Protein AF-0000000084882756 (afdb_homodimer)

Foldseek 3Di:
DVLLVQLVVLVVVLVVLLVVQAFFFLVPPPDPPAHSLNSNLVSLVSNLVSLLLLLLLLLLLVLVVVQQVDWDFLLLSVLSLQLSVALVSLVSNVVVCVVPPDLSVLSNVLRNLSVCSSVLSSVQWDKDKDKDFDDLVRVVVLCVVVVHPDDSFKFWFAAQEFDFKDFADDPDPQWDWDWDADPDPRDIDIDTFNHFLVRIDFGPLLLVLLLLLLAQPDDLQPLGADIDFSQLWWWFAKEKHKFKDKDKDFPVVQKDKDKDKDQAAAFDDVVTDGDPPDDFDPAPQRGRQLCHVVHRDIFMKMKIDRVLQRWIHMDTWFAAPDPDPPDSHRDFFKKKFKALFLCNDDPRLLQLQWLMKMWMKGWDCCRVVRNDIPVPTDITIMIMTMGMKMFIWTWIRHNNRIDIDTPDIFRDWDPQFFAAPDDDVSVVVQCVVSSNGLAPFGGDGAGHWTKTFADPVVVVPGPYPDGIGTYHNSNSSSNNQSVCCQAVNPPSPDRCSPDSTDMDTPVNPPPDDHRNSVVSCNPHPDNSSSVVSSRSSSRSSSRNVPSVDTRGIIHIHIGIGIHGDCVSVVSSVVSSVSSVVSSVVSVVSCVVSVADSCRSPVVLVVVQEDDDPVVVVQVVCVVVVNNSVVSNPWIWHFADDVDNTHIDTD/DVLLVQLVVLVVVLVVLLVVQAFFFLVPPPDPPAHSLNSNLVSLVSNLVSLLLLLLLLLLLVLVVVQQVDWDFLLLSVLSLQLSVALVSLVSNCVVCVVPPDLNVLSNVLRNLSVCSSVLSSVQWDKDKDKDFDDLVRQVVLCVVVVHPDDSFKFWFAAQEFDFKDFADDPPDQWDWDWDADPDPRDIDIDTFNAFLVRIDFGPLLLVLLLLLLAQPDDLQPLGADIDFSQLWWWFAKEKHKFKDKDKDFPVVQKDKDKDKDQAADFDDVVTDGDPPDDFDPAPQRGRQLCHVVHRDIFMKMKIDRVLQRWIHMDTWFAAPDPDPPDSHRDFFKKKFKALFLCNDDPRLLQLQWLMKMWMKGWDCCRVVRNDIPVPTDITIMIMTMGMKMFIWTWIRHNNRIDIDTPDIFRDWDPQFFAAPDDDVSVVVQCVVSSNGLAPFGGDGAGHWTKTFADPVVVVPGPYPDGIGTYHNSNSSSNNQSVCCQAVNDDSPDRCSPDSTDMDTPVNRPPDDHRNSVVSCNPHPDNSSSVVSSRSSSRSSSRNVPSVDTRGIIHIHIGIGIHGDCVSVVSSVVSSVSSVVSSVVSVVSCVVSVADSCRSPVVVVVVQEDDDPVVVVQVVCVVVVNNSVVSNPWIWHFADDVDNTHIDTD

Organism: Fusarium pseudograminearum (strain CS3096) (NCBI:txid1028729)

Secondary structure (DSSP, 8-state):
-HHHHHHHHHHHHHHHHHHHHTT-BGGG---SS--HHHHHHHHHHHHHHHHHHHHHHHHHHHHHHTTTTS-EETHHHHHHHHHTT-HHHHHHHHHHHHHS--THHHHHHHHHHGGGHHHHHHHTEEEEEEEEEPPHHHHHHHHHHTT----SS-EE---SEE---EE----S---EEEEEEETTTTEEEEEEE-EEGGGEE--HHHHHHHHHHH-TT--GGG-PPPEE-SSS-EE---EEEEEEEEEEEE-GGG-EEEEEEEEPPPEETTTTEEPTTPPPPSSS---TGGGGGGTT-EEEEEEEEEGGGTEEEEEESSS-S-SSTT-------EEEEEES-GGG-SS-TT-TTEEEEEEEEEE-HHHHTTSS-GGG--EEEEEEEEEEEEEEEEEEEETTEEEEEEEEEE-PBPTTSS-BSS--HHHHHHHHHTTS-S--TTEE--BPPEEEE--HHHHHHS--S--EEEE-HHHHHHHHHHHHHHHT---TT--GGGS-PPEEEES-TTSSS--HHHHHHHT-S-HHHHHHHHHHHHHHHHHHHTTTSPEE-EEEEEEEEEEE-HHHHHHHHHHHHHHHHHHHHHHHHHHHHT----TT-HHHHHHT---THHHHHHHHHHHTT-HHHHHHH-EEEEE--SSS-EEEE-/-HHHHHHHHHHHHHHHHHHHHTT-BGGG---SS--HHHHHHHHHHHHHHHHHHHHHHHHHHHHHHTTTTS-EETHHHHHHHHHTT-HHHHHHHHHHHHHS--THHHHHHHHHHGGGHHHHHHHTEEEEEEEEEPPHHHHHHHHHHTT----SS-EE---SEE---EE----S---EEEEEEETTTTEEEEEEE-EEGGGEE--HHHHHHHHHHH-TT--GGG-PPPEE-SSS-EE---EEEEEEEEEEEE-GGG-EEEEEEEEPPPEETTTTEEPTTPPPPSSS---TGGGGGGTT-EEEEEEEEEGGGTEEEEEESSS-S-SSTT-------EEEEEES-GGG-SS-TT-TTEEEEEEEEEE-HHHHTTSS-GGG--EEEEEEEEEEEEEEEEEEEETTEEEEEEEEEE-PBPTTSS-BSS--HHHHHHHHHTTS-S--TTEE--BPPEEEE--HHHHHHS--S--EEEE-HHHHHHHHHHHHHHHT---TT--GGGS-PPEEEES-TTSSS--HHHHHHHT-S-HHHHHHHHHHHHHHHHHHHTTTSPEE-EEEEEEEEEEE-GGGGHHHHHHHHHHHHHHHHHHHHHHHHT----TT-HHHHHHT---THHHHHHHHHHHTT-HHHHHHH-EEEEE--SSS-EEEE-

InterPro domains:
  IPR021514 Protein of unknown function DUF3176 [PF11374] (16-125)

Structure (mmCIF, N/CA/C/O backbone):
data_AF-0000000084882756-model_v1
#
loop_
_entity.id
_entity.type
_entity.pdbx_description
1 polymer 'Uncharacterized protein'
#
loop_
_atom_site.group_PDB
_atom_site.id
_atom_site.type_symbol
_atom_site.label_atom_id
_atom_site.label_alt_id
_atom_site.label_comp_id
_atom_site.label_asym_id
_atom_site.label_entity_id
_atom_site.label_seq_id
_atom_site.pdbx_PDB_ins_code
_atom_site.Cartn_x
_atom_site.Cartn_y
_atom_site.Cartn_z
_atom_site.occupancy
_atom_site.B_iso_or_equiv
_atom_site.auth_seq_id
_atom_site.auth_comp_id
_atom_site.auth_asym_id
_atom_site.auth_atom_id
_atom_site.pdbx_PDB_model_num
ATOM 1 N N . MET A 1 1 ? -15.578 -62.125 -26.156 1 83.75 1 MET A N 1
ATOM 2 C CA . MET A 1 1 ? -16.641 -61.125 -26.094 1 83.75 1 MET A CA 1
ATOM 3 C C . MET A 1 1 ? -16.609 -60.375 -24.766 1 83.75 1 MET A C 1
ATOM 5 O O . MET A 1 1 ? -16.734 -59.156 -24.734 1 83.75 1 MET A O 1
ATOM 9 N N . SER A 1 2 ? -16.375 -61.062 -23.688 1 90 2 SER A N 1
ATOM 10 C CA . SER A 1 2 ? -16.297 -60.406 -22.375 1 90 2 SER A CA 1
ATOM 11 C C . SER A 1 2 ? -15.141 -59.406 -22.328 1 90 2 SER A C 1
ATOM 13 O O . SER A 1 2 ? -15.266 -58.312 -21.766 1 90 2 SER A O 1
ATOM 15 N N . ALA A 1 3 ? -13.992 -59.75 -22.891 1 92.31 3 ALA A N 1
ATOM 16 C CA . ALA A 1 3 ? -12.828 -58.875 -22.906 1 92.31 3 ALA A CA 1
ATOM 17 C C . ALA A 1 3 ? -13.102 -57.594 -23.719 1 92.31 3 ALA A C 1
ATOM 19 O O . ALA A 1 3 ? -12.664 -56.5 -23.359 1 92.31 3 ALA A O 1
ATOM 20 N N . LEU A 1 4 ? -13.844 -57.781 -24.766 1 94.12 4 LEU A N 1
ATOM 21 C CA . LEU A 1 4 ? -14.164 -56.656 -25.609 1 94.12 4 LEU A CA 1
ATOM 22 C C . LEU A 1 4 ? -15.117 -55.688 -24.906 1 94.12 4 LEU A C 1
ATOM 24 O O . LEU A 1 4 ? -14.992 -54.469 -25.031 1 94.12 4 LEU A O 1
ATOM 28 N N . VAL A 1 5 ? -16.078 -56.25 -24.141 1 95.06 5 VAL A N 1
ATOM 29 C CA . VAL A 1 5 ? -17.016 -55.438 -23.406 1 95.06 5 VAL A CA 1
ATOM 30 C C . VAL A 1 5 ? -16.281 -54.656 -22.312 1 95.06 5 VAL A C 1
ATOM 32 O O . VAL A 1 5 ? -16.531 -53.469 -22.094 1 95.06 5 VAL A O 1
ATOM 35 N N . LEU A 1 6 ? -15.344 -55.281 -21.656 1 95.62 6 LEU A N 1
ATOM 36 C CA . LEU A 1 6 ? -14.57 -54.594 -20.609 1 95.62 6 LEU A CA 1
ATOM 37 C C . LEU A 1 6 ? -13.695 -53.5 -21.203 1 95.62 6 LEU A C 1
ATOM 39 O O . LEU A 1 6 ? -13.492 -52.469 -20.578 1 95.62 6 LEU A O 1
ATOM 43 N N . SER A 1 7 ? -13.156 -53.781 -22.344 1 96.88 7 SER A N 1
ATOM 44 C CA . SER A 1 7 ? -12.359 -52.781 -23.031 1 96.88 7 SER A CA 1
ATOM 45 C C . SER A 1 7 ? -13.203 -51.562 -23.375 1 96.88 7 SER A C 1
ATOM 47 O O . SER A 1 7 ? -12.758 -50.406 -23.188 1 96.88 7 SER A O 1
ATOM 49 N N . LEU A 1 8 ? -14.398 -51.75 -23.828 1 96.69 8 LEU A N 1
ATOM 50 C CA . LEU A 1 8 ? -15.305 -50.688 -24.188 1 96.69 8 LEU A CA 1
ATOM 51 C C . LEU A 1 8 ? -15.719 -49.875 -22.953 1 96.69 8 LEU A C 1
ATOM 53 O O . LEU A 1 8 ? -15.789 -48.656 -23 1 96.69 8 LEU A O 1
ATOM 57 N N . LEU A 1 9 ? -15.953 -50.562 -21.891 1 97.44 9 LEU A N 1
ATOM 58 C CA . LEU A 1 9 ? -16.359 -49.875 -20.656 1 97.44 9 LEU A CA 1
ATOM 59 C C . LEU A 1 9 ? -15.211 -49.031 -20.109 1 97.44 9 LEU A C 1
ATOM 61 O O . LEU A 1 9 ? -15.43 -47.938 -19.641 1 97.44 9 LEU A O 1
ATOM 65 N N . SER A 1 10 ? -14.047 -49.531 -20.156 1 97.38 10 SER A N 1
ATOM 66 C CA . SER A 1 10 ? -12.891 -48.812 -19.656 1 97.38 10 SER A CA 1
ATOM 67 C C . SER A 1 10 ? -12.578 -47.594 -20.531 1 97.38 10 SER A C 1
ATOM 69 O O . SER A 1 10 ? -12.227 -46.531 -20.031 1 97.38 10 SER A O 1
ATOM 71 N N . PHE A 1 11 ? -12.68 -47.781 -21.781 1 97.25 11 PHE A N 1
ATOM 72 C CA . PHE A 1 11 ? -12.453 -46.688 -22.719 1 97.25 11 PHE A CA 1
ATOM 73 C C . PHE A 1 11 ? -13.508 -45.594 -22.531 1 97.25 11 PHE A C 1
ATOM 75 O O . PHE A 1 11 ? -13.203 -44.406 -22.609 1 97.25 11 PHE A O 1
ATOM 82 N N . GLY A 1 12 ? -14.703 -46.031 -22.359 1 96.69 12 GLY A N 1
ATOM 83 C CA . GLY A 1 12 ? -15.75 -45.062 -22.047 1 96.69 12 GLY A CA 1
ATOM 84 C C . GLY A 1 12 ? -15.5 -44.344 -20.75 1 96.69 12 GLY A C 1
ATOM 85 O O . GLY A 1 12 ? -15.695 -43.125 -20.672 1 96.69 12 GLY A O 1
ATOM 86 N N . ALA A 1 13 ? -15.086 -45 -19.75 1 97.12 13 ALA A N 1
ATOM 87 C CA . ALA A 1 13 ? -14.75 -44.375 -18.469 1 97.12 13 ALA A CA 1
ATOM 88 C C . ALA A 1 13 ? -13.594 -43.375 -18.625 1 97.12 13 ALA A C 1
ATOM 90 O O . ALA A 1 13 ? -13.586 -42.312 -18.016 1 97.12 13 ALA A O 1
ATOM 91 N N . LEU A 1 14 ? -12.625 -43.812 -19.375 1 96.88 14 LEU A N 1
ATOM 92 C CA . LEU A 1 14 ? -11.5 -42.938 -19.672 1 96.88 14 LEU A CA 1
ATOM 93 C C . LEU A 1 14 ? -11.984 -41.625 -20.312 1 96.88 14 LEU A C 1
ATOM 95 O O . LEU A 1 14 ? -11.594 -40.531 -19.906 1 96.88 14 LEU A O 1
ATOM 99 N N . THR A 1 15 ? -12.852 -41.719 -21.266 1 96.44 15 THR A N 1
ATOM 100 C CA . THR A 1 15 ? -13.391 -40.562 -21.953 1 96.44 15 THR A CA 1
ATOM 101 C C . THR A 1 15 ? -14.188 -39.688 -21 1 96.44 15 THR A C 1
ATOM 103 O O . THR A 1 15 ? -14.078 -38.469 -21.031 1 96.44 15 THR A O 1
ATOM 106 N N . CYS A 1 16 ? -14.867 -40.281 -20.109 1 96.38 16 CYS A N 1
ATOM 107 C CA . CYS A 1 16 ? -15.648 -39.531 -19.141 1 96.38 16 CYS A CA 1
ATOM 108 C C . CYS A 1 16 ? -14.734 -38.75 -18.172 1 96.38 16 CYS A C 1
ATOM 110 O O . CYS A 1 16 ? -15.016 -37.625 -17.828 1 96.38 16 CYS A O 1
ATOM 112 N N . VAL A 1 17 ? -13.711 -39.375 -17.766 1 94.75 17 VAL A N 1
ATOM 113 C CA . VAL A 1 17 ? -12.773 -38.75 -16.844 1 94.75 17 VAL A CA 1
ATOM 114 C C . VAL A 1 17 ? -12.109 -37.531 -17.531 1 94.75 17 VAL A C 1
ATOM 116 O O . VAL A 1 17 ? -11.914 -36.5 -16.922 1 94.75 17 VAL A O 1
ATOM 119 N N . LEU A 1 18 ? -11.719 -37.688 -18.766 1 95.44 18 LEU A N 1
ATOM 120 C CA . LEU A 1 18 ? -11.078 -36.625 -19.5 1 95.44 18 LEU A CA 1
ATOM 121 C C . LEU A 1 18 ? -12.039 -35.438 -19.672 1 95.44 18 LEU A C 1
ATOM 123 O O . LEU A 1 18 ? -11.648 -34.281 -19.5 1 95.44 18 LEU A O 1
ATOM 127 N N . ILE A 1 19 ? -13.305 -35.688 -19.953 1 95.38 19 ILE A N 1
ATOM 128 C CA . ILE A 1 19 ? -14.297 -34.656 -20.125 1 95.38 19 ILE A CA 1
ATOM 129 C C . ILE A 1 19 ? -14.531 -33.938 -18.797 1 95.38 19 ILE A C 1
ATOM 131 O O . ILE A 1 19 ? -14.609 -32.719 -18.75 1 95.38 19 ILE A O 1
ATOM 135 N N . ALA A 1 20 ? -14.531 -34.625 -17.781 1 93.19 20 ALA A N 1
ATOM 136 C CA . ALA A 1 20 ? -14.805 -34.062 -16.453 1 93.19 20 ALA A CA 1
ATOM 137 C C . ALA A 1 20 ? -13.617 -33.25 -15.945 1 93.19 20 ALA A C 1
ATOM 139 O O . ALA A 1 20 ? -13.789 -32.312 -15.172 1 93.19 20 ALA A O 1
ATOM 140 N N . SER A 1 21 ? -12.438 -33.562 -16.312 1 91.56 21 SER A N 1
ATOM 141 C CA . SER A 1 21 ? -11.234 -32.938 -15.789 1 91.56 21 SER A CA 1
ATOM 142 C C . SER A 1 21 ? -10.844 -31.719 -16.609 1 91.56 21 SER A C 1
ATOM 144 O O . SER A 1 21 ? -10.055 -30.875 -16.172 1 91.56 21 SER A O 1
ATOM 146 N N . ASN A 1 22 ? -11.461 -31.562 -17.75 1 92.12 22 ASN A N 1
ATOM 147 C CA . ASN A 1 22 ? -11.102 -30.453 -18.625 1 92.12 22 ASN A CA 1
ATOM 148 C C . ASN A 1 22 ? -11.469 -29.109 -18 1 92.12 22 ASN A C 1
ATOM 150 O O . ASN A 1 22 ? -12.633 -28.891 -17.656 1 92.12 22 ASN A O 1
ATOM 154 N N . GLY A 1 23 ? -10.445 -28.281 -17.828 1 88.12 23 GLY A N 1
ATOM 155 C CA . GLY A 1 23 ? -10.664 -26.938 -17.328 1 88.12 23 GLY A CA 1
ATOM 156 C C . GLY A 1 23 ? -10.672 -26.859 -15.812 1 88.12 23 GLY A C 1
ATOM 157 O O . GLY A 1 23 ? -10.836 -25.781 -15.242 1 88.12 23 GLY A O 1
ATOM 158 N N . GLN A 1 24 ? -10.477 -27.984 -15.195 1 86.94 24 GLN A N 1
ATOM 159 C CA . GLN A 1 24 ? -10.484 -28 -13.742 1 86.94 24 GLN A CA 1
ATOM 160 C C . GLN A 1 24 ? -9.086 -27.734 -13.18 1 86.94 24 GLN A C 1
ATOM 162 O O . GLN A 1 24 ? -8.086 -28.156 -13.758 1 86.94 24 GLN A O 1
ATOM 167 N N . PRO A 1 25 ? -9.141 -26.969 -12.086 1 84.5 25 PRO A N 1
ATOM 168 C CA . PRO A 1 25 ? -7.84 -26.734 -11.461 1 84.5 25 PRO A CA 1
ATOM 169 C C . PRO A 1 25 ? -7.223 -28 -10.883 1 84.5 25 PRO A C 1
ATOM 171 O O . PRO A 1 25 ? -7.938 -28.859 -10.359 1 84.5 25 PRO A O 1
ATOM 174 N N . LEU A 1 26 ? -5.91 -28.031 -10.953 1 82.25 26 LEU A N 1
ATOM 175 C CA . LEU A 1 26 ? -5.172 -29.188 -10.469 1 82.25 26 LEU A CA 1
ATOM 176 C C . LEU A 1 26 ? -5.328 -29.344 -8.961 1 82.25 26 LEU A C 1
ATOM 178 O O . LEU A 1 26 ? -5.301 -30.453 -8.438 1 82.25 26 LEU A O 1
ATOM 182 N N . SER A 1 27 ? -5.625 -28.25 -8.312 1 75.31 27 SER A N 1
ATOM 183 C CA . SER A 1 27 ? -5.723 -28.25 -6.855 1 75.31 27 SER A CA 1
ATOM 184 C C . SER A 1 27 ? -7.012 -28.922 -6.391 1 75.31 27 SER A C 1
ATOM 186 O O . SER A 1 27 ? -7.113 -29.359 -5.242 1 75.31 27 SER A O 1
ATOM 188 N N . ARG A 1 28 ? -7.91 -29.047 -7.227 1 73.62 28 ARG A N 1
ATOM 189 C CA . ARG A 1 28 ? -9.18 -29.656 -6.859 1 73.62 28 ARG A CA 1
ATOM 190 C C . ARG A 1 28 ? -9.055 -31.172 -6.793 1 73.62 28 ARG A C 1
ATOM 192 O O . ARG A 1 28 ? -9.875 -31.844 -6.156 1 73.62 28 ARG A O 1
ATOM 199 N N . TRP A 1 29 ? -8.102 -31.594 -7.531 1 75.56 29 TRP A N 1
ATOM 200 C CA . TRP A 1 29 ? -7.871 -33.031 -7.469 1 75.56 29 TRP A CA 1
ATOM 201 C C . TRP A 1 29 ? -7.27 -33.438 -6.121 1 75.56 29 TRP A C 1
ATOM 203 O O . TRP A 1 29 ? -6.109 -33.125 -5.84 1 75.56 29 TRP A O 1
ATOM 213 N N . THR A 1 30 ? -8.203 -33.906 -5.184 1 71.38 30 THR A N 1
ATOM 214 C CA . THR A 1 30 ? -7.809 -34.125 -3.797 1 71.38 30 THR A CA 1
ATOM 215 C C . THR A 1 30 ? -7.559 -35.594 -3.529 1 71.38 30 THR A C 1
ATOM 217 O O . THR A 1 30 ? -7.336 -36 -2.387 1 71.38 30 THR A O 1
ATOM 220 N N . MET A 1 31 ? -7.723 -36.469 -4.473 1 72.31 31 MET A N 1
ATOM 221 C CA . MET A 1 31 ? -7.473 -37.875 -4.148 1 72.31 31 MET A CA 1
ATOM 222 C C . MET A 1 31 ? -6.027 -38.094 -3.709 1 72.31 31 MET A C 1
ATOM 224 O O . MET A 1 31 ? -5.098 -37.719 -4.422 1 72.31 31 MET A O 1
ATOM 228 N N . PRO A 1 32 ? -6.18 -38.688 -2.402 1 70.19 32 PRO A N 1
ATOM 229 C CA . PRO A 1 32 ? -4.828 -38.875 -1.87 1 70.19 32 PRO A CA 1
ATOM 230 C C . PRO A 1 32 ? -4.047 -39.969 -2.627 1 70.19 32 PRO A C 1
ATOM 232 O O . PRO A 1 32 ? -4.629 -40.938 -3.113 1 70.19 32 PRO A O 1
ATOM 235 N N . PHE A 1 33 ? -2.963 -39.812 -3.213 1 73.38 33 PHE A N 1
ATOM 236 C CA . PHE A 1 33 ? -1.963 -40.781 -3.619 1 73.38 33 PHE A CA 1
ATOM 237 C C . PHE A 1 33 ? -2.062 -41.094 -5.113 1 73.38 33 PHE A C 1
ATOM 239 O O . PHE A 1 33 ? -1.176 -41.719 -5.688 1 73.38 33 PHE A O 1
ATOM 246 N N . ILE A 1 34 ? -3.342 -40.75 -5.703 1 84.06 34 ILE A N 1
ATOM 247 C CA . ILE A 1 34 ? -3.414 -41.062 -7.125 1 84.06 34 ILE A CA 1
ATOM 248 C C . ILE A 1 34 ? -3.586 -39.781 -7.938 1 84.06 34 ILE A C 1
ATOM 250 O O . ILE A 1 34 ? -4.512 -39 -7.695 1 84.06 34 ILE A O 1
ATOM 254 N N . THR A 1 35 ? -2.756 -39.562 -8.742 1 89.12 35 THR A N 1
ATOM 255 C CA . THR A 1 35 ? -2.812 -38.406 -9.625 1 89.12 35 THR A CA 1
ATOM 256 C C . THR A 1 35 ? -3.754 -38.656 -10.797 1 89.12 35 THR A C 1
ATOM 258 O O . THR A 1 35 ? -4.148 -39.812 -11.039 1 89.12 35 THR A O 1
ATOM 261 N N . ILE A 1 36 ? -4.203 -37.75 -11.414 1 89.81 36 ILE A N 1
ATOM 262 C CA . ILE A 1 36 ? -5.074 -37.875 -12.578 1 89.81 36 ILE A CA 1
ATOM 263 C C . ILE A 1 36 ? -4.352 -38.656 -13.68 1 89.81 36 ILE A C 1
ATOM 265 O O . ILE A 1 36 ? -4.969 -39.438 -14.398 1 89.81 36 ILE A O 1
ATOM 269 N N . ASN A 1 37 ? -3.055 -38.5 -13.734 1 91 37 ASN A N 1
ATOM 270 C CA . ASN A 1 37 ? -2.27 -39.25 -14.719 1 91 37 ASN A CA 1
ATOM 271 C C . ASN A 1 37 ? -2.27 -40.75 -14.43 1 91 37 ASN A C 1
ATOM 273 O O . ASN A 1 37 ? -2.307 -41.562 -15.352 1 91 37 ASN A O 1
ATOM 277 N N . ALA A 1 38 ? -2.266 -41.031 -13.172 1 91.81 38 ALA A N 1
ATOM 278 C CA . ALA A 1 38 ? -2.295 -42.438 -12.781 1 91.81 38 ALA A CA 1
ATOM 279 C C . ALA A 1 38 ? -3.652 -43.062 -13.094 1 91.81 38 ALA A C 1
ATOM 281 O O . ALA A 1 38 ? -3.725 -44.219 -13.547 1 91.81 38 ALA A O 1
ATOM 282 N N . ILE A 1 39 ? -4.672 -42.406 -12.883 1 93.44 39 ILE A N 1
ATOM 283 C CA . ILE A 1 39 ? -6.008 -42.906 -13.164 1 93.44 39 ILE A CA 1
ATOM 284 C C . ILE A 1 39 ? -6.188 -43.094 -14.664 1 93.44 39 ILE A C 1
ATOM 286 O O . ILE A 1 39 ? -6.738 -44.094 -15.109 1 93.44 39 ILE A O 1
ATOM 290 N N . VAL A 1 40 ? -5.754 -42.125 -15.352 1 94 40 VAL A N 1
ATOM 291 C CA . VAL A 1 40 ? -5.824 -42.219 -16.812 1 94 40 VAL A CA 1
ATOM 292 C C . VAL A 1 40 ? -5 -43.406 -17.297 1 94 40 VAL A C 1
ATOM 294 O O . VAL A 1 40 ? -5.43 -44.125 -18.188 1 94 40 VAL A O 1
ATOM 297 N N . SER A 1 41 ? -3.883 -43.594 -16.672 1 94.06 41 SER A N 1
ATOM 298 C CA . SER A 1 41 ? -3.031 -44.719 -17.047 1 94.06 41 SER A CA 1
ATOM 299 C C . SER A 1 41 ? -3.688 -46.031 -16.719 1 94.06 41 SER A C 1
ATOM 301 O O . SER A 1 41 ? -3.58 -47 -17.469 1 94.06 41 SER A O 1
ATOM 303 N N . ILE A 1 42 ? -4.387 -46.156 -15.656 1 94.75 42 ILE A N 1
ATOM 304 C CA . ILE A 1 42 ? -5.062 -47.375 -15.25 1 94.75 42 ILE A CA 1
ATOM 305 C C . ILE A 1 42 ? -6.191 -47.719 -16.234 1 94.75 42 ILE A C 1
ATOM 307 O O . ILE A 1 42 ? -6.27 -48.812 -16.75 1 94.75 42 ILE A O 1
ATOM 311 N N . LEU A 1 43 ? -6.953 -46.75 -16.516 1 96.31 43 LEU A N 1
ATOM 312 C CA . LEU A 1 43 ? -8.086 -46.969 -17.406 1 96.31 43 LEU A CA 1
ATOM 313 C C . LEU A 1 43 ? -7.613 -47.281 -18.828 1 96.31 43 LEU A C 1
ATOM 315 O O . LEU A 1 43 ? -8.141 -48.188 -19.484 1 96.31 43 LEU A O 1
ATOM 319 N N . ALA A 1 44 ? -6.645 -46.531 -19.234 1 95.62 44 ALA A N 1
ATOM 320 C CA . ALA A 1 44 ? -6.066 -46.781 -20.547 1 95.62 44 ALA A CA 1
ATOM 321 C C . ALA A 1 44 ? -5.406 -48.156 -20.594 1 95.62 44 ALA A C 1
ATOM 323 O O . ALA A 1 44 ? -5.52 -48.875 -21.594 1 95.62 44 ALA A O 1
ATOM 324 N N . GLY A 1 45 ? -4.719 -48.5 -19.484 1 94.06 45 GLY A N 1
ATOM 325 C CA . GLY A 1 45 ? -4.07 -49.781 -19.406 1 94.06 45 GLY A CA 1
ATOM 326 C C . GLY A 1 45 ? -5.047 -50.938 -19.453 1 94.06 45 GLY A C 1
ATOM 327 O O . GLY A 1 45 ? -4.793 -51.938 -20.141 1 94.06 45 GLY A O 1
ATOM 328 N N . VAL A 1 46 ? -6.125 -50.875 -18.859 1 95.44 46 VAL A N 1
ATOM 329 C CA . VAL A 1 46 ? -7.145 -51.906 -18.844 1 95.44 46 VAL A CA 1
ATOM 330 C C . VAL A 1 46 ? -7.785 -52.031 -20.219 1 95.44 46 VAL A C 1
ATOM 332 O O . VAL A 1 46 ? -7.961 -53.125 -20.75 1 95.44 46 VAL A O 1
ATOM 335 N N . SER A 1 47 ? -8.125 -50.938 -20.766 1 96.5 47 SER A N 1
ATOM 336 C CA . SER A 1 47 ? -8.711 -50.938 -22.094 1 96.5 47 SER A CA 1
ATOM 337 C C . SER A 1 47 ? -7.762 -51.562 -23.109 1 96.5 47 SER A C 1
ATOM 339 O O . SER A 1 47 ? -8.172 -52.406 -23.906 1 96.5 47 SER A O 1
ATOM 341 N N . LYS A 1 48 ? -6.582 -51.156 -23.047 1 95.25 48 LYS A N 1
ATOM 342 C CA . LYS A 1 48 ? -5.562 -51.625 -23.969 1 95.25 48 LYS A CA 1
ATOM 343 C C . LYS A 1 48 ? -5.34 -53.125 -23.797 1 95.25 48 LYS A C 1
ATOM 345 O O . LYS A 1 48 ? -5.277 -53.875 -24.781 1 95.25 48 LYS A O 1
ATOM 350 N N . ALA A 1 49 ? -5.164 -53.562 -22.562 1 93.44 49 ALA A N 1
ATOM 351 C CA . ALA A 1 49 ? -4.891 -54.969 -22.281 1 93.44 49 ALA A CA 1
ATOM 352 C C . ALA A 1 49 ? -6.043 -55.875 -22.75 1 93.44 49 ALA A C 1
ATOM 354 O O . ALA A 1 49 ? -5.82 -56.938 -23.328 1 93.44 49 ALA A O 1
ATOM 355 N N . CYS A 1 50 ? -7.234 -55.469 -22.547 1 95.62 50 CYS A N 1
ATOM 356 C CA . CYS A 1 50 ? -8.398 -56.25 -22.953 1 95.62 50 CYS A CA 1
ATOM 357 C C . CYS A 1 50 ? -8.547 -56.25 -24.469 1 95.62 50 CYS A C 1
ATOM 359 O O . CYS A 1 50 ? -8.906 -57.281 -25.047 1 95.62 50 CYS A O 1
ATOM 361 N N . LEU A 1 51 ? -8.336 -55.188 -25.047 1 95.5 51 LEU A N 1
ATOM 362 C CA . LEU A 1 51 ? -8.375 -55.125 -26.5 1 95.5 51 LEU A CA 1
ATOM 363 C C . LEU A 1 51 ? -7.297 -56 -27.109 1 95.5 51 LEU A C 1
ATOM 365 O O . LEU A 1 51 ? -7.559 -56.719 -28.078 1 95.5 51 LEU A O 1
ATOM 369 N N . ALA A 1 52 ? -6.098 -55.875 -26.578 1 93.69 52 ALA A N 1
ATOM 370 C CA . ALA A 1 52 ? -4.988 -56.688 -27.062 1 93.69 52 ALA A CA 1
ATOM 371 C C . ALA A 1 52 ? -5.305 -58.188 -26.938 1 93.69 52 ALA A C 1
ATOM 373 O O . ALA A 1 52 ? -4.98 -58.969 -27.828 1 93.69 52 ALA A O 1
ATOM 374 N N . PHE A 1 53 ? -5.848 -58.594 -25.891 1 92.94 53 PHE A N 1
ATOM 375 C CA . PHE A 1 53 ? -6.23 -60 -25.672 1 92.94 53 PHE A CA 1
ATOM 376 C C . PHE A 1 53 ? -7.184 -60.469 -26.781 1 92.94 53 PHE A C 1
ATOM 378 O O . PHE A 1 53 ? -6.992 -61.531 -27.359 1 92.94 53 PHE A O 1
ATOM 385 N N . SER A 1 54 ? -8.227 -59.656 -27.031 1 94.44 54 SER A N 1
ATOM 386 C CA . SER A 1 54 ? -9.211 -60 -28.047 1 94.44 54 SER A CA 1
ATOM 387 C C . SER A 1 54 ? -8.562 -60.125 -29.422 1 94.44 54 SER A C 1
ATOM 389 O O . SER A 1 54 ? -8.852 -61.031 -30.188 1 94.44 54 SER A O 1
ATOM 391 N N . ILE A 1 55 ? -7.699 -59.188 -29.703 1 94.69 55 ILE A N 1
ATOM 392 C CA . ILE A 1 55 ? -7.023 -59.188 -31 1 94.69 55 ILE A CA 1
ATOM 393 C C . ILE A 1 55 ? -6.137 -60.438 -31.125 1 94.69 55 ILE A C 1
ATOM 395 O O . ILE A 1 55 ? -6.133 -61.125 -32.156 1 94.69 55 ILE A O 1
ATOM 399 N N . ASN A 1 56 ? -5.402 -60.75 -30.062 1 93.19 56 ASN A N 1
ATOM 400 C CA . ASN A 1 56 ? -4.488 -61.875 -30.078 1 93.19 56 ASN A CA 1
ATOM 401 C C . ASN A 1 56 ? -5.23 -63.188 -30.312 1 93.19 56 ASN A C 1
ATOM 403 O O . ASN A 1 56 ? -4.785 -64.062 -31.078 1 93.19 56 ASN A O 1
ATOM 407 N N . ILE A 1 57 ? -6.34 -63.375 -29.656 1 92.81 57 ILE A N 1
ATOM 408 C CA . ILE A 1 57 ? -7.145 -64.562 -29.812 1 92.81 57 ILE A CA 1
ATOM 409 C C . ILE A 1 57 ? -7.68 -64.688 -31.234 1 92.81 57 ILE A C 1
ATOM 411 O O . ILE A 1 57 ? -7.695 -65.75 -31.844 1 92.81 57 ILE A O 1
ATOM 415 N N . CYS A 1 58 ? -8.062 -63.562 -31.766 1 94.19 58 CYS A N 1
ATOM 416 C CA . CYS A 1 58 ? -8.594 -63.562 -33.125 1 94.19 58 CYS A CA 1
ATOM 417 C C . CYS A 1 58 ? -7.5 -63.844 -34.156 1 94.19 58 CYS A C 1
ATOM 419 O O . CYS A 1 58 ? -7.734 -64.5 -35.156 1 94.19 58 CYS A O 1
ATOM 421 N N . LEU A 1 59 ? -6.301 -63.312 -33.906 1 93.75 59 LEU A N 1
ATOM 422 C CA . LEU A 1 59 ? -5.188 -63.594 -34.812 1 93.75 59 LEU A CA 1
ATOM 423 C C . LEU A 1 59 ? -4.812 -65.062 -34.812 1 93.75 59 LEU A C 1
ATOM 425 O O . LEU A 1 59 ? -4.461 -65.625 -35.844 1 93.75 59 LEU A O 1
ATOM 429 N N . SER A 1 60 ? -4.867 -65.625 -33.594 1 92.44 60 SER A N 1
ATOM 430 C CA . SER A 1 60 ? -4.605 -67.062 -33.5 1 92.44 60 SER A CA 1
ATOM 431 C C . SER A 1 60 ? -5.648 -67.875 -34.25 1 92.44 60 SER A C 1
ATOM 433 O O . SER A 1 60 ? -5.332 -68.875 -34.812 1 92.44 60 SER A O 1
ATOM 435 N N . GLN A 1 61 ? -6.871 -67.438 -34.281 1 92.5 61 GLN A N 1
ATOM 436 C CA . GLN A 1 61 ? -7.934 -68.125 -35 1 92.5 61 GLN A CA 1
ATOM 437 C C . GLN A 1 61 ? -7.758 -67.938 -36.5 1 92.5 61 GLN A C 1
ATOM 439 O O . GLN A 1 61 ? -8.133 -68.812 -37.281 1 92.5 61 GLN A O 1
ATOM 444 N N . MET A 1 62 ? -7.125 -66.875 -36.906 1 91.81 62 MET A N 1
ATOM 445 C CA . MET A 1 62 ? -6.969 -66.625 -38.344 1 91.81 62 MET A CA 1
ATOM 446 C C . MET A 1 62 ? -6.008 -67.562 -39 1 91.81 62 MET A C 1
ATOM 448 O O . MET A 1 62 ? -6.07 -67.812 -40.219 1 91.81 62 MET A O 1
ATOM 452 N N . LYS A 1 63 ? -5.125 -68.125 -38.188 1 89.12 63 LYS A N 1
ATOM 453 C CA . LYS A 1 63 ? -4.207 -69.125 -38.781 1 89.12 63 LYS A CA 1
ATOM 454 C C . LYS A 1 63 ? -4.961 -70.312 -39.344 1 89.12 63 LYS A C 1
ATOM 456 O O . LYS A 1 63 ? -4.531 -70.938 -40.344 1 89.12 63 LYS A O 1
ATOM 461 N N . TRP A 1 64 ? -6.102 -70.688 -38.75 1 87.94 64 TRP A N 1
ATOM 462 C CA . TRP A 1 64 ? -6.938 -71.75 -39.219 1 87.94 64 TRP A CA 1
ATOM 463 C C . TRP A 1 64 ? -7.793 -71.312 -40.406 1 87.94 64 TRP A C 1
ATOM 465 O O . TRP A 1 64 ? -7.961 -72.062 -41.375 1 87.94 64 TRP A O 1
ATOM 475 N N . ASN A 1 65 ? -8.266 -70.125 -40.344 1 88.25 65 ASN A N 1
ATOM 476 C CA . ASN A 1 65 ? -9.125 -69.562 -41.375 1 88.25 65 ASN A CA 1
ATOM 477 C C . ASN A 1 65 ? -8.336 -69.312 -42.656 1 88.25 65 ASN A C 1
ATOM 479 O O . ASN A 1 65 ? -8.898 -69.312 -43.75 1 88.25 65 ASN A O 1
ATOM 483 N N . TRP A 1 66 ? -7.023 -69.062 -42.594 1 89 66 TRP A N 1
ATOM 484 C CA . TRP A 1 66 ? -6.125 -68.688 -43.688 1 89 66 TRP A CA 1
ATOM 485 C C . TRP A 1 66 ? -6.055 -69.812 -44.719 1 89 66 TRP A C 1
ATOM 487 O O . TRP A 1 66 ? -5.934 -69.562 -45.906 1 89 66 TRP A O 1
ATOM 497 N N . TYR A 1 67 ? -6.188 -71.062 -44.312 1 85 67 TYR A N 1
ATOM 498 C CA . TYR A 1 67 ? -5.996 -72.188 -45.188 1 85 67 TYR A CA 1
ATOM 499 C C . TYR A 1 67 ? -7.336 -72.75 -45.625 1 85 67 TYR A C 1
ATOM 501 O O . TYR A 1 67 ? -7.391 -73.875 -46.156 1 85 67 TYR A O 1
ATOM 509 N N . ASN A 1 68 ? -8.281 -72 -45.406 1 79.75 68 ASN A N 1
ATOM 510 C CA . ASN A 1 68 ? -9.586 -72.438 -45.875 1 79.75 68 ASN A CA 1
ATOM 511 C C . ASN A 1 68 ? -9.695 -72.375 -47.406 1 79.75 68 ASN A C 1
ATOM 513 O O . ASN A 1 68 ? -9.75 -71.25 -47.969 1 79.75 68 ASN A O 1
ATOM 517 N N . GLN A 1 69 ? -9.734 -73.5 -48.125 1 73.06 69 GLN A N 1
ATOM 518 C CA . GLN A 1 69 ? -9.984 -73.688 -49.531 1 73.06 69 GLN A CA 1
ATOM 519 C C . GLN A 1 69 ? -8.914 -73.062 -50.406 1 73.06 69 GLN A C 1
ATOM 521 O O . GLN A 1 69 ? -9.195 -72.562 -51.5 1 73.06 69 GLN A O 1
ATOM 526 N N . SER A 1 70 ? -7.785 -72.688 -49.844 1 80.75 70 SER A N 1
ATOM 527 C CA . SER A 1 70 ? -6.684 -72.125 -50.594 1 80.75 70 SER A CA 1
ATOM 528 C C . SER A 1 70 ? -5.348 -72.75 -50.188 1 80.75 70 SER A C 1
ATOM 530 O O . SER A 1 70 ? -5.152 -73.125 -49.031 1 80.75 70 SER A O 1
ATOM 532 N N . SER A 1 71 ? -4.566 -73 -51.219 1 87.62 71 SER A N 1
ATOM 533 C CA . SER A 1 71 ? -3.227 -73.5 -50.969 1 87.62 71 SER A CA 1
ATOM 534 C C . SER A 1 71 ? -2.225 -72.375 -50.75 1 87.62 71 SER A C 1
ATOM 536 O O . SER A 1 71 ? -2.102 -71.5 -51.594 1 87.62 71 SER A O 1
ATOM 538 N N . GLN A 1 72 ? -1.687 -72.375 -49.562 1 90.69 72 GLN A N 1
ATOM 539 C CA . GLN A 1 72 ? -0.719 -71.312 -49.219 1 90.69 72 GLN A CA 1
ATOM 540 C C . GLN A 1 72 ? 0.55 -71.938 -48.625 1 90.69 72 GLN A C 1
ATOM 542 O O . GLN A 1 72 ? 0.544 -73.062 -48.188 1 90.69 72 GLN A O 1
ATOM 547 N N . PRO A 1 73 ? 1.609 -71.125 -48.656 1 91.81 73 PRO A N 1
ATOM 548 C CA . PRO A 1 73 ? 2.846 -71.625 -48.062 1 91.81 73 PRO A CA 1
ATOM 549 C C . PRO A 1 73 ? 2.709 -71.938 -46.562 1 91.81 73 PRO A C 1
ATOM 551 O O . PRO A 1 73 ? 2.02 -71.188 -45.844 1 91.81 73 PRO A O 1
ATOM 554 N N . LEU A 1 74 ? 3.371 -72.938 -46.094 1 91.5 74 LEU A N 1
ATOM 555 C CA . LEU A 1 74 ? 3.291 -73.375 -44.688 1 91.5 74 LEU A CA 1
ATOM 556 C C . LEU A 1 74 ? 3.873 -72.312 -43.75 1 91.5 74 LEU A C 1
ATOM 558 O O . LEU A 1 74 ? 3.525 -72.25 -42.562 1 91.5 74 LEU A O 1
ATOM 562 N N . VAL A 1 75 ? 4.746 -71.438 -44.281 1 91.75 75 VAL A N 1
ATOM 563 C CA . VAL A 1 75 ? 5.379 -70.375 -43.469 1 91.75 75 VAL A CA 1
ATOM 564 C C . VAL A 1 75 ? 4.312 -69.438 -42.938 1 91.75 75 VAL A C 1
ATOM 566 O O . VAL A 1 75 ? 4.492 -68.812 -41.875 1 91.75 75 VAL A O 1
ATOM 569 N N . ASP A 1 76 ? 3.148 -69.25 -43.688 1 92.81 76 ASP A N 1
ATOM 570 C CA . ASP A 1 76 ? 2.072 -68.375 -43.25 1 92.81 76 ASP A CA 1
ATOM 571 C C . ASP A 1 76 ? 1.432 -68.875 -41.969 1 92.81 76 ASP A C 1
ATOM 573 O O . ASP A 1 76 ? 0.954 -68.062 -41.156 1 92.81 76 ASP A O 1
ATOM 577 N N . PHE A 1 77 ? 1.456 -70.188 -41.812 1 91.94 77 PHE A N 1
ATOM 578 C CA . PHE A 1 77 ? 0.938 -70.75 -40.562 1 91.94 77 PHE A CA 1
ATOM 579 C C . PHE A 1 77 ? 1.787 -70.375 -39.375 1 91.94 77 PHE A C 1
ATOM 581 O O . PHE A 1 77 ? 1.255 -70 -38.312 1 91.94 77 PHE A O 1
ATOM 588 N N . ASP A 1 78 ? 3.057 -70.312 -39.531 1 92.38 78 ASP A N 1
ATOM 589 C CA . ASP A 1 78 ? 4 -69.875 -38.5 1 92.38 78 ASP A CA 1
ATOM 590 C C . ASP A 1 78 ? 3.896 -68.375 -38.219 1 92.38 78 ASP A C 1
ATOM 592 O O . ASP A 1 78 ? 3.906 -67.938 -37.062 1 92.38 78 ASP A O 1
ATOM 596 N N . ARG A 1 79 ? 3.785 -67.625 -39.281 1 93.25 79 ARG A N 1
ATOM 597 C CA . ARG A 1 79 ? 3.715 -66.188 -39.156 1 93.25 79 ARG A CA 1
ATOM 598 C C . ARG A 1 79 ? 2.42 -65.75 -38.438 1 93.25 79 ARG A C 1
ATOM 600 O O . ARG A 1 79 ? 2.422 -64.875 -37.625 1 93.25 79 ARG A O 1
ATOM 607 N N . LEU A 1 80 ? 1.294 -66.375 -38.781 1 92.88 80 LEU A N 1
ATOM 608 C CA . LEU A 1 80 ? 0.014 -66 -38.156 1 92.88 80 LEU A CA 1
ATOM 609 C C . LEU A 1 80 ? -0.005 -66.438 -36.688 1 92.88 80 LEU A C 1
ATOM 611 O O . LEU A 1 80 ? -0.557 -65.75 -35.844 1 92.88 80 LEU A O 1
ATOM 615 N N . ASP A 1 81 ? 0.637 -67.562 -36.438 1 92.56 81 ASP A N 1
ATOM 616 C CA . ASP A 1 81 ? 0.732 -68 -35.031 1 92.56 81 ASP A CA 1
ATOM 617 C C . ASP A 1 81 ? 1.598 -67 -34.219 1 92.56 81 ASP A C 1
ATOM 619 O O . ASP A 1 81 ? 1.259 -66.688 -33.094 1 92.56 81 ASP A O 1
ATOM 623 N N . ALA A 1 82 ? 2.686 -66.562 -34.75 1 90.94 82 ALA A N 1
ATOM 624 C CA . ALA A 1 82 ? 3.598 -65.688 -34.062 1 90.94 82 ALA A CA 1
ATOM 625 C C . ALA A 1 82 ? 2.943 -64.312 -33.844 1 90.94 82 ALA A C 1
ATOM 627 O O . ALA A 1 82 ? 3.279 -63.594 -32.906 1 90.94 82 ALA A O 1
ATOM 628 N N . SER A 1 83 ? 2.055 -63.875 -34.781 1 91.25 83 SER A N 1
ATOM 629 C CA . SER A 1 83 ? 1.412 -62.562 -34.688 1 91.25 83 SER A CA 1
ATOM 630 C C . SER A 1 83 ? 0.54 -62.438 -33.438 1 91.25 83 SER A C 1
ATOM 632 O O . SER A 1 83 ? 0.254 -61.344 -32.969 1 91.25 83 SER A O 1
ATOM 634 N N . SER A 1 84 ? 0.108 -63.562 -32.875 1 91.69 84 SER A N 1
ATOM 635 C CA . SER A 1 84 ? -0.708 -63.562 -31.672 1 91.69 84 SER A CA 1
ATOM 636 C C . SER A 1 84 ? 0.145 -63.312 -30.438 1 91.69 84 SER A C 1
ATOM 638 O O . SER A 1 84 ? -0.385 -63.125 -29.344 1 91.69 84 SER A O 1
ATOM 640 N N . ARG A 1 85 ? 1.469 -63.25 -30.547 1 88.75 85 ARG A N 1
ATOM 641 C CA . ARG A 1 85 ? 2.363 -63.125 -29.406 1 88.75 85 ARG A CA 1
ATOM 642 C C . ARG A 1 85 ? 2.873 -61.688 -29.25 1 88.75 85 ARG A C 1
ATOM 644 O O . ARG A 1 85 ? 3.58 -61.375 -28.281 1 88.75 85 ARG A O 1
ATOM 651 N N . GLY A 1 86 ? 2.516 -60.812 -30.234 1 86.12 86 GLY A N 1
ATOM 652 C CA . GLY A 1 86 ? 2.934 -59.438 -30.016 1 86.12 86 GLY A CA 1
ATOM 653 C C . GLY A 1 86 ? 3.221 -58.719 -31.312 1 86.12 86 GLY A C 1
ATOM 654 O O . GLY A 1 86 ? 2.842 -59.156 -32.375 1 86.12 86 GLY A O 1
ATOM 655 N N . ALA A 1 87 ? 3.924 -57.562 -31.125 1 88.62 87 ALA A N 1
ATOM 656 C CA . ALA A 1 87 ? 4.129 -56.656 -32.219 1 88.62 87 ALA A CA 1
ATOM 657 C C . ALA A 1 87 ? 5.121 -57.219 -33.25 1 88.62 87 ALA A C 1
ATOM 659 O O . ALA A 1 87 ? 4.961 -57.031 -34.438 1 88.62 87 ALA A O 1
ATOM 660 N N . TRP A 1 88 ? 6.09 -57.906 -32.781 1 88.19 88 TRP A N 1
ATOM 661 C CA . TRP A 1 88 ? 7.078 -58.5 -33.688 1 88.19 88 TRP A CA 1
ATOM 662 C C . TRP A 1 88 ? 6.441 -59.531 -34.594 1 88.19 88 TRP A C 1
ATOM 664 O O . TRP A 1 88 ? 6.723 -59.562 -35.812 1 88.19 88 TRP A O 1
ATOM 674 N N . GLY A 1 89 ? 5.625 -60.375 -34.031 1 90.88 89 GLY A N 1
ATOM 675 C CA . GLY A 1 89 ? 4.871 -61.312 -34.844 1 90.88 89 GLY A CA 1
ATOM 676 C C . GLY A 1 89 ? 3.918 -60.625 -35.812 1 90.88 89 GLY A C 1
ATOM 677 O O . GLY A 1 89 ? 3.73 -61.094 -36.938 1 90.88 89 GLY A O 1
ATOM 678 N N . GLY A 1 90 ? 3.416 -59.5 -35.344 1 91.44 90 GLY A N 1
ATOM 679 C CA . GLY A 1 90 ? 2.545 -58.719 -36.219 1 91.44 90 GLY A CA 1
ATOM 680 C C . GLY A 1 90 ? 3.252 -58.156 -37.438 1 91.44 90 GLY A C 1
ATOM 681 O O . GLY A 1 90 ? 2.688 -58.156 -38.531 1 91.44 90 GLY A O 1
ATOM 682 N N . LEU A 1 91 ? 4.473 -57.844 -37.281 1 91.81 91 LEU A N 1
ATOM 683 C CA . LEU A 1 91 ? 5.246 -57.312 -38.406 1 91.81 91 LEU A CA 1
ATOM 684 C C . LEU A 1 91 ? 5.527 -58.438 -39.438 1 91.81 91 LEU A C 1
ATOM 686 O O . LEU A 1 91 ? 5.539 -58.188 -40.625 1 91.81 91 LEU A O 1
ATOM 690 N N . ARG A 1 92 ? 5.656 -59.656 -38.969 1 91.44 92 ARG A N 1
ATOM 691 C CA . ARG A 1 92 ? 5.941 -60.781 -39.844 1 91.44 92 ARG A CA 1
ATOM 692 C C . ARG A 1 92 ? 4.719 -61.156 -40.688 1 91.44 92 ARG A C 1
ATOM 694 O O . ARG A 1 92 ? 4.84 -61.469 -41.844 1 91.44 92 ARG A O 1
ATOM 701 N N . VAL A 1 93 ? 3.645 -61.125 -40.062 1 94 93 VAL A N 1
ATOM 702 C CA . VAL A 1 93 ? 2.42 -61.5 -40.719 1 94 93 VAL A CA 1
ATOM 703 C C . VAL A 1 93 ? 2.078 -60.5 -41.812 1 94 93 VAL A C 1
ATOM 705 O O . VAL A 1 93 ? 1.465 -60.844 -42.844 1 94 93 VAL A O 1
ATOM 708 N N . LEU A 1 94 ? 2.438 -59.25 -41.594 1 93.69 94 LEU A N 1
ATOM 709 C CA . LEU A 1 94 ? 2.156 -58.188 -42.594 1 93.69 94 LEU A CA 1
ATOM 710 C C . LEU A 1 94 ? 2.834 -58.531 -43.906 1 93.69 94 LEU A C 1
ATOM 712 O O . LEU A 1 94 ? 2.312 -58.188 -44.969 1 93.69 94 LEU A O 1
ATOM 716 N N . LYS A 1 95 ? 3.977 -59.219 -43.906 1 90.44 95 LYS A N 1
ATOM 717 C CA . LYS A 1 95 ? 4.641 -59.656 -45.125 1 90.44 95 LYS A CA 1
ATOM 718 C C . LYS A 1 95 ? 3.783 -60.625 -45.906 1 90.44 95 LYS A C 1
ATOM 720 O O . LYS A 1 95 ? 3.732 -60.594 -47.125 1 90.44 95 LYS A O 1
ATOM 725 N N . SER A 1 96 ? 3.115 -61.562 -45.156 1 91.19 96 SER A N 1
ATOM 726 C CA . SER A 1 96 ? 2.217 -62.531 -45.781 1 91.19 96 SER A CA 1
ATOM 727 C C . SER A 1 96 ? 0.965 -61.844 -46.344 1 91.19 96 SER A C 1
ATOM 729 O O . SER A 1 96 ? 0.438 -62.25 -47.375 1 91.19 96 SER A O 1
ATOM 731 N N . CYS A 1 97 ? 0.552 -60.781 -45.656 1 91.81 97 CYS A N 1
ATOM 732 C CA . CYS A 1 97 ? -0.675 -60.094 -46.031 1 91.81 97 CYS A CA 1
ATOM 733 C C . CYS A 1 97 ? -0.447 -59.25 -47.281 1 91.81 97 CYS A C 1
ATOM 735 O O . CYS A 1 97 ? -1.394 -58.906 -47.969 1 91.81 97 CYS A O 1
ATOM 737 N N . ILE A 1 98 ? 0.781 -58.812 -47.531 1 90 98 ILE A N 1
ATOM 738 C CA . ILE A 1 98 ? 1.099 -58.094 -48.75 1 90 98 ILE A CA 1
ATOM 739 C C . ILE A 1 98 ? 0.901 -59 -49.938 1 90 98 ILE A C 1
ATOM 741 O O . ILE A 1 98 ? 0.427 -58.562 -51 1 90 98 ILE A O 1
ATOM 745 N N . ARG A 1 99 ? 1.221 -60.281 -49.781 1 88.06 99 ARG A N 1
ATOM 746 C CA . ARG A 1 99 ? 1.057 -61.25 -50.844 1 88.06 99 ARG A CA 1
ATOM 747 C C . ARG A 1 99 ? -0.412 -61.625 -51.031 1 88.06 99 ARG A C 1
ATOM 749 O O . ARG A 1 99 ? -0.896 -61.688 -52.156 1 88.06 99 ARG A O 1
ATOM 756 N N . ARG A 1 100 ? -1.083 -61.812 -49.875 1 89.69 100 ARG A N 1
ATOM 757 C CA . ARG A 1 100 ? -2.506 -62.125 -49.906 1 89.69 100 ARG A CA 1
ATOM 758 C C . ARG A 1 100 ? -3.281 -61.219 -48.938 1 89.69 100 ARG A C 1
ATOM 760 O O . ARG A 1 100 ? -3.32 -61.5 -47.75 1 89.69 100 ARG A O 1
ATOM 767 N N . PRO A 1 101 ? -3.928 -60.219 -49.594 1 86.25 101 PRO A N 1
ATOM 768 C CA . PRO A 1 101 ? -4.656 -59.281 -48.719 1 86.25 101 PRO A CA 1
ATOM 769 C C . PRO A 1 101 ? -5.754 -59.969 -47.906 1 86.25 101 PRO A C 1
ATOM 771 O O . PRO A 1 101 ? -6.52 -60.781 -48.438 1 86.25 101 PRO A O 1
ATOM 774 N N . ASN A 1 102 ? -5.684 -59.812 -46.562 1 88.44 102 ASN A N 1
ATOM 775 C CA . ASN A 1 102 ? -6.609 -60.406 -45.594 1 88.44 102 ASN A CA 1
ATOM 776 C C . ASN A 1 102 ? -6.836 -59.5 -44.406 1 88.44 102 ASN A C 1
ATOM 778 O O . ASN A 1 102 ? -6.07 -58.562 -44.188 1 88.44 102 ASN A O 1
ATOM 782 N N . TRP A 1 103 ? -7.852 -59.688 -43.656 1 89.62 103 TRP A N 1
ATOM 783 C CA . TRP A 1 103 ? -8.211 -58.906 -42.5 1 89.62 103 TRP A CA 1
ATOM 784 C C . TRP A 1 103 ? -7.176 -59.094 -41.375 1 89.62 103 TRP A C 1
ATOM 786 O O . TRP A 1 103 ? -7.109 -58.281 -40.469 1 89.62 103 TRP A O 1
ATOM 796 N N . ALA A 1 104 ? -6.367 -60.094 -41.5 1 92.06 104 ALA A N 1
ATOM 797 C CA . ALA A 1 104 ? -5.312 -60.312 -40.5 1 92.06 104 ALA A CA 1
ATOM 798 C C . ALA A 1 104 ? -4.344 -59.125 -40.469 1 92.06 104 ALA A C 1
ATOM 800 O O . ALA A 1 104 ? -3.723 -58.844 -39.438 1 92.06 104 ALA A O 1
ATOM 801 N N . ALA A 1 105 ? -4.297 -58.375 -41.5 1 94.5 105 ALA A N 1
ATOM 802 C CA . ALA A 1 105 ? -3.449 -57.188 -41.562 1 94.5 105 ALA A CA 1
ATOM 803 C C . ALA A 1 105 ? -3.947 -56.094 -40.594 1 94.5 105 ALA A C 1
ATOM 805 O O . ALA A 1 105 ? -3.146 -55.406 -39.969 1 94.5 105 ALA A O 1
ATOM 806 N N . LEU A 1 106 ? -5.242 -55.969 -40.531 1 94.94 106 LEU A N 1
ATOM 807 C CA . LEU A 1 106 ? -5.832 -55 -39.594 1 94.94 106 LEU A CA 1
ATOM 808 C C . LEU A 1 106 ? -5.516 -55.344 -38.156 1 94.94 106 LEU A C 1
ATOM 810 O O . LEU A 1 106 ? -5.207 -54.469 -37.344 1 94.94 106 LEU A O 1
ATOM 814 N N . GLY A 1 107 ? -5.637 -56.562 -37.875 1 94.88 107 GLY A N 1
ATOM 815 C CA . GLY A 1 107 ? -5.293 -57 -36.531 1 94.88 107 GLY A CA 1
ATOM 816 C C . GLY A 1 107 ? -3.826 -56.812 -36.188 1 94.88 107 GLY A C 1
ATOM 817 O O . GLY A 1 107 ? -3.484 -56.406 -35.094 1 94.88 107 GLY A O 1
ATOM 818 N N . ALA A 1 108 ? -2.949 -57.125 -37.125 1 95.38 108 ALA A N 1
ATOM 819 C CA . ALA A 1 108 ? -1.513 -56.938 -36.938 1 95.38 108 ALA A CA 1
ATOM 820 C C . ALA A 1 108 ? -1.158 -55.469 -36.75 1 95.38 108 ALA A C 1
ATOM 822 O O . ALA A 1 108 ? -0.375 -55.094 -35.875 1 95.38 108 ALA A O 1
ATOM 823 N N . LEU A 1 109 ? -1.728 -54.625 -37.5 1 95.56 109 LEU A N 1
ATOM 824 C CA . LEU A 1 109 ? -1.469 -53.219 -37.406 1 95.56 109 LEU A CA 1
ATOM 825 C C . LEU A 1 109 ? -1.99 -52.656 -36.094 1 95.56 109 LEU A C 1
ATOM 827 O O . LEU A 1 109 ? -1.345 -51.781 -35.469 1 95.56 109 LEU A O 1
ATOM 831 N N . ALA A 1 110 ? -3.162 -53.094 -35.688 1 95.88 110 ALA A N 1
ATOM 832 C CA . ALA A 1 110 ? -3.719 -52.656 -34.406 1 95.88 110 ALA A CA 1
ATOM 833 C C . ALA A 1 110 ? -2.818 -53.062 -33.25 1 95.88 110 ALA A C 1
ATOM 835 O O . ALA A 1 110 ? -2.645 -52.312 -32.281 1 95.88 110 ALA A O 1
ATOM 836 N N . THR A 1 111 ? -2.285 -54.25 -33.344 1 94.38 111 THR A N 1
ATOM 837 C CA . THR A 1 111 ? -1.395 -54.719 -32.312 1 94.38 111 THR A CA 1
ATOM 838 C C . THR A 1 111 ? -0.131 -53.875 -32.219 1 94.38 111 THR A C 1
ATOM 840 O O . THR A 1 111 ? 0.32 -53.531 -31.141 1 94.38 111 THR A O 1
ATOM 843 N N . ILE A 1 112 ? 0.445 -53.5 -33.281 1 94.44 112 ILE A N 1
ATOM 844 C CA . ILE A 1 112 ? 1.64 -52.656 -33.312 1 94.44 112 ILE A CA 1
ATOM 845 C C . ILE A 1 112 ? 1.31 -51.281 -32.781 1 94.44 112 ILE A C 1
ATOM 847 O O . ILE A 1 112 ? 2.061 -50.719 -32 1 94.44 112 ILE A O 1
ATOM 851 N N . ALA A 1 113 ? 0.203 -50.781 -33.156 1 95.44 113 ALA A N 1
ATOM 852 C CA . ALA A 1 113 ? -0.213 -49.438 -32.781 1 95.44 113 ALA A CA 1
ATOM 853 C C . ALA A 1 113 ? -0.488 -49.375 -31.281 1 95.44 113 ALA A C 1
ATOM 855 O O . ALA A 1 113 ? -0.407 -48.281 -30.672 1 95.44 113 ALA A O 1
ATOM 856 N N . LEU A 1 114 ? -0.835 -50.469 -30.672 1 94.69 114 LEU A N 1
ATOM 857 C CA . LEU A 1 114 ? -1.127 -50.5 -29.25 1 94.69 114 LEU A CA 1
ATOM 858 C C . LEU A 1 114 ? 0.11 -50.125 -28.438 1 94.69 114 LEU A C 1
ATOM 860 O O . LEU A 1 114 ? -0.003 -49.719 -27.281 1 94.69 114 LEU A O 1
ATOM 864 N N . LEU A 1 115 ? 1.319 -50.219 -28.984 1 91.88 115 LEU A N 1
ATOM 865 C CA . LEU A 1 115 ? 2.553 -49.844 -28.297 1 91.88 115 LEU A CA 1
ATOM 866 C C . LEU A 1 115 ? 2.578 -48.344 -27.984 1 91.88 115 LEU A C 1
ATOM 868 O O . LEU A 1 115 ? 3.174 -47.906 -26.984 1 91.88 115 LEU A O 1
ATOM 872 N N . ALA A 1 116 ? 1.908 -47.562 -28.812 1 93 116 ALA A N 1
ATOM 873 C CA . ALA A 1 116 ? 1.911 -46.094 -28.656 1 93 116 ALA A CA 1
ATOM 874 C C . ALA A 1 116 ? 0.637 -45.625 -27.969 1 93 116 ALA A C 1
ATOM 876 O O . ALA A 1 116 ? 0.417 -44.406 -27.828 1 93 116 ALA A O 1
ATOM 877 N N . PHE A 1 117 ? -0.154 -46.562 -27.5 1 94.19 117 PHE A N 1
ATOM 878 C CA . PHE A 1 117 ? -1.454 -46.219 -26.922 1 94.19 117 PHE A CA 1
ATOM 879 C C . PHE A 1 117 ? -1.296 -45.406 -25.672 1 94.19 117 PHE A C 1
ATOM 881 O O . PHE A 1 117 ? -1.937 -44.344 -25.516 1 94.19 117 PHE A O 1
ATOM 888 N N . GLU A 1 118 ? -0.404 -45.75 -24.828 1 92.5 118 GLU A N 1
ATOM 889 C CA . GLU A 1 118 ? -0.264 -45.094 -23.531 1 92.5 118 GLU A CA 1
ATOM 890 C C . GLU A 1 118 ? 0.429 -43.75 -23.656 1 92.5 118 GLU A C 1
ATOM 892 O O . GLU A 1 118 ? -0.028 -42.75 -23.094 1 92.5 118 GLU A O 1
ATOM 897 N N . PRO A 1 119 ? 1.514 -43.625 -24.406 1 92.25 119 PRO A N 1
ATOM 898 C CA . PRO A 1 119 ? 2.127 -42.312 -24.578 1 92.25 119 PRO A CA 1
ATOM 899 C C . PRO A 1 119 ? 1.158 -41.281 -25.141 1 92.25 119 PRO A C 1
ATOM 901 O O . PRO A 1 119 ? 1.142 -40.125 -24.688 1 92.25 119 PRO A O 1
ATOM 904 N N . PHE A 1 120 ? 0.366 -41.656 -26.031 1 94.31 120 PHE A N 1
ATOM 905 C CA . PHE A 1 120 ? -0.588 -40.719 -26.625 1 94.31 120 PHE A CA 1
ATOM 906 C C . PHE A 1 120 ? -1.673 -40.375 -25.625 1 94.31 120 PHE A C 1
ATOM 908 O O . PHE A 1 120 ? -2.152 -39.219 -25.609 1 94.31 120 PHE A O 1
ATOM 915 N N . THR A 1 121 ? -2.062 -41.312 -24.828 1 94 121 THR A N 1
ATOM 916 C CA . THR A 1 121 ? -3.074 -41 -23.812 1 94 121 THR A CA 1
ATOM 917 C C . THR A 1 121 ? -2.525 -40.031 -22.766 1 94 121 THR A C 1
ATOM 919 O O . THR A 1 121 ? -3.25 -39.188 -22.266 1 94 121 THR A O 1
ATOM 922 N N . GLN A 1 122 ? -1.271 -40.188 -22.469 1 92.69 122 GLN A N 1
ATOM 923 C CA . GLN A 1 122 ? -0.675 -39.281 -21.484 1 92.69 122 GLN A CA 1
ATOM 924 C C . GLN A 1 122 ? -0.42 -37.906 -22.078 1 92.69 122 GLN A C 1
ATOM 926 O O . GLN A 1 122 ? -0.443 -36.906 -21.359 1 92.69 122 GLN A O 1
ATOM 931 N N . ALA A 1 123 ? -0.205 -37.812 -23.266 1 92.25 123 ALA A N 1
ATOM 932 C CA . ALA A 1 123 ? 0.025 -36.531 -23.938 1 92.25 123 ALA A CA 1
ATOM 933 C C . ALA A 1 123 ? -1.25 -35.688 -23.984 1 92.25 123 ALA A C 1
ATOM 935 O O . ALA A 1 123 ? -1.199 -34.5 -24.219 1 92.25 123 ALA A O 1
ATOM 936 N N . ILE A 1 124 ? -2.355 -36.312 -23.703 1 94.06 124 ILE A N 1
ATOM 937 C CA . ILE A 1 124 ? -3.641 -35.625 -23.703 1 94.06 124 ILE A CA 1
ATOM 938 C C . ILE A 1 124 ? -3.688 -34.656 -22.531 1 94.06 124 ILE A C 1
ATOM 940 O O . ILE A 1 124 ? -4.277 -33.562 -22.641 1 94.06 124 ILE A O 1
ATOM 944 N N . LEU A 1 125 ? -3.045 -34.969 -21.484 1 91.19 125 LEU A N 1
ATOM 945 C CA . LEU A 1 125 ? -3.113 -34.188 -20.266 1 91.19 125 LEU A CA 1
ATOM 946 C C . LEU A 1 125 ? -2.043 -33.094 -20.266 1 91.19 125 LEU A C 1
ATOM 948 O O . LEU A 1 125 ? -0.847 -33.406 -20.297 1 91.19 125 LEU A O 1
ATOM 952 N N . ALA A 1 126 ? -2.465 -31.891 -20.328 1 88.31 126 ALA A N 1
ATOM 953 C CA . ALA A 1 126 ? -1.57 -30.734 -20.25 1 88.31 126 ALA A CA 1
ATOM 954 C C . ALA A 1 126 ? -1.994 -29.797 -19.125 1 88.31 126 ALA A C 1
ATOM 956 O O . ALA A 1 126 ? -3.141 -29.828 -18.672 1 88.31 126 ALA A O 1
ATOM 957 N N . SER A 1 127 ? -0.99 -29.109 -18.625 1 84.06 127 SER A N 1
ATOM 958 C CA . SER A 1 127 ? -1.271 -28.109 -17.594 1 84.06 127 SER A CA 1
ATOM 959 C C . SER A 1 127 ? -1.065 -26.703 -18.141 1 84.06 127 SER A C 1
ATOM 961 O O . SER A 1 127 ? -0.15 -26.453 -18.922 1 84.06 127 SER A O 1
ATOM 963 N N . GLU A 1 128 ? -2.033 -25.875 -17.859 1 83.25 128 GLU A N 1
ATOM 964 C CA . GLU A 1 128 ? -1.957 -24.484 -18.266 1 83.25 128 GLU A CA 1
ATOM 965 C C . GLU A 1 128 ? -2.23 -23.547 -17.094 1 83.25 128 GLU A C 1
ATOM 967 O O . GLU A 1 128 ? -3.094 -23.828 -16.25 1 83.25 128 GLU A O 1
ATOM 972 N N . ASP A 1 129 ? -1.415 -22.484 -17.047 1 79.75 129 ASP A N 1
ATOM 973 C CA . ASP A 1 129 ? -1.649 -21.469 -16.016 1 79.75 129 ASP A CA 1
ATOM 974 C C . ASP A 1 129 ? -2.686 -20.453 -16.484 1 79.75 129 ASP A C 1
ATOM 976 O O . ASP A 1 129 ? -2.58 -19.906 -17.578 1 79.75 129 ASP A O 1
ATOM 980 N N . ARG A 1 130 ? -3.738 -20.312 -15.75 1 81.44 130 ARG A N 1
ATOM 981 C CA . ARG A 1 130 ? -4.789 -19.359 -16.078 1 81.44 130 ARG A CA 1
ATOM 982 C C . ARG A 1 130 ? -5.234 -18.594 -14.836 1 81.44 130 ARG A C 1
ATOM 984 O O . ARG A 1 130 ? -5.078 -19.078 -13.711 1 81.44 130 ARG A O 1
ATOM 991 N N . GLU A 1 131 ? -5.742 -17.438 -15.133 1 82.06 131 GLU A N 1
ATOM 992 C CA . GLU A 1 131 ? -6.332 -16.641 -14.062 1 82.06 131 GLU A CA 1
ATOM 993 C C . GLU A 1 131 ? -7.805 -16.984 -13.859 1 82.06 131 GLU A C 1
ATOM 995 O O . GLU A 1 131 ? -8.586 -16.984 -14.812 1 82.06 131 GLU A O 1
ATOM 1000 N N . LEU A 1 132 ? -8.055 -17.375 -12.719 1 83.25 132 LEU A N 1
ATOM 1001 C CA . LEU A 1 132 ? -9.438 -17.719 -12.406 1 83.25 132 LEU A CA 1
ATOM 1002 C C . LEU A 1 132 ? -10.07 -16.688 -11.477 1 83.25 132 LEU A C 1
ATOM 1004 O O . LEU A 1 132 ? -9.414 -16.188 -10.555 1 83.25 132 LEU A O 1
ATOM 1008 N N . VAL A 1 133 ? -11.328 -16.328 -11.781 1 85.88 133 VAL A N 1
ATOM 1009 C CA . VAL A 1 133 ? -12.07 -15.414 -10.93 1 85.88 133 VAL A CA 1
ATOM 1010 C C . VAL A 1 133 ? -12.453 -16.109 -9.625 1 85.88 133 VAL A C 1
ATOM 1012 O O . VAL A 1 133 ? -13.031 -17.203 -9.648 1 85.88 133 VAL A O 1
ATOM 1015 N N . LEU A 1 134 ? -12.07 -15.555 -8.578 1 84.44 134 LEU A N 1
ATOM 1016 C CA . LEU A 1 134 ? -12.406 -16.125 -7.273 1 84.44 134 LEU A CA 1
ATOM 1017 C C . LEU A 1 134 ? -13.836 -15.781 -6.879 1 84.44 134 LEU A C 1
ATOM 1019 O O . LEU A 1 134 ? -14.258 -14.633 -6.996 1 84.44 134 LEU A O 1
ATOM 1023 N N . LYS A 1 135 ? -14.539 -16.781 -6.469 1 82.62 135 LYS A N 1
ATOM 1024 C CA . LYS A 1 135 ? -15.875 -16.578 -5.93 1 82.62 135 LYS A CA 1
ATOM 1025 C C . LYS A 1 135 ? -15.82 -15.906 -4.559 1 82.62 135 LYS A C 1
ATOM 1027 O O . LYS A 1 135 ? -14.805 -15.984 -3.867 1 82.62 135 LYS A O 1
ATOM 1032 N N . PRO A 1 136 ? -16.859 -15.164 -4.184 1 80.81 136 PRO A N 1
ATOM 1033 C CA . PRO A 1 136 ? -16.875 -14.477 -2.893 1 80.81 136 PRO A CA 1
ATOM 1034 C C . PRO A 1 136 ? -16.5 -15.391 -1.726 1 80.81 136 PRO A C 1
ATOM 1036 O O . PRO A 1 136 ? -15.797 -14.969 -0.807 1 80.81 136 PRO A O 1
ATOM 1039 N N . LYS A 1 137 ? -16.953 -16.656 -1.788 1 82.12 137 LYS A N 1
ATOM 1040 C CA . LYS A 1 137 ? -16.641 -17.594 -0.708 1 82.12 137 LYS A CA 1
ATOM 1041 C C . LYS A 1 137 ? -15.156 -17.922 -0.673 1 82.12 137 LYS A C 1
ATOM 1043 O O . LYS A 1 137 ? -14.562 -18.031 0.403 1 82.12 137 LYS A O 1
ATOM 1048 N N . GLU A 1 138 ? -14.586 -18.078 -1.919 1 78 138 GLU A N 1
ATOM 1049 C CA . GLU A 1 138 ? -13.156 -18.359 -2.008 1 78 138 GLU A CA 1
ATOM 1050 C C . GLU A 1 138 ? -12.32 -17.188 -1.521 1 78 138 GLU A C 1
ATOM 1052 O O . GLU A 1 138 ? -11.297 -17.375 -0.861 1 78 138 GLU A O 1
ATOM 1057 N N . TYR A 1 139 ? -12.789 -16.094 -1.866 1 82.5 139 TYR A N 1
ATOM 1058 C CA . TYR A 1 139 ? -12.086 -14.891 -1.423 1 82.5 139 TYR A CA 1
ATOM 1059 C C . TYR A 1 139 ? -12.195 -14.719 0.088 1 82.5 139 TYR A C 1
ATOM 1061 O O . TYR A 1 139 ? -11.234 -14.305 0.743 1 82.5 139 TYR A O 1
ATOM 1069 N N . ALA A 1 140 ? -13.344 -15.031 0.609 1 79.31 140 ALA A N 1
ATOM 1070 C CA . ALA A 1 140 ? -13.539 -14.953 2.055 1 79.31 140 ALA A CA 1
ATOM 1071 C C . ALA A 1 140 ? -12.625 -15.93 2.787 1 79.31 140 ALA A C 1
ATOM 1073 O O . ALA A 1 140 ? -12.133 -15.633 3.877 1 79.31 140 ALA A O 1
ATOM 1074 N N . GLU A 1 141 ? -12.469 -17.062 2.178 1 77.12 141 GLU A N 1
ATOM 1075 C CA . GLU A 1 141 ? -11.562 -18.047 2.762 1 77.12 141 GLU A CA 1
ATOM 1076 C C . GLU A 1 141 ? -10.117 -17.547 2.758 1 77.12 141 GLU A C 1
ATOM 1078 O O . GLU A 1 141 ? -9.367 -17.781 3.707 1 77.12 141 GLU A O 1
ATOM 1083 N N . LEU A 1 142 ? -9.844 -16.953 1.712 1 74.69 142 LEU A N 1
ATOM 1084 C CA . LEU A 1 142 ? -8.523 -16.344 1.633 1 74.69 142 LEU A CA 1
ATOM 1085 C C . LEU A 1 142 ? -8.352 -15.266 2.697 1 74.69 142 LEU A C 1
ATOM 1087 O O . LEU A 1 142 ? -7.277 -15.141 3.293 1 74.69 142 LEU A O 1
ATOM 1091 N N . ALA A 1 143 ? -9.344 -14.516 2.842 1 73.94 143 ALA A N 1
ATOM 1092 C CA . ALA A 1 143 ? -9.32 -13.461 3.85 1 73.94 143 ALA A CA 1
ATOM 1093 C C . ALA A 1 143 ? -9.148 -14.039 5.25 1 73.94 143 ALA A C 1
ATOM 1095 O O . ALA A 1 143 ? -8.391 -13.508 6.062 1 73.94 143 ALA A O 1
ATOM 1096 N N . ARG A 1 144 ? -9.781 -15.117 5.609 1 73.06 144 ARG A N 1
ATOM 1097 C CA . ARG A 1 144 ? -9.68 -15.781 6.906 1 73.06 144 ARG A CA 1
ATOM 1098 C C . ARG A 1 144 ? -8.266 -16.297 7.148 1 73.06 144 ARG A C 1
ATOM 1100 O O . ARG A 1 144 ? -7.742 -16.203 8.258 1 73.06 144 ARG A O 1
ATOM 1107 N N . LYS A 1 145 ? -7.719 -16.734 6.094 1 70.62 145 LYS A N 1
ATOM 1108 C CA . LYS A 1 145 ? -6.367 -17.281 6.184 1 70.62 145 LYS A CA 1
ATOM 1109 C C . LYS A 1 145 ? -5.352 -16.188 6.504 1 70.62 145 LYS A C 1
ATOM 1111 O O . LYS A 1 145 ? -4.332 -16.453 7.141 1 70.62 145 LYS A O 1
ATOM 1116 N N . ASN A 1 146 ? -5.676 -15.031 6.086 1 65.44 146 ASN A N 1
ATOM 1117 C CA . ASN A 1 146 ? -4.762 -13.914 6.309 1 65.44 146 ASN A CA 1
ATOM 1118 C C . ASN A 1 146 ? -5.211 -13.047 7.477 1 65.44 146 ASN A C 1
ATOM 1120 O O . ASN A 1 146 ? -4.812 -11.883 7.586 1 65.44 146 ASN A O 1
ATOM 1124 N N . ASN A 1 147 ? -6.078 -13.484 8.367 1 62.97 147 ASN A N 1
ATOM 1125 C CA . ASN A 1 147 ? -6.57 -12.852 9.586 1 62.97 147 ASN A CA 1
ATOM 1126 C C . ASN A 1 147 ? -7.195 -11.484 9.297 1 62.97 147 ASN A C 1
ATOM 1128 O O . ASN A 1 147 ? -6.98 -10.531 10.039 1 62.97 147 ASN A O 1
ATOM 1132 N N . GLN A 1 148 ? -7.703 -11.344 8.188 1 62.41 148 GLN A N 1
ATOM 1133 C CA . GLN A 1 148 ? -8.383 -10.094 7.859 1 62.41 148 GLN A CA 1
ATOM 1134 C C . GLN A 1 148 ? -9.898 -10.258 7.902 1 62.41 148 GLN A C 1
ATOM 1136 O O . GLN A 1 148 ? -10.414 -11.328 7.57 1 62.41 148 GLN A O 1
ATOM 1141 N N . SER A 1 149 ? -10.602 -9.539 8.82 1 59.22 149 SER A N 1
ATOM 1142 C CA . SER A 1 149 ? -12.055 -9.562 8.891 1 59.22 149 SER A CA 1
ATOM 1143 C C . SER A 1 149 ? -12.688 -8.961 7.637 1 59.22 149 SER A C 1
ATOM 1145 O O . SER A 1 149 ? -13.844 -8.539 7.656 1 59.22 149 SER A O 1
ATOM 1147 N N . ILE A 1 150 ? -11.977 -8.953 6.531 1 54.88 150 ILE A N 1
ATOM 1148 C CA . ILE A 1 150 ? -12.453 -8.047 5.496 1 54.88 150 ILE A CA 1
ATOM 1149 C C . ILE A 1 150 ? -13.758 -8.57 4.91 1 54.88 150 ILE A C 1
ATOM 1151 O O . ILE A 1 150 ? -13.945 -9.781 4.785 1 54.88 150 ILE A O 1
ATOM 1155 N N . ASP A 1 151 ? -14.633 -7.738 4.789 1 59.59 151 ASP A N 1
ATOM 1156 C CA . ASP A 1 151 ? -15.797 -7.891 3.922 1 59.59 151 ASP A CA 1
ATOM 1157 C C . ASP A 1 151 ? -15.43 -8.602 2.625 1 59.59 151 ASP A C 1
ATOM 1159 O O . ASP A 1 151 ? -14.266 -8.586 2.209 1 59.59 151 ASP A O 1
ATOM 1163 N N . SER A 1 152 ? -16.312 -9.352 2.02 1 67.44 152 SER A N 1
ATOM 1164 C CA . SER A 1 152 ? -16.391 -10.406 1.018 1 67.44 152 SER A CA 1
ATOM 1165 C C . SER A 1 152 ? -15.812 -9.961 -0.315 1 67.44 152 SER A C 1
ATOM 1167 O O . SER A 1 152 ? -15.641 -10.766 -1.231 1 67.44 152 SER A O 1
ATOM 1169 N N . ALA A 1 153 ? -15.422 -8.539 -0.554 1 80.81 153 ALA A N 1
ATOM 1170 C CA . ALA A 1 153 ? -14.977 -8.242 -1.915 1 80.81 153 ALA A CA 1
ATOM 1171 C C . ALA A 1 153 ? -13.82 -7.246 -1.915 1 80.81 153 ALA A C 1
ATOM 1173 O O . ALA A 1 153 ? -13.672 -6.461 -0.976 1 80.81 153 ALA A O 1
ATOM 1174 N N . PRO A 1 154 ? -12.922 -7.434 -2.902 1 88.5 154 PRO A N 1
ATOM 1175 C CA . PRO A 1 154 ? -11.914 -6.383 -3.064 1 88.5 154 PRO A CA 1
ATOM 1176 C C . PRO A 1 154 ? -12.523 -4.988 -3.15 1 88.5 154 PRO A C 1
ATOM 1178 O O . PRO A 1 154 ? -13.609 -4.816 -3.715 1 88.5 154 PRO A O 1
ATOM 1181 N N . SER A 1 155 ? -11.898 -4.074 -2.518 1 90.38 155 SER A N 1
ATOM 1182 C CA . SER A 1 155 ? -12.453 -2.727 -2.475 1 90.38 155 SER A CA 1
ATOM 1183 C C . SER A 1 155 ? -11.383 -1.681 -2.76 1 90.38 155 SER A C 1
ATOM 1185 O O . SER A 1 155 ? -10.195 -1.93 -2.553 1 90.38 155 SER A O 1
ATOM 1187 N N . ILE A 1 156 ? -11.789 -0.535 -3.314 1 92.25 156 ILE A N 1
ATOM 1188 C CA . ILE A 1 156 ? -10.914 0.606 -3.557 1 92.25 156 ILE A CA 1
ATOM 1189 C C . ILE A 1 156 ? -11.648 1.901 -3.223 1 92.25 156 ILE A C 1
ATOM 1191 O O . ILE A 1 156 ? -12.875 1.976 -3.342 1 92.25 156 ILE A O 1
ATOM 1195 N N . GLY A 1 157 ? -10.945 2.875 -2.77 1 92.31 157 GLY A N 1
ATOM 1196 C CA . GLY A 1 157 ? -11.555 4.113 -2.309 1 92.31 157 GLY A CA 1
ATOM 1197 C C . GLY A 1 157 ? -12.172 4.926 -3.428 1 92.31 157 GLY A C 1
ATOM 1198 O O . GLY A 1 157 ? -11.617 5.012 -4.523 1 92.31 157 GLY A O 1
ATOM 1199 N N . ARG A 1 158 ? -13.398 5.52 -3.186 1 93.88 158 ARG A N 1
ATOM 1200 C CA . ARG A 1 158 ? -14.094 6.461 -4.051 1 93.88 158 ARG A CA 1
ATOM 1201 C C . ARG A 1 158 ? -14.961 7.422 -3.234 1 93.88 158 ARG A C 1
ATOM 1203 O O . ARG A 1 158 ? -15.336 7.109 -2.104 1 93.88 158 ARG A O 1
ATOM 1210 N N . THR A 1 159 ? -15.219 8.57 -3.762 1 94.88 159 THR A N 1
ATOM 1211 C CA . THR A 1 159 ? -16.078 9.539 -3.078 1 94.88 159 THR A CA 1
ATOM 1212 C C . THR A 1 159 ? -17.078 10.148 -4.047 1 94.88 159 THR A C 1
ATOM 1214 O O . THR A 1 159 ? -16.703 10.656 -5.105 1 94.88 159 THR A O 1
ATOM 1217 N N . THR A 1 160 ? -18.375 10.062 -3.682 1 94.94 160 THR A N 1
ATOM 1218 C CA . THR A 1 160 ? -19.422 10.664 -4.488 1 94.94 160 THR A CA 1
ATOM 1219 C C . THR A 1 160 ? -19.891 11.984 -3.869 1 94.94 160 THR A C 1
ATOM 1221 O O . THR A 1 160 ? -20.391 12.859 -4.574 1 94.94 160 THR A O 1
ATOM 1224 N N . ARG A 1 161 ? -19.812 12.086 -2.625 1 94.88 161 ARG A N 1
ATOM 1225 C CA . ARG A 1 161 ? -20.078 13.32 -1.884 1 94.88 161 ARG A CA 1
ATOM 1226 C C . ARG A 1 161 ? -18.969 13.602 -0.873 1 94.88 161 ARG A C 1
ATOM 1228 O O . ARG A 1 161 ? -18.781 12.836 0.081 1 94.88 161 ARG A O 1
ATOM 1235 N N . LEU A 1 162 ? -18.266 14.625 -1.152 1 95.44 162 LEU A N 1
ATOM 1236 C CA . LEU A 1 162 ? -17.156 15 -0.288 1 95.44 162 LEU A CA 1
ATOM 1237 C C . LEU A 1 162 ? -17.625 15.953 0.808 1 95.44 162 LEU A C 1
ATOM 1239 O O . LEU A 1 162 ? -17.922 17.125 0.536 1 95.44 162 LEU A O 1
ATOM 1243 N N . ASN A 1 163 ? -17.703 15.469 2.008 1 93.25 163 ASN A N 1
ATOM 1244 C CA . ASN A 1 163 ? -18.156 16.234 3.166 1 93.25 163 ASN A CA 1
ATOM 1245 C C . ASN A 1 163 ? -17.078 16.297 4.246 1 93.25 163 ASN A C 1
ATOM 1247 O O . ASN A 1 163 ? -17.016 15.438 5.121 1 93.25 163 ASN A O 1
ATOM 1251 N N . ALA A 1 164 ? -16.266 17.328 4.148 1 91.25 164 ALA A N 1
ATOM 1252 C CA . ALA A 1 164 ? -15.211 17.547 5.129 1 91.25 164 ALA A CA 1
ATOM 1253 C C . ALA A 1 164 ? -15.375 18.906 5.816 1 91.25 164 ALA A C 1
ATOM 1255 O O . ALA A 1 164 ? -15.984 19.828 5.258 1 91.25 164 ALA A O 1
ATOM 1256 N N . GLY A 1 165 ? -14.844 19.031 7.012 1 87.19 165 GLY A N 1
ATOM 1257 C CA . GLY A 1 165 ? -15.016 20.25 7.781 1 87.19 165 GLY A CA 1
ATOM 1258 C C . GLY A 1 165 ? -16.406 20.359 8.398 1 87.19 165 GLY A C 1
ATOM 1259 O O . GLY A 1 165 ? -17.312 19.625 8.031 1 87.19 165 GLY A O 1
ATOM 1260 N N . SER A 1 166 ? -16.484 21.234 9.414 1 84.19 166 SER A N 1
ATOM 1261 C CA . SER A 1 166 ? -17.766 21.438 10.078 1 84.19 166 SER A CA 1
ATOM 1262 C C . SER A 1 166 ? -17.906 22.859 10.594 1 84.19 166 SER A C 1
ATOM 1264 O O . SER A 1 166 ? -16.906 23.516 10.914 1 84.19 166 SER A O 1
ATOM 1266 N N . TRP A 1 167 ? -19.141 23.297 10.555 1 82.44 167 TRP A N 1
ATOM 1267 C CA . TRP A 1 167 ? -19.438 24.609 11.148 1 82.44 167 TRP A CA 1
ATOM 1268 C C . TRP A 1 167 ? -19.359 24.531 12.664 1 82.44 167 TRP A C 1
ATOM 1270 O O . TRP A 1 167 ? -19.781 23.547 13.281 1 82.44 167 TRP A O 1
ATOM 1280 N N . ILE A 1 168 ? -18.734 25.516 13.203 1 77.19 168 ILE A N 1
ATOM 1281 C CA . ILE A 1 168 ? -18.703 25.594 14.656 1 77.19 168 ILE A CA 1
ATOM 1282 C C . ILE A 1 168 ? -19.5 26.797 15.133 1 77.19 168 ILE A C 1
ATOM 1284 O O . ILE A 1 168 ? -19.844 27.672 14.328 1 77.19 168 ILE A O 1
ATOM 1288 N N . GLY A 1 169 ? -20 26.797 16.344 1 69.25 169 GLY A N 1
ATOM 1289 C CA . GLY A 1 169 ? -20.953 27.75 16.906 1 69.25 169 GLY A CA 1
ATOM 1290 C C . GLY A 1 169 ? -20.484 29.188 16.797 1 69.25 169 GLY A C 1
ATOM 1291 O O . GLY A 1 169 ? -19.312 29.453 16.5 1 69.25 169 GLY A O 1
ATOM 1292 N N . PHE A 1 170 ? -21.391 30.078 16.953 1 64.56 170 PHE A N 1
ATOM 1293 C CA . PHE A 1 170 ? -21.266 31.531 16.844 1 64.56 170 PHE A CA 1
ATOM 1294 C C . PHE A 1 170 ? -20.375 32.094 17.953 1 64.56 170 PHE A C 1
ATOM 1296 O O . PHE A 1 170 ? -20.578 31.797 19.125 1 64.56 170 PHE A O 1
ATOM 1303 N N . ARG A 1 171 ? -19.344 32.812 17.578 1 63.19 171 ARG A N 1
ATOM 1304 C CA . ARG A 1 171 ? -18.391 33.344 18.531 1 63.19 171 ARG A CA 1
ATOM 1305 C C . ARG A 1 171 ? -18.703 34.812 18.859 1 63.19 171 ARG A C 1
ATOM 1307 O O . ARG A 1 171 ? -17.953 35.469 19.578 1 63.19 171 ARG A O 1
ATOM 1314 N N . GLY A 1 172 ? -19.953 35.344 18.578 1 56.62 172 GLY A N 1
ATOM 1315 C CA . GLY A 1 172 ? -20.453 36.656 18.984 1 56.62 172 GLY A CA 1
ATOM 1316 C C . GLY A 1 172 ? -20.172 37.75 17.969 1 56.62 172 GLY A C 1
ATOM 1317 O O . GLY A 1 172 ? -20.625 38.875 18.141 1 56.62 172 GLY A O 1
ATOM 1318 N N . ALA A 1 173 ? -19.797 37.625 16.812 1 56.84 173 ALA A N 1
ATOM 1319 C CA . ALA A 1 173 ? -19.5 38.75 15.938 1 56.84 173 ALA A CA 1
ATOM 1320 C C . ALA A 1 173 ? -19.469 38.312 14.477 1 56.84 173 ALA A C 1
ATOM 1322 O O . ALA A 1 173 ? -18.797 38.938 13.648 1 56.84 173 ALA A O 1
ATOM 1323 N N . GLU A 1 174 ? -20.281 37.375 14.312 1 65 174 GLU A N 1
ATOM 1324 C CA . GLU A 1 174 ? -20.172 36.875 12.953 1 65 174 GLU A CA 1
ATOM 1325 C C . GLU A 1 174 ? -21.078 37.625 12 1 65 174 GLU A C 1
ATOM 1327 O O . GLU A 1 174 ? -20.797 37.719 10.797 1 65 174 GLU A O 1
ATOM 1332 N N . ASN A 1 175 ? -22.078 38.406 12.648 1 71.25 175 ASN A N 1
ATOM 1333 C CA . ASN A 1 175 ? -22.938 39.156 11.734 1 71.25 175 ASN A CA 1
ATOM 1334 C C . ASN A 1 175 ? -22.203 40.375 11.172 1 71.25 175 ASN A C 1
ATOM 1336 O O . ASN A 1 175 ? -21.594 41.125 11.93 1 71.25 175 ASN A O 1
ATOM 1340 N N . GLY A 1 176 ? -22.047 40.375 9.922 1 79.88 176 GLY A N 1
ATOM 1341 C CA . GLY A 1 176 ? -21.344 41.469 9.289 1 79.88 176 GLY A CA 1
ATOM 1342 C C . GLY A 1 176 ? -21.75 41.688 7.848 1 79.88 176 GLY A C 1
ATOM 1343 O O . GLY A 1 176 ? -22.875 41.375 7.457 1 79.88 176 GLY A O 1
ATOM 1344 N N . VAL A 1 177 ? -20.938 42.594 7.211 1 83.19 177 VAL A N 1
ATOM 1345 C CA . VAL A 1 177 ? -21.219 42.938 5.816 1 83.19 177 VAL A CA 1
ATOM 1346 C C . VAL A 1 177 ? -19.969 42.688 4.969 1 83.19 177 VAL A C 1
ATOM 1348 O O . VAL A 1 177 ? -18.844 42.969 5.402 1 83.19 177 VAL A O 1
ATOM 1351 N N . GLY A 1 178 ? -20.203 41.906 3.916 1 84.19 178 GLY A N 1
ATOM 1352 C CA . GLY A 1 178 ? -19.172 41.812 2.902 1 84.19 178 GLY A CA 1
ATOM 1353 C C . GLY A 1 178 ? -19.172 43 1.935 1 84.19 178 GLY A C 1
ATOM 1354 O O . GLY A 1 178 ? -20.25 43.469 1.558 1 84.19 178 GLY A O 1
ATOM 1355 N N . ARG A 1 179 ? -18 43.5 1.531 1 84.94 179 ARG A N 1
ATOM 1356 C CA . ARG A 1 179 ? -17.875 44.656 0.638 1 84.94 179 ARG A CA 1
ATOM 1357 C C . ARG A 1 179 ? -17.062 44.281 -0.6 1 84.94 179 ARG A C 1
ATOM 1359 O O . ARG A 1 179 ? -16.078 43.531 -0.511 1 84.94 179 ARG A O 1
ATOM 1366 N N . PHE A 1 180 ? -17.5 44.75 -1.776 1 83.25 180 PHE A N 1
ATOM 1367 C CA . PHE A 1 180 ? -16.734 44.562 -3.002 1 83.25 180 PHE A CA 1
ATOM 1368 C C . PHE A 1 180 ? -16.984 45.719 -3.965 1 83.25 180 PHE A C 1
ATOM 1370 O O . PHE A 1 180 ? -18.078 46.312 -3.984 1 83.25 180 PHE A O 1
ATOM 1377 N N . PRO A 1 181 ? -15.859 46.094 -4.629 1 80.44 181 PRO A N 1
ATOM 1378 C CA . PRO A 1 181 ? -16.016 47.219 -5.559 1 80.44 181 PRO A CA 1
ATOM 1379 C C . PRO A 1 181 ? -16.719 46.812 -6.848 1 80.44 181 PRO A C 1
ATOM 1381 O O . PRO A 1 181 ? -16.609 45.688 -7.297 1 80.44 181 PRO A O 1
ATOM 1384 N N . VAL A 1 182 ? -17.703 47.5 -7.348 1 66.94 182 VAL A N 1
ATOM 1385 C CA . VAL A 1 182 ? -18.312 47.281 -8.656 1 66.94 182 VAL A CA 1
ATOM 1386 C C . VAL A 1 182 ? -17.906 48.406 -9.602 1 66.94 182 VAL A C 1
ATOM 1388 O O . VAL A 1 182 ? -18 49.594 -9.242 1 66.94 182 VAL A O 1
ATOM 1391 N N . ASN A 1 183 ? -17.203 47.875 -10.805 1 61.62 183 ASN A N 1
ATOM 1392 C CA . ASN A 1 183 ? -16.891 48.812 -11.875 1 61.62 183 ASN A CA 1
ATOM 1393 C C . ASN A 1 183 ? -18.031 48.938 -12.891 1 61.62 183 ASN A C 1
ATOM 1395 O O . ASN A 1 183 ? -18.734 47.938 -13.125 1 61.62 183 ASN A O 1
ATOM 1399 N N . PRO A 1 184 ? -18.391 50.25 -13.789 1 60.12 184 PRO A N 1
ATOM 1400 C CA . PRO A 1 184 ? -17.672 51.531 -13.773 1 60.12 184 PRO A CA 1
ATOM 1401 C C . PRO A 1 184 ? -18.203 52.5 -12.711 1 60.12 184 PRO A C 1
ATOM 1403 O O . PRO A 1 184 ? -19.375 52.438 -12.336 1 60.12 184 PRO A O 1
ATOM 1406 N N . GLY A 1 185 ? -17.531 53.094 -11.852 1 58.66 185 GLY A N 1
ATOM 1407 C CA . GLY A 1 185 ? -17.891 54.156 -10.945 1 58.66 185 GLY A CA 1
ATOM 1408 C C . GLY A 1 185 ? -17.281 54 -9.562 1 58.66 185 GLY A C 1
ATOM 1409 O O . GLY A 1 185 ? -17.359 54.906 -8.742 1 58.66 185 GLY A O 1
ATOM 1410 N N . ASN A 1 186 ? -16.5 53.031 -9.359 1 64.12 186 ASN A N 1
ATOM 1411 C CA . ASN A 1 186 ? -15.789 52.844 -8.102 1 64.12 186 ASN A CA 1
ATOM 1412 C C . ASN A 1 186 ? -16.75 52.812 -6.918 1 64.12 186 ASN A C 1
ATOM 1414 O O . ASN A 1 186 ? -16.5 53.438 -5.898 1 64.12 186 ASN A O 1
ATOM 1418 N N . THR A 1 187 ? -18.047 52.281 -7.219 1 78.38 187 THR A N 1
ATOM 1419 C CA . THR A 1 187 ? -18.984 52.188 -6.105 1 78.38 187 THR A CA 1
ATOM 1420 C C . THR A 1 187 ? -18.781 50.906 -5.316 1 78.38 187 THR A C 1
ATOM 1422 O O . THR A 1 187 ? -18.359 49.875 -5.875 1 78.38 187 THR A O 1
ATOM 1425 N N . THR A 1 188 ? -18.922 51.031 -3.973 1 85.12 188 THR A N 1
ATOM 1426 C CA . THR A 1 188 ? -18.797 49.906 -3.076 1 85.12 188 THR A CA 1
ATOM 1427 C C . THR A 1 188 ? -20.172 49.25 -2.83 1 85.12 188 THR A C 1
ATOM 1429 O O . THR A 1 188 ? -21.125 49.938 -2.469 1 85.12 188 THR A O 1
ATOM 1432 N N . HIS A 1 189 ? -20.281 47.938 -3.166 1 87.31 189 HIS A N 1
ATOM 1433 C CA . HIS A 1 189 ? -21.484 47.156 -2.891 1 87.31 189 HIS A CA 1
ATOM 1434 C C . HIS A 1 189 ? -21.312 46.312 -1.646 1 87.31 189 HIS A C 1
ATOM 1436 O O . HIS A 1 189 ? -20.188 46.031 -1.214 1 87.31 189 HIS A O 1
ATOM 1442 N N . TYR A 1 190 ? -22.484 46 -1.042 1 88.06 190 TYR A N 1
ATOM 1443 C CA . TYR A 1 190 ? -22.484 45.281 0.218 1 88.06 190 TYR A CA 1
ATOM 1444 C C . TYR A 1 190 ? -23.453 44.094 0.174 1 88.06 190 TYR A C 1
ATOM 1446 O O . TYR A 1 190 ? -24.453 44.125 -0.536 1 88.06 190 TYR A O 1
ATOM 1454 N N . TYR A 1 191 ? -23.094 43 0.804 1 88.56 191 TYR A N 1
ATOM 1455 C CA . TYR A 1 191 ? -24.016 41.906 1.076 1 88.56 191 TYR A CA 1
ATOM 1456 C C . TYR A 1 191 ? -23.969 41.5 2.545 1 88.56 191 TYR A C 1
ATOM 1458 O O . TYR A 1 191 ? -22.969 41.75 3.225 1 88.56 191 TYR A O 1
ATOM 1466 N N . VAL A 1 192 ? -25.016 40.969 3.066 1 87.19 192 VAL A N 1
ATOM 1467 C CA . VAL A 1 192 ? -25.109 40.562 4.465 1 87.19 192 VAL A CA 1
ATOM 1468 C C . VAL A 1 192 ? -24.438 39.219 4.656 1 87.19 192 VAL A C 1
ATOM 1470 O O . VAL A 1 192 ? -24.609 38.312 3.836 1 87.19 192 VAL A O 1
ATOM 1473 N N . SER A 1 193 ? -23.547 39.156 5.629 1 87 193 SER A N 1
ATOM 1474 C CA . SER A 1 193 ? -22.859 37.938 5.988 1 87 193 SER A CA 1
ATOM 1475 C C . SER A 1 193 ? -23.172 37.5 7.418 1 87 193 SER A C 1
ATOM 1477 O O . SER A 1 193 ? -23.172 38.344 8.328 1 87 193 SER A O 1
ATOM 1479 N N . PHE A 1 194 ? -23.531 36.25 7.535 1 78.69 194 PHE A N 1
ATOM 1480 C CA . PHE A 1 194 ? -23.828 35.719 8.867 1 78.69 194 PHE A CA 1
ATOM 1481 C C . PHE A 1 194 ? -22.781 34.688 9.297 1 78.69 194 PHE A C 1
ATOM 1483 O O . PHE A 1 194 ? -22.844 34.188 10.414 1 78.69 194 PHE A O 1
ATOM 1490 N N . LEU A 1 195 ? -21.812 34.469 8.438 1 82.31 195 LEU A N 1
ATOM 1491 C CA . LEU A 1 195 ? -20.781 33.469 8.688 1 82.31 195 LEU A CA 1
ATOM 1492 C C . LEU A 1 195 ? -19.406 34.031 8.367 1 82.31 195 LEU A C 1
ATOM 1494 O O . LEU A 1 195 ? -19.266 34.938 7.539 1 82.31 195 LEU A O 1
ATOM 1498 N N . THR A 1 196 ? -18.391 33.562 9.086 1 82.06 196 THR A N 1
ATOM 1499 C CA . THR A 1 196 ? -17 33.906 8.781 1 82.06 196 THR A CA 1
ATOM 1500 C C . THR A 1 196 ? -16.141 32.625 8.727 1 82.06 196 THR A C 1
ATOM 1502 O O . THR A 1 196 ? -16.609 31.562 9.094 1 82.06 196 THR A O 1
ATOM 1505 N N . THR A 1 197 ? -14.945 32.781 8.281 1 79.5 197 THR A N 1
ATOM 1506 C CA . THR A 1 197 ? -14.016 31.656 8.172 1 79.5 197 THR A CA 1
ATOM 1507 C C . THR A 1 197 ? -13.617 31.156 9.555 1 79.5 197 THR A C 1
ATOM 1509 O O . THR A 1 197 ? -13.117 30.031 9.688 1 79.5 197 THR A O 1
ATOM 1512 N N . SER A 1 198 ? -13.844 31.938 10.586 1 75.56 198 SER A N 1
ATOM 1513 C CA . SER A 1 198 ? -13.531 31.5 11.938 1 75.56 198 SER A CA 1
ATOM 1514 C C . SER A 1 198 ? -14.555 30.484 12.445 1 75.56 198 SER A C 1
ATOM 1516 O O . SER A 1 198 ? -14.312 29.797 13.438 1 75.56 198 SER A O 1
ATOM 1518 N N . ASN A 1 199 ? -15.656 30.344 11.672 1 78.81 199 ASN A N 1
ATOM 1519 C CA . ASN A 1 199 ? -16.719 29.422 12.07 1 78.81 199 ASN A CA 1
ATOM 1520 C C . ASN A 1 199 ? -16.516 28.031 11.469 1 78.81 199 ASN A C 1
ATOM 1522 O O . ASN A 1 199 ? -17.453 27.234 11.422 1 78.81 199 ASN A O 1
ATOM 1526 N N . ILE A 1 200 ? -15.289 27.781 10.992 1 81.38 200 ILE A N 1
ATOM 1527 C CA . ILE A 1 200 ? -15.062 26.484 10.367 1 81.38 200 ILE A CA 1
ATOM 1528 C C . ILE A 1 200 ? -14 25.719 11.141 1 81.38 200 ILE A C 1
ATOM 1530 O O . ILE A 1 200 ? -13.008 26.297 11.586 1 81.38 200 ILE A O 1
ATOM 1534 N N . GLN A 1 201 ? -14.344 24.516 11.43 1 82 201 GLN A N 1
ATOM 1535 C CA . GLN A 1 201 ? -13.336 23.562 11.875 1 82 201 GLN A CA 1
ATOM 1536 C C . GLN A 1 201 ? -12.758 22.781 10.695 1 82 201 GLN A C 1
ATOM 1538 O O . GLN A 1 201 ? -13.461 21.969 10.078 1 82 201 GLN A O 1
ATOM 1543 N N . SER A 1 202 ? -11.5 23.047 10.445 1 84.5 202 SER A N 1
ATOM 1544 C CA . SER A 1 202 ? -10.867 22.422 9.289 1 84.5 202 SER A CA 1
ATOM 1545 C C . SER A 1 202 ? -10.617 20.938 9.523 1 84.5 202 SER A C 1
ATOM 1547 O O . SER A 1 202 ? -10.422 20.516 10.656 1 84.5 202 SER A O 1
ATOM 1549 N N . ASP A 1 203 ? -10.625 20.25 8.438 1 88.56 203 ASP A N 1
ATOM 1550 C CA . ASP A 1 203 ? -10.367 18.812 8.469 1 88.56 203 ASP A CA 1
ATOM 1551 C C . ASP A 1 203 ? -8.875 18.516 8.586 1 88.56 203 ASP A C 1
ATOM 1553 O O . ASP A 1 203 ? -8.078 19 7.781 1 88.56 203 ASP A O 1
ATOM 1557 N N . MET A 1 204 ? -8.484 17.656 9.508 1 90.12 204 MET A N 1
ATOM 1558 C CA . MET A 1 204 ? -7.07 17.375 9.766 1 90.12 204 MET A CA 1
ATOM 1559 C C . MET A 1 204 ? -6.457 16.547 8.648 1 90.12 204 MET A C 1
ATOM 1561 O O . MET A 1 204 ? -5.285 16.719 8.312 1 90.12 204 MET A O 1
ATOM 1565 N N . GLY A 1 205 ? -7.273 15.641 8.148 1 90.69 205 GLY A N 1
ATOM 1566 C CA . GLY A 1 205 ? -6.781 14.852 7.031 1 90.69 205 GLY A CA 1
ATOM 1567 C C . GLY A 1 205 ? -6.5 15.68 5.789 1 90.69 205 GLY A C 1
ATOM 1568 O O . GLY A 1 205 ? -5.539 15.422 5.066 1 90.69 205 GLY A O 1
ATOM 1569 N N . LEU A 1 206 ? -7.387 16.656 5.57 1 94.31 206 LEU A N 1
ATOM 1570 C CA . LEU A 1 206 ? -7.191 17.562 4.453 1 94.31 206 LEU A CA 1
ATOM 1571 C C . LEU A 1 206 ? -5.898 18.359 4.617 1 94.31 206 LEU A C 1
ATOM 1573 O O . LEU A 1 206 ? -5.133 18.516 3.662 1 94.31 206 LEU A O 1
ATOM 1577 N N . LYS A 1 207 ? -5.621 18.859 5.793 1 93.19 207 LYS A N 1
ATOM 1578 C CA . LYS A 1 207 ? -4.383 19.578 6.078 1 93.19 207 LYS A CA 1
ATOM 1579 C C . LYS A 1 207 ? -3.164 18.703 5.84 1 93.19 207 LYS A C 1
ATOM 1581 O O . LYS A 1 207 ? -2.189 19.125 5.219 1 93.19 207 LYS A O 1
ATOM 1586 N N . ALA A 1 208 ? -3.268 17.5 6.34 1 93.81 208 ALA A N 1
ATOM 1587 C CA . ALA A 1 208 ? -2.176 16.547 6.152 1 93.81 208 ALA A CA 1
ATOM 1588 C C . ALA A 1 208 ? -1.914 16.297 4.672 1 93.81 208 ALA A C 1
ATOM 1590 O O . ALA A 1 208 ? -0.76 16.25 4.238 1 93.81 208 ALA A O 1
ATOM 1591 N N . ALA A 1 209 ? -2.939 16.125 3.904 1 95.06 209 ALA A N 1
ATOM 1592 C CA . ALA A 1 209 ? -2.809 15.844 2.477 1 95.06 209 ALA A CA 1
ATOM 1593 C C . ALA A 1 209 ? -2.152 17.016 1.747 1 95.06 209 ALA A C 1
ATOM 1595 O O . ALA A 1 209 ? -1.334 16.812 0.847 1 95.06 209 ALA A O 1
ATOM 1596 N N . LEU A 1 210 ? -2.543 18.188 2.117 1 95.5 210 LEU A N 1
ATOM 1597 C CA . LEU A 1 210 ? -1.991 19.391 1.483 1 95.5 210 LEU A CA 1
ATOM 1598 C C . LEU A 1 210 ? -0.493 19.5 1.745 1 95.5 210 LEU A C 1
ATOM 1600 O O . LEU A 1 210 ? 0.291 19.703 0.815 1 95.5 210 LEU A O 1
ATOM 1604 N N . TRP A 1 211 ? -0.083 19.328 2.955 1 94.25 211 TRP A N 1
ATOM 1605 C CA . TRP A 1 211 ? 1.329 19.438 3.309 1 94.25 211 TRP A CA 1
ATOM 1606 C C . TRP A 1 211 ? 2.131 18.281 2.707 1 94.25 211 TRP A C 1
ATOM 1608 O O . TRP A 1 211 ? 3.271 18.469 2.281 1 94.25 211 TRP A O 1
ATOM 1618 N N . SER A 1 212 ? 1.531 17.125 2.672 1 92.75 212 SER A N 1
ATOM 1619 C CA . SER A 1 212 ? 2.195 15.984 2.045 1 92.75 212 SER A CA 1
ATOM 1620 C C . SER A 1 212 ? 2.43 16.234 0.559 1 92.75 212 SER A C 1
ATOM 1622 O O . SER A 1 212 ? 3.484 15.883 0.024 1 92.75 212 SER A O 1
ATOM 1624 N N . GLY A 1 213 ? 1.495 16.812 -0.072 1 95 213 GLY A N 1
ATOM 1625 C CA . GLY A 1 213 ? 1.604 17.078 -1.499 1 95 213 GLY A CA 1
ATOM 1626 C C . GLY A 1 213 ? 2.699 18.062 -1.845 1 95 213 GLY A C 1
ATOM 1627 O O . GLY A 1 213 ? 3.387 17.906 -2.855 1 95 213 GLY A O 1
ATOM 1628 N N . PHE A 1 214 ? 2.914 19.016 -1.003 1 94.31 214 PHE A N 1
ATOM 1629 C CA . PHE A 1 214 ? 3.887 20.078 -1.276 1 94.31 214 PHE A CA 1
ATOM 1630 C C . PHE A 1 214 ? 5.285 19.641 -0.847 1 94.31 214 PHE A C 1
ATOM 1632 O O . PHE A 1 214 ? 6.27 20.312 -1.15 1 94.31 214 PHE A O 1
ATOM 1639 N N . SER A 1 215 ? 5.379 18.5 -0.166 1 90.88 215 SER A N 1
ATOM 1640 C CA . SER A 1 215 ? 6.684 18.016 0.27 1 90.88 215 SER A CA 1
ATOM 1641 C C . SER A 1 215 ? 7.543 17.594 -0.918 1 90.88 215 SER A C 1
ATOM 1643 O O . SER A 1 215 ? 7.105 16.812 -1.766 1 90.88 215 SER A O 1
ATOM 1645 N N . PRO A 1 216 ? 8.75 18.094 -0.887 1 86.62 216 PRO A N 1
ATOM 1646 C CA . PRO A 1 216 ? 9.625 17.734 -2.004 1 86.62 216 PRO A CA 1
ATOM 1647 C C . PRO A 1 216 ? 10.039 16.266 -1.977 1 86.62 216 PRO A C 1
ATOM 1649 O O . PRO A 1 216 ? 10.555 15.742 -2.971 1 86.62 216 PRO A O 1
ATOM 1652 N N . LEU A 1 217 ? 9.742 15.531 -0.886 1 79.88 217 LEU A N 1
ATOM 1653 C CA . LEU A 1 217 ? 10.188 14.148 -0.744 1 79.88 217 LEU A CA 1
ATOM 1654 C C . LEU A 1 217 ? 9.07 13.18 -1.14 1 79.88 217 LEU A C 1
ATOM 1656 O O . LEU A 1 217 ? 9.289 11.969 -1.207 1 79.88 217 LEU A O 1
ATOM 1660 N N . THR A 1 218 ? 7.922 13.773 -1.464 1 82.56 218 THR A N 1
ATOM 1661 C CA . THR A 1 218 ? 6.789 12.922 -1.823 1 82.56 218 THR A CA 1
ATOM 1662 C C . THR A 1 218 ? 6.902 12.461 -3.271 1 82.56 218 THR A C 1
ATOM 1664 O O . THR A 1 218 ? 7.273 13.234 -4.152 1 82.56 218 THR A O 1
ATOM 1667 N N . SER A 1 219 ? 6.66 11.164 -3.453 1 80.06 219 SER A N 1
ATOM 1668 C CA . SER A 1 219 ? 6.621 10.609 -4.801 1 80.06 219 SER A CA 1
ATOM 1669 C C . SER A 1 219 ? 5.199 10.219 -5.199 1 80.06 219 SER A C 1
ATOM 1671 O O . SER A 1 219 ? 4.402 9.812 -4.352 1 80.06 219 SER A O 1
ATOM 1673 N N . SER A 1 220 ? 4.93 10.328 -6.461 1 81.06 220 SER A N 1
ATOM 1674 C CA . SER A 1 220 ? 3.602 10.016 -6.977 1 81.06 220 SER A CA 1
ATOM 1675 C C . SER A 1 220 ? 3.238 8.555 -6.719 1 81.06 220 SER A C 1
ATOM 1677 O O . SER A 1 220 ? 2.062 8.227 -6.551 1 81.06 220 SER A O 1
ATOM 1679 N N . GLN A 1 221 ? 4.227 7.723 -6.574 1 74.81 221 GLN A N 1
ATOM 1680 C CA . GLN A 1 221 ? 3.996 6.293 -6.398 1 74.81 221 GLN A CA 1
ATOM 1681 C C . GLN A 1 221 ? 3.357 6.004 -5.043 1 74.81 221 GLN A C 1
ATOM 1683 O O . GLN A 1 221 ? 2.646 5.008 -4.887 1 74.81 221 GLN A O 1
ATOM 1688 N N . ASN A 1 222 ? 3.521 6.914 -4.117 1 75.69 222 ASN A N 1
ATOM 1689 C CA . ASN A 1 222 ? 3.012 6.703 -2.768 1 75.69 222 ASN A CA 1
ATOM 1690 C C . ASN A 1 222 ? 1.675 7.406 -2.555 1 75.69 222 ASN A C 1
ATOM 1692 O O . ASN A 1 222 ? 1.151 7.43 -1.44 1 75.69 222 ASN A O 1
ATOM 1696 N N . LEU A 1 223 ? 1.13 7.969 -3.637 1 87.56 223 LEU A N 1
ATOM 1697 C CA . LEU A 1 223 ? -0.096 8.742 -3.492 1 87.56 223 LEU A CA 1
ATOM 1698 C C . LEU A 1 223 ? -1.275 8.023 -4.137 1 87.56 223 LEU A C 1
ATOM 1700 O O . LEU A 1 223 ? -2.207 8.664 -4.625 1 87.56 223 LEU A O 1
ATOM 1704 N N . LYS A 1 224 ? -1.235 6.703 -4.074 1 87.5 224 LYS A N 1
ATOM 1705 C CA . LYS A 1 224 ? -2.352 5.898 -4.566 1 87.5 224 LYS A CA 1
ATOM 1706 C C . LYS A 1 224 ? -3.402 5.691 -3.479 1 87.5 224 LYS A C 1
ATOM 1708 O O . LYS A 1 224 ? -3.076 5.676 -2.289 1 87.5 224 LYS A O 1
ATOM 1713 N N . PRO A 1 225 ? -4.648 5.562 -3.918 1 90.06 225 PRO A N 1
ATOM 1714 C CA . PRO A 1 225 ? -5.703 5.352 -2.924 1 90.06 225 PRO A CA 1
ATOM 1715 C C . PRO A 1 225 ? -5.566 4.023 -2.189 1 90.06 225 PRO A C 1
ATOM 1717 O O . PRO A 1 225 ? -4.875 3.117 -2.666 1 90.06 225 PRO A O 1
ATOM 1720 N N . ALA A 1 226 ? -6.227 4.012 -1.071 1 84.69 226 ALA A N 1
ATOM 1721 C CA . ALA A 1 226 ? -6.258 2.775 -0.295 1 84.69 226 ALA A CA 1
ATOM 1722 C C . ALA A 1 226 ? -7.109 1.715 -0.989 1 84.69 226 ALA A C 1
ATOM 1724 O O . ALA A 1 226 ? -8.148 2.027 -1.572 1 84.69 226 ALA A O 1
ATOM 1725 N N . TYR A 1 227 ? -6.609 0.466 -0.986 1 86.81 227 TYR A N 1
ATOM 1726 C CA . TYR A 1 227 ? -7.352 -0.659 -1.544 1 86.81 227 TYR A CA 1
ATOM 1727 C C . TYR A 1 227 ? -7.129 -1.922 -0.721 1 86.81 227 TYR A C 1
ATOM 1729 O O . TYR A 1 227 ? -6.18 -1.998 0.066 1 86.81 227 TYR A O 1
ATOM 1737 N N . THR A 1 228 ? -8.133 -2.83 -0.879 1 82.31 228 THR A N 1
ATOM 1738 C CA . THR A 1 228 ? -8 -4.16 -0.291 1 82.31 228 THR A CA 1
ATOM 1739 C C . THR A 1 228 ? -8.078 -5.234 -1.369 1 82.31 228 THR A C 1
ATOM 1741 O O . THR A 1 228 ? -8.992 -5.234 -2.195 1 82.31 228 THR A O 1
ATOM 1744 N N . CYS A 1 229 ? -7.051 -6.004 -1.51 1 83.75 229 CYS A N 1
ATOM 1745 C CA . CYS A 1 229 ? -6.98 -7.121 -2.445 1 83.75 229 CYS A CA 1
ATOM 1746 C C . CYS A 1 229 ? -6.07 -8.219 -1.913 1 83.75 229 CYS A C 1
ATOM 1748 O O . CYS A 1 229 ? -4.844 -8.086 -1.933 1 83.75 229 CYS A O 1
ATOM 1750 N N . LEU A 1 230 ? -6.613 -9.359 -1.554 1 78.31 230 LEU A N 1
ATOM 1751 C CA . LEU A 1 230 ? -5.867 -10.398 -0.854 1 78.31 230 LEU A CA 1
ATOM 1752 C C . LEU A 1 230 ? -5.207 -11.352 -1.845 1 78.31 230 LEU A C 1
ATOM 1754 O O . LEU A 1 230 ? -4.23 -12.023 -1.505 1 78.31 230 LEU A O 1
ATOM 1758 N N . SER A 1 231 ? -5.746 -11.414 -3.098 1 77.06 231 SER A N 1
ATOM 1759 C CA . SER A 1 231 ? -5.176 -12.328 -4.082 1 77.06 231 SER A CA 1
ATOM 1760 C C . SER A 1 231 ? -3.988 -11.695 -4.801 1 77.06 231 SER A C 1
ATOM 1762 O O . SER A 1 231 ? -3.199 -12.391 -5.441 1 77.06 231 SER A O 1
ATOM 1764 N N . GLY A 1 232 ? -3.889 -10.383 -4.676 1 78.94 232 GLY A N 1
ATOM 1765 C CA . GLY A 1 232 ? -2.854 -9.664 -5.398 1 78.94 232 GLY A CA 1
ATOM 1766 C C . GLY A 1 232 ? -3.232 -9.352 -6.832 1 78.94 232 GLY A C 1
ATOM 1767 O O . GLY A 1 232 ? -2.502 -8.648 -7.535 1 78.94 232 GLY A O 1
ATOM 1768 N N . ASN A 1 233 ? -4.289 -9.883 -7.273 1 83.88 233 ASN A N 1
ATOM 1769 C CA . ASN A 1 233 ? -4.836 -9.617 -8.602 1 83.88 233 ASN A CA 1
ATOM 1770 C C . ASN A 1 233 ? -6.32 -9.266 -8.539 1 83.88 233 ASN A C 1
ATOM 1772 O O . ASN A 1 233 ? -7.164 -10.148 -8.367 1 83.88 233 ASN A O 1
ATOM 1776 N N . CYS A 1 234 ? -6.602 -8.023 -8.734 1 89.88 234 CYS A N 1
ATOM 1777 C CA . CYS A 1 234 ? -7.977 -7.539 -8.641 1 89.88 234 CYS A CA 1
ATOM 1778 C C . CYS A 1 234 ? -8.273 -6.535 -9.75 1 89.88 234 CYS A C 1
ATOM 1780 O O . CYS A 1 234 ? -7.355 -5.945 -10.32 1 89.88 234 CYS A O 1
ATOM 1782 N N . SER A 1 235 ? -9.531 -6.473 -10.109 1 93 235 SER A N 1
ATOM 1783 C CA . SER A 1 235 ? -10.008 -5.484 -11.07 1 93 235 SER A CA 1
ATOM 1784 C C . SER A 1 235 ? -11.336 -4.875 -10.625 1 93 235 SER A C 1
ATOM 1786 O O . SER A 1 235 ? -12.086 -5.492 -9.867 1 93 235 SER A O 1
ATOM 1788 N N . TRP A 1 236 ? -11.555 -3.678 -11.016 1 94.62 236 TRP A N 1
ATOM 1789 C CA . TRP A 1 236 ? -12.797 -2.957 -10.742 1 94.62 236 TRP A CA 1
ATOM 1790 C C . TRP A 1 236 ? -13.422 -2.447 -12.039 1 94.62 236 TRP A C 1
ATOM 1792 O O . TRP A 1 236 ? -12.711 -2.109 -12.984 1 94.62 236 TRP A O 1
ATOM 1802 N N . ALA A 1 237 ? -14.82 -2.555 -12.078 1 94.25 237 ALA A N 1
ATOM 1803 C CA . ALA A 1 237 ? -15.484 -1.834 -13.164 1 94.25 237 ALA A CA 1
ATOM 1804 C C . ALA A 1 237 ? -15.141 -0.348 -13.117 1 94.25 237 ALA A C 1
ATOM 1806 O O . ALA A 1 237 ? -14.828 0.195 -12.055 1 94.25 237 ALA A O 1
ATOM 1807 N N . ASP A 1 238 ? -15.164 0.267 -14.289 1 96.5 238 ASP A N 1
ATOM 1808 C CA . ASP A 1 238 ? -14.891 1.701 -14.305 1 96.5 238 ASP A CA 1
ATOM 1809 C C . ASP A 1 238 ? -15.812 2.445 -13.344 1 96.5 238 ASP A C 1
ATOM 1811 O O . ASP A 1 238 ? -17 2.127 -13.242 1 96.5 238 ASP A O 1
ATOM 1815 N N . PHE A 1 239 ? -15.289 3.266 -12.602 1 96.38 239 PHE A N 1
ATOM 1816 C CA . PHE A 1 239 ? -16.062 4.055 -11.648 1 96.38 239 PHE A CA 1
ATOM 1817 C C . PHE A 1 239 ? -15.562 5.496 -11.609 1 96.38 239 PHE A C 1
ATOM 1819 O O . PHE A 1 239 ? -14.469 5.793 -12.102 1 96.38 239 PHE A O 1
ATOM 1826 N N . ALA A 1 240 ? -16.422 6.383 -11.117 1 97.19 240 ALA A N 1
ATOM 1827 C CA . ALA A 1 240 ? -16.062 7.797 -11.039 1 97.19 240 ALA A CA 1
ATOM 1828 C C . ALA A 1 240 ? -15.953 8.258 -9.586 1 97.19 240 ALA A C 1
ATOM 1830 O O . ALA A 1 240 ? -16.594 7.684 -8.695 1 97.19 240 ALA A O 1
ATOM 1831 N N . SER A 1 241 ? -15.133 9.18 -9.305 1 96.75 241 SER A N 1
ATOM 1832 C CA . SER A 1 241 ? -14.93 9.758 -7.977 1 96.75 241 SER A CA 1
ATOM 1833 C C . SER A 1 241 ? -14.5 11.219 -8.062 1 96.75 241 SER A C 1
ATOM 1835 O O . SER A 1 241 ? -13.891 11.633 -9.055 1 96.75 241 SER A O 1
ATOM 1837 N N . VAL A 1 242 ? -14.852 12.008 -7.047 1 97.19 242 VAL A N 1
ATOM 1838 C CA . VAL A 1 242 ? -14.352 13.367 -6.926 1 97.19 242 VAL A CA 1
ATOM 1839 C C . VAL A 1 242 ? -12.828 13.352 -6.809 1 97.19 242 VAL A C 1
ATOM 1841 O O . VAL A 1 242 ? -12.258 12.445 -6.199 1 97.19 242 VAL A O 1
ATOM 1844 N N . ALA A 1 243 ? -12.156 14.273 -7.453 1 98 243 ALA A N 1
ATOM 1845 C CA . ALA A 1 243 ? -10.703 14.398 -7.449 1 98 243 ALA A CA 1
ATOM 1846 C C . ALA A 1 243 ? -10.273 15.852 -7.559 1 98 243 ALA A C 1
ATOM 1848 O O . ALA A 1 243 ? -11.117 16.75 -7.645 1 98 243 ALA A O 1
ATOM 1849 N N . VAL A 1 244 ? -9.055 16.094 -7.328 1 98.44 244 VAL A N 1
ATOM 1850 C CA . VAL A 1 244 ? -8.414 17.359 -7.676 1 98.44 244 VAL A CA 1
ATOM 1851 C C . VAL A 1 244 ? -7.527 17.156 -8.906 1 98.44 244 VAL A C 1
ATOM 1853 O O . VAL A 1 244 ? -6.688 16.266 -8.938 1 98.44 244 VAL A O 1
ATOM 1856 N N . CYS A 1 245 ? -7.824 17.922 -9.891 1 98.31 245 CYS A N 1
ATOM 1857 C CA . CYS A 1 245 ? -7.043 17.875 -11.125 1 98.31 245 CYS A CA 1
ATOM 1858 C C . CYS A 1 245 ? -6.07 19.047 -11.203 1 98.31 245 CYS A C 1
ATOM 1860 O O . CYS A 1 245 ? -6.125 19.953 -10.375 1 98.31 245 CYS A O 1
ATOM 1862 N N . HIS A 1 246 ? -5.055 18.938 -12.117 1 97.75 246 HIS A N 1
ATOM 1863 C CA . HIS A 1 246 ? -4.027 19.953 -12.266 1 97.75 246 HIS A CA 1
ATOM 1864 C C . HIS A 1 246 ? -3.697 20.203 -13.727 1 97.75 246 HIS A C 1
ATOM 1866 O O . HIS A 1 246 ? -3.943 19.344 -14.578 1 97.75 246 HIS A O 1
ATOM 1872 N N . LYS A 1 247 ? -3.287 21.359 -14.047 1 98 247 LYS A N 1
ATOM 1873 C CA . LYS A 1 247 ? -2.793 21.719 -15.375 1 98 247 LYS A CA 1
ATOM 1874 C C . LYS A 1 247 ? -1.793 22.875 -15.289 1 98 247 LYS A C 1
ATOM 1876 O O . LYS A 1 247 ? -1.948 23.781 -14.469 1 98 247 LYS A O 1
ATOM 1881 N N . CYS A 1 248 ? -0.686 22.75 -16.031 1 98.12 248 CYS A N 1
ATOM 1882 C CA . CYS A 1 248 ? 0.301 23.828 -16.109 1 98.12 248 CYS A CA 1
ATOM 1883 C C . CYS A 1 248 ? 0.491 24.297 -17.547 1 98.12 248 CYS A C 1
ATOM 1885 O O . CYS A 1 248 ? 0.459 23.5 -18.469 1 98.12 248 CYS A O 1
ATOM 1887 N N . HIS A 1 249 ? 0.569 25.594 -17.688 1 98.06 249 HIS A N 1
ATOM 1888 C CA . HIS A 1 249 ? 0.825 26.219 -18.984 1 98.06 249 HIS A CA 1
ATOM 1889 C C . HIS A 1 249 ? 2.131 27 -18.969 1 98.06 249 HIS A C 1
ATOM 1891 O O . HIS A 1 249 ? 2.461 27.641 -17.953 1 98.06 249 HIS A O 1
ATOM 1897 N N . ASP A 1 250 ? 2.865 26.938 -20.016 1 97.44 250 ASP A N 1
ATOM 1898 C CA . ASP A 1 250 ? 4.121 27.672 -20.156 1 97.44 250 ASP A CA 1
ATOM 1899 C C . ASP A 1 250 ? 3.869 29.156 -20.297 1 97.44 250 ASP A C 1
ATOM 1901 O O . ASP A 1 250 ? 2.951 29.578 -21 1 97.44 250 ASP A O 1
ATOM 1905 N N . LEU A 1 251 ? 4.641 30.031 -19.578 1 97.19 251 LEU A N 1
ATOM 1906 C CA . LEU A 1 251 ? 4.508 31.484 -19.641 1 97.19 251 LEU A CA 1
ATOM 1907 C C . LEU A 1 251 ? 5.762 32.125 -20.234 1 97.19 251 LEU A C 1
ATOM 1909 O O . LEU A 1 251 ? 5.934 33.344 -20.172 1 97.19 251 LEU A O 1
ATOM 1913 N N . SER A 1 252 ? 6.641 31.328 -20.766 1 95.38 252 SER A N 1
ATOM 1914 C CA . SER A 1 252 ? 7.941 31.812 -21.219 1 95.38 252 SER A CA 1
ATOM 1915 C C . SER A 1 252 ? 7.785 32.969 -22.219 1 95.38 252 SER A C 1
ATOM 1917 O O . SER A 1 252 ? 8.609 33.875 -22.25 1 95.38 252 SER A O 1
ATOM 1919 N N . GLN A 1 253 ? 6.738 32.969 -23.016 1 94.94 253 GLN A N 1
ATOM 1920 C CA . GLN A 1 253 ? 6.543 33.969 -24.047 1 94.94 253 GLN A CA 1
ATOM 1921 C C . GLN A 1 253 ? 6.219 35.344 -23.453 1 94.94 253 GLN A C 1
ATOM 1923 O O . GLN A 1 253 ? 6.391 36.375 -24.109 1 94.94 253 GLN A O 1
ATOM 1928 N N . HIS A 1 254 ? 5.852 35.375 -22.219 1 95.69 254 HIS A N 1
ATOM 1929 C CA . HIS A 1 254 ? 5.438 36.625 -21.578 1 95.69 254 HIS A CA 1
ATOM 1930 C C . HIS A 1 254 ? 6.574 37.219 -20.766 1 95.69 254 HIS A C 1
ATOM 1932 O O . HIS A 1 254 ? 6.438 38.344 -20.219 1 95.69 254 HIS A O 1
ATOM 1938 N N . VAL A 1 255 ? 7.73 36.594 -20.656 1 96.94 255 VAL A N 1
ATOM 1939 C CA . VAL A 1 255 ? 8.82 37.031 -19.781 1 96.94 255 VAL A CA 1
ATOM 1940 C C . VAL A 1 255 ? 9.695 38.031 -20.516 1 96.94 255 VAL A C 1
ATOM 1942 O O . VAL A 1 255 ? 10.094 37.812 -21.656 1 96.94 255 VAL A O 1
ATOM 1945 N N . VAL A 1 256 ? 9.93 39.156 -19.859 1 97.06 256 VAL A N 1
ATOM 1946 C CA . VAL A 1 256 ? 10.812 40.188 -20.406 1 97.06 256 VAL A CA 1
ATOM 1947 C C . VAL A 1 256 ? 12.023 40.344 -19.484 1 97.06 256 VAL A C 1
ATOM 1949 O O . VAL A 1 256 ? 11.875 40.5 -18.281 1 97.06 256 VAL A O 1
ATOM 1952 N N . ARG A 1 257 ? 13.18 40.312 -20.062 1 96.94 257 ARG A N 1
ATOM 1953 C CA . ARG A 1 257 ? 14.43 40.5 -19.328 1 96.94 257 ARG A CA 1
ATOM 1954 C C . ARG A 1 257 ? 14.898 41.938 -19.375 1 96.94 257 ARG A C 1
ATOM 1956 O O . ARG A 1 257 ? 14.922 42.531 -20.453 1 96.94 257 ARG A O 1
ATOM 1963 N N . THR A 1 258 ? 15.195 42.531 -18.266 1 97 258 THR A N 1
ATOM 1964 C CA . THR A 1 258 ? 15.742 43.875 -18.188 1 97 258 THR A CA 1
ATOM 1965 C C . THR A 1 258 ? 16.984 43.906 -17.312 1 97 258 THR A C 1
ATOM 1967 O O . THR A 1 258 ? 17.156 43.031 -16.438 1 97 258 THR A O 1
ATOM 1970 N N . ILE A 1 259 ? 17.844 44.844 -17.609 1 96.81 259 ILE A N 1
ATOM 1971 C CA . ILE A 1 259 ? 19.078 45 -16.844 1 96.81 259 ILE A CA 1
ATOM 1972 C C . ILE A 1 259 ? 19.141 46.406 -16.266 1 96.81 259 ILE A C 1
ATOM 1974 O O . ILE A 1 259 ? 18.703 47.375 -16.891 1 96.81 259 ILE A O 1
ATOM 1978 N N . GLY A 1 260 ? 19.578 46.469 -14.984 1 96.31 260 GLY A N 1
ATOM 1979 C CA . GLY A 1 260 ? 19.734 47.75 -14.312 1 96.31 260 GLY A CA 1
ATOM 1980 C C . GLY A 1 260 ? 20.875 47.781 -13.312 1 96.31 260 GLY A C 1
ATOM 1981 O O . GLY A 1 260 ? 21.547 46.781 -13.117 1 96.31 260 GLY A O 1
ATOM 1982 N N . THR A 1 261 ? 21.125 49.031 -12.812 1 95.88 261 THR A N 1
ATOM 1983 C CA . THR A 1 261 ? 22.156 49.219 -11.797 1 95.88 261 THR A CA 1
ATOM 1984 C C . THR A 1 261 ? 21.531 49.781 -10.508 1 95.88 261 THR A C 1
ATOM 1986 O O . THR A 1 261 ? 20.688 50.656 -10.539 1 95.88 261 THR A O 1
ATOM 1989 N N . ASP A 1 262 ? 21.922 49.156 -9.383 1 94.81 262 ASP A N 1
ATOM 1990 C CA . ASP A 1 262 ? 21.422 49.562 -8.062 1 94.81 262 ASP A CA 1
ATOM 1991 C C . ASP A 1 262 ? 22.547 50.156 -7.211 1 94.81 262 ASP A C 1
ATOM 1993 O O . ASP A 1 262 ? 23.641 49.594 -7.148 1 94.81 262 ASP A O 1
ATOM 1997 N N . LYS A 1 263 ? 22.312 51.281 -6.66 1 93.88 263 LYS A N 1
ATOM 1998 C CA . LYS A 1 263 ? 23.141 51.75 -5.555 1 93.88 263 LYS A CA 1
ATOM 1999 C C . LYS A 1 263 ? 22.578 51.281 -4.211 1 93.88 263 LYS A C 1
ATOM 2001 O O . LYS A 1 263 ? 21.688 51.938 -3.654 1 93.88 263 LYS A O 1
ATOM 2006 N N . VAL A 1 264 ? 23.109 50.281 -3.65 1 95.56 264 VAL A N 1
ATOM 2007 C CA . VAL A 1 264 ? 22.594 49.656 -2.426 1 95.56 264 VAL A CA 1
ATOM 2008 C C . VAL A 1 264 ? 22.844 50.594 -1.245 1 95.56 264 VAL A C 1
ATOM 2010 O O . VAL A 1 264 ? 23.984 51 -0.974 1 95.56 264 VAL A O 1
ATOM 2013 N N . PRO A 1 265 ? 21.828 50.938 -0.587 1 95.12 265 PRO A N 1
ATOM 2014 C CA . PRO A 1 265 ? 22 51.875 0.518 1 95.12 265 PRO A CA 1
ATOM 2015 C C . PRO A 1 265 ? 22.656 51.25 1.741 1 95.12 265 PRO A C 1
ATOM 2017 O O . PRO A 1 265 ? 22.797 50.031 1.808 1 95.12 265 PRO A O 1
ATOM 2020 N N . GLY A 1 266 ? 23 52.156 2.645 1 91.69 266 GLY A N 1
ATOM 2021 C CA . GLY A 1 266 ? 23.5 51.688 3.926 1 91.69 266 GLY A CA 1
ATOM 2022 C C . GLY A 1 266 ? 22.422 51.094 4.809 1 91.69 266 GLY A C 1
ATOM 2023 O O . GLY A 1 266 ? 21.219 51.281 4.559 1 91.69 266 GLY A O 1
ATOM 2024 N N . LEU A 1 267 ? 22.844 50.188 5.688 1 88.12 267 LEU A N 1
ATOM 2025 C CA . LEU A 1 267 ? 21.891 49.562 6.613 1 88.12 267 LEU A CA 1
ATOM 2026 C C . LEU A 1 267 ? 22.438 49.594 8.039 1 88.12 267 LEU A C 1
ATOM 2028 O O . LEU A 1 267 ? 23.656 49.656 8.242 1 88.12 267 LEU A O 1
ATOM 2032 N N . SER A 1 268 ? 21.594 49.656 9.031 1 84.75 268 SER A N 1
ATOM 2033 C CA . SER A 1 268 ? 21.953 49.562 10.445 1 84.75 268 SER A CA 1
ATOM 2034 C C . SER A 1 268 ? 21.453 48.25 11.047 1 84.75 268 SER A C 1
ATOM 2036 O O . SER A 1 268 ? 20.422 47.719 10.633 1 84.75 268 SER A O 1
ATOM 2038 N N . MET A 1 269 ? 22.203 47.719 11.969 1 77.88 269 MET A N 1
ATOM 2039 C CA . MET A 1 269 ? 21.859 46.531 12.742 1 77.88 269 MET A CA 1
ATOM 2040 C C . MET A 1 269 ? 22.281 46.656 14.195 1 77.88 269 MET A C 1
ATOM 2042 O O . MET A 1 269 ? 23.359 47.219 14.484 1 77.88 269 MET A O 1
ATOM 2046 N N . PRO A 1 270 ? 21.219 46.281 1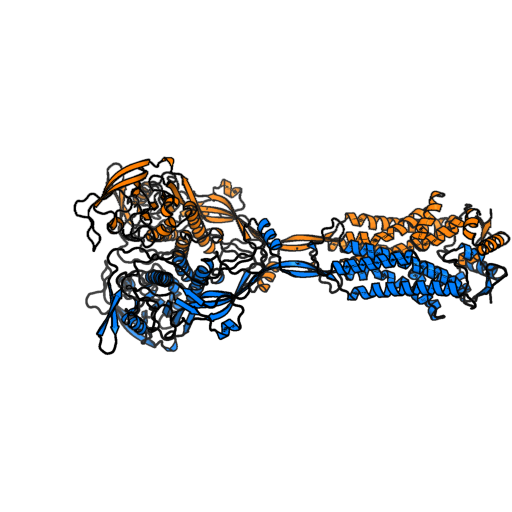5.164 1 73.06 270 PRO A N 1
ATOM 2047 C CA . PRO A 1 270 ? 19.859 45.75 15.102 1 73.06 270 PRO A CA 1
ATOM 2048 C C . PRO A 1 270 ? 18.797 46.812 15.352 1 73.06 270 PRO A C 1
ATOM 2050 O O . PRO A 1 270 ? 19.078 47.812 16.016 1 73.06 270 PRO A O 1
ATOM 2053 N N . PRO A 1 271 ? 17.578 46.594 14.953 1 73.56 271 PRO A N 1
ATOM 2054 C CA . PRO A 1 271 ? 17.141 45.656 13.922 1 73.56 271 PRO A CA 1
ATOM 2055 C C . PRO A 1 271 ? 17.641 46.031 12.531 1 73.56 271 PRO A C 1
ATOM 2057 O O . PRO A 1 271 ? 18.094 47.156 12.312 1 73.56 271 PRO A O 1
ATOM 2060 N N . ALA A 1 272 ? 17.625 45.094 11.617 1 78.69 272 ALA A N 1
ATOM 2061 C CA . ALA A 1 272 ? 18.062 45.375 10.242 1 78.69 272 ALA A CA 1
ATOM 2062 C C . ALA A 1 272 ? 17.141 46.375 9.562 1 78.69 272 ALA A C 1
ATOM 2064 O O . ALA A 1 272 ? 15.953 46.094 9.367 1 78.69 272 ALA A O 1
ATOM 2065 N N . LYS A 1 273 ? 17.625 47.5 9.266 1 86.12 273 LYS A N 1
ATOM 2066 C CA . LYS A 1 273 ? 16.844 48.562 8.625 1 86.12 273 LYS A CA 1
ATOM 2067 C C . LYS A 1 273 ? 17.688 49.312 7.598 1 86.12 273 LYS A C 1
ATOM 2069 O O . LYS A 1 273 ? 18.859 49.594 7.832 1 86.12 273 LYS A O 1
ATOM 2074 N N . TRP A 1 274 ? 17.031 49.594 6.562 1 90.62 274 TRP A N 1
ATOM 2075 C CA . TRP A 1 274 ? 17.656 50.406 5.543 1 90.62 274 TRP A CA 1
ATOM 2076 C C . TRP A 1 274 ? 17.828 51.844 6.035 1 90.62 274 TRP A C 1
ATOM 2078 O O . TRP A 1 274 ? 17.047 52.312 6.863 1 90.62 274 TRP A O 1
ATOM 2088 N N . GLU A 1 275 ? 18.844 52.562 5.504 1 91.56 275 GLU A N 1
ATOM 2089 C CA . GLU A 1 275 ? 18.953 53.969 5.762 1 91.56 275 GLU A CA 1
ATOM 2090 C C . GLU A 1 275 ? 17.688 54.719 5.34 1 91.56 275 GLU A C 1
ATOM 2092 O O . GLU A 1 275 ? 17.109 54.438 4.297 1 91.56 275 GLU A O 1
ATOM 2097 N N . PRO A 1 276 ? 17.297 55.656 6.16 1 89.62 276 PRO A N 1
ATOM 2098 C CA . PRO A 1 276 ? 16.062 56.406 5.859 1 89.62 276 PRO A CA 1
ATOM 2099 C C . PRO A 1 276 ? 16.109 57.094 4.5 1 89.62 276 PRO A C 1
ATOM 2101 O O . PRO A 1 276 ? 17.156 57.594 4.102 1 89.62 276 PRO A O 1
ATOM 2104 N N . ASN A 1 277 ? 15.039 57.156 3.762 1 87.94 277 ASN A N 1
ATOM 2105 C CA . ASN A 1 277 ? 14.828 57.844 2.498 1 87.94 277 ASN A CA 1
ATOM 2106 C C . ASN A 1 277 ? 15.703 57.281 1.389 1 87.94 277 ASN A C 1
ATOM 2108 O O . ASN A 1 277 ? 16.047 58 0.442 1 87.94 277 ASN A O 1
ATOM 2112 N N . SER A 1 278 ? 16.109 56.094 1.635 1 90.94 278 SER A N 1
ATOM 2113 C CA . SER A 1 278 ? 16.938 55.438 0.609 1 90.94 278 SER A CA 1
ATOM 2114 C C . SER A 1 278 ? 16.078 54.719 -0.417 1 90.94 278 SER A C 1
ATOM 2116 O O . SER A 1 278 ? 14.945 54.312 -0.117 1 90.94 278 SER A O 1
ATOM 2118 N N . THR A 1 279 ? 16.516 54.688 -1.614 1 92 279 THR A N 1
ATOM 2119 C CA . THR A 1 279 ? 15.883 53.875 -2.645 1 92 279 THR A CA 1
ATOM 2120 C C . THR A 1 279 ? 16.328 52.406 -2.535 1 92 279 THR A C 1
ATOM 2122 O O . THR A 1 279 ? 17.516 52.125 -2.562 1 92 279 THR A O 1
ATOM 2125 N N . LEU A 1 280 ? 15.383 51.562 -2.438 1 93.62 280 LEU A N 1
ATOM 2126 C CA . LEU A 1 280 ? 15.695 50.156 -2.268 1 93.62 280 LEU A CA 1
ATOM 2127 C C . LEU A 1 280 ? 16.203 49.531 -3.574 1 93.62 280 LEU A C 1
ATOM 2129 O O . LEU A 1 280 ? 15.797 49.969 -4.656 1 93.62 280 LEU A O 1
ATOM 2133 N N . PRO A 1 281 ? 17.078 48.562 -3.43 1 94.31 281 PRO A N 1
ATOM 2134 C CA . PRO A 1 281 ? 17.531 47.906 -4.645 1 94.31 281 PRO A CA 1
ATOM 2135 C C . PRO A 1 281 ? 16.406 47.156 -5.367 1 94.31 281 PRO A C 1
ATOM 2137 O O . PRO A 1 281 ? 15.477 46.688 -4.727 1 94.31 281 PRO A O 1
ATOM 2140 N N . ASP A 1 282 ? 16.5 47.062 -6.68 1 94.94 282 ASP A N 1
ATOM 2141 C CA . ASP A 1 282 ? 15.469 46.406 -7.496 1 94.94 282 ASP A CA 1
ATOM 2142 C C . ASP A 1 282 ? 15.727 44.906 -7.617 1 94.94 282 ASP A C 1
ATOM 2144 O O . ASP A 1 282 ? 15.812 44.375 -8.727 1 94.94 282 ASP A O 1
ATOM 2148 N N . ILE A 1 283 ? 15.875 44.25 -6.551 1 94.56 283 ILE A N 1
ATOM 2149 C CA . ILE A 1 283 ? 15.992 42.781 -6.484 1 94.56 283 ILE A CA 1
ATOM 2150 C C . ILE A 1 283 ? 14.797 42.219 -5.742 1 94.56 283 ILE A C 1
ATOM 2152 O O . ILE A 1 283 ? 14.055 42.938 -5.078 1 94.56 283 ILE A O 1
ATOM 2156 N N . SER A 1 284 ? 14.555 41.031 -5.918 1 92.69 284 SER A N 1
ATOM 2157 C CA . SER A 1 284 ? 13.367 40.406 -5.359 1 92.69 284 SER A CA 1
ATOM 2158 C C . SER A 1 284 ? 13.422 40.375 -3.834 1 92.69 284 SER A C 1
ATOM 2160 O O . SER A 1 284 ? 12.422 40.594 -3.164 1 92.69 284 SER A O 1
ATOM 2162 N N . ASN A 1 285 ? 14.617 40.031 -3.303 1 90.12 285 ASN A N 1
ATOM 2163 C CA . ASN A 1 285 ? 14.766 40.062 -1.852 1 90.12 285 ASN A CA 1
ATOM 2164 C C . ASN A 1 285 ? 15.359 41.375 -1.354 1 90.12 285 ASN A C 1
ATOM 2166 O O . ASN A 1 285 ? 16.578 41.531 -1.283 1 90.12 285 ASN A O 1
ATOM 2170 N N . GLN A 1 286 ? 14.484 42.188 -0.803 1 88.56 286 GLN A N 1
ATOM 2171 C CA . GLN A 1 286 ? 14.898 43.5 -0.384 1 88.56 286 GLN A CA 1
ATOM 2172 C C . GLN A 1 286 ? 15.078 43.594 1.13 1 88.56 286 GLN A C 1
ATOM 2174 O O . GLN A 1 286 ? 15.211 44.656 1.694 1 88.56 286 GLN A O 1
ATOM 2179 N N . TRP A 1 287 ? 15.008 42.438 1.745 1 84.94 287 TRP A N 1
ATOM 2180 C CA . TRP A 1 287 ? 15.164 42.438 3.197 1 84.94 287 TRP A CA 1
ATOM 2181 C C . TRP A 1 287 ? 16.547 42.969 3.596 1 84.94 287 TRP A C 1
ATOM 2183 O O . TRP A 1 287 ? 17.562 42.5 3.072 1 84.94 287 TRP A O 1
ATOM 2193 N N . PRO A 1 288 ? 16.547 43.906 4.496 1 85.81 288 PRO A N 1
ATOM 2194 C CA . PRO A 1 288 ? 17.828 44.562 4.809 1 85.81 288 PRO A CA 1
ATOM 2195 C C . PRO A 1 288 ? 18.891 43.594 5.277 1 85.81 288 PRO A C 1
ATOM 2197 O O . PRO A 1 288 ? 20.031 43.625 4.797 1 85.81 288 PRO A O 1
ATOM 2200 N N . ALA A 1 289 ? 18.547 42.625 6.152 1 80.81 289 ALA A N 1
ATOM 2201 C CA . ALA A 1 289 ? 19.547 41.719 6.715 1 80.81 289 ALA A CA 1
ATOM 2202 C C . ALA A 1 289 ? 20.141 40.844 5.633 1 80.81 289 ALA A C 1
ATOM 2204 O O . ALA A 1 289 ? 21.312 40.469 5.695 1 80.81 289 ALA A O 1
ATOM 2205 N N . ALA A 1 290 ? 19.344 40.5 4.66 1 85.25 290 ALA A N 1
ATOM 2206 C CA . ALA A 1 290 ? 19.797 39.656 3.572 1 85.25 290 ALA A CA 1
ATOM 2207 C C . ALA A 1 290 ? 20.797 40.375 2.682 1 85.25 290 ALA A C 1
ATOM 2209 O O . ALA A 1 290 ? 21.609 39.75 1.996 1 85.25 290 ALA A O 1
ATOM 2210 N N . ASN A 1 291 ? 20.844 41.688 2.74 1 89 291 ASN A N 1
ATOM 2211 C CA . ASN A 1 291 ? 21.672 42.469 1.854 1 89 291 ASN A CA 1
ATOM 2212 C C . ASN A 1 291 ? 22.828 43.125 2.604 1 89 291 ASN A C 1
ATOM 2214 O O . ASN A 1 291 ? 23.406 44.094 2.141 1 89 291 ASN A O 1
ATOM 2218 N N . TRP A 1 292 ? 23.188 42.656 3.689 1 86.12 292 TRP A N 1
ATOM 2219 C CA . TRP A 1 292 ? 24.203 43.219 4.559 1 86.12 292 TRP A CA 1
ATOM 2220 C C . TRP A 1 292 ? 25.547 43.344 3.83 1 86.12 292 TRP A C 1
ATOM 2222 O O . TRP A 1 292 ? 26.219 44.375 3.938 1 86.12 292 TRP A O 1
ATOM 2232 N N . TRP A 1 293 ? 25.938 42.344 3.102 1 88.19 293 TRP A N 1
ATOM 2233 C CA . TRP A 1 293 ? 27.266 42.281 2.486 1 88.19 293 TRP A CA 1
ATOM 2234 C C . TRP A 1 293 ? 27.312 43.156 1.219 1 88.19 293 TRP A C 1
ATOM 2236 O O . TRP A 1 293 ? 28.391 43.406 0.677 1 88.19 293 TRP A O 1
ATOM 2246 N N . GLN A 1 294 ? 26.141 43.562 0.812 1 92.06 294 GLN A N 1
ATOM 2247 C CA . GLN A 1 294 ? 26.047 44.344 -0.421 1 92.06 294 GLN A CA 1
ATOM 2248 C C . GLN A 1 294 ? 25.922 45.844 -0.125 1 92.06 294 GLN A C 1
ATOM 2250 O O . GLN A 1 294 ? 25.969 46.656 -1.039 1 92.06 294 GLN A O 1
ATOM 2255 N N . THR A 1 295 ? 25.953 46.25 1.072 1 91.56 295 THR A N 1
ATOM 2256 C CA . THR A 1 295 ? 25.656 47.625 1.473 1 91.56 295 THR A CA 1
ATOM 2257 C C . THR A 1 295 ? 26.688 48.594 0.879 1 91.56 295 THR A C 1
ATOM 2259 O O . THR A 1 295 ? 27.875 48.281 0.816 1 91.56 295 THR A O 1
ATOM 2262 N N . ASN A 1 296 ? 26.25 49.688 0.401 1 92.75 296 ASN A N 1
ATOM 2263 C CA . ASN A 1 296 ? 27.031 50.812 -0.092 1 92.75 296 ASN A CA 1
ATOM 2264 C C . ASN A 1 296 ? 27.812 50.438 -1.346 1 92.75 296 ASN A C 1
ATOM 2266 O O . ASN A 1 296 ? 28.875 51 -1.614 1 92.75 296 ASN A O 1
ATOM 2270 N N . GLN A 1 297 ? 27.344 49.469 -2.088 1 94.88 297 GLN A N 1
ATOM 2271 C CA . GLN A 1 297 ? 27.938 49.094 -3.357 1 94.88 297 GLN A CA 1
ATOM 2272 C C . GLN A 1 297 ? 27.016 49.406 -4.527 1 94.88 297 GLN A C 1
ATOM 2274 O O . GLN A 1 297 ? 25.797 49.562 -4.344 1 94.88 297 GLN A O 1
ATOM 2279 N N . SER A 1 298 ? 27.672 49.688 -5.617 1 95.5 298 SER A N 1
ATOM 2280 C CA . SER A 1 298 ? 26.938 49.781 -6.867 1 95.5 298 SER A CA 1
ATOM 2281 C C . SER A 1 298 ? 26.969 48.438 -7.617 1 95.5 298 SER A C 1
ATOM 2283 O O . SER A 1 298 ? 28.031 48 -8.07 1 95.5 298 SER A O 1
ATOM 2285 N N . LEU A 1 299 ? 25.828 47.844 -7.727 1 96.44 299 LEU A N 1
ATOM 2286 C CA . LEU A 1 299 ? 25.75 46.5 -8.312 1 96.44 299 LEU A CA 1
ATOM 2287 C C . LEU A 1 299 ? 24.766 46.469 -9.484 1 96.44 299 LEU A C 1
ATOM 2289 O O . LEU A 1 299 ? 23.781 47.219 -9.492 1 96.44 299 LEU A O 1
ATOM 2293 N N . THR A 1 300 ? 25.078 45.656 -10.43 1 97.25 300 THR A N 1
ATOM 2294 C CA . THR A 1 300 ? 24.156 45.406 -11.539 1 97.25 300 THR A CA 1
ATOM 2295 C C . THR A 1 300 ? 23.188 44.281 -11.211 1 97.25 300 THR A C 1
ATOM 2297 O O . THR A 1 300 ? 23.531 43.344 -10.531 1 97.25 300 THR A O 1
ATOM 2300 N N . HIS A 1 301 ? 21.922 44.531 -11.656 1 97.62 301 HIS A N 1
ATOM 2301 C CA . HIS A 1 301 ? 20.938 43.469 -11.469 1 97.62 301 HIS A CA 1
ATOM 2302 C C . HIS A 1 301 ? 20.281 43.094 -12.789 1 97.62 301 HIS A C 1
ATOM 2304 O O . HIS A 1 301 ? 20.25 43.875 -13.727 1 97.62 301 HIS A O 1
ATOM 2310 N N . THR A 1 302 ? 19.891 41.875 -12.945 1 98.06 302 THR A N 1
ATOM 2311 C CA . THR A 1 302 ? 19.047 41.344 -14.023 1 98.06 302 THR A CA 1
ATOM 2312 C C . THR A 1 302 ? 17.672 40.938 -13.508 1 98.06 302 THR A C 1
ATOM 2314 O O . THR A 1 302 ? 17.562 40.25 -12.516 1 98.06 302 THR A O 1
ATOM 2317 N N . LYS A 1 303 ? 16.625 41.438 -14.172 1 97.5 303 LYS A N 1
ATOM 2318 C CA . LYS A 1 303 ? 15.242 41.219 -13.75 1 97.5 303 LYS A CA 1
ATOM 2319 C C . LYS A 1 303 ? 14.43 40.562 -14.844 1 97.5 303 LYS A C 1
ATOM 2321 O O . LYS A 1 303 ? 14.492 40.938 -16.016 1 97.5 303 LYS A O 1
ATOM 2326 N N . TYR A 1 304 ? 13.812 39.5 -14.539 1 97.56 304 TYR A N 1
ATOM 2327 C CA . TYR A 1 304 ? 12.797 38.875 -15.375 1 97.56 304 TYR A CA 1
ATOM 2328 C C . TYR A 1 304 ? 11.391 39.25 -14.883 1 97.56 304 TYR A C 1
ATOM 2330 O O . TYR A 1 304 ? 11.086 39.094 -13.703 1 97.56 304 TYR A O 1
ATOM 2338 N N . LYS A 1 305 ? 10.555 39.75 -15.797 1 96.38 305 LYS A N 1
ATOM 2339 C CA . LYS A 1 305 ? 9.258 40.25 -15.352 1 96.38 305 LYS A CA 1
ATOM 2340 C C . LYS A 1 305 ? 8.148 39.812 -16.312 1 96.38 305 LYS A C 1
ATOM 2342 O O . LYS A 1 305 ? 8.367 39.719 -17.516 1 96.38 305 LYS A O 1
ATOM 2347 N N . ILE A 1 306 ? 7.105 39.438 -15.773 1 95.06 306 ILE A N 1
ATOM 2348 C CA . ILE A 1 306 ? 5.828 39.344 -16.469 1 95.06 306 ILE A CA 1
ATOM 2349 C C . ILE A 1 306 ? 4.93 40.5 -16.078 1 95.06 306 ILE A C 1
ATOM 2351 O O . ILE A 1 306 ? 4.23 40.438 -15.055 1 95.06 306 ILE A O 1
ATOM 2355 N N . ALA A 1 307 ? 4.828 41.5 -16.906 1 91.38 307 ALA A N 1
ATOM 2356 C CA . ALA A 1 307 ? 4.203 42.781 -16.562 1 91.38 307 ALA A CA 1
ATOM 2357 C C . ALA A 1 307 ? 2.709 42.625 -16.297 1 91.38 307 ALA A C 1
ATOM 2359 O O . ALA A 1 307 ? 2.164 43.219 -15.383 1 91.38 307 ALA A O 1
ATOM 2360 N N . SER A 1 308 ? 2.041 41.781 -17.031 1 87.38 308 SER A N 1
ATOM 2361 C CA . SER A 1 308 ? 0.596 41.594 -16.938 1 87.38 308 SER A CA 1
ATOM 2362 C C . SER A 1 308 ? 0.196 41 -15.586 1 87.38 308 SER A C 1
ATOM 2364 O O . SER A 1 308 ? -0.954 41.156 -15.164 1 87.38 308 SER A O 1
ATOM 2366 N N . MET A 1 309 ? 1.157 40.469 -14.906 1 88.81 309 MET A N 1
ATOM 2367 C CA . MET A 1 309 ? 0.845 39.812 -13.641 1 88.81 309 MET A CA 1
ATOM 2368 C C . MET A 1 309 ? 1.598 40.469 -12.484 1 88.81 309 MET A C 1
ATOM 2370 O O . MET A 1 309 ? 1.513 40 -11.344 1 88.81 309 MET A O 1
ATOM 2374 N N . ASN A 1 310 ? 2.348 41.438 -12.75 1 88.56 310 ASN A N 1
ATOM 2375 C CA . ASN A 1 310 ? 3.195 42.094 -11.75 1 88.56 310 ASN A CA 1
ATOM 2376 C C . ASN A 1 310 ? 4.078 41.062 -11.031 1 88.56 310 ASN A C 1
ATOM 2378 O O . ASN A 1 310 ? 4.121 41.031 -9.797 1 88.56 310 ASN A O 1
ATOM 2382 N N . LEU A 1 311 ? 4.578 40.156 -11.75 1 94.12 311 LEU A N 1
ATOM 2383 C CA . LEU A 1 311 ? 5.473 39.125 -11.273 1 94.12 311 LEU A CA 1
ATOM 2384 C C . LEU A 1 311 ? 6.887 39.312 -11.805 1 94.12 311 LEU A C 1
ATOM 2386 O O . LEU A 1 311 ? 7.074 39.562 -12.992 1 94.12 311 LEU A O 1
ATOM 2390 N N . SER A 1 312 ? 7.844 39.281 -10.883 1 95.75 312 SER A N 1
ATOM 2391 C CA . SER A 1 312 ? 9.219 39.469 -11.328 1 95.75 312 SER A CA 1
ATOM 2392 C C . SER A 1 312 ? 10.195 38.688 -10.453 1 95.75 312 SER A C 1
ATOM 2394 O O . SER A 1 312 ? 9.875 38.344 -9.312 1 95.75 312 SER A O 1
ATOM 2396 N N . LEU A 1 313 ? 11.258 38.281 -10.992 1 96.81 313 LEU A N 1
ATOM 2397 C CA . LEU A 1 313 ? 12.414 37.656 -10.336 1 96.81 313 LEU A CA 1
ATOM 2398 C C . LEU A 1 313 ? 13.695 38.406 -10.688 1 96.81 313 LEU A C 1
ATOM 2400 O O . LEU A 1 313 ? 14.055 38.5 -11.867 1 96.81 313 LEU A O 1
ATOM 2404 N N . SER A 1 314 ? 14.266 38.969 -9.648 1 96.75 314 SER A N 1
ATOM 2405 C CA . SER A 1 314 ? 15.445 39.812 -9.875 1 96.75 314 SER A CA 1
ATOM 2406 C C . SER A 1 314 ? 16.531 39.531 -8.836 1 96.75 314 SER A C 1
ATOM 2408 O O . SER A 1 314 ? 16.234 39.344 -7.652 1 96.75 314 SER A O 1
ATOM 2410 N N . ASN A 1 315 ? 17.781 39.406 -9.273 1 96.75 315 ASN A N 1
ATOM 2411 C CA . ASN A 1 315 ? 18.953 39.219 -8.422 1 96.75 315 ASN A CA 1
ATOM 2412 C C . ASN A 1 315 ? 20.125 40.094 -8.898 1 96.75 315 ASN A C 1
ATOM 2414 O O . ASN A 1 315 ? 20.125 40.594 -10.023 1 96.75 315 ASN A O 1
ATOM 2418 N N . TYR A 1 316 ? 21.078 40.281 -7.957 1 96.81 316 TYR A N 1
ATOM 2419 C CA . TYR A 1 316 ? 22.328 40.875 -8.383 1 96.81 316 TYR A CA 1
ATOM 2420 C C . TYR A 1 316 ? 23.062 39.969 -9.359 1 96.81 316 TYR A C 1
ATOM 2422 O O . TYR A 1 316 ? 23.062 38.75 -9.211 1 96.81 316 TYR A O 1
ATOM 2430 N N . ASP A 1 317 ? 23.734 40.625 -10.312 1 97 317 ASP A N 1
ATOM 2431 C CA . ASP A 1 317 ? 24.5 39.875 -11.289 1 97 317 ASP A CA 1
ATOM 2432 C C . ASP A 1 317 ? 25.703 39.219 -10.633 1 97 317 ASP A C 1
ATOM 2434 O O . ASP A 1 317 ? 26.219 39.688 -9.625 1 97 317 ASP A O 1
ATOM 2438 N N . GLY A 1 318 ? 26.094 38.062 -11.234 1 95.69 318 GLY A N 1
ATOM 2439 C CA . GLY A 1 318 ? 27.266 37.375 -10.742 1 95.69 318 GLY A CA 1
ATOM 2440 C C . GLY A 1 318 ? 26.953 36.031 -10.102 1 95.69 318 GLY A C 1
ATOM 2441 O O . GLY A 1 318 ? 25.906 35.438 -10.391 1 95.69 318 GLY A O 1
ATOM 2442 N N . LYS A 1 319 ? 27.922 35.562 -9.297 1 93.12 319 LYS A N 1
ATOM 2443 C CA . LYS A 1 319 ? 27.766 34.281 -8.617 1 93.12 319 LYS A CA 1
ATOM 2444 C C . LYS A 1 319 ? 26.781 34.375 -7.449 1 93.12 319 LYS A C 1
ATOM 2446 O O . LYS A 1 319 ? 26.578 35.469 -6.918 1 93.12 319 LYS A O 1
ATOM 2451 N N . ALA A 1 320 ? 26.172 33.281 -7.164 1 91.38 320 ALA A N 1
ATOM 2452 C CA . ALA A 1 320 ? 25.266 33.25 -6.02 1 91.38 320 ALA A CA 1
ATOM 2453 C C . ALA A 1 320 ? 26 33.625 -4.734 1 91.38 320 ALA A C 1
ATOM 2455 O O . ALA A 1 320 ? 27.141 33.25 -4.527 1 91.38 320 ALA A O 1
ATOM 2456 N N . SER A 1 321 ? 25.328 34.406 -3.969 1 85.94 321 SER A N 1
ATOM 2457 C CA . SER A 1 321 ? 25.922 34.875 -2.715 1 85.94 321 SER A CA 1
ATOM 2458 C C . SER A 1 321 ? 25.75 33.844 -1.608 1 85.94 321 SER A C 1
ATOM 2460 O O . SER A 1 321 ? 26.516 33.844 -0.638 1 85.94 321 SER A O 1
ATOM 2462 N N . CYS A 1 322 ? 24.672 33.031 -1.738 1 83 322 CYS A N 1
ATOM 2463 C CA . CYS A 1 322 ? 24.391 32.062 -0.696 1 83 322 CYS A CA 1
ATOM 2464 C C . CYS A 1 322 ? 25.25 30.812 -0.859 1 83 322 CYS A C 1
ATOM 2466 O O . CYS A 1 322 ? 25.266 30.188 -1.924 1 83 322 CYS A O 1
ATOM 2468 N N . THR A 1 323 ? 26.062 30.5 0.208 1 74.56 323 THR A N 1
ATOM 2469 C CA . THR A 1 323 ? 26.891 29.312 0.162 1 74.56 323 THR A CA 1
ATOM 2470 C C . THR A 1 323 ? 26.234 28.156 0.901 1 74.56 323 THR A C 1
ATOM 2472 O O . THR A 1 323 ? 26.594 27 0.697 1 74.56 323 THR A O 1
ATOM 2475 N N . SER A 1 324 ? 25.312 28.547 1.766 1 74.12 324 SER A N 1
ATOM 2476 C CA . SER A 1 324 ? 24.578 27.531 2.51 1 74.12 324 SER A CA 1
ATOM 2477 C C . SER A 1 324 ? 23.125 27.953 2.752 1 74.12 324 SER A C 1
ATOM 2479 O O . SER A 1 324 ? 22.797 29.141 2.637 1 74.12 324 SER A O 1
ATOM 2481 N N . LYS A 1 325 ? 22.297 27.078 3.105 1 72.62 325 LYS A N 1
ATOM 2482 C CA . LYS A 1 325 ? 20.891 27.359 3.404 1 72.62 325 LYS A CA 1
ATOM 2483 C C . LYS A 1 325 ? 20.766 28.25 4.633 1 72.62 325 LYS A C 1
ATOM 2485 O O . LYS A 1 325 ? 19.766 28.938 4.805 1 72.62 325 LYS A O 1
ATOM 2490 N N . SER A 1 326 ? 21.859 28.312 5.371 1 73.19 326 SER A N 1
ATOM 2491 C CA . SER A 1 326 ? 21.812 29.047 6.621 1 73.19 326 SER A CA 1
ATOM 2492 C C . SER A 1 326 ? 22.312 30.484 6.434 1 73.19 326 SER A C 1
ATOM 2494 O O . SER A 1 326 ? 22.219 31.297 7.348 1 73.19 326 SER A O 1
ATOM 2496 N N . ASP A 1 327 ? 22.703 30.75 5.16 1 76 327 ASP A N 1
ATOM 2497 C CA . ASP A 1 327 ? 23.266 32.062 4.914 1 76 327 ASP A CA 1
ATOM 2498 C C . ASP A 1 327 ? 22.172 33.125 4.746 1 76 327 ASP A C 1
ATOM 2500 O O . ASP A 1 327 ? 21.094 32.844 4.215 1 76 327 ASP A O 1
ATOM 2504 N N . ASN A 1 328 ? 22.5 34.219 5.289 1 77.19 328 ASN A N 1
ATOM 2505 C CA . ASN A 1 328 ? 21.688 35.375 4.93 1 77.19 328 ASN A CA 1
ATOM 2506 C C . ASN A 1 328 ? 22.203 36.062 3.656 1 77.19 328 ASN A C 1
ATOM 2508 O O . ASN A 1 328 ? 23.281 36.656 3.654 1 77.19 328 ASN A O 1
ATOM 2512 N N . CYS A 1 329 ? 21.547 35.781 2.639 1 85.94 329 CYS A N 1
ATOM 2513 C CA . CYS A 1 329 ? 21.906 36.312 1.338 1 85.94 329 CYS A CA 1
ATOM 2514 C C . CYS A 1 329 ? 20.672 36.75 0.562 1 85.94 329 CYS A C 1
ATOM 2516 O O . CYS A 1 329 ? 19.562 36.281 0.848 1 85.94 329 CYS A O 1
ATOM 2518 N N . PRO A 1 330 ? 20.828 37.688 -0.287 1 90.12 330 PRO A N 1
ATOM 2519 C CA . PRO A 1 330 ? 19.656 38.219 -0.974 1 90.12 330 PRO A CA 1
ATOM 2520 C C . PRO A 1 330 ? 19.219 37.375 -2.162 1 90.12 330 PRO A C 1
ATOM 2522 O O . PRO A 1 330 ? 18.266 37.75 -2.865 1 90.12 330 PRO A O 1
ATOM 2525 N N . ASP A 1 331 ? 19.844 36.25 -2.402 1 92.81 331 ASP A N 1
ATOM 2526 C CA . ASP A 1 331 ? 19.531 35.438 -3.57 1 92.81 331 ASP A CA 1
ATOM 2527 C C . ASP A 1 331 ? 18.094 34.906 -3.521 1 92.81 331 ASP A C 1
ATOM 2529 O O . ASP A 1 331 ? 17.641 34.406 -2.488 1 92.81 331 ASP A O 1
ATOM 2533 N N . THR A 1 332 ? 17.391 35.156 -4.641 1 93.31 332 THR A N 1
ATOM 2534 C CA . THR A 1 332 ? 16.031 34.625 -4.793 1 93.31 332 THR A CA 1
ATOM 2535 C C . THR A 1 332 ? 15.961 33.656 -5.953 1 93.31 332 THR A C 1
ATOM 2537 O O . THR A 1 332 ? 16.312 34 -7.09 1 93.31 332 THR A O 1
ATOM 2540 N N . TYR A 1 333 ? 15.461 32.5 -5.672 1 93.75 333 TYR A N 1
ATOM 2541 C CA . TYR A 1 333 ? 15.469 31.453 -6.684 1 93.75 333 TYR A CA 1
ATOM 2542 C C . TYR A 1 333 ? 14.078 31.281 -7.289 1 93.75 333 TYR A C 1
ATOM 2544 O O . TYR A 1 333 ? 13.938 30.75 -8.391 1 93.75 333 TYR A O 1
ATOM 2552 N N . LEU A 1 334 ? 13.109 31.609 -6.531 1 94.88 334 LEU A N 1
ATOM 2553 C CA . LEU A 1 334 ? 11.727 31.422 -6.953 1 94.88 334 LEU A CA 1
ATOM 2554 C C . LEU A 1 334 ? 10.867 32.625 -6.539 1 94.88 334 LEU A C 1
ATOM 2556 O O . LEU A 1 334 ? 10.961 33.094 -5.406 1 94.88 334 LEU A O 1
ATOM 2560 N N . SER A 1 335 ? 10.164 33.188 -7.41 1 94 335 SER A N 1
ATOM 2561 C CA . SER A 1 335 ? 9.117 34.188 -7.188 1 94 335 SER A CA 1
ATOM 2562 C C . SER A 1 335 ? 7.77 33.688 -7.703 1 94 335 SER A C 1
ATOM 2564 O O . SER A 1 335 ? 7.68 33.156 -8.812 1 94 335 SER A O 1
ATOM 2566 N N . SER A 1 336 ? 6.812 33.781 -6.867 1 93.06 336 SER A N 1
ATOM 2567 C CA . SER A 1 336 ? 5.52 33.25 -7.273 1 93.06 336 SER A CA 1
ATOM 2568 C C . SER A 1 336 ? 4.371 34.125 -6.781 1 93.06 336 SER A C 1
ATOM 2570 O O . SER A 1 336 ? 4.547 34.938 -5.867 1 93.06 336 SER A O 1
ATOM 2572 N N . ARG A 1 337 ? 3.297 34 -7.48 1 91.56 337 ARG A N 1
ATOM 2573 C CA . ARG A 1 337 ? 2.02 34.594 -7.102 1 91.56 337 ARG A CA 1
ATOM 2574 C C . ARG A 1 337 ? 0.907 33.562 -7.113 1 91.56 337 ARG A C 1
ATOM 2576 O O . ARG A 1 337 ? 0.866 32.688 -7.992 1 91.56 337 ARG A O 1
ATOM 2583 N N . PHE A 1 338 ? 0.078 33.656 -6.098 1 91.5 338 PHE A N 1
ATOM 2584 C CA . PHE A 1 338 ? -1.035 32.719 -5.977 1 91.5 338 PHE A CA 1
ATOM 2585 C C . PHE A 1 338 ? -2.367 33.469 -6.023 1 91.5 338 PHE A C 1
ATOM 2587 O O . PHE A 1 338 ? -2.469 34.594 -5.574 1 91.5 338 PHE A O 1
ATOM 2594 N N . THR A 1 339 ? -3.41 32.812 -6.539 1 90.31 339 THR A N 1
ATOM 2595 C CA . THR A 1 339 ? -4.75 33.375 -6.547 1 90.31 339 THR A CA 1
ATOM 2596 C C . THR A 1 339 ? -5.809 32.281 -6.535 1 90.31 339 THR A C 1
ATOM 2598 O O . THR A 1 339 ? -5.547 31.156 -6.973 1 90.31 339 THR A O 1
ATOM 2601 N N . THR A 1 340 ? -6.918 32.562 -5.953 1 92.44 340 THR A N 1
ATOM 2602 C CA . THR A 1 340 ? -8.07 31.688 -5.996 1 92.44 340 THR A CA 1
ATOM 2603 C C . THR A 1 340 ? -9.141 32.219 -6.941 1 92.44 340 THR A C 1
ATOM 2605 O O . THR A 1 340 ? -10.227 31.656 -7.051 1 92.44 340 THR A O 1
ATOM 2608 N N . ASN A 1 341 ? -8.82 33.375 -7.602 1 90.88 341 ASN A N 1
ATOM 2609 C CA . ASN A 1 341 ? -9.711 34.031 -8.547 1 90.88 341 ASN A CA 1
ATOM 2610 C C . ASN A 1 341 ? -9.344 33.719 -9.992 1 90.88 341 ASN A C 1
ATOM 2612 O O . ASN A 1 341 ? -8.312 34.156 -10.484 1 90.88 341 ASN A O 1
ATOM 2616 N N . PRO A 1 342 ? -10.312 33.031 -10.688 1 93.31 342 PRO A N 1
ATOM 2617 C CA . PRO A 1 342 ? -10 32.688 -12.078 1 93.31 342 PRO A CA 1
ATOM 2618 C C . PRO A 1 342 ? -9.75 33.938 -12.938 1 93.31 342 PRO A C 1
ATOM 2620 O O . PRO A 1 342 ? -8.977 33.875 -13.898 1 93.31 342 PRO A O 1
ATOM 2623 N N . GLY A 1 343 ? -10.305 35.062 -12.578 1 90.69 343 GLY A N 1
ATOM 2624 C CA . GLY A 1 343 ? -10.148 36.312 -13.328 1 90.69 343 GLY A CA 1
ATOM 2625 C C . GLY A 1 343 ? -8.75 36.875 -13.266 1 90.69 343 GLY A C 1
ATOM 2626 O O . GLY A 1 343 ? -8.383 37.719 -14.078 1 90.69 343 GLY A O 1
ATOM 2627 N N . GLN A 1 344 ? -7.922 36.375 -12.383 1 90 344 GLN A N 1
ATOM 2628 C CA . GLN A 1 344 ? -6.562 36.875 -12.211 1 90 344 GLN A CA 1
ATOM 2629 C C . GLN A 1 344 ? -5.539 35.906 -12.789 1 90 344 GLN A C 1
ATOM 2631 O O . GLN A 1 344 ? -4.367 35.906 -12.406 1 90 344 GLN A O 1
ATOM 2636 N N . THR A 1 345 ? -6.02 35.031 -13.664 1 93.31 345 THR A N 1
ATOM 2637 C CA . THR A 1 345 ? -5.148 34.062 -14.336 1 93.31 345 THR A CA 1
ATOM 2638 C C . THR A 1 345 ? -5.074 34.375 -15.828 1 93.31 345 THR A C 1
ATOM 2640 O O . THR A 1 345 ? -5.855 35.156 -16.344 1 93.31 345 THR A O 1
ATOM 2643 N N . LEU A 1 346 ? -4.121 33.844 -16.484 1 94.44 346 LEU A N 1
ATOM 2644 C CA . LEU A 1 346 ? -3.979 34.031 -17.922 1 94.44 346 LEU A CA 1
ATOM 2645 C C . LEU A 1 346 ? -4.652 32.906 -18.688 1 94.44 346 LEU A C 1
ATOM 2647 O O . LEU A 1 346 ? -5.23 33.125 -19.766 1 94.44 346 LEU A O 1
ATOM 2651 N N . ASN A 1 347 ? -4.574 31.688 -18.125 1 95.69 347 ASN A N 1
ATOM 2652 C CA . ASN A 1 347 ? -4.984 30.531 -18.906 1 95.69 347 ASN A CA 1
ATOM 2653 C C . ASN A 1 347 ? -6.156 29.797 -18.266 1 95.69 347 ASN A C 1
ATOM 2655 O O . ASN A 1 347 ? -6.703 28.859 -18.844 1 95.69 347 ASN A O 1
ATOM 2659 N N . PHE A 1 348 ? -6.609 30.219 -17.094 1 96.12 348 PHE A N 1
ATOM 2660 C CA . PHE A 1 348 ? -7.633 29.469 -16.375 1 96.12 348 PHE A CA 1
ATOM 2661 C C . PHE A 1 348 ? -8.844 30.359 -16.078 1 96.12 348 PHE A C 1
ATOM 2663 O O . PHE A 1 348 ? -9.539 30.156 -15.086 1 96.12 348 PHE A O 1
ATOM 2670 N N . GLN A 1 349 ? -9.156 31.281 -16.828 1 94.19 349 GLN A N 1
ATOM 2671 C CA . GLN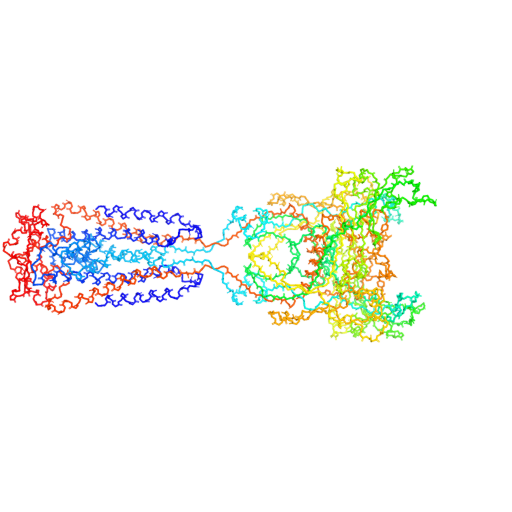 A 1 349 ? -10.211 32.25 -16.594 1 94.19 349 GLN A CA 1
ATOM 2672 C C . GLN A 1 349 ? -11.586 31.609 -16.641 1 94.19 349 GLN A C 1
ATOM 2674 O O . GLN A 1 349 ? -12.516 32.062 -15.969 1 94.19 349 GLN A O 1
ATOM 2679 N N . ASN A 1 350 ? -11.703 30.5 -17.312 1 91.5 350 ASN A N 1
ATOM 2680 C CA . ASN A 1 350 ? -13.008 29.875 -17.484 1 91.5 350 ASN A CA 1
ATOM 2681 C C . ASN A 1 350 ? -13.156 28.641 -16.594 1 91.5 350 ASN A C 1
ATOM 2683 O O . ASN A 1 350 ? -14.07 27.828 -16.781 1 91.5 350 ASN A O 1
ATOM 2687 N N . HIS A 1 351 ? -12.297 28.5 -15.656 1 91.44 351 HIS A N 1
ATOM 2688 C CA . HIS A 1 351 ? -12.375 27.375 -14.734 1 91.44 351 HIS A CA 1
ATOM 2689 C C . HIS A 1 351 ? -13.219 27.719 -13.508 1 91.44 351 HIS A C 1
ATOM 2691 O O . HIS A 1 351 ? -12.75 28.422 -12.602 1 91.44 351 HIS A O 1
ATOM 2697 N N . ASP A 1 352 ? -14.406 27.188 -13.43 1 89.69 352 ASP A N 1
ATOM 2698 C CA . ASP A 1 352 ? -15.32 27.562 -12.359 1 89.69 352 ASP A CA 1
ATOM 2699 C C . ASP A 1 352 ? -15.188 26.625 -11.164 1 89.69 352 ASP A C 1
ATOM 2701 O O . ASP A 1 352 ? -15.961 26.703 -10.211 1 89.69 352 ASP A O 1
ATOM 2705 N N . THR A 1 353 ? -14.273 25.672 -11.211 1 96.94 353 THR A N 1
ATOM 2706 C CA . THR A 1 353 ? -14.008 24.812 -10.062 1 96.94 353 THR A CA 1
ATOM 2707 C C . THR A 1 353 ? -12.586 25 -9.555 1 96.94 353 THR A C 1
ATOM 2709 O O . THR A 1 353 ? -12.016 24.109 -8.93 1 96.94 353 THR A O 1
ATOM 2712 N N . LEU A 1 354 ? -12 26.188 -9.875 1 96.88 354 LEU A N 1
ATOM 2713 C CA . LEU A 1 354 ? -10.617 26.5 -9.539 1 96.88 354 LEU A CA 1
ATOM 2714 C C . LEU A 1 354 ? -10.422 26.562 -8.023 1 96.88 354 LEU A C 1
ATOM 2716 O O . LEU A 1 354 ? -11.18 27.234 -7.324 1 96.88 354 LEU A O 1
ATOM 2720 N N . ILE A 1 355 ? -9.484 25.828 -7.531 1 96.62 355 ILE A N 1
ATOM 2721 C CA . ILE A 1 355 ? -9.086 25.875 -6.129 1 96.62 355 ILE A CA 1
ATOM 2722 C C . ILE A 1 355 ? -8.039 26.984 -5.938 1 96.62 355 ILE A C 1
ATOM 2724 O O . ILE A 1 355 ? -8.188 27.844 -5.066 1 96.62 355 ILE A O 1
ATOM 2728 N N . MET A 1 356 ? -7.008 26.891 -6.738 1 94.88 356 MET A N 1
ATOM 2729 C CA . MET A 1 356 ? -5.938 27.891 -6.719 1 94.88 356 MET A CA 1
ATOM 2730 C C . MET A 1 356 ? -5.141 27.859 -8.016 1 94.88 356 MET A C 1
ATOM 2732 O O . MET A 1 356 ? -5.098 26.828 -8.695 1 94.88 356 MET A O 1
ATOM 2736 N N . ALA A 1 357 ? -4.617 28.953 -8.359 1 95.56 357 ALA A N 1
ATOM 2737 C CA . ALA A 1 357 ? -3.666 29.062 -9.461 1 95.56 357 ALA A CA 1
ATOM 2738 C C . ALA A 1 357 ? -2.373 29.734 -9.008 1 95.56 357 ALA A C 1
ATOM 2740 O O . ALA A 1 357 ? -2.389 30.562 -8.102 1 95.56 357 ALA A O 1
ATOM 2741 N N . MET A 1 358 ? -1.309 29.297 -9.602 1 95.12 358 MET A N 1
ATOM 2742 C CA . MET A 1 358 ? 0.009 29.828 -9.266 1 95.12 358 MET A CA 1
ATOM 2743 C C . MET A 1 358 ? 0.771 30.219 -10.523 1 95.12 358 MET A C 1
ATOM 2745 O O . MET A 1 358 ? 0.808 29.469 -11.5 1 95.12 358 MET A O 1
ATOM 2749 N N . GLN A 1 359 ? 1.3 31.406 -10.547 1 96.25 359 GLN A N 1
ATOM 2750 C CA . GLN A 1 359 ? 2.291 31.828 -11.539 1 96.25 359 GLN A CA 1
ATOM 2751 C C . GLN A 1 359 ? 3.668 31.984 -10.898 1 96.25 359 GLN A C 1
ATOM 2753 O O . GLN A 1 359 ? 3.781 32.5 -9.773 1 96.25 359 GLN A O 1
ATOM 2758 N N . TYR A 1 360 ? 4.66 31.5 -11.664 1 96.69 360 TYR A N 1
ATOM 2759 C CA . TYR A 1 360 ? 5.953 31.594 -11 1 96.69 360 TYR A CA 1
ATOM 2760 C C . TYR A 1 360 ? 7.07 31.812 -12.016 1 96.69 360 TYR A C 1
ATOM 2762 O O . TYR A 1 360 ? 6.895 31.562 -13.211 1 96.69 360 TYR A O 1
ATOM 2770 N N . LEU A 1 361 ? 8.18 32.406 -11.555 1 97.5 361 LEU A N 1
ATOM 2771 C CA . LEU A 1 361 ? 9.5 32.469 -12.188 1 97.5 361 LEU A CA 1
ATOM 2772 C C . LEU A 1 361 ? 10.547 31.766 -11.336 1 97.5 361 LEU A C 1
ATOM 2774 O O . LEU A 1 361 ? 10.719 32.094 -10.156 1 97.5 361 LEU A O 1
ATOM 2778 N N . LYS A 1 362 ? 11.156 30.781 -11.859 1 97.31 362 LYS A N 1
ATOM 2779 C CA . LYS A 1 362 ? 12.148 30.016 -11.109 1 97.31 362 LYS A CA 1
ATOM 2780 C C . LYS A 1 362 ? 13.484 29.969 -11.859 1 97.31 362 LYS A C 1
ATOM 2782 O O . LYS A 1 362 ? 13.508 29.781 -13.078 1 97.31 362 LYS A O 1
ATOM 2787 N N . SER A 1 363 ? 14.523 30.188 -11.125 1 96.38 363 SER A N 1
ATOM 2788 C CA . SER A 1 363 ? 15.859 30.109 -11.711 1 96.38 363 SER A CA 1
ATOM 2789 C C . SER A 1 363 ? 16.312 28.672 -11.875 1 96.38 363 SER A C 1
ATOM 2791 O O . SER A 1 363 ? 15.969 27.812 -11.055 1 96.38 363 SER A O 1
ATOM 2793 N N . ASN A 1 364 ? 17.047 28.422 -12.945 1 95.25 364 ASN A N 1
ATOM 2794 C CA . ASN A 1 364 ? 17.672 27.109 -13.102 1 95.25 364 ASN A CA 1
ATOM 2795 C C . ASN A 1 364 ? 18.625 26.797 -11.945 1 95.25 364 ASN A C 1
ATOM 2797 O O . ASN A 1 364 ? 19.297 27.688 -11.43 1 95.25 364 ASN A O 1
ATOM 2801 N N . LYS A 1 365 ? 18.766 25.547 -11.625 1 92.38 365 LYS A N 1
ATOM 2802 C CA . LYS A 1 365 ? 19.578 25.109 -10.484 1 92.38 365 LYS A CA 1
ATOM 2803 C C . LYS A 1 365 ? 21.062 25.344 -10.734 1 92.38 365 LYS A C 1
ATOM 2805 O O . LYS A 1 365 ? 21.859 25.391 -9.789 1 92.38 365 LYS A O 1
ATOM 2810 N N . SER A 1 366 ? 21.469 25.562 -11.938 1 93.62 366 SER A N 1
ATOM 2811 C CA . SER A 1 366 ? 22.859 25.781 -12.273 1 93.62 366 SER A CA 1
ATOM 2812 C C . SER A 1 366 ? 23.422 27 -11.539 1 93.62 366 SER A C 1
ATOM 2814 O O . SER A 1 366 ? 24.609 27.047 -11.219 1 93.62 366 SER A O 1
ATOM 2816 N N . TRP A 1 367 ? 22.625 27.953 -11.25 1 93.81 367 TRP A N 1
ATOM 2817 C CA . TRP A 1 367 ? 23.078 29.141 -10.547 1 93.81 367 TRP A CA 1
ATOM 2818 C C . TRP A 1 367 ? 23.344 28.844 -9.078 1 93.81 367 TRP A C 1
ATOM 2820 O O . TRP A 1 367 ? 24.422 29.156 -8.555 1 93.81 367 TRP A O 1
ATOM 2830 N N . SER A 1 368 ? 22.344 28.25 -8.398 1 89 368 SER A N 1
ATOM 2831 C CA . SER A 1 368 ? 22.516 27.938 -6.98 1 89 368 SER A CA 1
ATOM 2832 C C . SER A 1 368 ? 23.656 26.938 -6.77 1 89 368 SER A C 1
ATOM 2834 O O . SER A 1 368 ? 24.297 26.938 -5.711 1 89 368 SER A O 1
ATOM 2836 N N . ASP A 1 369 ? 23.938 26.188 -7.809 1 89.44 369 ASP A N 1
ATOM 2837 C CA . ASP A 1 369 ? 25.016 25.203 -7.727 1 89.44 369 ASP A CA 1
ATOM 2838 C C . ASP A 1 369 ? 26.375 25.844 -8.039 1 89.44 369 ASP A C 1
ATOM 2840 O O . ASP A 1 369 ? 27.406 25.172 -7.953 1 89.44 369 ASP A O 1
ATOM 2844 N N . GLY A 1 370 ? 26.359 27.062 -8.43 1 91.12 370 GLY A N 1
ATOM 2845 C CA . GLY A 1 370 ? 27.594 27.781 -8.703 1 91.12 370 GLY A CA 1
ATOM 2846 C C . GLY A 1 370 ? 28.156 27.516 -10.094 1 91.12 370 GLY A C 1
ATOM 2847 O O . GLY A 1 370 ? 29.312 27.812 -10.375 1 91.12 370 GLY A O 1
ATOM 2848 N N . LYS A 1 371 ? 27.391 27 -11.016 1 92.56 371 LYS A N 1
ATOM 2849 C CA . LYS A 1 371 ? 27.859 26.625 -12.344 1 92.56 371 LYS A CA 1
ATOM 2850 C C . LYS A 1 371 ? 27.688 27.766 -13.336 1 92.56 371 LYS A C 1
ATOM 2852 O O . LYS A 1 371 ? 28.328 27.797 -14.383 1 92.56 371 LYS A O 1
ATOM 2857 N N . THR A 1 372 ? 26.719 28.641 -13.047 1 96.06 372 THR A N 1
ATOM 2858 C CA . THR A 1 372 ? 26.469 29.781 -13.906 1 96.06 372 THR A CA 1
ATOM 2859 C C . THR A 1 372 ? 26.391 31.078 -13.086 1 96.06 372 THR A C 1
ATOM 2861 O O . THR A 1 372 ? 26.359 31.031 -11.859 1 96.06 372 THR A O 1
ATOM 2864 N N . ILE A 1 373 ? 26.484 32.125 -13.82 1 96.94 373 ILE A N 1
ATOM 2865 C CA . ILE A 1 373 ? 26.219 33.438 -13.211 1 96.94 373 ILE A CA 1
ATOM 2866 C C . ILE A 1 373 ? 24.781 33.844 -13.492 1 96.94 373 ILE A C 1
ATOM 2868 O O . ILE A 1 373 ? 24.156 33.375 -14.445 1 96.94 373 ILE A O 1
ATOM 2872 N N . TRP A 1 374 ? 24.203 34.688 -12.703 1 97 374 TRP A N 1
ATOM 2873 C CA . TRP A 1 374 ? 22.781 35 -12.727 1 97 374 TRP A CA 1
ATOM 2874 C C . TRP A 1 374 ? 22.344 35.469 -14.109 1 97 374 TRP A C 1
ATOM 2876 O O . TRP A 1 374 ? 21.359 35 -14.664 1 97 374 TRP A O 1
ATOM 2886 N N . GLU A 1 375 ? 23.078 36.406 -14.695 1 96.12 375 GLU A N 1
ATOM 2887 C CA . GLU A 1 375 ? 22.672 37.031 -15.953 1 96.12 375 GLU A CA 1
ATOM 2888 C C . GLU A 1 375 ? 22.734 36.031 -17.109 1 96.12 375 GLU A C 1
ATOM 2890 O O . GLU A 1 375 ? 22.188 36.281 -18.188 1 96.12 375 GLU A O 1
ATOM 2895 N N . GLU A 1 376 ? 23.281 34.844 -16.859 1 96.06 376 GLU A N 1
ATOM 2896 C CA . GLU A 1 376 ? 23.359 33.812 -17.891 1 96.06 376 GLU A CA 1
ATOM 2897 C C . GLU A 1 376 ? 22.5 32.594 -17.531 1 96.06 376 GLU A C 1
ATOM 2899 O O . GLU A 1 376 ? 22.469 31.609 -18.25 1 96.06 376 GLU A O 1
ATOM 2904 N N . THR A 1 377 ? 21.859 32.688 -16.422 1 96.31 377 THR A N 1
ATOM 2905 C CA . THR A 1 377 ? 21.062 31.578 -15.938 1 96.31 377 THR A CA 1
ATOM 2906 C C . THR A 1 377 ? 19.672 31.594 -16.578 1 96.31 377 THR A C 1
ATOM 2908 O O . THR A 1 377 ? 19.031 32.656 -16.656 1 96.31 377 THR A O 1
ATOM 2911 N N . GLY A 1 378 ? 19.234 30.406 -17.062 1 94.56 378 GLY A N 1
ATOM 2912 C CA . GLY A 1 378 ? 17.906 30.281 -17.609 1 94.56 378 GLY A CA 1
ATOM 2913 C C . GLY A 1 378 ? 16.812 30.344 -16.547 1 94.56 378 GLY A C 1
ATOM 2914 O O . GLY A 1 378 ? 17.047 29.969 -15.391 1 94.56 378 GLY A O 1
ATOM 2915 N N . ILE A 1 379 ? 15.594 30.797 -16.969 1 95.94 379 ILE A N 1
ATOM 2916 C CA . ILE A 1 379 ? 14.438 30.891 -16.078 1 95.94 379 ILE A CA 1
ATOM 2917 C C . ILE A 1 379 ? 13.297 30.047 -16.609 1 95.94 379 ILE A C 1
ATOM 2919 O O . ILE A 1 379 ? 13.086 29.969 -17.828 1 95.94 379 ILE A O 1
ATOM 2923 N N . THR A 1 380 ? 12.672 29.344 -15.742 1 96.5 380 THR A N 1
ATOM 2924 C CA . THR A 1 380 ? 11.438 28.641 -16.078 1 96.5 380 THR A CA 1
ATOM 2925 C C . THR A 1 380 ? 10.227 29.422 -15.547 1 96.5 380 THR A C 1
ATOM 2927 O O . THR A 1 380 ? 10.266 29.953 -14.438 1 96.5 380 THR A O 1
ATOM 2930 N N . SER A 1 381 ? 9.18 29.578 -16.359 1 97.25 381 SER A N 1
ATOM 2931 C CA . SER A 1 381 ? 7.969 30.297 -15.984 1 97.25 381 SER A CA 1
ATOM 2932 C C . SER A 1 381 ? 6.719 29.547 -16.438 1 97.25 381 SER A C 1
ATOM 2934 O O . SER A 1 381 ? 6.582 29.219 -17.625 1 97.25 381 SER A O 1
ATOM 2936 N N . GLN A 1 382 ? 5.852 29.25 -15.484 1 97.94 382 GLN A N 1
ATOM 2937 C CA . GLN A 1 382 ? 4.605 28.562 -15.82 1 97.94 382 GLN A CA 1
ATOM 2938 C C . GLN A 1 382 ? 3.459 29.047 -14.938 1 97.94 382 GLN A C 1
ATOM 2940 O O . GLN A 1 382 ? 3.689 29.703 -13.914 1 97.94 382 GLN A O 1
ATOM 2945 N N . GLU A 1 383 ? 2.262 28.938 -15.438 1 98 383 GLU A N 1
ATOM 2946 C CA . GLU A 1 383 ? 1.025 29.078 -14.672 1 98 383 GLU A CA 1
ATOM 2947 C C . GLU A 1 383 ? 0.392 27.719 -14.398 1 98 383 GLU A C 1
ATOM 2949 O O . GLU A 1 383 ? 0.048 26.984 -15.336 1 98 383 GLU A O 1
ATOM 2954 N N . CYS A 1 384 ? 0.377 27.312 -13.133 1 98.12 384 CYS A N 1
ATOM 2955 C CA . CYS A 1 384 ? -0.199 26.031 -12.75 1 98.12 384 CYS A CA 1
ATOM 2956 C C . CYS A 1 384 ? -1.482 26.219 -11.953 1 98.12 384 CYS A C 1
ATOM 2958 O O . CYS A 1 384 ? -1.642 27.234 -11.266 1 98.12 384 CYS A O 1
ATOM 2960 N N . ALA A 1 385 ? -2.449 25.344 -12.07 1 98.12 385 ALA A N 1
ATOM 2961 C CA . ALA A 1 385 ? -3.717 25.453 -11.352 1 98.12 385 ALA A CA 1
ATOM 2962 C C . ALA A 1 385 ? -4.148 24.094 -10.789 1 98.12 385 ALA A C 1
ATOM 2964 O O . ALA A 1 385 ? -3.809 23.047 -11.344 1 98.12 385 ALA A O 1
ATOM 2965 N N . LEU A 1 386 ? -4.777 24.156 -9.641 1 98.19 386 LEU A N 1
ATOM 2966 C CA . LEU A 1 386 ? -5.523 23.047 -9.047 1 98.19 386 LEU A CA 1
ATOM 2967 C C . LEU A 1 386 ? -7.023 23.328 -9.109 1 98.19 386 LEU A C 1
ATOM 2969 O O . LEU A 1 386 ? -7.473 24.438 -8.828 1 98.19 386 LEU A O 1
ATOM 2973 N N . PHE A 1 387 ? -7.809 22.391 -9.531 1 98.31 387 PHE A N 1
ATOM 2974 C CA . PHE A 1 387 ? -9.258 22.562 -9.578 1 98.31 387 PHE A CA 1
ATOM 2975 C C . PHE A 1 387 ? -9.969 21.25 -9.289 1 98.31 387 PHE A C 1
ATOM 2977 O O . PHE A 1 387 ? -9.406 20.172 -9.492 1 98.31 387 PHE A O 1
ATOM 2984 N N . PHE A 1 388 ? -11.172 21.344 -8.727 1 98.5 388 PHE A N 1
ATOM 2985 C CA . PHE A 1 388 ? -11.969 20.141 -8.492 1 98.5 388 PHE A CA 1
ATOM 2986 C C . PHE A 1 388 ? -12.414 19.516 -9.805 1 98.5 388 PHE A C 1
ATOM 2988 O O . PHE A 1 388 ? -12.719 20.219 -10.766 1 98.5 388 PHE A O 1
ATOM 2995 N N . CYS A 1 389 ? -12.398 18.203 -9.836 1 98.38 389 CYS A N 1
ATOM 2996 C CA . CYS A 1 389 ? -12.883 17.469 -11 1 98.38 389 CYS A CA 1
ATOM 2997 C C . CYS A 1 389 ? -13.453 16.125 -10.586 1 98.38 389 CYS A C 1
ATOM 2999 O O . CYS A 1 389 ? -13.43 15.766 -9.414 1 98.38 389 CYS A O 1
ATOM 3001 N N . VAL A 1 390 ? -14.133 15.539 -11.508 1 98.19 390 VAL A N 1
ATOM 3002 C CA . VAL A 1 390 ? -14.562 14.148 -11.383 1 98.19 390 VAL A CA 1
ATOM 3003 C C . VAL A 1 390 ? -13.82 13.281 -12.398 1 98.19 390 VAL A C 1
ATOM 3005 O O . VAL A 1 390 ? -13.867 13.547 -13.602 1 98.19 390 VAL A O 1
ATOM 3008 N N . ASN A 1 391 ? -13.055 12.344 -11.859 1 98 391 ASN A N 1
ATOM 3009 C CA . ASN A 1 391 ? -12.305 11.438 -12.727 1 98 391 ASN A CA 1
ATOM 3010 C C . ASN A 1 391 ? -12.969 10.07 -12.812 1 98 391 ASN A C 1
ATOM 3012 O O . ASN A 1 391 ? -13.484 9.555 -11.82 1 98 391 ASN A O 1
ATOM 3016 N N . GLU A 1 392 ? -13.047 9.562 -14.031 1 97.88 392 GLU A N 1
ATOM 3017 C CA . GLU A 1 392 ? -13.367 8.156 -14.234 1 97.88 392 GLU A CA 1
ATOM 3018 C C . GLU A 1 392 ? -12.102 7.297 -14.234 1 97.88 392 GLU A C 1
ATOM 3020 O O . GLU A 1 392 ? -11.156 7.574 -14.977 1 97.88 392 GLU A O 1
ATOM 3025 N N . TYR A 1 393 ? -12.125 6.27 -13.414 1 97.12 393 TYR A N 1
ATOM 3026 C CA . TYR A 1 393 ? -10.914 5.477 -13.234 1 97.12 393 TYR A CA 1
ATOM 3027 C C . TYR A 1 393 ? -11.094 4.07 -13.797 1 97.12 393 TYR A C 1
ATOM 3029 O O . TYR A 1 393 ? -12.172 3.479 -13.672 1 97.12 393 TYR A O 1
ATOM 3037 N N . HIS A 1 394 ? -10.039 3.607 -14.461 1 96.19 394 HIS A N 1
ATOM 3038 C CA . HIS A 1 394 ? -9.836 2.197 -14.773 1 96.19 394 HIS A CA 1
ATOM 3039 C C . HIS A 1 394 ? -8.688 1.612 -13.961 1 96.19 394 HIS A C 1
ATOM 3041 O O . HIS A 1 394 ? -7.516 1.855 -14.266 1 96.19 394 HIS A O 1
ATOM 3047 N N . ASP A 1 395 ? -9.039 0.813 -12.906 1 94.81 395 ASP A N 1
ATOM 3048 C CA . ASP A 1 395 ? -8.039 0.321 -11.969 1 94.81 395 ASP A CA 1
ATOM 3049 C C . ASP A 1 395 ? -7.855 -1.189 -12.102 1 94.81 395 ASP A C 1
ATOM 3051 O O . ASP A 1 395 ? -8.836 -1.932 -12.195 1 94.81 395 ASP A O 1
ATOM 3055 N N . VAL A 1 396 ? -6.621 -1.627 -12.211 1 91.5 396 VAL A N 1
ATOM 3056 C CA . VAL A 1 396 ? -6.27 -3.043 -12.227 1 91.5 396 VAL A CA 1
ATOM 3057 C C . VAL A 1 396 ? -5.082 -3.291 -11.297 1 91.5 396 VAL A C 1
ATOM 3059 O O . VAL A 1 396 ? -4.098 -2.553 -11.328 1 91.5 396 VAL A O 1
ATOM 3062 N N . LEU A 1 397 ? -5.285 -4.156 -10.398 1 87.31 397 LEU A N 1
ATOM 3063 C CA . LEU A 1 397 ? -4.191 -4.594 -9.547 1 87.31 397 LEU A CA 1
ATOM 3064 C C . LEU A 1 397 ? -3.609 -5.914 -10.039 1 87.31 397 LEU A C 1
ATOM 3066 O O . LEU A 1 397 ? -4.316 -6.922 -10.102 1 87.31 397 LEU A O 1
ATOM 3070 N N . SER A 1 398 ? -2.381 -5.828 -10.453 1 80.81 398 SER A N 1
ATOM 3071 C CA . SER A 1 398 ? -1.69 -7.02 -10.938 1 80.81 398 SER A CA 1
ATOM 3072 C C . SER A 1 398 ? -0.446 -7.312 -10.109 1 80.81 398 SER A C 1
ATOM 3074 O O . SER A 1 398 ? 0.445 -6.465 -9.992 1 80.81 398 SER A O 1
ATOM 3076 N N . GLN A 1 399 ? -0.42 -8.445 -9.477 1 73.06 399 GLN A N 1
ATOM 3077 C CA . GLN A 1 399 ? 0.716 -8.898 -8.68 1 73.06 3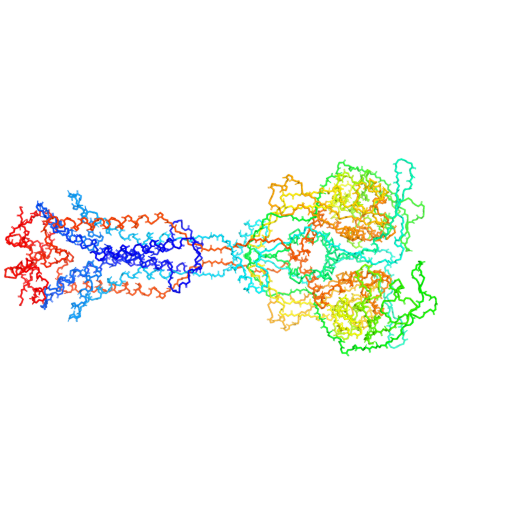99 GLN A CA 1
ATOM 3078 C C . GLN A 1 399 ? 1.062 -7.883 -7.59 1 73.06 399 GLN A C 1
ATOM 3080 O O . GLN A 1 399 ? 2.229 -7.523 -7.422 1 73.06 399 GLN A O 1
ATOM 3085 N N . GLY A 1 400 ? 0.031 -7.277 -7.094 1 73.19 400 GLY A N 1
ATOM 3086 C CA . GLY A 1 400 ? 0.215 -6.391 -5.957 1 73.19 400 GLY A CA 1
ATOM 3087 C C . GLY A 1 400 ? 0.465 -4.949 -6.363 1 73.19 400 GLY A C 1
ATOM 3088 O O . GLY A 1 400 ? 0.584 -4.07 -5.508 1 73.19 400 GLY A O 1
ATOM 3089 N N . SER A 1 401 ? 0.628 -4.668 -7.594 1 78.19 401 SER A N 1
ATOM 3090 C CA . SER A 1 401 ? 0.861 -3.309 -8.07 1 78.19 401 SER A CA 1
ATOM 3091 C C . SER A 1 401 ? -0.389 -2.729 -8.719 1 78.19 401 SER A C 1
ATOM 3093 O O . SER A 1 401 ? -0.898 -3.279 -9.695 1 78.19 401 SER A O 1
ATOM 3095 N N . LEU A 1 402 ? -0.833 -1.65 -8.141 1 86.31 402 LEU A N 1
ATOM 3096 C CA . LEU A 1 402 ? -2.039 -1.008 -8.656 1 86.31 402 LEU A CA 1
ATOM 3097 C C . LEU A 1 402 ? -1.718 -0.124 -9.852 1 86.31 402 LEU A C 1
ATOM 3099 O O . LEU A 1 402 ? -0.854 0.753 -9.773 1 86.31 402 LEU A O 1
ATOM 3103 N N . GLN A 1 403 ? -2.293 -0.373 -10.945 1 88.5 403 GLN A N 1
ATOM 3104 C CA . GLN A 1 403 ? -2.236 0.48 -12.125 1 88.5 403 GLN A CA 1
ATOM 3105 C C . GLN A 1 403 ? -3.547 1.238 -12.32 1 88.5 403 GLN A C 1
ATOM 3107 O O . GLN A 1 403 ? -4.59 0.631 -12.578 1 88.5 403 GLN A O 1
ATOM 3112 N N . GLU A 1 404 ? -3.439 2.488 -12.117 1 93.25 404 GLU A N 1
ATOM 3113 C CA . GLU A 1 404 ? -4.617 3.34 -12.25 1 93.25 404 GLU A CA 1
ATOM 3114 C C . GLU A 1 404 ? -4.523 4.219 -13.5 1 93.25 404 GLU A C 1
ATOM 3116 O O . GLU A 1 404 ? -3.498 4.859 -13.734 1 93.25 404 GLU A O 1
ATOM 3121 N N . THR A 1 405 ? -5.594 4.199 -14.297 1 94.44 405 THR A N 1
ATOM 3122 C CA . THR A 1 405 ? -5.688 5.043 -15.484 1 94.44 405 THR A CA 1
ATOM 3123 C C . THR A 1 405 ? -6.934 5.922 -15.422 1 94.44 405 THR A C 1
ATOM 3125 O O . THR A 1 405 ? -8.031 5.43 -15.141 1 94.44 405 THR A O 1
ATOM 3128 N N . VAL A 1 406 ? -6.754 7.199 -15.68 1 96.81 406 VAL A N 1
ATOM 3129 C CA . VAL A 1 406 ? -7.891 8.109 -15.789 1 96.81 406 VAL A CA 1
ATOM 3130 C C . VAL A 1 406 ? -8.445 8.078 -17.203 1 96.81 406 VAL A C 1
ATOM 3132 O O . VAL A 1 406 ? -7.797 8.547 -18.141 1 96.81 406 VAL A O 1
ATOM 3135 N N . VAL A 1 407 ? -9.656 7.59 -17.328 1 96.12 407 VAL A N 1
ATOM 3136 C CA . VAL A 1 407 ? -10.312 7.398 -18.625 1 96.12 407 VAL A CA 1
ATOM 3137 C C . VAL A 1 407 ? -10.906 8.719 -19.094 1 96.12 407 VAL A C 1
ATOM 3139 O O . VAL A 1 407 ? -10.875 9.023 -20.297 1 96.12 407 VAL A O 1
ATOM 3142 N N . ALA A 1 408 ? -11.547 9.414 -18.234 1 97 408 ALA A N 1
ATOM 3143 C CA . ALA A 1 408 ? -12.188 10.688 -18.516 1 97 408 ALA A CA 1
ATOM 3144 C C . ALA A 1 408 ? -12.188 11.594 -17.297 1 97 408 ALA A C 1
ATOM 3146 O O . ALA A 1 408 ? -12.133 11.117 -16.156 1 97 408 ALA A O 1
ATOM 3147 N N . SER A 1 409 ? -12.156 12.867 -17.547 1 97.44 409 SER A N 1
ATOM 3148 C CA . SER A 1 409 ? -12.195 13.867 -16.484 1 97.44 409 SER A CA 1
ATOM 3149 C C . SER A 1 409 ? -13.242 14.938 -16.781 1 97.44 409 SER A C 1
ATOM 3151 O O . SER A 1 409 ? -13.383 15.383 -17.922 1 97.44 409 SER A O 1
ATOM 3153 N N . PHE A 1 410 ? -13.992 15.297 -15.812 1 97.44 410 PHE A N 1
ATOM 3154 C CA . PHE A 1 410 ? -15.039 16.297 -15.93 1 97.44 410 PHE A CA 1
ATOM 3155 C C . PHE A 1 410 ? -14.805 17.438 -14.953 1 97.44 410 PHE A C 1
ATOM 3157 O O . PHE A 1 410 ? -14.617 17.219 -13.75 1 97.44 410 PHE A O 1
ATOM 3164 N N . ILE A 1 411 ? -14.82 18.688 -15.398 1 94.88 411 ILE A N 1
ATOM 3165 C CA . ILE A 1 411 ? -14.375 19.797 -14.555 1 94.88 411 ILE A CA 1
ATOM 3166 C C . ILE A 1 411 ? -15.484 20.844 -14.453 1 94.88 411 ILE A C 1
ATOM 3168 O O . ILE A 1 411 ? -15.43 21.719 -13.594 1 94.88 411 ILE A O 1
ATOM 3172 N N . ASP A 1 412 ? -16.562 20.781 -15.203 1 91.5 412 ASP A N 1
ATOM 3173 C CA . ASP A 1 412 ? -17.562 21.844 -15.25 1 91.5 412 ASP A CA 1
ATOM 3174 C C . ASP A 1 412 ? -18.562 21.719 -14.102 1 91.5 412 ASP A C 1
ATOM 3176 O O . ASP A 1 412 ? -19.125 20.641 -13.875 1 91.5 412 ASP A O 1
ATOM 3180 N N . ARG A 1 413 ? -18.672 22.781 -13.406 1 94 413 ARG A N 1
ATOM 3181 C CA . ARG A 1 413 ? -19.656 22.781 -12.328 1 94 413 ARG A CA 1
ATOM 3182 C C . ARG A 1 413 ? -21.062 22.906 -12.883 1 94 413 ARG A C 1
ATOM 3184 O O . ARG A 1 413 ? -21.297 23.562 -13.898 1 94 413 ARG A O 1
ATOM 3191 N N . THR A 1 414 ? -22 22.344 -12.18 1 94.56 414 THR A N 1
ATOM 3192 C CA . THR A 1 414 ? -23.422 22.516 -12.508 1 94.56 414 THR A CA 1
ATOM 3193 C C . THR A 1 414 ? -23.859 23.938 -12.242 1 94.56 414 THR A C 1
ATOM 3195 O O . THR A 1 414 ? -23.547 24.516 -11.203 1 94.56 414 THR A O 1
ATOM 3198 N N . THR A 1 415 ? -24.562 24.594 -13.102 1 88.12 415 THR A N 1
ATOM 3199 C CA . THR A 1 415 ? -24.938 26.016 -13.055 1 88.12 415 THR A CA 1
ATOM 3200 C C . THR A 1 415 ? -25.688 26.328 -11.758 1 88.12 415 THR A C 1
ATOM 3202 O O . THR A 1 415 ? -25.5 27.391 -11.172 1 88.12 415 THR A O 1
ATOM 3205 N N . GLU A 1 416 ? -26.516 25.5 -11.203 1 87.88 416 GLU A N 1
ATOM 3206 C CA . GLU A 1 416 ? -27.312 25.766 -10.023 1 87.88 416 GLU A CA 1
ATOM 3207 C C . GLU A 1 416 ? -26.641 25.266 -8.75 1 87.88 416 GLU A C 1
ATOM 3209 O O . GLU A 1 416 ? -27.281 25.094 -7.719 1 87.88 416 GLU A O 1
ATOM 3214 N N . SER A 1 417 ? -25.328 25.188 -8.914 1 94.06 417 SER A N 1
ATOM 3215 C CA . SER A 1 417 ? -24.625 24.688 -7.738 1 94.06 417 SER A CA 1
ATOM 3216 C C . SER A 1 417 ? -23.719 25.766 -7.141 1 94.06 417 SER A C 1
ATOM 3218 O O . SER A 1 417 ? -23.375 26.75 -7.812 1 94.06 417 SER A O 1
ATOM 3220 N N . TYR A 1 418 ? -23.375 25.656 -5.867 1 95.19 418 TYR A N 1
ATOM 3221 C CA . TYR A 1 418 ? -22.562 26.594 -5.094 1 95.19 418 TYR A CA 1
ATOM 3222 C C . TYR A 1 418 ? -23.172 28 -5.137 1 95.19 418 TYR A C 1
ATOM 3224 O O . TYR A 1 418 ? -22.469 28.953 -5.457 1 95.19 418 TYR A O 1
ATOM 3232 N N . THR A 1 419 ? -24.438 28.047 -4.961 1 92.94 419 THR A N 1
ATOM 3233 C CA . THR A 1 419 ? -25.203 29.297 -4.969 1 92.94 419 THR A CA 1
ATOM 3234 C C . THR A 1 419 ? -25.812 29.547 -3.602 1 92.94 419 THR A C 1
ATOM 3236 O O . THR A 1 419 ? -26.016 28.625 -2.812 1 92.94 419 THR A O 1
ATOM 3239 N N . PRO A 1 420 ? -26.047 30.812 -3.344 1 91.69 420 PRO A N 1
ATOM 3240 C CA . PRO A 1 420 ? -26.609 31.156 -2.029 1 91.69 420 PRO A CA 1
ATOM 3241 C C . PRO A 1 420 ? -27.984 30.547 -1.798 1 91.69 420 PRO A C 1
ATOM 3243 O O . PRO A 1 420 ? -28.797 30.484 -2.723 1 91.69 420 PRO A O 1
ATOM 3246 N N . GLU A 1 421 ? -28.203 30.094 -0.623 1 86.31 421 GLU A N 1
ATOM 3247 C CA . GLU A 1 421 ? -29.484 29.531 -0.254 1 86.31 421 GLU A CA 1
ATOM 3248 C C . GLU A 1 421 ? -30.578 30.609 -0.244 1 86.31 421 GLU A C 1
ATOM 3250 O O . GLU A 1 421 ? -31.719 30.344 -0.617 1 86.31 421 GLU A O 1
ATOM 3255 N N . GLU A 1 422 ? -30.141 31.75 0.271 1 83.44 422 GLU A N 1
ATOM 3256 C CA . GLU A 1 422 ? -31.062 32.875 0.262 1 83.44 422 GLU A CA 1
ATOM 3257 C C . GLU A 1 422 ? -30.859 33.75 -0.976 1 83.44 422 GLU A C 1
ATOM 3259 O O . GLU A 1 422 ? -29.734 33.969 -1.403 1 83.44 422 GLU A O 1
ATOM 3264 N N . ASP A 1 423 ? -31.953 34.062 -1.54 1 80.06 423 ASP A N 1
ATOM 3265 C CA . ASP A 1 423 ? -31.891 34.875 -2.752 1 80.06 423 ASP A CA 1
ATOM 3266 C C . ASP A 1 423 ? -31.438 36.281 -2.434 1 80.06 423 ASP A C 1
ATOM 3268 O O . ASP A 1 423 ? -32.219 37.094 -1.922 1 80.06 423 ASP A O 1
ATOM 3272 N N . ASP A 1 424 ? -30.234 36.594 -2.531 1 84.56 424 ASP A N 1
ATOM 3273 C CA . ASP A 1 424 ? -29.656 37.906 -2.41 1 84.56 424 ASP A CA 1
ATOM 3274 C C . ASP A 1 424 ? -28.938 38.312 -3.695 1 84.56 424 ASP A C 1
ATOM 3276 O O . ASP A 1 424 ? -27.875 37.812 -4.004 1 84.56 424 ASP A O 1
ATOM 3280 N N . PRO A 1 425 ? -29.5 39.281 -4.352 1 88.06 425 PRO A N 1
ATOM 3281 C CA . PRO A 1 425 ? -28.906 39.688 -5.629 1 88.06 425 PRO A CA 1
ATOM 3282 C C . PRO A 1 425 ? -27.484 40.219 -5.477 1 88.06 425 PRO A C 1
ATOM 3284 O O . PRO A 1 425 ? -26.688 40.156 -6.418 1 88.06 425 PRO A O 1
ATOM 3287 N N . MET A 1 426 ? -27.172 40.688 -4.312 1 89.56 426 MET A N 1
ATOM 3288 C CA . MET A 1 426 ? -25.844 41.25 -4.102 1 89.56 426 MET A CA 1
ATOM 3289 C C . MET A 1 426 ? -24.797 40.156 -4.012 1 89.56 426 MET A C 1
ATOM 3291 O O . MET A 1 426 ? -23.641 40.344 -4.383 1 89.56 426 MET A O 1
ATOM 3295 N N . VAL A 1 427 ? -25.203 39.031 -3.551 1 91 427 VAL A N 1
ATOM 3296 C CA . VAL A 1 427 ? -24.281 37.906 -3.484 1 91 427 VAL A CA 1
ATOM 3297 C C . VAL A 1 427 ? -23.953 37.406 -4.895 1 91 427 VAL A C 1
ATOM 3299 O O . VAL A 1 427 ? -22.812 37.062 -5.191 1 91 427 VAL A O 1
ATOM 3302 N N . GLU A 1 428 ? -24.906 37.375 -5.73 1 89.56 428 GLU A N 1
ATOM 3303 C CA . GLU A 1 428 ? -24.688 37 -7.125 1 89.56 428 GLU A CA 1
ATOM 3304 C C . GLU A 1 428 ? -23.75 37.969 -7.824 1 89.56 428 GLU A C 1
ATOM 3306 O O . GLU A 1 428 ? -22.906 37.594 -8.633 1 89.56 428 GLU A O 1
ATOM 3311 N N . GLU A 1 429 ? -23.953 39.25 -7.52 1 89.31 429 GLU A N 1
ATOM 3312 C CA . GLU A 1 429 ? -23.062 40.281 -8.086 1 89.31 429 GLU A CA 1
ATOM 3313 C C . GLU A 1 429 ? -21.625 40.094 -7.609 1 89.31 429 GLU A C 1
ATOM 3315 O O . GLU A 1 429 ? -20.688 40.344 -8.359 1 89.31 429 GLU A O 1
ATOM 3320 N N . PHE A 1 430 ? -21.484 39.781 -6.387 1 90.38 430 PHE A N 1
ATOM 3321 C CA . PHE A 1 430 ? -20.156 39.5 -5.844 1 90.38 430 PHE A CA 1
ATOM 3322 C C . PHE A 1 430 ? -19.484 38.375 -6.617 1 90.38 430 PHE A C 1
ATOM 3324 O O . PHE A 1 430 ? -18.312 38.469 -6.977 1 90.38 430 PHE A O 1
ATOM 3331 N N . PHE A 1 431 ? -20.234 37.219 -6.906 1 90.19 431 PHE A N 1
ATOM 3332 C CA . PHE A 1 431 ? -19.672 36.094 -7.613 1 90.19 431 PHE A CA 1
ATOM 3333 C C . PHE A 1 431 ? -19.328 36.438 -9.047 1 90.19 431 PHE A C 1
ATOM 3335 O O . PHE A 1 431 ? -18.328 35.969 -9.586 1 90.19 431 PHE A O 1
ATOM 3342 N N . ARG A 1 432 ? -20.109 37.219 -9.672 1 89.31 432 ARG A N 1
ATOM 3343 C CA . ARG A 1 432 ? -19.781 37.719 -11.008 1 89.31 432 ARG A CA 1
ATOM 3344 C C . ARG A 1 432 ? -18.5 38.531 -10.992 1 89.31 432 ARG A C 1
ATOM 3346 O O . ARG A 1 432 ? -17.656 38.406 -11.875 1 89.31 432 ARG A O 1
ATOM 3353 N N . TYR A 1 433 ? -18.359 39.344 -9.953 1 87.06 433 TYR A N 1
ATOM 3354 C CA . TYR A 1 433 ? -17.188 40.219 -9.797 1 87.06 433 TYR A CA 1
ATOM 3355 C C . TYR A 1 433 ? -15.922 39.375 -9.633 1 87.06 433 TYR A C 1
ATOM 3357 O O . TYR A 1 433 ? -14.852 39.781 -10.117 1 87.06 433 TYR A O 1
ATOM 3365 N N . THR A 1 434 ? -15.984 38.344 -8.945 1 88.56 434 THR A N 1
ATOM 3366 C CA . THR A 1 434 ? -14.812 37.5 -8.672 1 88.56 434 THR A CA 1
ATOM 3367 C C . THR A 1 434 ? -14.688 36.406 -9.711 1 88.56 434 THR A C 1
ATOM 3369 O O . THR A 1 434 ? -13.984 35.406 -9.477 1 88.56 434 THR A O 1
ATOM 3372 N N . ASN A 1 435 ? -15.43 36.531 -10.812 1 90.56 435 ASN A N 1
ATOM 3373 C CA . ASN A 1 435 ? -15.414 35.531 -11.891 1 90.56 435 ASN A CA 1
ATOM 3374 C C . ASN A 1 435 ? -15.781 34.156 -11.383 1 90.56 435 ASN A C 1
ATOM 3376 O O . ASN A 1 435 ? -15.117 33.188 -11.719 1 90.56 435 ASN A O 1
ATOM 3380 N N . TYR A 1 436 ? -16.75 34.125 -10.406 1 91 436 TYR A N 1
ATOM 3381 C CA . TYR A 1 436 ? -17.328 32.906 -9.844 1 91 436 TYR A CA 1
ATOM 3382 C C . TYR A 1 436 ? -16.266 32.094 -9.148 1 91 436 TYR A C 1
ATOM 3384 O O . TYR A 1 436 ? -16.219 30.859 -9.328 1 91 436 TYR A O 1
ATOM 3392 N N . SER A 1 437 ? -15.359 32.781 -8.398 1 92.69 437 SER A N 1
ATOM 3393 C CA . SER A 1 437 ? -14.406 32.094 -7.527 1 92.69 437 SER A CA 1
ATOM 3394 C C . SER A 1 437 ? -15.117 31.312 -6.441 1 92.69 437 SER A C 1
ATOM 3396 O O . SER A 1 437 ? -16.188 31.703 -5.969 1 92.69 437 SER A O 1
ATOM 3398 N N . LEU A 1 438 ? -14.547 30.172 -6.062 1 94.5 438 LEU A N 1
ATOM 3399 C CA . LEU A 1 438 ? -15.086 29.406 -4.949 1 94.5 438 LEU A CA 1
ATOM 3400 C C . LEU A 1 438 ? -14.766 30.062 -3.615 1 94.5 438 LEU A C 1
ATOM 3402 O O . LEU A 1 438 ? -15.344 29.719 -2.586 1 94.5 438 LEU A O 1
ATOM 3406 N N . ASP A 1 439 ? -13.883 31.047 -3.6 1 91.62 439 ASP A N 1
ATOM 3407 C CA . ASP A 1 439 ? -13.414 31.734 -2.402 1 91.62 439 ASP A CA 1
ATOM 3408 C C . ASP A 1 439 ? -14.195 33.031 -2.174 1 91.62 439 ASP A C 1
ATOM 3410 O O . ASP A 1 439 ? -14.078 33.969 -2.949 1 91.62 439 ASP A O 1
ATOM 3414 N N . MET A 1 440 ? -14.961 33.094 -1.097 1 88.25 440 MET A N 1
ATOM 3415 C CA . MET A 1 440 ? -15.742 34.281 -0.78 1 88.25 440 MET A CA 1
ATOM 3416 C C . MET A 1 440 ? -14.984 35.188 0.187 1 88.25 440 MET A C 1
ATOM 3418 O O . MET A 1 440 ? -15.469 36.25 0.553 1 88.25 440 MET A O 1
ATOM 3422 N N . GLY A 1 441 ? -13.805 34.688 0.603 1 84 441 GLY A N 1
ATOM 3423 C CA . GLY A 1 441 ? -13.062 35.469 1.583 1 84 441 GLY A CA 1
ATOM 3424 C C . GLY A 1 441 ? -13.508 35.219 3.01 1 84 441 GLY A C 1
ATOM 3425 O O . GLY A 1 441 ? -13.812 34.062 3.377 1 84 441 GLY A O 1
ATOM 3426 N N . ASN A 1 442 ? -13.508 36.25 3.881 1 82.12 442 ASN A N 1
ATOM 3427 C CA . ASN A 1 442 ? -13.766 36.094 5.305 1 82.12 442 ASN A CA 1
ATOM 3428 C C . ASN A 1 442 ? -15.242 36.281 5.633 1 82.12 442 ASN A C 1
ATOM 3430 O O . ASN A 1 442 ? -15.688 35.938 6.73 1 82.12 442 ASN A O 1
ATOM 3434 N N . ARG A 1 443 ? -16 36.906 4.73 1 86.94 443 ARG A N 1
ATOM 3435 C CA . ARG A 1 443 ? -17.438 37.125 4.906 1 86.94 443 ARG A CA 1
ATOM 3436 C C . ARG A 1 443 ? -18.25 36.156 4.055 1 86.94 443 ARG A C 1
ATOM 3438 O O . ARG A 1 443 ? -18.297 36.281 2.83 1 86.94 443 ARG A O 1
ATOM 3445 N N . LEU A 1 444 ? -18.953 35.281 4.746 1 90 444 LEU A N 1
ATOM 3446 C CA . LEU A 1 444 ? -19.516 34.125 4.047 1 90 444 LEU A CA 1
ATOM 3447 C C . LEU A 1 444 ? -21.047 34.156 4.121 1 90 444 LEU A C 1
ATOM 3449 O O . LEU A 1 444 ? -21.609 34.812 4.977 1 90 444 LEU A O 1
ATOM 3453 N N . VAL A 1 445 ? -21.656 33.531 3.191 1 91.5 445 VAL A N 1
ATOM 3454 C CA . VAL A 1 445 ? -23.078 33.188 3.201 1 91.5 445 VAL A CA 1
ATOM 3455 C C . VAL A 1 445 ? -23.234 31.672 3.033 1 91.5 445 VAL A C 1
ATOM 3457 O O . VAL A 1 445 ? -22.281 30.984 2.691 1 91.5 445 VAL A O 1
ATOM 3460 N N . ASN A 1 446 ? -24.391 31.172 3.451 1 91.62 446 ASN A N 1
ATOM 3461 C CA . ASN A 1 446 ? -24.656 29.75 3.221 1 91.62 446 ASN A CA 1
ATOM 3462 C C . ASN A 1 446 ? -24.828 29.453 1.734 1 91.62 446 ASN A C 1
ATOM 3464 O O . ASN A 1 446 ? -25.641 30.078 1.06 1 91.62 446 ASN A O 1
ATOM 3468 N N . LEU A 1 447 ? -24.016 28.531 1.248 1 94.75 447 LEU A N 1
ATOM 3469 C CA . LEU A 1 447 ? -24.094 28.125 -0.152 1 94.75 447 LEU A CA 1
ATOM 3470 C C . LEU A 1 447 ? -24.484 26.656 -0.274 1 94.75 447 LEU A C 1
ATOM 3472 O O . LEU A 1 447 ? -24.203 25.859 0.627 1 94.75 447 LEU A O 1
ATOM 3476 N N . SER A 1 448 ? -25.141 26.312 -1.368 1 95 448 SER A N 1
ATOM 3477 C CA . SER A 1 448 ? -25.391 24.922 -1.678 1 95 448 SER A CA 1
ATOM 3478 C C . SER A 1 448 ? -24.094 24.188 -2.018 1 95 448 SER A C 1
ATOM 3480 O O . SER A 1 448 ? -23.047 24.828 -2.223 1 95 448 SER A O 1
ATOM 3482 N N . ASP A 1 449 ? -24.125 22.922 -2.094 1 96.69 449 ASP A N 1
ATOM 3483 C CA . ASP A 1 449 ? -22.953 22.141 -2.463 1 96.69 449 ASP A CA 1
ATOM 3484 C C . ASP A 1 449 ? -22.484 22.484 -3.871 1 96.69 449 ASP A C 1
ATOM 3486 O O . ASP A 1 449 ? -23.297 22.844 -4.73 1 96.69 449 ASP A O 1
ATOM 3490 N N . LEU A 1 450 ? -21.141 22.438 -4.043 1 97.94 450 LEU A N 1
ATOM 3491 C CA . LEU A 1 450 ? -20.609 22.438 -5.402 1 97.94 450 LEU A CA 1
ATOM 3492 C C . LEU A 1 450 ? -20.875 21.109 -6.09 1 97.94 450 LEU A C 1
ATOM 3494 O O . LEU A 1 450 ? -20.578 20.047 -5.535 1 97.94 450 LEU A O 1
ATOM 3498 N N . GLN A 1 451 ? -21.516 21.141 -7.23 1 97.81 451 GLN A N 1
ATOM 3499 C CA . GLN A 1 451 ? -21.844 19.906 -7.926 1 97.81 451 GLN A CA 1
ATOM 3500 C C . GLN A 1 451 ? -21.141 19.828 -9.281 1 97.81 451 GLN A C 1
ATOM 3502 O O . GLN A 1 451 ? -21.094 20.828 -10.008 1 97.81 451 GLN A O 1
ATOM 3507 N N . ILE A 1 452 ? -20.469 18.828 -9.547 1 97.75 452 ILE A N 1
ATOM 3508 C CA . ILE A 1 452 ? -19.938 18.484 -10.859 1 97.75 452 ILE A CA 1
ATOM 3509 C C . ILE A 1 452 ? -20.688 17.281 -11.422 1 97.75 452 ILE A C 1
ATOM 3511 O O . ILE A 1 452 ? -20.719 16.219 -10.805 1 97.75 452 ILE A O 1
ATOM 3515 N N . LYS A 1 453 ? -21.297 17.484 -12.523 1 96.69 453 LYS A N 1
ATOM 3516 C CA . LYS A 1 453 ? -22.109 16.438 -13.141 1 96.69 453 LYS A CA 1
ATOM 3517 C C . LYS A 1 453 ? -21.469 15.945 -14.43 1 96.69 453 LYS A C 1
ATOM 3519 O O . LYS A 1 453 ? -20.984 16.734 -15.242 1 96.69 453 LYS A O 1
ATOM 3524 N N . ILE A 1 454 ? -21.453 14.648 -14.555 1 97.19 454 ILE A N 1
ATOM 3525 C CA . ILE A 1 454 ? -21.031 14.039 -15.812 1 97.19 454 ILE A CA 1
ATOM 3526 C C . ILE A 1 454 ? -22.062 14.328 -16.906 1 97.19 454 ILE A C 1
ATOM 3528 O O . ILE A 1 454 ? -23.266 14.133 -16.688 1 97.19 454 ILE A O 1
ATOM 3532 N N . PRO A 1 455 ? -21.625 14.781 -18.047 1 96.38 455 PRO A N 1
ATOM 3533 C CA . PRO A 1 455 ? -22.578 15.109 -19.109 1 96.38 455 PRO A CA 1
ATOM 3534 C C . PRO A 1 455 ? -23.516 13.953 -19.438 1 96.38 455 PRO A C 1
ATOM 3536 O O . PRO A 1 455 ? -23.094 12.789 -19.453 1 96.38 455 PRO A O 1
ATOM 3539 N N . ASP A 1 456 ? -24.766 14.273 -19.781 1 95.56 456 ASP A N 1
ATOM 3540 C CA . ASP A 1 456 ? -25.812 13.281 -20 1 95.56 456 ASP A CA 1
ATOM 3541 C C . ASP A 1 456 ? -25.422 12.305 -21.109 1 95.56 456 ASP A C 1
ATOM 3543 O O . ASP A 1 456 ? -25.625 11.094 -20.984 1 95.56 456 ASP A O 1
ATOM 3547 N N . GLU A 1 457 ? -24.875 12.719 -22.141 1 95.75 457 GLU A N 1
ATOM 3548 C CA . GLU A 1 457 ? -24.531 11.875 -23.281 1 95.75 457 GLU A CA 1
ATOM 3549 C C . GLU A 1 457 ? -23.484 10.836 -22.891 1 95.75 457 GLU A C 1
ATOM 3551 O O . GLU A 1 457 ? -23.609 9.664 -23.25 1 95.75 457 GLU A O 1
ATOM 3556 N N . TYR A 1 458 ? -22.484 11.391 -22.156 1 96.56 458 TYR A N 1
ATOM 3557 C CA . TYR A 1 458 ? -21.422 10.484 -21.734 1 96.56 458 TYR A CA 1
ATOM 3558 C C . TYR A 1 458 ? -21.938 9.461 -20.734 1 96.56 458 TYR A C 1
ATOM 3560 O O . TYR A 1 458 ? -21.609 8.273 -20.812 1 96.56 458 TYR A O 1
ATOM 3568 N N . PHE A 1 459 ? -22.797 9.867 -19.844 1 96.19 459 PHE A N 1
ATOM 3569 C CA . PHE A 1 459 ? -23.312 9.016 -18.766 1 96.19 459 PHE A CA 1
ATOM 3570 C C . PHE A 1 459 ? -24.188 7.902 -19.344 1 96.19 459 PHE A C 1
ATOM 3572 O O . PHE A 1 459 ? -24.141 6.77 -18.859 1 96.19 459 PHE A O 1
ATOM 3579 N N . ARG A 1 460 ? -24.984 8.188 -20.391 1 93.38 460 ARG A N 1
ATOM 3580 C CA . ARG A 1 460 ? -25.891 7.219 -21 1 93.38 460 ARG A CA 1
ATOM 3581 C C . ARG A 1 460 ? -25.109 6.098 -21.672 1 93.38 460 ARG A C 1
ATOM 3583 O O . ARG A 1 460 ? -25.562 4.949 -21.703 1 93.38 460 ARG A O 1
ATOM 3590 N N . THR A 1 461 ? -23.875 6.418 -22.094 1 93.69 461 THR A N 1
ATOM 3591 C CA . THR A 1 461 ? -23.094 5.434 -22.828 1 93.69 461 THR A CA 1
ATOM 3592 C C . THR A 1 461 ? -22.094 4.746 -21.906 1 93.69 461 THR A C 1
ATOM 3594 O O . THR A 1 461 ? -21.453 3.77 -22.281 1 93.69 461 THR A O 1
ATOM 3597 N N . SER A 1 462 ? -21.984 5.285 -20.688 1 92.81 462 SER A N 1
ATOM 3598 C CA . SER A 1 462 ? -21.031 4.707 -19.75 1 92.81 462 SER A CA 1
ATOM 3599 C C . SER A 1 462 ? -21.703 3.723 -18.812 1 92.81 462 SER A C 1
ATOM 3601 O O . SER A 1 462 ? -22.938 3.592 -18.812 1 92.81 462 SER A O 1
ATOM 3603 N N . ASN A 1 463 ? -21.047 2.891 -18.109 1 91 463 ASN A N 1
ATOM 3604 C CA . ASN A 1 463 ? -21.578 1.97 -17.109 1 91 463 ASN A CA 1
ATOM 3605 C C . ASN A 1 463 ? -21.406 2.518 -15.695 1 91 463 ASN A C 1
ATOM 3607 O O . ASN A 1 463 ? -21.328 1.753 -14.734 1 91 463 ASN A O 1
ATOM 3611 N N . LEU A 1 464 ? -21.344 3.855 -15.609 1 95.56 464 LEU A N 1
ATOM 3612 C CA . LEU A 1 464 ? -21.141 4.48 -14.305 1 95.56 464 LEU A CA 1
ATOM 3613 C C . LEU A 1 464 ? -22.422 4.488 -13.492 1 95.56 464 LEU A C 1
ATOM 3615 O O . LEU A 1 464 ? -23.516 4.633 -14.047 1 95.56 464 LEU A O 1
ATOM 3619 N N . SER A 1 465 ? -22.328 4.312 -12.141 1 91.88 465 SER A N 1
ATOM 3620 C CA . SER A 1 465 ? -23.484 4.219 -11.258 1 91.88 465 SER A CA 1
ATOM 3621 C C . SER A 1 465 ? -23.922 5.594 -10.758 1 91.88 465 SER A C 1
ATOM 3623 O O . SER A 1 465 ? -25.062 5.781 -10.336 1 91.88 465 SER A O 1
ATOM 3625 N N . THR A 1 466 ? -23.047 6.551 -10.727 1 94.62 466 THR A N 1
ATOM 3626 C CA . THR A 1 466 ? -23.297 7.883 -10.188 1 94.62 466 THR A CA 1
ATOM 3627 C C . THR A 1 466 ? -22.984 8.953 -11.227 1 94.62 466 THR A C 1
ATOM 3629 O O . THR A 1 466 ? -21.969 8.867 -11.93 1 94.62 466 THR A O 1
ATOM 3632 N N . GLN A 1 467 ? -23.875 9.938 -11.328 1 96.25 467 GLN A N 1
ATOM 3633 C CA . GLN A 1 467 ? -23.703 10.969 -12.344 1 96.25 467 GLN A CA 1
ATOM 3634 C C . GLN A 1 467 ? -23.297 12.297 -11.719 1 96.25 467 GLN A C 1
ATOM 3636 O O . GLN A 1 467 ? -22.547 13.07 -12.32 1 96.25 467 GLN A O 1
ATOM 3641 N N . ALA A 1 468 ? -23.906 12.547 -10.539 1 96.94 468 ALA A N 1
ATOM 3642 C CA . ALA A 1 468 ? -23.672 13.836 -9.891 1 96.94 468 ALA A CA 1
ATOM 3643 C C . ALA A 1 468 ? -22.828 13.68 -8.641 1 96.94 468 ALA A C 1
ATOM 3645 O O . ALA A 1 468 ? -23.016 12.742 -7.863 1 96.94 468 ALA A O 1
ATOM 3646 N N . PHE A 1 469 ? -21.875 14.508 -8.539 1 97.31 469 PHE A N 1
ATOM 3647 C CA . PHE A 1 469 ? -20.938 14.492 -7.422 1 97.31 469 PHE A CA 1
ATOM 3648 C C . PHE A 1 469 ? -20.969 15.82 -6.672 1 97.31 469 PHE A C 1
ATOM 3650 O O . PHE A 1 469 ? -20.969 16.891 -7.289 1 97.31 469 PHE A O 1
ATOM 3657 N N . ASN A 1 470 ? -20.984 15.75 -5.363 1 97.56 470 ASN A N 1
ATOM 3658 C CA . ASN A 1 470 ? -21.172 16.953 -4.562 1 97.56 470 ASN A CA 1
ATOM 3659 C C . ASN A 1 470 ? -20 17.188 -3.615 1 97.56 470 ASN A C 1
ATOM 3661 O O . ASN A 1 470 ? -19.438 16.234 -3.066 1 97.56 470 ASN A O 1
ATOM 3665 N N . ILE A 1 471 ? -19.625 18.422 -3.463 1 97.62 471 ILE A N 1
ATOM 3666 C CA . ILE A 1 471 ? -18.609 18.891 -2.508 1 97.62 471 ILE A CA 1
ATOM 3667 C C . ILE A 1 471 ? -19.219 19.953 -1.603 1 97.62 471 ILE A C 1
ATOM 3669 O O . ILE A 1 471 ? -19.719 20.984 -2.084 1 97.62 471 ILE A O 1
ATOM 3673 N N . THR A 1 472 ? -19.172 19.797 -0.324 1 96.81 472 THR A N 1
ATOM 3674 C CA . THR A 1 472 ? -19.812 20.719 0.612 1 96.81 472 THR A CA 1
ATOM 3675 C C . THR A 1 472 ? -19.031 22.016 0.723 1 96.81 472 THR A C 1
ATOM 3677 O O . THR A 1 472 ? -17.812 22.047 0.48 1 96.81 472 THR A O 1
ATOM 3680 N N . GLN A 1 473 ? -19.734 23.109 1.087 1 95.31 473 GLN A N 1
ATOM 3681 C CA . GLN A 1 473 ? -19.094 24.406 1.297 1 95.31 473 GLN A CA 1
ATOM 3682 C C . GLN A 1 473 ? -18.016 24.328 2.371 1 95.31 473 GLN A C 1
ATOM 3684 O O . GLN A 1 473 ? -16.953 24.953 2.246 1 95.31 473 GLN A O 1
ATOM 3689 N N . THR A 1 474 ? -18.25 23.516 3.479 1 93.81 474 THR A N 1
ATOM 3690 C CA . THR A 1 474 ? -17.297 23.391 4.578 1 93.81 474 THR A CA 1
ATOM 3691 C C . THR A 1 474 ? -15.992 22.766 4.094 1 93.81 474 THR A C 1
ATOM 3693 O O . THR A 1 474 ? -14.914 23.109 4.578 1 93.81 474 THR A O 1
ATOM 3696 N N . THR A 1 475 ? -16.141 21.859 3.1 1 95.81 475 THR A N 1
ATOM 3697 C CA . THR A 1 475 ? -14.945 21.234 2.531 1 95.81 475 THR A CA 1
ATOM 3698 C C . THR A 1 475 ? -14.102 22.281 1.802 1 95.81 475 THR A C 1
ATOM 3700 O O . THR A 1 475 ? -12.883 22.344 1.994 1 95.81 475 THR A O 1
ATOM 3703 N N . ILE A 1 476 ? -14.727 23.031 0.98 1 96.62 476 ILE A N 1
ATOM 3704 C CA . ILE A 1 476 ? -14.039 24.047 0.187 1 96.62 476 ILE A CA 1
ATOM 3705 C C . ILE A 1 476 ? -13.391 25.078 1.112 1 96.62 476 ILE A C 1
ATOM 3707 O O . ILE A 1 476 ? -12.227 25.438 0.924 1 96.62 476 ILE A O 1
ATOM 3711 N N . LEU A 1 477 ? -14.094 25.484 2.146 1 93.06 477 LEU A N 1
ATOM 3712 C CA . LEU A 1 477 ? -13.57 26.469 3.086 1 93.06 477 LEU A CA 1
ATOM 3713 C C . LEU A 1 477 ? -12.406 25.891 3.887 1 93.06 477 LEU A C 1
ATOM 3715 O O . LEU A 1 477 ? -11.453 26.609 4.195 1 93.06 477 LEU A O 1
ATOM 3719 N N . SER A 1 478 ? -12.523 24.641 4.25 1 92.12 478 SER A N 1
ATOM 3720 C CA . SER A 1 478 ? -11.422 23.984 4.938 1 92.12 478 SER A CA 1
ATOM 3721 C C . SER A 1 478 ? -10.156 23.984 4.086 1 92.12 478 SER A C 1
ATOM 3723 O O . SER A 1 478 ? -9.055 24.234 4.59 1 92.12 478 SER A O 1
ATOM 3725 N N . LEU A 1 479 ? -10.328 23.641 2.832 1 95.06 479 LEU A N 1
ATOM 3726 C CA . LEU A 1 479 ? -9.195 23.609 1.914 1 95.06 479 LEU A CA 1
ATOM 3727 C C . LEU A 1 479 ? -8.586 25 1.764 1 95.06 479 LEU A C 1
ATOM 3729 O O . LEU A 1 479 ? -7.367 25.172 1.861 1 95.06 479 LEU A O 1
ATOM 3733 N N . LEU A 1 480 ? -9.422 26 1.583 1 91.75 480 LEU A N 1
ATOM 3734 C CA . LEU A 1 480 ? -8.961 27.375 1.393 1 91.75 480 LEU A CA 1
ATOM 3735 C C . LEU A 1 480 ? -8.297 27.906 2.658 1 91.75 480 LEU A C 1
ATOM 3737 O O . LEU A 1 480 ? -7.324 28.656 2.586 1 91.75 480 LEU A O 1
ATOM 3741 N N . SER A 1 481 ? -8.812 27.516 3.801 1 87.44 481 SER A N 1
ATOM 3742 C CA . SER A 1 481 ? -8.219 27.938 5.07 1 87.44 481 SER A CA 1
ATOM 3743 C C . SER A 1 481 ? -6.801 27.406 5.223 1 87.44 481 SER A C 1
ATOM 3745 O O . SER A 1 481 ? -5.906 28.125 5.672 1 87.44 481 SER A O 1
ATOM 3747 N N . ASN A 1 482 ? -6.629 26.219 4.848 1 89.19 482 ASN A N 1
ATOM 3748 C CA . ASN A 1 482 ? -5.305 25.625 4.945 1 89.19 482 ASN A CA 1
ATOM 3749 C C . ASN A 1 482 ? -4.34 26.219 3.924 1 89.19 482 ASN A C 1
ATOM 3751 O O . ASN A 1 482 ? -3.15 26.375 4.203 1 89.19 482 ASN A O 1
ATOM 3755 N N . LEU A 1 483 ? -4.84 26.469 2.748 1 90.19 483 LEU A N 1
ATOM 3756 C CA . LEU A 1 483 ? -4.02 27.156 1.752 1 90.19 483 LEU A CA 1
ATOM 3757 C C . LEU A 1 483 ? -3.613 28.547 2.236 1 90.19 483 LEU A C 1
ATOM 3759 O O . LEU A 1 483 ? -2.469 28.953 2.053 1 90.19 483 LEU A O 1
ATOM 3763 N N . ASN A 1 484 ? -4.535 29.203 2.857 1 84.19 484 ASN A N 1
ATOM 3764 C CA . ASN A 1 484 ? -4.25 30.531 3.402 1 84.19 484 ASN A CA 1
ATOM 3765 C C . ASN A 1 484 ? -3.176 30.469 4.484 1 84.19 484 ASN A C 1
ATOM 3767 O O . ASN A 1 484 ? -2.295 31.328 4.539 1 84.19 484 ASN A O 1
ATOM 3771 N N . GLU A 1 485 ? -3.312 29.5 5.27 1 80.88 485 GLU A N 1
ATOM 3772 C CA . GLU A 1 485 ? -2.324 29.328 6.328 1 80.88 485 GLU A CA 1
ATOM 3773 C C . GLU A 1 485 ? -0.938 29.047 5.75 1 80.88 485 GLU A C 1
ATOM 3775 O O . GLU A 1 485 ? 0.062 29.578 6.242 1 80.88 485 GLU A O 1
ATOM 3780 N N . GLY A 1 486 ? -0.861 28.328 4.73 1 84.12 486 GLY A N 1
ATOM 3781 C CA . GLY A 1 486 ? 0.418 27.906 4.188 1 84.12 486 GLY A CA 1
ATOM 3782 C C . GLY A 1 486 ? 1.049 28.922 3.266 1 84.12 486 GLY A C 1
ATOM 3783 O O . GLY A 1 486 ? 2.271 28.969 3.111 1 84.12 486 GLY A O 1
ATOM 3784 N N . LEU A 1 487 ? 0.262 29.75 2.646 1 83 487 LEU A N 1
ATOM 3785 C CA . LEU A 1 487 ? 0.798 30.656 1.632 1 83 487 LEU A CA 1
ATOM 3786 C C . LEU A 1 487 ? 0.792 32.094 2.129 1 83 487 LEU A C 1
ATOM 3788 O O . LEU A 1 487 ? 1.771 32.812 1.943 1 83 487 LEU A O 1
ATOM 3792 N N . TRP A 1 488 ? -0.294 32.562 2.703 1 71.5 488 TRP A N 1
ATOM 3793 C CA . TRP A 1 488 ? -0.473 33.969 3 1 71.5 488 TRP A CA 1
ATOM 3794 C C . TRP A 1 488 ? -0.411 34.219 4.504 1 71.5 488 TRP A C 1
ATOM 3796 O O . TRP A 1 488 ? -0.18 35.344 4.941 1 71.5 488 TRP A O 1
ATOM 3806 N N . GLY A 1 489 ? -0.24 33.281 5.238 1 61.44 489 GLY A N 1
ATOM 3807 C CA . GLY A 1 489 ? -0.304 33.438 6.68 1 61.44 489 GLY A CA 1
ATOM 3808 C C . GLY A 1 489 ? -1.681 33.844 7.172 1 61.44 489 GLY A C 1
ATOM 3809 O O . GLY A 1 489 ? -2.457 34.469 6.43 1 61.44 489 GLY A O 1
ATOM 3810 N N . TYR A 1 490 ? -2.324 33.188 8.039 1 53.19 490 TYR A N 1
ATOM 3811 C CA . TYR A 1 490 ? -3.682 33.375 8.539 1 53.19 490 TYR A CA 1
ATOM 3812 C C . TYR A 1 490 ? -3.916 34.812 8.938 1 53.19 490 TYR A C 1
ATOM 3814 O O . TYR A 1 490 ? -3.252 35.344 9.844 1 53.19 490 TYR A O 1
ATOM 3822 N N . ASN A 1 491 ? -4.215 35.688 7.965 1 51.81 491 ASN A N 1
ATOM 3823 C CA . ASN A 1 491 ? -4.707 37 8.422 1 51.81 491 ASN A CA 1
ATOM 3824 C C . ASN A 1 491 ? -6.23 37.031 8.438 1 51.81 491 ASN A C 1
ATOM 3826 O O . ASN A 1 491 ? -6.867 37 7.387 1 51.81 491 ASN A O 1
ATOM 3830 N N . THR A 1 492 ? -6.859 36.688 9.625 1 50.03 492 THR A N 1
ATOM 3831 C CA . THR A 1 492 ? -8.305 36.688 9.789 1 50.03 492 THR A CA 1
ATOM 3832 C C . THR A 1 492 ? -8.922 37.938 9.211 1 50.03 492 THR A C 1
ATOM 3834 O O . THR A 1 492 ? -10.117 37.969 8.898 1 50.03 492 THR A O 1
ATOM 3837 N N . GLY A 1 493 ? -8.195 39.031 9.062 1 47.28 493 GLY A N 1
ATOM 3838 C CA . GLY A 1 493 ? -8.773 40.312 8.664 1 47.28 493 GLY A CA 1
ATOM 3839 C C . GLY A 1 493 ? -8.672 40.562 7.172 1 47.28 493 GLY A C 1
ATOM 3840 O O . GLY A 1 493 ? -9.281 41.5 6.656 1 47.28 493 GLY A O 1
ATOM 3841 N N . THR A 1 494 ? -7.73 39.781 6.555 1 48.03 494 THR A N 1
ATOM 3842 C CA . THR A 1 494 ? -7.488 40.188 5.172 1 48.03 494 THR A CA 1
ATOM 3843 C C . THR A 1 494 ? -8.195 39.25 4.203 1 48.03 494 THR A C 1
ATOM 3845 O O . THR A 1 494 ? -8.07 38.031 4.316 1 48.03 494 THR A O 1
ATOM 3848 N N . THR A 1 495 ? -9.305 39.781 3.547 1 48.56 495 THR A N 1
ATOM 3849 C CA . THR A 1 495 ? -9.969 39.062 2.469 1 48.56 495 THR A CA 1
ATOM 3850 C C . THR A 1 495 ? -9.062 38.938 1.247 1 48.56 495 THR A C 1
ATOM 3852 O O . THR A 1 495 ? -8.727 39.969 0.63 1 48.56 495 THR A O 1
ATOM 3855 N N . TYR A 1 496 ? -8.375 37.812 1.01 1 48.38 496 TYR A N 1
ATOM 3856 C CA . TYR A 1 496 ? -7.348 37.594 -0.001 1 48.38 496 TYR A CA 1
ATOM 3857 C C . TYR A 1 496 ? -7.914 37.781 -1.404 1 48.38 496 TYR A C 1
ATOM 3859 O O . TYR A 1 496 ? -7.176 38.062 -2.348 1 48.38 496 TYR A O 1
ATOM 3867 N N . GLN A 1 497 ? -9.289 37.719 -1.6 1 50.81 497 GLN A N 1
ATOM 3868 C CA . GLN A 1 497 ? -9.836 37.719 -2.949 1 50.81 497 GLN A CA 1
ATOM 3869 C C . GLN A 1 497 ? -9.617 39.062 -3.631 1 50.81 497 GLN A C 1
ATOM 3871 O O . GLN A 1 497 ? -9.555 39.125 -4.859 1 50.81 497 GLN A O 1
ATOM 3876 N N . PHE A 1 498 ? -9.469 40.125 -2.707 1 49.56 498 PHE A N 1
ATOM 3877 C CA . PHE A 1 498 ? -9.453 41.469 -3.303 1 49.56 498 PHE A CA 1
ATOM 3878 C C . PHE A 1 498 ? -8.023 42 -3.396 1 49.56 498 PHE A C 1
ATOM 3880 O O . PHE A 1 498 ? -7.781 43.031 -4.043 1 49.56 498 PHE A O 1
ATOM 3887 N N . MET A 1 499 ? -7.074 41.281 -2.719 1 50.38 499 MET A N 1
ATOM 3888 C CA . MET A 1 499 ? -5.719 41.844 -2.725 1 50.38 499 MET A CA 1
ATOM 3889 C C . MET A 1 499 ? -4.918 41.312 -3.904 1 50.38 499 MET A C 1
ATOM 3891 O O . MET A 1 499 ? -5.121 40.156 -4.324 1 50.38 499 MET A O 1
ATOM 3895 N N . ALA A 1 500 ? -4.414 42.344 -4.605 1 49.25 500 ALA A N 1
ATOM 3896 C CA . ALA A 1 500 ? -3.418 41.906 -5.578 1 49.25 500 ALA A CA 1
ATOM 3897 C C . ALA A 1 500 ? -2.549 40.781 -5.012 1 49.25 500 ALA A C 1
ATOM 3899 O O . ALA A 1 500 ? -2.121 40.844 -3.855 1 49.25 500 ALA A O 1
ATOM 3900 N N . PRO A 1 501 ? -2.531 39.688 -5.773 1 56.78 501 PRO A N 1
ATOM 3901 C CA . PRO A 1 501 ? -1.766 38.562 -5.262 1 56.78 501 PRO A CA 1
ATOM 3902 C C . PRO A 1 501 ? -0.361 38.938 -4.805 1 56.78 501 PRO A C 1
ATOM 3904 O O . PRO A 1 501 ? 0.363 39.625 -5.535 1 56.78 501 PRO A O 1
ATOM 3907 N N . TRP A 1 502 ? -0.128 38.75 -3.566 1 72.44 502 TRP A N 1
ATOM 3908 C CA . TRP A 1 502 ? 1.194 39.031 -3.012 1 72.44 502 TRP A CA 1
ATOM 3909 C C . TRP A 1 502 ? 2.236 38.094 -3.613 1 72.44 502 TRP A C 1
ATOM 3911 O O . TRP A 1 502 ? 1.955 36.906 -3.863 1 72.44 502 TRP A O 1
ATOM 3921 N N . ARG A 1 503 ? 3.312 38.75 -4.031 1 85 503 ARG A N 1
ATOM 3922 C CA . ARG A 1 503 ? 4.445 37.969 -4.539 1 85 503 ARG A CA 1
ATOM 3923 C C . ARG A 1 503 ? 5.199 37.281 -3.398 1 85 503 ARG A C 1
ATOM 3925 O O . ARG A 1 503 ? 5.516 37.938 -2.389 1 85 503 ARG A O 1
ATOM 3932 N N . LEU A 1 504 ? 5.266 36.062 -3.475 1 88.06 504 LEU A N 1
ATOM 3933 C CA . LEU A 1 504 ? 6.047 35.25 -2.523 1 88.06 504 LEU A CA 1
ATOM 3934 C C . LEU A 1 504 ? 7.367 34.812 -3.141 1 88.06 504 LEU A C 1
ATOM 3936 O O . LEU A 1 504 ? 7.418 34.469 -4.324 1 88.06 504 LEU A O 1
ATOM 3940 N N . ILE A 1 505 ? 8.469 34.812 -2.336 1 90.12 505 ILE A N 1
ATOM 3941 C CA . ILE A 1 505 ? 9.773 34.469 -2.883 1 90.12 505 ILE A CA 1
ATOM 3942 C C . ILE A 1 505 ? 10.398 33.344 -2.051 1 90.12 505 ILE A C 1
ATOM 3944 O O . ILE A 1 505 ? 9.992 33.125 -0.911 1 90.12 505 ILE A O 1
ATOM 3948 N N . TYR A 1 506 ? 11.297 32.656 -2.664 1 88.31 506 TYR A N 1
ATOM 3949 C CA . TYR A 1 506 ? 12.109 31.656 -2.016 1 88.31 506 TYR A CA 1
ATOM 3950 C C . TYR A 1 506 ? 13.586 31.828 -2.363 1 88.31 506 TYR A C 1
ATOM 3952 O O . TYR A 1 506 ? 13.945 31.938 -3.539 1 88.31 506 TYR A O 1
ATOM 3960 N N . PRO A 1 507 ? 14.586 31.719 -1.373 1 83 507 PRO A N 1
ATOM 3961 C CA . PRO A 1 507 ? 14.312 31.672 0.065 1 83 507 PRO A CA 1
ATOM 3962 C C . PRO A 1 507 ? 13.734 32.969 0.602 1 83 507 PRO A C 1
ATOM 3964 O O . PRO A 1 507 ? 14.055 34.062 0.098 1 83 507 PRO A O 1
ATOM 3967 N N . GLY A 1 508 ? 12.617 32.781 1.406 1 64.5 508 GLY A N 1
ATOM 3968 C CA . GLY A 1 508 ? 11.93 33.969 1.932 1 64.5 508 GLY A CA 1
ATOM 3969 C C . GLY A 1 508 ? 12.711 34.656 3.029 1 64.5 508 GLY A C 1
ATOM 3970 O O . GLY A 1 508 ? 12.164 35.5 3.74 1 64.5 508 GLY A O 1
ATOM 3971 N N . ARG A 1 509 ? 14.188 34.562 2.994 1 55.91 509 ARG A N 1
ATOM 3972 C CA . ARG A 1 509 ? 15.117 34.938 4.062 1 55.91 509 ARG A CA 1
ATOM 3973 C C . ARG A 1 509 ? 14.828 36.312 4.609 1 55.91 509 ARG A C 1
ATOM 3975 O O . ARG A 1 509 ? 14.82 37.281 3.863 1 55.91 509 ARG A O 1
ATOM 3982 N N . GLY A 1 510 ? 14.336 36.438 5.801 1 49.66 510 GLY A N 1
ATOM 3983 C CA . GLY A 1 510 ? 14.195 37.594 6.645 1 49.66 510 GLY A CA 1
ATOM 3984 C C . GLY A 1 510 ? 12.789 38.188 6.641 1 49.66 510 GLY A C 1
ATOM 3985 O O . GLY A 1 510 ? 12.359 38.781 7.621 1 49.66 510 GLY A O 1
ATOM 3986 N N . ALA A 1 511 ? 12.32 38.312 5.355 1 44.06 511 ALA A N 1
ATOM 3987 C CA . ALA A 1 511 ? 11.094 39.094 5.277 1 44.06 511 ALA A CA 1
ATOM 3988 C C . ALA A 1 511 ? 9.898 38.312 5.797 1 44.06 511 ALA A C 1
ATOM 3990 O O . ALA A 1 511 ? 9.531 37.281 5.227 1 44.06 511 ALA A O 1
ATOM 3991 N N . GLY A 1 512 ? 9.461 38.594 6.969 1 46.16 512 GLY A N 1
ATOM 3992 C CA . GLY A 1 512 ? 8.156 38.25 7.5 1 46.16 512 GLY A CA 1
ATOM 3993 C C . GLY A 1 512 ? 7.645 36.906 6.996 1 46.16 512 GLY A C 1
ATOM 3994 O O . GLY A 1 512 ? 8 36.5 5.895 1 46.16 512 GLY A O 1
ATOM 3995 N N . GLY A 1 513 ? 7.066 35.969 7.898 1 52.31 513 GLY A N 1
ATOM 3996 C CA . GLY A 1 513 ? 6.25 34.781 7.98 1 52.31 513 GLY A CA 1
ATOM 3997 C C . GLY A 1 513 ? 6.492 33.812 6.836 1 52.31 513 GLY A C 1
ATOM 3998 O O . GLY A 1 513 ? 6.152 34.094 5.688 1 52.31 513 GLY A O 1
ATOM 3999 N N . PHE A 1 514 ? 7.633 33.031 6.898 1 55.66 514 PHE A N 1
ATOM 4000 C CA . PHE A 1 514 ? 7.902 31.953 5.965 1 55.66 514 PHE A CA 1
ATOM 4001 C C . PHE A 1 514 ? 6.617 31.203 5.621 1 55.66 514 PHE A C 1
ATOM 4003 O O . PHE A 1 514 ? 5.895 30.766 6.516 1 55.66 514 PHE A O 1
ATOM 4010 N N . SER A 1 515 ? 6.168 31.5 4.309 1 63.28 515 SER A N 1
ATOM 4011 C CA . SER A 1 515 ? 5.117 30.625 3.814 1 63.28 515 SER A CA 1
ATOM 4012 C C . SER A 1 515 ? 5.609 29.188 3.705 1 63.28 515 SER A C 1
ATOM 4014 O O . SER A 1 515 ? 6.508 28.891 2.914 1 63.28 515 SER A O 1
ATOM 4016 N N . SER A 1 516 ? 5.18 28.297 4.52 1 76.31 516 SER A N 1
ATOM 4017 C CA . SER A 1 516 ? 5.609 26.906 4.617 1 76.31 516 SER A CA 1
ATOM 4018 C C . SER A 1 516 ? 5.496 26.188 3.273 1 76.31 516 SER A C 1
ATOM 4020 O O . SER A 1 516 ? 6.391 25.438 2.887 1 76.31 516 SER A O 1
ATOM 4022 N N . LEU A 1 517 ? 4.523 26.562 2.48 1 88.75 517 LEU A N 1
ATOM 4023 C CA . LEU A 1 517 ? 4.316 25.859 1.223 1 88.75 517 LEU A CA 1
ATOM 4024 C C . LEU A 1 517 ? 5.297 26.344 0.16 1 88.75 517 LEU A C 1
ATOM 4026 O O . LEU A 1 517 ? 5.652 25.578 -0.75 1 88.75 517 LEU A O 1
ATOM 4030 N N . MET A 1 518 ? 5.824 27.562 0.338 1 88.5 518 MET A N 1
ATOM 4031 C CA . MET A 1 518 ? 6.805 28.109 -0.601 1 88.5 518 MET A CA 1
ATOM 4032 C C . MET A 1 518 ? 8.125 27.359 -0.502 1 88.5 518 MET A C 1
ATOM 4034 O O . MET A 1 518 ? 8.852 27.219 -1.494 1 88.5 518 MET A O 1
ATOM 4038 N N . VAL A 1 519 ? 8.406 26.891 0.64 1 87.19 519 VAL A N 1
ATOM 4039 C CA . VAL A 1 519 ? 9.641 26.141 0.819 1 87.19 519 VAL A CA 1
ATOM 4040 C C . VAL A 1 519 ? 9.562 24.844 0.015 1 87.19 519 VAL A C 1
ATOM 4042 O O . VAL A 1 519 ? 10.539 24.438 -0.627 1 87.19 519 VAL A O 1
ATOM 4045 N N . GLY A 1 520 ? 8.414 24.219 0.086 1 89.75 520 GLY A N 1
ATOM 4046 C CA . GLY A 1 520 ? 8.227 23.016 -0.708 1 89.75 520 GLY A CA 1
ATOM 4047 C C . GLY A 1 520 ? 8.391 23.266 -2.197 1 89.75 520 GLY A C 1
ATOM 4048 O O . GLY A 1 520 ? 9.008 22.453 -2.896 1 89.75 520 GLY A O 1
ATOM 4049 N N . LEU A 1 521 ? 7.918 24.328 -2.674 1 93.06 521 LEU A N 1
ATOM 4050 C CA . LEU A 1 521 ? 8.016 24.672 -4.09 1 93.06 521 LEU A CA 1
ATOM 4051 C C . LEU A 1 521 ? 9.445 25.078 -4.449 1 93.06 521 LEU A C 1
ATOM 4053 O O . LEU A 1 521 ? 9.945 24.719 -5.516 1 93.06 521 LEU A O 1
ATOM 4057 N N . GLY A 1 522 ? 10.055 25.797 -3.557 1 90.69 522 GLY A N 1
ATOM 4058 C CA . GLY A 1 522 ? 11.422 26.234 -3.793 1 90.69 522 GLY A CA 1
ATOM 4059 C C . GLY A 1 522 ? 12.414 25.094 -3.857 1 90.69 522 GLY A C 1
ATOM 4060 O O . GLY A 1 522 ? 13.367 25.141 -4.645 1 90.69 522 GLY A O 1
ATOM 4061 N N . GLU A 1 523 ? 12.188 24.094 -3.074 1 88.56 523 GLU A N 1
ATOM 4062 C CA . GLU A 1 523 ? 13.102 22.969 -2.986 1 88.56 523 GLU A CA 1
ATOM 4063 C C . GLU A 1 523 ? 12.727 21.875 -3.982 1 88.56 523 GLU A C 1
ATOM 4065 O O . GLU A 1 523 ? 13.445 20.875 -4.117 1 88.56 523 GLU A O 1
ATOM 4070 N N . SER A 1 524 ? 11.695 22.156 -4.652 1 90.81 524 SER A N 1
ATOM 4071 C CA . SER A 1 524 ? 11.227 21.172 -5.629 1 90.81 524 SER A CA 1
ATOM 4072 C C . SER A 1 524 ? 12.156 21.125 -6.84 1 90.81 524 SER A C 1
ATOM 4074 O O . SER A 1 524 ? 12.664 22.156 -7.285 1 90.81 524 SER A O 1
ATOM 4076 N N . HIS A 1 525 ? 12.352 19.844 -7.359 1 87.5 525 HIS A N 1
ATOM 4077 C CA . HIS A 1 525 ? 13.125 19.703 -8.586 1 87.5 525 HIS A CA 1
ATOM 4078 C C . HIS A 1 525 ? 12.305 20.109 -9.805 1 87.5 525 HIS A C 1
ATOM 4080 O O . HIS A 1 525 ? 12.859 20.516 -10.828 1 87.5 525 HIS A O 1
ATOM 4086 N N . ASP A 1 526 ? 11.062 19.844 -9.719 1 93.81 526 ASP A N 1
ATOM 4087 C CA . ASP A 1 526 ? 10.109 20.141 -10.789 1 93.81 526 ASP A CA 1
ATOM 4088 C C . ASP A 1 526 ? 8.766 20.594 -10.219 1 93.81 526 ASP A C 1
ATOM 4090 O O . ASP A 1 526 ? 7.973 19.766 -9.766 1 93.81 526 ASP A O 1
ATOM 4094 N N . ILE A 1 527 ? 8.469 21.922 -10.344 1 96 527 ILE A N 1
ATOM 4095 C CA . ILE A 1 527 ? 7.297 22.5 -9.695 1 96 527 ILE A CA 1
ATOM 4096 C C . ILE A 1 527 ? 6.027 21.875 -10.266 1 96 527 ILE A C 1
ATOM 4098 O O . ILE A 1 527 ? 5.109 21.531 -9.523 1 96 527 ILE A O 1
ATOM 4102 N N . PRO A 1 528 ? 5.879 21.672 -11.625 1 96.62 528 PRO A N 1
ATOM 4103 C CA . PRO A 1 528 ? 4.684 21.016 -12.141 1 96.62 528 PRO A CA 1
ATOM 4104 C C . PRO A 1 528 ? 4.461 19.641 -11.516 1 96.62 528 PRO A C 1
ATOM 4106 O O . PRO A 1 528 ? 3.32 19.25 -11.242 1 96.62 528 PRO A O 1
ATOM 4109 N N . SER A 1 529 ? 5.531 18.922 -11.266 1 95.31 529 SER A N 1
ATOM 4110 C CA . SER A 1 529 ? 5.41 17.625 -10.617 1 95.31 529 SER A CA 1
ATOM 4111 C C . SER A 1 529 ? 4.926 17.766 -9.18 1 95.31 529 SER A C 1
ATOM 4113 O O . SER A 1 529 ? 4.18 16.906 -8.68 1 95.31 529 SER A O 1
ATOM 4115 N N . THR A 1 530 ? 5.402 18.797 -8.523 1 95.81 530 THR A N 1
ATOM 4116 C CA . THR A 1 530 ? 4.938 19.047 -7.168 1 95.81 530 THR A CA 1
ATOM 4117 C C . THR A 1 530 ? 3.447 19.375 -7.156 1 95.81 530 THR A C 1
ATOM 4119 O O . THR A 1 530 ? 2.705 18.891 -6.301 1 95.81 530 THR A O 1
ATOM 4122 N N . ILE A 1 531 ? 3.008 20.172 -8.086 1 97.12 531 ILE A N 1
ATOM 4123 C CA . ILE A 1 531 ? 1.595 20.516 -8.18 1 97.12 531 ILE A CA 1
ATOM 4124 C C . ILE A 1 531 ? 0.774 19.266 -8.469 1 97.12 531 ILE A C 1
ATOM 4126 O O . ILE A 1 531 ? -0.324 19.094 -7.938 1 97.12 531 ILE A O 1
ATOM 4130 N N . GLU A 1 532 ? 1.307 18.453 -9.328 1 96.69 532 GLU A N 1
ATOM 4131 C CA . GLU A 1 532 ? 0.672 17.156 -9.578 1 96.69 532 GLU A CA 1
ATOM 4132 C C . GLU A 1 532 ? 0.568 16.344 -8.297 1 96.69 532 GLU A C 1
ATOM 4134 O O . GLU A 1 532 ? -0.466 15.727 -8.023 1 96.69 532 GLU A O 1
ATOM 4139 N N . ASN A 1 533 ? 1.627 16.328 -7.5 1 96 533 ASN A N 1
ATOM 4140 C CA . ASN A 1 533 ? 1.628 15.594 -6.234 1 96 533 ASN A CA 1
ATOM 4141 C C . ASN A 1 533 ? 0.588 16.156 -5.266 1 96 533 ASN A C 1
ATOM 4143 O O . ASN A 1 533 ? -0.021 15.398 -4.504 1 96 533 ASN A O 1
ATOM 4147 N N . VAL A 1 534 ? 0.456 17.453 -5.277 1 97.38 534 VAL A N 1
ATOM 4148 C CA . VAL A 1 534 ? -0.565 18.047 -4.422 1 97.38 534 VAL A CA 1
ATOM 4149 C C . VAL A 1 534 ? -1.946 17.547 -4.844 1 97.38 534 VAL A C 1
ATOM 4151 O O . VAL A 1 534 ? -2.758 17.156 -3.998 1 97.38 534 VAL A O 1
ATOM 4154 N N . ALA A 1 535 ? -2.184 17.578 -6.137 1 98.12 535 ALA A N 1
ATOM 4155 C CA . ALA A 1 535 ? -3.463 17.109 -6.656 1 98.12 535 ALA A CA 1
ATOM 4156 C C . ALA A 1 535 ? -3.695 15.641 -6.281 1 98.12 535 ALA A C 1
ATOM 4158 O O . ALA A 1 535 ? -4.777 15.281 -5.812 1 98.12 535 ALA A O 1
ATOM 4159 N N . LEU A 1 536 ? -2.689 14.828 -6.457 1 97 536 LEU A N 1
ATOM 4160 C CA . LEU A 1 536 ? -2.795 13.406 -6.172 1 97 536 LEU A CA 1
ATOM 4161 C C . LEU A 1 536 ? -2.977 13.156 -4.68 1 97 536 LEU A C 1
ATOM 4163 O O . LEU A 1 536 ? -3.738 12.273 -4.277 1 97 536 LEU A O 1
ATOM 4167 N N . SER A 1 537 ? -2.238 13.875 -3.869 1 96.31 537 SER A N 1
ATOM 4168 C CA . SER A 1 537 ? -2.34 13.727 -2.422 1 96.31 537 SER A CA 1
ATOM 4169 C C . SER A 1 537 ? -3.738 14.078 -1.927 1 96.31 537 SER A C 1
ATOM 4171 O O . SER A 1 537 ? -4.309 13.367 -1.098 1 96.31 537 SER A O 1
ATOM 4173 N N . LEU A 1 538 ? -4.289 15.172 -2.41 1 97.38 538 LEU A N 1
ATOM 4174 C CA . LEU A 1 538 ? -5.645 15.57 -2.043 1 97.38 538 LEU A CA 1
ATOM 4175 C C . LEU A 1 538 ? -6.664 14.547 -2.537 1 97.38 538 LEU A C 1
ATOM 4177 O O . LEU A 1 538 ? -7.605 14.211 -1.819 1 97.38 538 LEU A O 1
ATOM 4181 N N . THR A 1 539 ? -6.465 14.102 -3.76 1 97.12 539 THR A N 1
ATOM 4182 C CA . THR A 1 539 ? -7.363 13.102 -4.324 1 97.12 539 THR A CA 1
ATOM 4183 C C . THR A 1 539 ? -7.34 11.828 -3.494 1 97.12 539 THR A C 1
ATOM 4185 O O . THR A 1 539 ? -8.391 11.227 -3.234 1 97.12 539 THR A O 1
ATOM 4188 N N . LYS A 1 540 ? -6.141 11.367 -3.123 1 93.56 540 LYS A N 1
ATOM 4189 C CA . LYS A 1 540 ? -6.016 10.195 -2.268 1 93.56 540 LYS A CA 1
ATOM 4190 C C . LYS A 1 540 ? -6.797 10.375 -0.97 1 93.56 540 LYS A C 1
ATOM 4192 O O . LYS A 1 540 ? -7.516 9.469 -0.54 1 93.56 540 LYS A O 1
ATOM 4197 N N . TRP A 1 541 ? -6.688 11.516 -0.368 1 93.88 541 TRP A N 1
ATOM 4198 C CA . TRP A 1 541 ? -7.406 11.812 0.868 1 93.88 541 TRP A CA 1
ATOM 4199 C C . TRP A 1 541 ? -8.914 11.758 0.649 1 93.88 541 TRP A C 1
ATOM 4201 O O . TRP A 1 541 ? -9.641 11.188 1.463 1 93.88 541 TRP A O 1
ATOM 4211 N N . MET A 1 542 ? -9.383 12.312 -0.44 1 95.31 542 MET A N 1
ATOM 4212 C CA . MET A 1 542 ? -10.812 12.32 -0.757 1 95.31 542 MET A CA 1
ATOM 4213 C C . MET A 1 542 ? -11.344 10.898 -0.904 1 95.31 542 MET A C 1
ATOM 4215 O O . MET A 1 542 ? -12.398 10.57 -0.365 1 95.31 542 MET A O 1
ATOM 4219 N N . ARG A 1 543 ? -10.594 10.125 -1.597 1 93.5 543 ARG A N 1
ATOM 4220 C CA . ARG A 1 543 ? -11.047 8.773 -1.914 1 93.5 543 ARG A CA 1
ATOM 4221 C C . ARG A 1 543 ? -10.938 7.859 -0.698 1 93.5 543 ARG A C 1
ATOM 4223 O O . ARG A 1 543 ? -11.75 6.945 -0.53 1 93.5 543 ARG A O 1
ATOM 4230 N N . ASP A 1 544 ? -10.008 8.094 0.162 1 88.75 544 ASP A N 1
ATOM 4231 C CA . ASP A 1 544 ? -9.781 7.25 1.334 1 88.75 544 ASP A CA 1
ATOM 4232 C C . ASP A 1 544 ? -10.758 7.602 2.457 1 88.75 544 ASP A C 1
ATOM 4234 O O . ASP A 1 544 ? -10.898 6.852 3.424 1 88.75 544 ASP A O 1
ATOM 4238 N N . ARG A 1 545 ? -11.359 8.719 2.441 1 83.94 545 ARG A N 1
ATOM 4239 C CA . ARG A 1 545 ? -12.227 9.211 3.508 1 83.94 545 ARG A CA 1
ATOM 4240 C C . ARG A 1 545 ? -13.445 8.312 3.684 1 83.94 545 ARG A C 1
ATOM 4242 O O . ARG A 1 545 ? -13.906 8.086 4.805 1 83.94 545 ARG A O 1
ATOM 4249 N N . ASP A 1 546 ? -14.047 7.879 2.551 1 71.5 546 ASP A N 1
ATOM 4250 C CA . ASP A 1 546 ? -15.281 7.105 2.611 1 71.5 546 ASP A CA 1
ATOM 4251 C C . ASP A 1 546 ? -15.016 5.625 2.365 1 71.5 546 ASP A C 1
ATOM 4253 O O . ASP A 1 546 ? -15.594 5.027 1.455 1 71.5 546 ASP A O 1
ATOM 4257 N N . LEU A 1 547 ? -14.242 5.094 3.215 1 66.25 547 LEU A N 1
ATOM 4258 C CA . LEU A 1 547 ? -13.945 3.684 2.998 1 66.25 547 LEU A CA 1
ATOM 4259 C C . LEU A 1 547 ? -15.078 2.803 3.506 1 66.25 547 LEU A C 1
ATOM 4261 O O . LEU A 1 547 ? -15.023 1.577 3.383 1 66.25 547 LEU A O 1
ATOM 4265 N N . ASP A 1 548 ? -16.109 3.594 3.924 1 69.19 548 ASP A N 1
ATOM 4266 C CA . ASP A 1 548 ? -17.297 2.842 4.312 1 69.19 548 ASP A CA 1
ATOM 4267 C C . ASP A 1 548 ? -18.109 2.445 3.086 1 69.19 548 ASP A C 1
ATOM 4269 O O . ASP A 1 548 ? -18.891 1.492 3.139 1 69.19 548 ASP A O 1
ATOM 4273 N N . ASP A 1 549 ? -17.938 3.262 1.997 1 81.81 549 ASP A N 1
ATOM 4274 C CA . ASP A 1 549 ? -18.609 2.912 0.749 1 81.81 549 ASP A CA 1
ATOM 4275 C C . ASP A 1 549 ? -17.609 2.852 -0.41 1 81.81 549 ASP A C 1
ATOM 4277 O O . ASP A 1 549 ? -17.719 3.617 -1.369 1 81.81 549 ASP A O 1
ATOM 4281 N N . PRO A 1 550 ? -16.781 1.886 -0.334 1 88.44 550 PRO A N 1
ATOM 4282 C CA . PRO A 1 550 ? -15.773 1.768 -1.394 1 88.44 550 PRO A CA 1
ATOM 4283 C C . PRO A 1 550 ? -16.328 1.126 -2.664 1 88.44 550 PRO A C 1
ATOM 4285 O O . PRO A 1 550 ? -17.453 0.629 -2.666 1 88.44 550 PRO A O 1
ATOM 4288 N N . GLU A 1 551 ? -15.617 1.261 -3.73 1 92.44 551 GLU A N 1
ATOM 4289 C CA . GLU A 1 551 ? -15.945 0.533 -4.953 1 92.44 551 GLU A CA 1
ATOM 4290 C C . GLU A 1 551 ? -15.531 -0.932 -4.852 1 92.44 551 GLU A C 1
ATOM 4292 O O . GLU A 1 551 ? -14.383 -1.236 -4.512 1 92.44 551 GLU A O 1
ATOM 4297 N N . LYS A 1 552 ? -16.516 -1.808 -5.055 1 91 552 LYS A N 1
ATOM 4298 C CA . LYS A 1 552 ? -16.234 -3.24 -4.969 1 91 552 LYS A CA 1
ATOM 4299 C C . LYS A 1 552 ? -15.758 -3.791 -6.309 1 91 552 LYS A C 1
ATOM 4301 O O . LYS A 1 552 ? -16.188 -3.324 -7.367 1 91 552 LYS A O 1
ATOM 4306 N N . GLY A 1 553 ? -14.742 -4.719 -6.191 1 92.62 553 GLY A N 1
ATOM 4307 C CA . GLY A 1 553 ? -14.18 -5.281 -7.41 1 92.62 553 GLY A CA 1
ATOM 4308 C C . GLY A 1 553 ? -14.188 -6.797 -7.426 1 92.62 553 GLY A C 1
ATOM 4309 O O . GLY A 1 553 ? -14.992 -7.43 -6.738 1 92.62 553 GLY A O 1
ATOM 4310 N N . THR A 1 554 ? -13.469 -7.32 -8.383 1 91.5 554 THR A N 1
ATOM 4311 C CA . THR A 1 554 ? -13.344 -8.766 -8.555 1 91.5 554 THR A CA 1
ATOM 4312 C C . THR A 1 554 ? -11.898 -9.211 -8.375 1 91.5 554 THR A C 1
ATOM 4314 O O . THR A 1 554 ? -10.977 -8.508 -8.797 1 91.5 554 THR A O 1
ATOM 4317 N N . SER A 1 555 ? -11.734 -10.32 -7.703 1 89.44 555 SER A N 1
ATOM 4318 C CA . SER A 1 555 ? -10.406 -10.867 -7.461 1 89.44 555 SER A CA 1
ATOM 4319 C C . SER A 1 555 ? -10.133 -12.078 -8.344 1 89.44 555 SER A C 1
ATOM 4321 O O . SER A 1 555 ? -11.039 -12.875 -8.609 1 89.44 555 SER A O 1
ATOM 4323 N N . THR A 1 556 ? -8.906 -12.156 -8.883 1 86.94 556 THR A N 1
ATOM 4324 C CA . THR A 1 556 ? -8.492 -13.297 -9.688 1 86.94 556 THR A CA 1
ATOM 4325 C C . THR A 1 556 ? -7.258 -13.961 -9.086 1 86.94 556 THR A C 1
ATOM 4327 O O . THR A 1 556 ? -6.469 -13.312 -8.398 1 86.94 556 THR A O 1
ATOM 4330 N N . ALA A 1 557 ? -7.246 -15.266 -9.141 1 79.69 557 ALA A N 1
ATOM 4331 C CA . ALA A 1 557 ? -6.086 -16.016 -8.664 1 79.69 557 ALA A CA 1
ATOM 4332 C C . ALA A 1 557 ? -5.477 -16.859 -9.789 1 79.69 557 ALA A C 1
ATOM 4334 O O . ALA A 1 557 ? -6.199 -17.375 -10.641 1 79.69 557 ALA A O 1
ATOM 4335 N N . ASN A 1 558 ? -4.113 -16.906 -9.766 1 74.5 558 ASN A N 1
ATOM 4336 C CA . ASN A 1 558 ? -3.438 -17.781 -10.719 1 74.5 558 ASN A CA 1
ATOM 4337 C C . ASN A 1 558 ? -3.51 -19.234 -10.289 1 74.5 558 ASN A C 1
ATOM 4339 O O . ASN A 1 558 ? -3.242 -19.562 -9.133 1 74.5 558 ASN A O 1
ATOM 4343 N N . ALA A 1 559 ? -4.16 -20.031 -11.18 1 76.75 559 ALA A N 1
ATOM 4344 C CA . ALA A 1 559 ? -4.234 -21.469 -10.898 1 76.75 559 ALA A CA 1
ATOM 4345 C C . ALA A 1 559 ? -3.814 -22.297 -12.109 1 76.75 559 ALA A C 1
ATOM 4347 O O . ALA A 1 559 ? -3.947 -21.844 -13.25 1 76.75 559 ALA A O 1
ATOM 4348 N N . THR A 1 560 ? -3.174 -23.422 -11.781 1 81 560 THR A N 1
ATOM 4349 C CA . THR A 1 560 ? -2.852 -24.375 -12.844 1 81 560 THR A CA 1
ATOM 4350 C C . THR A 1 560 ? -4.059 -25.25 -13.172 1 81 560 THR A C 1
ATOM 4352 O O . THR A 1 560 ? -4.57 -25.953 -12.297 1 81 560 THR A O 1
ATOM 4355 N N . ILE A 1 561 ? -4.48 -25.172 -14.453 1 86.81 561 ILE A N 1
ATOM 4356 C CA . ILE A 1 561 ? -5.652 -25.938 -14.867 1 86.81 561 ILE A CA 1
ATOM 4357 C C . ILE A 1 561 ? -5.223 -27.078 -15.773 1 86.81 561 ILE A C 1
ATOM 4359 O O . ILE A 1 561 ? -4.168 -27.016 -16.406 1 86.81 561 ILE A O 1
ATOM 4363 N N . ILE A 1 562 ? -6.008 -28.094 -15.656 1 89.06 562 ILE A N 1
ATOM 4364 C CA . ILE A 1 562 ? -5.805 -29.219 -16.547 1 89.06 562 ILE A CA 1
ATOM 4365 C C . ILE A 1 562 ? -6.43 -28.922 -17.906 1 89.06 562 ILE A C 1
ATOM 4367 O O . ILE A 1 562 ? -7.625 -28.625 -18 1 89.06 562 ILE A O 1
ATOM 4371 N N . HIS A 1 563 ? -5.598 -28.906 -18.922 1 91.25 563 HIS A N 1
ATOM 4372 C CA . HIS A 1 563 ? -6.07 -28.688 -20.281 1 91.25 563 HIS A CA 1
ATOM 4373 C C . HIS A 1 563 ? -5.973 -29.969 -21.109 1 91.25 563 HIS A C 1
ATOM 4375 O O . HIS A 1 563 ? -4.883 -30.516 -21.281 1 91.25 563 HIS A O 1
ATOM 4381 N N . ILE A 1 564 ? -7.141 -30.391 -21.578 1 93 564 ILE A N 1
ATOM 4382 C CA . ILE A 1 564 ? -7.184 -31.609 -22.359 1 93 564 ILE A CA 1
ATOM 4383 C C . ILE A 1 564 ? -6.949 -31.281 -23.828 1 93 564 ILE A C 1
ATOM 4385 O O . ILE A 1 564 ? -7.668 -30.469 -24.422 1 93 564 ILE A O 1
ATOM 4389 N N . ARG A 1 565 ? -5.949 -31.922 -24.469 1 90.88 565 ARG A N 1
ATOM 4390 C CA . ARG A 1 565 ? -5.648 -31.812 -25.891 1 90.88 565 ARG A CA 1
ATOM 4391 C C . ARG A 1 565 ? -6.301 -32.938 -26.672 1 90.88 565 ARG A C 1
ATOM 4393 O O . ARG A 1 565 ? -5.672 -33.969 -26.938 1 90.88 565 ARG A O 1
ATOM 4400 N N . TRP A 1 566 ? -7.387 -32.719 -27.219 1 93.81 566 TRP A N 1
ATOM 4401 C CA . TRP A 1 566 ? -8.242 -33.75 -27.828 1 93.81 566 TRP A CA 1
ATOM 4402 C C . TRP A 1 566 ? -7.617 -34.312 -29.094 1 93.81 566 TRP A C 1
ATOM 4404 O O . TRP A 1 566 ? -7.895 -35.438 -29.484 1 93.81 566 TRP A O 1
ATOM 4414 N N . TYR A 1 567 ? -6.703 -33.531 -29.688 1 94 567 TYR A N 1
ATOM 4415 C CA . TYR A 1 567 ? -6.094 -34.031 -30.922 1 94 567 TYR A CA 1
ATOM 4416 C C . TYR A 1 567 ? -5.234 -35.25 -30.641 1 94 567 TYR A C 1
ATOM 4418 O O . TYR A 1 567 ? -5.125 -36.156 -31.484 1 94 567 TYR A O 1
ATOM 4426 N N . PHE A 1 568 ? -4.699 -35.406 -29.484 1 94.19 568 PHE A N 1
ATOM 4427 C CA . PHE A 1 568 ? -3.908 -36.594 -29.141 1 94.19 568 PHE A CA 1
ATOM 4428 C C . PHE A 1 568 ? -4.812 -37.781 -28.875 1 94.19 568 PHE A C 1
ATOM 4430 O O . PHE A 1 568 ? -4.359 -38.938 -28.891 1 94.19 568 PHE A O 1
ATOM 4437 N N . PHE A 1 569 ? -6.062 -37.5 -28.625 1 95.19 569 PHE A N 1
ATOM 4438 C CA . PHE A 1 569 ? -7.016 -38.562 -28.312 1 95.19 569 PHE A CA 1
ATOM 4439 C C . PHE A 1 569 ? -7.477 -39.25 -29.594 1 95.19 569 PHE A C 1
ATOM 4441 O O . PHE A 1 569 ? -8.008 -40.375 -29.531 1 95.19 569 PHE A O 1
ATOM 4448 N N . ILE A 1 570 ? -7.184 -38.781 -30.734 1 96.44 570 ILE A N 1
ATOM 4449 C CA . ILE A 1 570 ? -7.609 -39.344 -32 1 96.44 570 ILE A CA 1
ATOM 4450 C C . ILE A 1 570 ? -6.93 -40.719 -32.219 1 96.44 570 ILE A C 1
ATOM 4452 O O . ILE A 1 570 ? -7.578 -41.688 -32.625 1 96.44 570 ILE A O 1
ATOM 4456 N N . PHE A 1 571 ? -5.691 -40.75 -31.922 1 96.12 571 PHE A N 1
ATOM 4457 C CA . PHE A 1 571 ? -4.934 -41.969 -32.156 1 96.12 571 PHE A CA 1
ATOM 4458 C C . PHE A 1 571 ? -5.488 -43.125 -31.312 1 96.12 571 PHE A C 1
ATOM 4460 O O . PHE A 1 571 ? -5.805 -44.188 -31.844 1 96.12 571 PHE A O 1
ATOM 4467 N N . PRO A 1 572 ? -5.648 -42.969 -30.016 1 96.12 572 PRO A N 1
ATOM 4468 C CA . PRO A 1 572 ? -6.238 -44.062 -29.219 1 96.12 572 PRO A CA 1
ATOM 4469 C C . PRO A 1 572 ? -7.637 -44.438 -29.688 1 96.12 572 PRO A C 1
ATOM 4471 O O . PRO A 1 572 ? -7.992 -45.625 -29.672 1 96.12 572 PRO A O 1
ATOM 4474 N N . ILE A 1 573 ? -8.406 -43.531 -30.125 1 96.62 573 ILE A N 1
ATOM 4475 C CA . ILE A 1 573 ? -9.758 -43.812 -30.609 1 96.62 573 ILE A CA 1
ATOM 4476 C C . ILE A 1 573 ? -9.688 -44.656 -31.875 1 96.62 573 ILE A C 1
ATOM 4478 O O . ILE A 1 573 ? -10.367 -45.656 -32 1 96.62 573 ILE A O 1
ATOM 4482 N N . VAL A 1 574 ? -8.867 -44.281 -32.812 1 97 574 VAL A N 1
ATOM 4483 C CA . VAL A 1 574 ? -8.727 -44.969 -34.094 1 97 574 VAL A CA 1
ATOM 4484 C C . VAL A 1 574 ? -8.195 -46.375 -33.844 1 97 574 VAL A C 1
ATOM 4486 O O . VAL A 1 574 ? -8.672 -47.344 -34.438 1 97 574 VAL A O 1
ATOM 4489 N N . ASN A 1 575 ? -7.191 -46.469 -33.031 1 96.81 575 ASN A N 1
ATOM 4490 C CA . ASN A 1 575 ? -6.648 -47.781 -32.688 1 96.81 575 ASN A CA 1
ATOM 4491 C C . ASN A 1 575 ? -7.699 -48.656 -32.031 1 96.81 575 ASN A C 1
ATOM 4493 O O . ASN A 1 575 ? -7.797 -49.844 -32.344 1 96.81 575 ASN A O 1
ATOM 4497 N N . PHE A 1 576 ? -8.422 -48.094 -31.141 1 96.69 576 PHE A N 1
ATOM 4498 C CA . PHE A 1 576 ? -9.469 -48.812 -30.438 1 96.69 576 PHE A CA 1
ATOM 4499 C C . PHE A 1 576 ? -10.539 -49.312 -31.406 1 96.69 576 PHE A C 1
ATOM 4501 O O . PHE A 1 576 ? -10.914 -50.469 -31.391 1 96.69 576 PHE A O 1
ATOM 4508 N N . VAL A 1 577 ? -10.984 -48.531 -32.281 1 96.81 577 VAL A N 1
ATOM 4509 C CA . VAL A 1 577 ? -12.031 -48.875 -33.25 1 96.81 577 VAL A CA 1
ATOM 4510 C C . VAL A 1 577 ? -11.508 -49.938 -34.25 1 96.81 577 VAL A C 1
ATOM 4512 O O . VAL A 1 577 ? -12.211 -50.875 -34.594 1 96.81 577 VAL A O 1
ATOM 4515 N N . ALA A 1 578 ? -10.273 -49.719 -34.656 1 96.69 578 ALA A N 1
ATOM 4516 C CA . ALA A 1 578 ? -9.664 -50.688 -35.562 1 96.69 578 ALA A CA 1
ATOM 4517 C C . ALA A 1 578 ? -9.594 -52.062 -34.938 1 96.69 578 ALA A C 1
ATOM 4519 O O . ALA A 1 578 ? -9.859 -53.062 -35.594 1 96.69 578 ALA A O 1
ATOM 4520 N N . GLY A 1 579 ? -9.18 -52.094 -33.656 1 95.75 579 GLY A N 1
ATOM 4521 C CA . GLY A 1 579 ? -9.148 -53.375 -32.938 1 95.75 579 GLY A CA 1
ATOM 4522 C C . GLY A 1 579 ? -10.516 -54 -32.781 1 95.75 579 GLY A C 1
ATOM 4523 O O . GLY A 1 579 ? -10.664 -55.219 -32.969 1 95.75 579 GLY A O 1
ATOM 4524 N N . VAL A 1 580 ? -11.523 -53.25 -32.562 1 95.88 580 VAL A N 1
ATOM 4525 C CA . VAL A 1 580 ? -12.883 -53.75 -32.375 1 95.88 580 VAL A CA 1
ATOM 4526 C C . VAL A 1 580 ? -13.406 -54.25 -33.719 1 95.88 580 VAL A C 1
ATOM 4528 O O . VAL A 1 580 ? -13.984 -55.344 -33.781 1 95.88 580 VAL A O 1
ATOM 4531 N N . ILE A 1 581 ? -13.18 -53.531 -34.781 1 96.25 581 ILE A N 1
ATOM 4532 C CA . ILE A 1 581 ? -13.633 -53.938 -36.125 1 96.25 581 ILE A CA 1
ATOM 4533 C C . ILE A 1 581 ? -12.977 -55.25 -36.5 1 96.25 581 ILE A C 1
ATOM 4535 O O . ILE A 1 581 ? -13.641 -56.156 -37 1 96.25 581 ILE A O 1
ATOM 4539 N N . PHE A 1 582 ? -11.727 -55.344 -36.25 1 96.12 582 PHE A N 1
ATOM 4540 C CA . PHE A 1 582 ? -11.016 -56.594 -36.562 1 96.12 582 PHE A CA 1
ATOM 4541 C C . PHE A 1 582 ? -11.609 -57.781 -35.812 1 96.12 582 PHE A C 1
ATOM 4543 O O . PHE A 1 582 ? -11.836 -58.844 -36.375 1 96.12 582 PHE A O 1
ATOM 4550 N N . THR A 1 583 ? -11.836 -57.562 -34.531 1 95.12 583 THR A N 1
ATOM 4551 C CA . THR A 1 583 ? -12.367 -58.656 -33.719 1 95.12 583 THR A CA 1
ATOM 4552 C C . THR A 1 583 ? -13.75 -59.062 -34.188 1 95.12 583 THR A C 1
ATOM 4554 O O . THR A 1 583 ? -14.047 -60.25 -34.281 1 95.12 583 THR A O 1
ATOM 4557 N N . VAL A 1 584 ? -14.57 -58.188 -34.594 1 94.31 584 VAL A N 1
ATOM 4558 C CA . VAL A 1 584 ? -15.914 -58.5 -35.062 1 94.31 584 VAL A CA 1
ATOM 4559 C C . VAL A 1 584 ? -15.836 -59.219 -36.406 1 94.31 584 VAL A C 1
ATOM 4561 O O . VAL A 1 584 ? -16.562 -60.188 -36.656 1 94.31 584 VAL A O 1
ATOM 4564 N N . LEU A 1 585 ? -14.938 -58.75 -37.25 1 94.62 585 LEU A N 1
ATOM 4565 C CA . LEU A 1 585 ? -14.766 -59.375 -38.562 1 94.62 585 LEU A CA 1
ATOM 4566 C C . LEU A 1 585 ? -14.234 -60.781 -38.406 1 94.62 585 LEU A C 1
ATOM 4568 O O . LEU A 1 585 ? -14.633 -61.688 -39.188 1 94.62 585 LEU A O 1
ATOM 4572 N N . CYS A 1 586 ? -13.297 -60.938 -37.5 1 93.31 586 CYS A N 1
ATOM 4573 C CA . CYS A 1 586 ? -12.75 -62.25 -37.25 1 93.31 586 CYS A CA 1
ATOM 4574 C C . CYS A 1 586 ? -13.844 -63.219 -36.781 1 93.31 586 CYS A C 1
ATOM 4576 O O . CYS A 1 586 ? -13.93 -64.375 -37.25 1 93.31 586 CYS A O 1
ATOM 4578 N N . ILE A 1 587 ? -14.695 -62.781 -35.844 1 91.62 587 ILE A N 1
ATOM 4579 C CA . ILE A 1 587 ? -15.789 -63.625 -35.344 1 91.62 587 ILE A CA 1
ATOM 4580 C C . ILE A 1 587 ? -16.766 -63.938 -36.469 1 91.62 587 ILE A C 1
ATOM 4582 O O . ILE A 1 587 ? -17.188 -65.062 -36.625 1 91.62 587 ILE A O 1
ATOM 4586 N N . TRP A 1 588 ? -17.047 -63.031 -37.312 1 92.75 588 TRP A N 1
ATOM 4587 C CA . TRP A 1 588 ? -17.984 -63.188 -38.438 1 92.75 588 TRP A CA 1
ATOM 4588 C C . TRP A 1 588 ? -17.422 -64.188 -39.469 1 92.75 588 TRP A C 1
ATOM 4590 O O . TRP A 1 588 ? -18.141 -65.062 -39.938 1 92.75 588 TRP A O 1
ATOM 4600 N N . GLU A 1 589 ? -16.188 -64.062 -39.781 1 91.38 589 GLU A N 1
ATOM 4601 C CA . GLU A 1 589 ? -15.562 -64.938 -40.781 1 91.38 589 GLU A CA 1
ATOM 4602 C C . GLU A 1 589 ? -15.516 -66.375 -40.25 1 91.38 589 GLU A C 1
ATOM 4604 O O . GLU A 1 589 ? -15.719 -67.312 -41 1 91.38 589 GLU A O 1
ATOM 4609 N N . THR A 1 590 ? -15.18 -66.562 -38.969 1 90.94 590 THR A N 1
ATOM 4610 C CA . THR A 1 590 ? -15.125 -67.875 -38.375 1 90.94 590 THR A CA 1
ATOM 4611 C C . THR A 1 590 ? -16.5 -68.5 -38.375 1 90.94 590 THR A C 1
ATOM 4613 O O . THR A 1 590 ? -16.641 -69.688 -38.625 1 90.94 590 THR A O 1
ATOM 4616 N N . GLN A 1 591 ? -17.516 -67.75 -38.156 1 90.56 591 GLN A N 1
ATOM 4617 C CA . GLN A 1 591 ? -18.875 -68.312 -38.156 1 90.56 591 GLN A CA 1
ATOM 4618 C C . GLN A 1 591 ? -19.312 -68.625 -39.562 1 90.56 591 GLN A C 1
ATOM 4620 O O . GLN A 1 591 ? -19.984 -69.688 -39.781 1 90.56 591 GLN A O 1
ATOM 4625 N N . ARG A 1 592 ? -19 -67.938 -40.531 1 88.62 592 ARG A N 1
ATOM 4626 C CA . ARG A 1 592 ? -19.422 -68.125 -41.906 1 88.62 592 ARG A CA 1
ATOM 4627 C C . ARG A 1 592 ? -18.688 -69.312 -42.531 1 88.62 592 ARG A C 1
ATOM 4629 O O . ARG A 1 592 ? -19.25 -70.062 -43.344 1 88.62 592 ARG A O 1
ATOM 4636 N N . SER A 1 593 ? -17.438 -69.5 -42.219 1 83.38 593 SER A N 1
ATOM 4637 C CA . SER A 1 593 ? -16.641 -70.562 -42.781 1 83.38 593 SER A CA 1
ATOM 4638 C C . SER A 1 593 ? -16.984 -71.938 -42.156 1 83.38 593 SER A C 1
ATOM 4640 O O . SER A 1 593 ? -16.703 -73 -42.75 1 83.38 593 SER A O 1
ATOM 4642 N N . GLY A 1 594 ? -17.719 -72 -41.031 1 78.69 594 GLY A N 1
ATOM 4643 C CA . GLY A 1 594 ? -18.109 -73.25 -40.375 1 78.69 594 GLY A CA 1
ATOM 4644 C C . GLY A 1 594 ? -16.938 -74 -39.75 1 78.69 594 GLY A C 1
ATOM 4645 O O . GLY A 1 594 ? -17.047 -75.188 -39.5 1 78.69 594 GLY A O 1
ATOM 4646 N N . ARG A 1 595 ? -15.828 -73.375 -39.594 1 79.44 595 ARG A N 1
ATOM 4647 C CA . ARG A 1 595 ? -14.648 -74.062 -39 1 79.44 595 ARG A CA 1
ATOM 4648 C C . ARG A 1 595 ? -14.75 -74.062 -37.469 1 79.44 595 ARG A C 1
ATOM 4650 O O . ARG A 1 595 ? -15.422 -73.25 -36.875 1 79.44 595 ARG A O 1
ATOM 4657 N N . PRO A 1 596 ? -14.094 -75.062 -36.938 1 83.81 596 PRO A N 1
ATOM 4658 C CA . PRO A 1 596 ? -14.102 -75.062 -35.469 1 83.81 596 PRO A CA 1
ATOM 4659 C C . PRO A 1 596 ? -13.312 -73.938 -34.844 1 83.81 596 PRO A C 1
ATOM 4661 O O . PRO A 1 596 ? -12.344 -73.438 -35.469 1 83.81 596 PRO A O 1
ATOM 4664 N N . VAL A 1 597 ? -13.766 -73.5 -33.75 1 87.38 597 VAL A N 1
ATOM 4665 C CA . VAL A 1 597 ? -13.125 -72.375 -33.031 1 87.38 597 VAL A CA 1
ATOM 4666 C C . VAL A 1 597 ? -11.992 -72.938 -32.156 1 87.38 597 VAL A C 1
ATOM 4668 O O . VAL A 1 597 ? -12.188 -73.188 -30.984 1 87.38 597 VAL A O 1
ATOM 4671 N N . TRP A 1 598 ? -10.797 -73.062 -32.719 1 88.62 598 TRP A N 1
ATOM 4672 C CA . TRP A 1 598 ? -9.656 -73.625 -32 1 88.62 598 TRP A CA 1
ATOM 4673 C C . TRP A 1 598 ? -8.805 -72.5 -31.359 1 88.62 598 TRP A C 1
ATOM 4675 O O . TRP A 1 598 ? -8.031 -72.812 -30.453 1 88.62 598 TRP A O 1
ATOM 4685 N N . LYS A 1 599 ? -8.969 -71.312 -31.75 1 89 599 LYS A N 1
ATOM 4686 C CA . LYS A 1 599 ? -8.273 -70.188 -31.156 1 89 599 LYS A CA 1
ATOM 4687 C C . LYS A 1 599 ? -6.777 -70.438 -31.047 1 89 599 LYS A C 1
ATOM 4689 O O . LYS A 1 599 ? -6.117 -70.75 -32.031 1 89 599 LYS A O 1
ATOM 4694 N N . ASP A 1 600 ? -6.148 -70.312 -29.859 1 88.19 600 ASP A N 1
ATOM 4695 C CA . ASP A 1 600 ? -4.703 -70.438 -29.703 1 88.19 600 ASP A CA 1
ATOM 4696 C C . ASP A 1 600 ? -4.328 -71.875 -29.203 1 88.19 600 ASP A C 1
ATOM 4698 O O . ASP A 1 600 ? -3.213 -72.062 -28.719 1 88.19 600 ASP A O 1
ATOM 4702 N N . SER A 1 601 ? -5.102 -72.875 -29.469 1 88.81 601 SER A N 1
ATOM 4703 C CA . SER A 1 601 ? -4.852 -74.188 -28.938 1 88.81 601 SER A CA 1
ATOM 4704 C C . SER A 1 601 ? -3.742 -74.875 -29.703 1 88.81 601 SER A C 1
ATOM 4706 O O . SER A 1 601 ? -3.898 -75.188 -30.891 1 88.81 601 SER A O 1
ATOM 4708 N N . ILE A 1 602 ? -2.623 -75.188 -29.078 1 91 602 ILE A N 1
ATOM 4709 C CA . ILE A 1 602 ? -1.511 -75.875 -29.703 1 91 602 ILE A CA 1
ATOM 4710 C C . ILE A 1 602 ? -1.846 -77.375 -29.828 1 91 602 ILE A C 1
ATOM 4712 O O . ILE A 1 602 ? -1.292 -78.062 -30.672 1 91 602 ILE A O 1
ATOM 4716 N N . LEU A 1 603 ? -2.809 -77.875 -29.047 1 89.81 603 LEU A N 1
ATOM 4717 C CA . LEU A 1 603 ? -3.26 -79.25 -29.125 1 89.81 603 LEU A CA 1
ATOM 4718 C C . LEU A 1 603 ? -3.982 -79.5 -30.438 1 89.81 603 LEU A C 1
ATOM 4720 O O . LEU A 1 603 ? -3.836 -80.562 -31.031 1 89.81 603 LEU A O 1
ATOM 4724 N N . ALA A 1 604 ? -4.711 -78.562 -30.812 1 89.38 604 ALA A N 1
ATOM 4725 C CA . ALA A 1 604 ? -5.367 -78.625 -32.094 1 89.38 604 ALA A CA 1
ATOM 4726 C C . ALA A 1 604 ? -4.344 -78.75 -33.25 1 89.38 604 ALA A C 1
ATOM 4728 O O . ALA A 1 604 ? -4.547 -79.438 -34.219 1 89.38 604 ALA A O 1
ATOM 4729 N N . THR A 1 605 ? -3.24 -78 -33.062 1 89.19 605 THR A N 1
ATOM 4730 C CA . THR A 1 605 ? -2.176 -78.062 -34.062 1 89.19 605 THR A CA 1
ATOM 4731 C C . THR A 1 605 ? -1.509 -79.375 -34.125 1 89.19 605 THR A C 1
ATOM 4733 O O . THR A 1 605 ? -1.177 -79.875 -35.188 1 89.19 605 THR A O 1
ATOM 4736 N N . LEU A 1 606 ? -1.356 -79.938 -32.969 1 87.69 606 LEU A N 1
ATOM 4737 C CA . LEU A 1 606 ? -0.758 -81.312 -32.906 1 87.69 606 LEU A CA 1
ATOM 4738 C C . LEU A 1 606 ? -1.686 -82.312 -33.531 1 87.69 606 LEU A C 1
ATOM 4740 O O . LEU A 1 606 ? -1.222 -83.312 -34.125 1 87.69 606 LEU A O 1
ATOM 4744 N N . SER A 1 607 ? -2.947 -82.125 -33.406 1 84.88 607 SER A N 1
ATOM 4745 C CA . SER A 1 607 ? -3.922 -83.062 -33.938 1 84.88 607 SER A CA 1
ATOM 4746 C C . SER A 1 607 ? -4.016 -83 -35.438 1 84.88 607 SER A C 1
ATOM 4748 O O . SER A 1 607 ? -4.336 -83.938 -36.125 1 84.88 607 SER A O 1
ATOM 4750 N N . CYS A 1 608 ? -3.723 -81.812 -35.938 1 82.25 608 CYS A N 1
ATOM 4751 C CA . CYS A 1 608 ? -3.852 -81.625 -37.375 1 82.25 608 CYS A CA 1
ATOM 4752 C C . CYS A 1 608 ? -2.496 -81.688 -38.062 1 82.25 608 CYS A C 1
ATOM 4754 O O . CYS A 1 608 ? -2.346 -81.25 -39.188 1 82.25 608 CYS A O 1
ATOM 4756 N N . ALA A 1 609 ? -1.507 -82.188 -37.375 1 83.62 609 ALA A N 1
ATOM 4757 C CA . ALA A 1 609 ? -0.158 -82.312 -37.938 1 83.62 609 ALA A CA 1
ATOM 4758 C C . ALA A 1 609 ? -0.13 -83.188 -39.156 1 83.62 609 ALA A C 1
ATOM 4760 O O . ALA A 1 609 ? -0.908 -84.188 -39.25 1 83.62 609 ALA A O 1
ATOM 4761 N N . PRO A 1 610 ? 0.71 -82.875 -40.094 1 79.75 610 PRO A N 1
ATOM 4762 C CA . PRO A 1 610 ? 0.773 -83.688 -41.312 1 79.75 610 PRO A CA 1
ATOM 4763 C C . PRO A 1 610 ? 1.27 -85.062 -41.062 1 79.75 610 PRO A C 1
ATOM 4765 O O . PRO A 1 610 ? 1.945 -85.312 -40.031 1 79.75 610 PRO A O 1
ATOM 4768 N N . ASP A 1 611 ? 0.791 -86 -41.969 1 77.25 611 ASP A N 1
ATOM 4769 C CA . ASP A 1 611 ? 1.204 -87.375 -41.844 1 77.25 611 ASP A CA 1
ATOM 4770 C C . ASP A 1 611 ? 2.061 -87.812 -43.062 1 77.25 611 ASP A C 1
ATOM 4772 O O . ASP A 1 611 ? 2.174 -87.062 -44.031 1 77.25 611 ASP A O 1
ATOM 4776 N N . GLY A 1 612 ? 2.771 -88.875 -42.906 1 78.38 612 GLY A N 1
ATOM 4777 C CA . GLY A 1 612 ? 3.48 -89.562 -44 1 78.38 612 GLY A CA 1
ATOM 4778 C C . GLY A 1 612 ? 4.766 -88.812 -44.375 1 78.38 612 GLY A C 1
ATOM 4779 O O . GLY A 1 612 ? 5.613 -88.562 -43.531 1 78.38 612 GLY A O 1
ATOM 4780 N N . ASP A 1 613 ? 4.793 -88.438 -45.688 1 78.56 613 ASP A N 1
ATOM 4781 C CA . ASP A 1 613 ? 6.023 -87.938 -46.312 1 78.56 613 ASP A CA 1
ATOM 4782 C C . ASP A 1 613 ? 6.289 -86.5 -45.875 1 78.56 613 ASP A C 1
ATOM 4784 O O . ASP A 1 613 ? 7.438 -86.125 -45.656 1 78.56 613 ASP A O 1
ATOM 4788 N N . LEU A 1 614 ? 5.273 -85.812 -45.656 1 85.19 614 LEU A N 1
ATOM 4789 C CA . LEU A 1 614 ? 5.43 -84.375 -45.25 1 85.19 614 LEU A CA 1
ATOM 4790 C C . LEU A 1 614 ? 6.027 -84.312 -43.844 1 85.19 614 LEU A C 1
ATOM 4792 O O . LEU A 1 614 ? 6.867 -83.438 -43.594 1 85.19 614 LEU A O 1
ATOM 4796 N N . ARG A 1 615 ? 5.664 -85.125 -43.031 1 84.25 615 ARG A N 1
ATOM 4797 C CA . ARG A 1 615 ? 6.188 -85.125 -41.656 1 84.25 615 ARG A CA 1
ATOM 4798 C C . ARG A 1 615 ? 7.672 -85.5 -41.656 1 84.25 615 ARG A C 1
ATOM 4800 O O . ARG A 1 615 ? 8.453 -84.875 -40.906 1 84.25 615 ARG A O 1
ATOM 4807 N N . LYS A 1 616 ? 7.996 -86.438 -42.438 1 83 616 LYS A N 1
ATOM 4808 C CA . LYS A 1 616 ? 9.398 -86.875 -42.5 1 83 616 LYS A CA 1
ATOM 4809 C C . LYS A 1 616 ? 10.266 -85.688 -43.062 1 83 616 LYS A C 1
ATOM 4811 O O . LYS A 1 616 ? 11.383 -85.5 -42.594 1 83 616 LYS A O 1
ATOM 4816 N N . MET A 1 617 ? 9.688 -85 -43.938 1 87.06 617 MET A N 1
ATOM 4817 C CA . MET A 1 617 ? 10.414 -83.875 -44.531 1 87.06 617 MET A CA 1
ATOM 4818 C C . MET A 1 617 ? 10.617 -82.75 -43.469 1 87.06 617 MET A C 1
ATOM 4820 O O . MET A 1 617 ? 11.688 -82.188 -43.406 1 87.06 617 MET A O 1
ATOM 4824 N N . LEU A 1 618 ? 9.617 -82.5 -42.719 1 87.12 618 LEU A N 1
ATOM 4825 C CA . LEU A 1 618 ? 9.68 -81.5 -41.688 1 87.12 618 LEU A CA 1
ATOM 4826 C C . LEU A 1 618 ? 10.648 -81.875 -40.594 1 87.12 618 LEU A C 1
ATOM 4828 O O . LEU A 1 618 ? 11.391 -81.062 -40.094 1 87.12 618 LEU A O 1
ATOM 4832 N N . ARG A 1 619 ? 10.688 -83.062 -40.219 1 85.81 619 ARG A N 1
ATOM 4833 C CA . ARG A 1 619 ? 11.586 -83.562 -39.188 1 85.81 619 ARG A CA 1
ATOM 4834 C C . ARG A 1 619 ? 13.039 -83.5 -39.625 1 85.81 619 ARG A C 1
ATOM 4836 O O . ARG A 1 619 ? 13.906 -83.125 -38.812 1 85.81 619 ARG A O 1
ATOM 4843 N N . GLU A 1 620 ? 13.234 -83.812 -40.812 1 85.56 620 GLU A N 1
ATOM 4844 C CA . GLU A 1 620 ? 14.594 -83.688 -41.344 1 85.56 620 GLU A CA 1
ATOM 4845 C C . GLU A 1 620 ? 15.031 -82.25 -41.406 1 85.56 620 GLU A C 1
ATOM 4847 O O . GLU A 1 620 ? 16.188 -81.938 -41.094 1 85.56 620 GLU A O 1
ATOM 4852 N N . ALA A 1 621 ? 14.148 -81.375 -41.812 1 87.88 621 ALA A N 1
ATOM 4853 C CA . ALA A 1 621 ? 14.453 -80 -41.875 1 87.88 621 ALA A CA 1
ATOM 4854 C C . ALA A 1 621 ? 14.695 -79.375 -40.5 1 87.88 621 ALA A C 1
ATOM 4856 O O . ALA A 1 621 ? 15.508 -78.5 -40.344 1 87.88 621 ALA A O 1
ATOM 4857 N N . ALA A 1 622 ? 13.977 -79.812 -39.5 1 84.31 622 ALA A N 1
ATOM 4858 C CA . ALA A 1 622 ? 14.133 -79.375 -38.125 1 84.31 622 ALA A CA 1
ATOM 4859 C C . ALA A 1 622 ? 15.516 -79.688 -37.594 1 84.31 622 ALA A C 1
ATOM 4861 O O . ALA A 1 622 ? 16.109 -78.938 -36.844 1 84.31 622 ALA A O 1
ATOM 4862 N N . GLY A 1 623 ? 16.047 -80.938 -37.875 1 80.31 623 GLY A N 1
ATOM 4863 C CA . GLY A 1 623 ? 17.375 -81.312 -37.469 1 80.31 623 GLY A CA 1
ATOM 4864 C C . GLY A 1 623 ? 18.484 -80.5 -38.094 1 80.31 623 GLY A C 1
ATOM 4865 O O . GLY A 1 623 ? 19.547 -80.312 -37.5 1 80.31 623 GLY A O 1
ATOM 4866 N N . MET A 1 624 ? 18.203 -80 -39.344 1 82 624 MET A N 1
ATOM 4867 C CA . MET A 1 624 ? 19.219 -79.25 -40.062 1 82 624 MET A CA 1
ATOM 4868 C C . MET A 1 624 ? 19.016 -77.75 -39.875 1 82 624 MET A C 1
ATOM 4870 O O . MET A 1 624 ? 19.688 -76.938 -40.5 1 82 624 MET A O 1
ATOM 4874 N N . ASP A 1 625 ? 18.172 -77.312 -39.094 1 81.31 625 ASP A N 1
ATOM 4875 C CA . ASP A 1 625 ? 17.844 -75.938 -38.812 1 81.31 625 ASP A CA 1
ATOM 4876 C C . ASP A 1 625 ? 17.438 -75.188 -40.094 1 81.31 625 ASP A C 1
ATOM 4878 O O . ASP A 1 625 ? 17.891 -74.062 -40.344 1 81.31 625 ASP A O 1
ATOM 4882 N N . LYS A 1 626 ? 16.641 -75.812 -41 1 87.75 626 LYS A N 1
ATOM 4883 C CA . LYS A 1 626 ? 16.188 -75.25 -42.25 1 87.75 626 LYS A CA 1
ATOM 4884 C C . LYS A 1 626 ? 14.656 -75.312 -42.344 1 87.75 626 LYS A C 1
ATOM 4886 O O . LYS A 1 626 ? 14.109 -75.438 -43.438 1 87.75 626 LYS A O 1
ATOM 4891 N N . LEU A 1 627 ? 14.062 -75.25 -41.156 1 88 627 LEU A N 1
ATOM 4892 C CA . LEU A 1 627 ? 12.609 -75.375 -41.125 1 88 627 LEU A CA 1
ATOM 4893 C C . LEU A 1 627 ? 11.961 -74.188 -41.812 1 88 627 LEU A C 1
ATOM 4895 O O . LEU A 1 627 ? 10.984 -74.312 -42.562 1 88 627 LEU A O 1
ATOM 4899 N N . GLN A 1 628 ? 12.492 -73 -41.625 1 87.69 628 GLN A N 1
ATOM 4900 C CA . GLN A 1 628 ? 11.914 -71.812 -42.188 1 87.69 628 GLN A CA 1
ATOM 4901 C C . GLN A 1 628 ? 12.047 -71.75 -43.719 1 87.69 628 GLN A C 1
ATOM 4903 O O . GLN A 1 628 ? 11.102 -71.375 -44.438 1 87.69 628 GLN A O 1
ATOM 4908 N N . ASP A 1 629 ? 13.125 -72.188 -44.219 1 89.19 629 ASP A N 1
ATOM 4909 C CA . ASP A 1 629 ? 13.352 -72.188 -45.656 1 89.19 629 ASP A CA 1
ATOM 4910 C C . ASP A 1 629 ? 12.461 -73.188 -46.344 1 89.19 629 ASP A C 1
ATOM 4912 O O . ASP A 1 629 ? 11.891 -72.938 -47.406 1 89.19 629 ASP A O 1
ATOM 4916 N N . LEU A 1 630 ? 12.398 -74.312 -45.719 1 90.94 630 LEU A N 1
ATOM 4917 C CA . LEU A 1 630 ? 11.539 -75.312 -46.281 1 90.94 630 LEU A CA 1
ATOM 4918 C C . LEU A 1 630 ? 10.078 -74.875 -46.281 1 90.94 630 LEU A C 1
ATOM 4920 O O . LEU A 1 630 ? 9.352 -75.125 -47.25 1 90.94 630 LEU A O 1
ATOM 4924 N N . SER A 1 631 ? 9.68 -74.312 -45.219 1 90.62 631 SER A N 1
ATOM 4925 C CA . SER A 1 631 ? 8.273 -73.938 -45.062 1 90.62 631 SER A CA 1
ATOM 4926 C C . SER A 1 631 ? 7.891 -72.812 -46.031 1 90.62 631 SER A C 1
ATOM 4928 O O . SER A 1 631 ? 6.711 -72.625 -46.344 1 90.62 631 SER A O 1
ATOM 4930 N N . ARG A 1 632 ? 8.789 -72.062 -46.594 1 90.94 632 ARG A N 1
ATOM 4931 C CA . ARG A 1 632 ? 8.523 -71 -47.562 1 90.94 632 ARG A CA 1
ATOM 4932 C C . ARG A 1 632 ? 8.211 -71.625 -48.938 1 90.94 632 ARG A C 1
ATOM 4934 O O . ARG A 1 632 ? 7.441 -71.062 -49.719 1 90.94 632 ARG A O 1
ATOM 4941 N N . SER A 1 633 ? 8.742 -72.812 -49.094 1 89.56 633 SER A N 1
ATOM 4942 C CA . SER A 1 633 ? 8.57 -73.375 -50.406 1 89.56 633 SER A CA 1
ATOM 4943 C C . SER A 1 633 ? 7.449 -74.438 -50.406 1 89.56 633 SER A C 1
ATOM 4945 O O . SER A 1 633 ? 6.879 -74.75 -51.438 1 89.56 633 SER A O 1
ATOM 4947 N N . LEU A 1 634 ? 7.121 -74.875 -49.312 1 90.69 634 LEU A N 1
ATOM 4948 C CA . LEU A 1 634 ? 6.121 -75.938 -49.188 1 90.69 634 LEU A CA 1
ATOM 4949 C C . LEU A 1 634 ? 4.715 -75.375 -49.156 1 90.69 634 LEU A C 1
ATOM 4951 O O . LEU A 1 634 ? 4.367 -74.625 -48.25 1 90.69 634 LEU A O 1
ATOM 4955 N N . VAL A 1 635 ? 3.887 -75.75 -50.156 1 91.75 635 VAL A N 1
ATOM 4956 C CA . VAL A 1 635 ? 2.508 -75.25 -50.219 1 91.75 635 VAL A CA 1
ATOM 4957 C C . VAL A 1 635 ? 1.568 -76.312 -49.688 1 91.75 635 VAL A C 1
ATOM 4959 O O . VAL A 1 635 ? 1.652 -77.5 -50.062 1 91.75 635 VAL A O 1
ATOM 4962 N N . VAL A 1 636 ? 0.833 -75.875 -48.688 1 88.44 636 VAL A N 1
ATOM 4963 C CA . VAL A 1 636 ? -0.047 -76.875 -48.031 1 88.44 636 VAL A CA 1
ATOM 4964 C C . VAL A 1 636 ? -1.496 -76.375 -48.125 1 88.44 636 VAL A C 1
ATOM 4966 O O . VAL A 1 636 ? -1.757 -75.188 -48.312 1 88.44 636 VAL A O 1
ATOM 4969 N N . THR A 1 637 ? -2.377 -77.312 -48.156 1 86.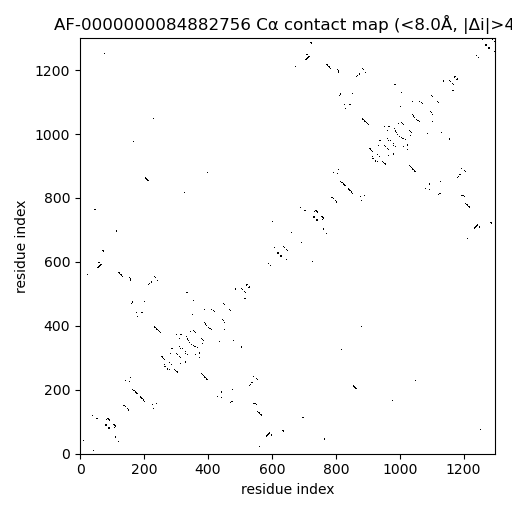19 637 THR A N 1
ATOM 4970 C CA . THR A 1 637 ? -3.809 -77.062 -48.125 1 86.19 637 THR A CA 1
ATOM 4971 C C . THR A 1 637 ? -4.512 -77.875 -47.062 1 86.19 637 THR A C 1
ATOM 4973 O O . THR A 1 637 ? -3.998 -78.875 -46.594 1 86.19 637 THR A O 1
ATOM 4976 N N . TRP A 1 638 ? -5.645 -77.312 -46.594 1 83.06 638 TRP A N 1
ATOM 4977 C CA . TRP A 1 638 ? -6.453 -78 -45.594 1 83.06 638 TRP A CA 1
ATOM 4978 C C . TRP A 1 638 ? -7.309 -79.062 -46.25 1 83.06 638 TRP A C 1
ATOM 4980 O O . TRP A 1 638 ? -8.102 -78.812 -47.156 1 83.06 638 TRP A O 1
ATOM 4990 N N . HIS A 1 639 ? -7.008 -80.312 -45.875 1 81.44 639 HIS A N 1
ATOM 4991 C CA . HIS A 1 639 ? -7.777 -81.438 -46.438 1 81.44 639 HIS A CA 1
ATOM 4992 C C . HIS A 1 639 ? -8.82 -81.938 -45.438 1 81.44 639 HIS A C 1
ATOM 4994 O O . HIS A 1 639 ? -8.484 -82.312 -44.312 1 81.44 639 HIS A O 1
ATOM 5000 N N . LYS A 1 640 ? -10.164 -81.875 -45.875 1 75.94 640 LYS A N 1
ATOM 5001 C CA . LYS A 1 640 ? -11.281 -82.25 -45.031 1 75.94 640 LYS A CA 1
ATOM 5002 C C . LYS A 1 640 ? -11.477 -83.75 -45.031 1 75.94 640 LYS A C 1
ATOM 5004 O O . LYS A 1 640 ? -11.648 -84.375 -46.094 1 75.94 640 LYS A O 1
ATOM 5009 N N . ASP A 1 641 ? -10.797 -84.438 -44.156 1 69.94 641 ASP A N 1
ATOM 5010 C CA . ASP A 1 641 ? -11.125 -85.875 -44.062 1 69.94 641 ASP A CA 1
ATOM 5011 C C . ASP A 1 641 ? -12.312 -86.062 -43.125 1 69.94 641 ASP A C 1
ATOM 5013 O O . ASP A 1 641 ? -12.859 -85.125 -42.562 1 69.94 641 ASP A O 1
ATOM 5017 N N . GLU A 1 642 ? -12.953 -87.312 -43.125 1 61 642 GLU A N 1
ATOM 5018 C CA . GLU A 1 642 ? -14.125 -87.688 -42.344 1 61 642 GLU A CA 1
ATOM 5019 C C . GLU A 1 642 ? -13.992 -87.188 -40.906 1 61 642 GLU A C 1
ATOM 5021 O O . GLU A 1 642 ? -14.992 -87.062 -40.188 1 61 642 GLU A O 1
ATOM 5026 N N . GLY A 1 643 ? -12.805 -86.562 -40.5 1 61.34 643 GLY A N 1
ATOM 5027 C CA . GLY A 1 643 ? -12.664 -86 -39.125 1 61.34 643 GLY A CA 1
ATOM 5028 C C . GLY A 1 643 ? -12.328 -84.562 -39.094 1 61.34 643 GLY A C 1
ATOM 5029 O O . GLY A 1 643 ? -13.031 -83.75 -39.688 1 61.34 643 GLY A O 1
ATOM 5030 N N . VAL A 1 644 ? -11.352 -84 -38.25 1 71.56 644 VAL A N 1
ATOM 5031 C CA . VAL A 1 644 ? -11.031 -82.625 -37.969 1 71.56 644 VAL A CA 1
ATOM 5032 C C . VAL A 1 644 ? -10.156 -82.062 -39.094 1 71.56 644 VAL A C 1
ATOM 5034 O O . VAL A 1 644 ? -10.094 -80.875 -39.281 1 71.56 644 VAL A O 1
ATOM 5037 N N . GLY A 1 645 ? -9.797 -82.938 -40.188 1 74.06 645 GLY A N 1
ATOM 5038 C CA . GLY A 1 645 ? -8.977 -82.438 -41.281 1 74.06 645 GLY A CA 1
ATOM 5039 C C . GLY A 1 645 ? -7.504 -82.375 -40.938 1 74.06 645 GLY A C 1
ATOM 5040 O O . GLY A 1 645 ? -7.137 -82.375 -39.75 1 74.06 645 GLY A O 1
ATOM 5041 N N . HIS A 1 646 ? -6.547 -82.438 -41.844 1 80.25 646 HIS A N 1
ATOM 5042 C CA . HIS A 1 646 ? -5.113 -82.25 -41.625 1 80.25 646 HIS A CA 1
ATOM 5043 C C . HIS A 1 646 ? -4.461 -81.5 -42.75 1 80.25 646 HIS A C 1
ATOM 5045 O O . HIS A 1 646 ? -5.078 -81.312 -43.812 1 80.25 646 HIS A O 1
ATOM 5051 N N . LEU A 1 647 ? -3.289 -80.938 -42.469 1 81 647 LEU A N 1
ATOM 5052 C CA . LEU A 1 647 ? -2.527 -80.25 -43.5 1 81 647 LEU A CA 1
ATOM 5053 C C . LEU A 1 647 ? -1.857 -81.188 -44.469 1 81 647 LEU A C 1
ATOM 5055 O O . LEU A 1 647 ? -1.236 -82.188 -44.031 1 81 647 LEU A O 1
ATOM 5059 N N . LYS A 1 648 ? -2.16 -81 -45.688 1 84.38 648 LYS A N 1
ATOM 5060 C CA . LYS A 1 648 ? -1.59 -81.875 -46.719 1 84.38 648 LYS A CA 1
ATOM 5061 C C . LYS A 1 648 ? -0.854 -81.062 -47.781 1 84.38 648 LYS A C 1
ATOM 5063 O O . LYS A 1 648 ? -1.238 -79.938 -48.062 1 84.38 648 LYS A O 1
ATOM 5068 N N . GLU A 1 649 ? 0.272 -81.688 -48.312 1 86.56 649 GLU A N 1
ATOM 5069 C CA . GLU A 1 649 ? 1.041 -81 -49.344 1 86.56 649 GLU A CA 1
ATOM 5070 C C . GLU A 1 649 ? 0.307 -81.062 -50.688 1 86.56 649 GLU A C 1
ATOM 5072 O O . GLU A 1 649 ? -0.291 -82.062 -51.031 1 86.56 649 GLU A O 1
ATOM 5077 N N . THR A 1 650 ? 0.249 -79.875 -51.25 1 77.5 650 THR A N 1
ATOM 5078 C CA . THR A 1 650 ? -0.311 -79.875 -52.594 1 77.5 650 THR A CA 1
ATOM 5079 C C . THR A 1 650 ? 0.798 -79.938 -53.625 1 77.5 650 THR A C 1
ATOM 5081 O O . THR A 1 650 ? 1.836 -79.25 -53.469 1 77.5 650 THR A O 1
ATOM 5084 N N . MET B 1 1 ? 18.5 -61.156 -26.812 1 83.75 1 MET B N 1
ATOM 5085 C CA . MET B 1 1 ? 19.516 -60.375 -26.109 1 83.75 1 MET B CA 1
ATOM 5086 C C . MET B 1 1 ? 19.438 -58.906 -26.5 1 83.75 1 MET B C 1
ATOM 5088 O O . MET B 1 1 ? 19.531 -58.031 -25.625 1 83.75 1 MET B O 1
ATOM 5092 N N . SER B 1 2 ? 19.203 -58.594 -27.734 1 90.12 2 SER B N 1
ATOM 5093 C CA . SER B 1 2 ? 19.094 -57.188 -28.172 1 90.12 2 SER B CA 1
ATOM 5094 C C . SER B 1 2 ? 17.891 -56.5 -27.516 1 90.12 2 SER B C 1
ATOM 5096 O O . SER B 1 2 ? 17.969 -55.344 -27.109 1 90.12 2 SER B O 1
ATOM 5098 N N . ALA B 1 3 ? 16.766 -57.188 -27.391 1 92.38 3 ALA B N 1
ATOM 5099 C CA . ALA B 1 3 ? 15.57 -56.625 -26.75 1 92.38 3 ALA B CA 1
ATOM 5100 C C . ALA B 1 3 ? 15.82 -56.344 -25.281 1 92.38 3 ALA B C 1
ATOM 5102 O O . ALA B 1 3 ? 15.336 -55.344 -24.75 1 92.38 3 ALA B O 1
ATOM 5103 N N . LEU B 1 4 ? 16.562 -57.188 -24.672 1 94.12 4 LEU B N 1
ATOM 5104 C CA . LEU B 1 4 ? 16.859 -57 -23.25 1 94.12 4 LEU B CA 1
ATOM 5105 C C . LEU B 1 4 ? 17.766 -55.812 -23.047 1 94.12 4 LEU B C 1
ATOM 5107 O O . LEU B 1 4 ? 17.594 -55.062 -22.078 1 94.12 4 LEU B O 1
ATOM 5111 N N . VAL B 1 5 ? 18.734 -55.625 -23.953 1 95.06 5 VAL B N 1
ATOM 5112 C CA . VAL B 1 5 ? 19.641 -54.469 -23.859 1 95.06 5 VAL B CA 1
ATOM 5113 C C . VAL B 1 5 ? 18.859 -53.188 -24.062 1 95.06 5 VAL B C 1
ATOM 5115 O O . VAL B 1 5 ? 19.062 -52.188 -23.359 1 95.06 5 VAL B O 1
ATOM 5118 N N . LEU B 1 6 ? 17.938 -53.156 -24.984 1 95.62 6 LEU B N 1
ATOM 5119 C CA . LEU B 1 6 ? 17.125 -51.969 -25.234 1 95.62 6 LEU B CA 1
ATOM 5120 C C . LEU B 1 6 ? 16.219 -51.656 -24.047 1 95.62 6 LEU B C 1
ATO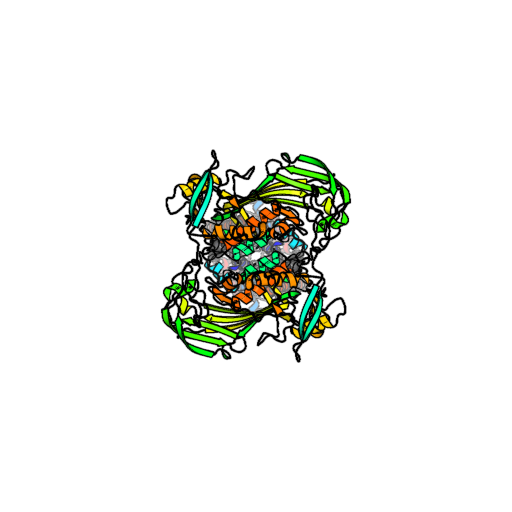M 5122 O O . LEU B 1 6 ? 15.961 -50.5 -23.734 1 95.62 6 LEU B O 1
ATOM 5126 N N . SER B 1 7 ? 15.719 -52.719 -23.453 1 96.88 7 SER B N 1
ATOM 5127 C CA . SER B 1 7 ? 14.891 -52.531 -22.266 1 96.88 7 SER B CA 1
ATOM 5128 C C . SER B 1 7 ? 15.695 -51.906 -21.125 1 96.88 7 SER B C 1
ATOM 5130 O O . SER B 1 7 ? 15.211 -51 -20.453 1 96.88 7 SER B O 1
ATOM 5132 N N . LEU B 1 8 ? 16.906 -52.344 -20.953 1 96.75 8 LEU B N 1
ATOM 5133 C CA . LEU B 1 8 ? 17.766 -51.812 -19.906 1 96.75 8 LEU B CA 1
ATOM 5134 C C . LEU B 1 8 ? 18.141 -50.375 -20.188 1 96.75 8 LEU B C 1
ATOM 5136 O O . LEU B 1 8 ? 18.172 -49.531 -19.266 1 96.75 8 LEU B O 1
ATOM 5140 N N . LEU B 1 9 ? 18.375 -50.062 -21.391 1 97.44 9 LEU B N 1
ATOM 5141 C CA . LEU B 1 9 ? 18.734 -48.688 -21.766 1 97.44 9 LEU B CA 1
ATOM 5142 C C . LEU B 1 9 ? 17.562 -47.75 -21.547 1 97.44 9 LEU B C 1
ATOM 5144 O O . LEU B 1 9 ? 17.734 -46.625 -21.062 1 97.44 9 LEU B O 1
ATOM 5148 N N . SER B 1 10 ? 16.406 -48.156 -21.906 1 97.38 10 SER B N 1
ATOM 5149 C CA . SER B 1 10 ? 15.227 -47.312 -21.734 1 97.38 10 SER B CA 1
ATOM 5150 C C . SER B 1 10 ? 14.883 -47.125 -20.266 1 97.38 10 SER B C 1
ATOM 5152 O O . SER B 1 10 ? 14.484 -46.062 -19.844 1 97.38 10 SER B O 1
ATOM 5154 N N . PHE B 1 11 ? 15.008 -48.188 -19.531 1 97.31 11 PHE B N 1
ATOM 5155 C CA . PHE B 1 11 ? 14.758 -48.094 -18.094 1 97.31 11 PHE B CA 1
ATOM 5156 C C . PHE B 1 11 ? 15.773 -47.188 -17.422 1 97.31 11 PHE B C 1
ATOM 5158 O O . PHE B 1 11 ? 15.422 -46.438 -16.516 1 97.31 11 PHE B O 1
ATOM 5165 N N . GLY B 1 12 ? 16.969 -47.312 -17.828 1 96.75 12 GLY B N 1
ATOM 5166 C CA . GLY B 1 12 ? 17.984 -46.406 -17.344 1 96.75 12 GLY B CA 1
ATOM 5167 C C . GLY B 1 12 ? 17.688 -44.938 -17.703 1 96.75 12 GLY B C 1
ATOM 5168 O O . GLY B 1 12 ? 17.844 -44.062 -16.859 1 96.75 12 GLY B O 1
ATOM 5169 N N . ALA B 1 13 ? 17.297 -44.688 -18.891 1 97.12 13 ALA B N 1
ATOM 5170 C CA . ALA B 1 13 ? 16.906 -43.344 -19.312 1 97.12 13 ALA B CA 1
ATOM 5171 C C . ALA B 1 13 ? 15.727 -42.812 -18.516 1 97.12 13 ALA B C 1
ATOM 5173 O O . ALA B 1 13 ? 15.672 -41.625 -18.172 1 97.12 13 ALA B O 1
ATOM 5174 N N . LEU B 1 14 ? 14.781 -43.688 -18.312 1 96.88 14 LEU B N 1
ATOM 5175 C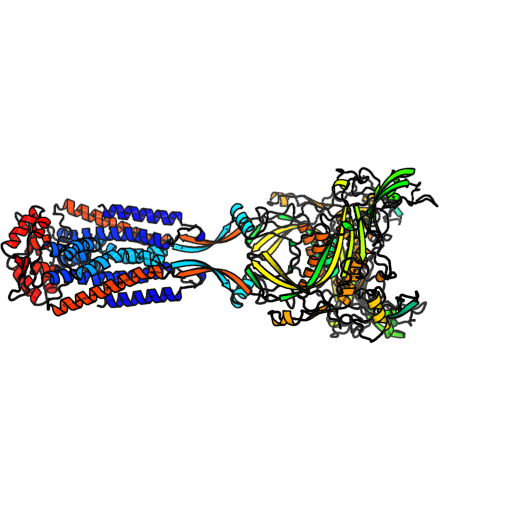 CA . LEU B 1 14 ? 13.633 -43.344 -17.484 1 96.88 14 LEU B CA 1
ATOM 5176 C C . LEU B 1 14 ? 14.086 -42.906 -16.094 1 96.88 14 LEU B C 1
ATOM 5178 O O . LEU B 1 14 ? 13.641 -41.875 -15.602 1 96.88 14 LEU B O 1
ATOM 5182 N N . THR B 1 15 ? 14.961 -43.625 -15.492 1 96.44 15 THR B N 1
ATOM 5183 C CA . THR B 1 15 ? 15.477 -43.312 -14.164 1 96.44 15 THR B CA 1
ATOM 5184 C C . THR B 1 15 ? 16.219 -41.969 -14.188 1 96.44 15 THR B C 1
ATOM 5186 O O . THR B 1 15 ? 16.078 -41.156 -13.266 1 96.44 15 THR B O 1
ATOM 5189 N N . CYS B 1 16 ? 16.906 -41.719 -15.188 1 96.38 16 CYS B N 1
ATOM 5190 C CA . CYS B 1 16 ? 17.656 -40.469 -15.312 1 96.38 16 CYS B CA 1
ATOM 5191 C C . CYS B 1 16 ? 16.703 -39.281 -15.445 1 96.38 16 CYS B C 1
ATOM 5193 O O . CYS B 1 16 ? 16.938 -38.219 -14.844 1 96.38 16 CYS B O 1
ATOM 5195 N N . VAL B 1 17 ? 15.695 -39.438 -16.188 1 94.75 17 VAL B N 1
ATOM 5196 C CA . VAL B 1 17 ? 14.727 -38.344 -16.375 1 94.75 17 VAL B CA 1
ATOM 5197 C C . VAL B 1 17 ? 14.023 -38.062 -15.062 1 94.75 17 VAL B C 1
ATOM 5199 O O . VAL B 1 17 ? 13.789 -36.906 -14.727 1 94.75 17 VAL B O 1
ATOM 5202 N N . LEU B 1 18 ? 13.656 -39.062 -14.328 1 95.44 18 LEU B N 1
ATOM 5203 C CA . LEU B 1 18 ? 12.992 -38.875 -13.039 1 95.44 18 LEU B CA 1
ATOM 5204 C C . LEU B 1 18 ? 13.906 -38.156 -12.055 1 95.44 18 LEU B C 1
ATOM 5206 O O . LEU B 1 18 ? 13.469 -37.25 -11.344 1 95.44 18 LEU B O 1
ATOM 5210 N N . ILE B 1 19 ? 15.188 -38.5 -12.047 1 95.44 19 ILE B N 1
ATOM 5211 C CA . ILE B 1 19 ? 16.141 -37.875 -11.141 1 95.44 19 ILE B CA 1
ATOM 5212 C C . ILE B 1 19 ? 16.344 -36.406 -11.539 1 95.44 19 ILE B C 1
ATOM 5214 O O . ILE B 1 19 ? 16.359 -35.531 -10.68 1 95.44 19 ILE B O 1
ATOM 5218 N N . ALA B 1 20 ? 16.344 -36.125 -12.734 1 93.25 20 ALA B N 1
ATOM 5219 C CA . ALA B 1 20 ? 16.578 -34.781 -13.234 1 93.25 20 ALA B CA 1
ATOM 5220 C C . ALA B 1 20 ? 15.352 -33.906 -13.023 1 93.25 20 ALA B C 1
ATOM 5222 O O . ALA B 1 20 ? 15.484 -32.688 -12.859 1 93.25 20 ALA B O 1
ATOM 5223 N N . SER B 1 21 ? 14.203 -34.406 -13.016 1 91.69 21 SER B N 1
ATOM 5224 C CA . SER B 1 21 ? 12.969 -33.656 -12.938 1 91.69 21 SER B CA 1
ATOM 5225 C C . SER B 1 21 ? 12.547 -33.406 -11.492 1 91.69 21 SER B C 1
ATOM 5227 O O . SER B 1 21 ? 11.727 -32.531 -11.211 1 91.69 21 SER B O 1
ATOM 5229 N N . ASN B 1 22 ? 13.172 -34.125 -10.594 1 92.12 22 ASN B N 1
ATOM 5230 C CA . ASN B 1 22 ? 12.781 -34 -9.195 1 92.12 22 ASN B CA 1
ATOM 5231 C C . ASN B 1 22 ? 13.094 -32.625 -8.641 1 92.12 22 ASN B C 1
ATOM 5233 O O . ASN B 1 22 ? 14.242 -32.156 -8.703 1 92.12 22 ASN B O 1
ATOM 5237 N N . GLY B 1 23 ? 12.047 -31.953 -8.18 1 88.25 23 GLY B N 1
ATOM 5238 C CA . GLY B 1 23 ? 12.211 -30.656 -7.543 1 88.25 23 GLY B CA 1
ATOM 5239 C C . GLY B 1 23 ? 12.195 -29.5 -8.531 1 88.25 23 GLY B C 1
ATOM 5240 O O . GLY B 1 23 ? 12.312 -28.344 -8.133 1 88.25 23 GLY B O 1
ATOM 5241 N N . GLN B 1 24 ? 12.023 -29.844 -9.773 1 87 24 GLN B N 1
ATOM 5242 C CA . GLN B 1 24 ? 12.008 -28.797 -10.781 1 87 24 GLN B CA 1
ATOM 5243 C C . GLN B 1 24 ? 10.594 -28.25 -11 1 87 24 GLN B C 1
ATOM 5245 O O . GLN B 1 24 ? 9.617 -29 -10.914 1 87 24 GLN B O 1
ATOM 5250 N N . PRO B 1 25 ? 10.602 -26.922 -11.211 1 84.5 25 PRO B N 1
ATOM 5251 C CA . PRO B 1 25 ? 9.281 -26.359 -11.484 1 84.5 25 PRO B CA 1
ATOM 5252 C C . PRO B 1 25 ? 8.703 -26.844 -12.812 1 84.5 25 PRO B C 1
ATOM 5254 O O . PRO B 1 25 ? 9.445 -27.031 -13.789 1 84.5 25 PRO B O 1
ATOM 5257 N N . LEU B 1 26 ? 7.395 -26.953 -12.805 1 82.19 26 LEU B N 1
ATOM 5258 C CA . LEU B 1 26 ? 6.691 -27.422 -13.992 1 82.19 26 LEU B CA 1
ATOM 5259 C C . LEU B 1 26 ? 6.824 -26.438 -15.133 1 82.19 26 LEU B C 1
ATOM 5261 O O . LEU B 1 26 ? 6.828 -26.828 -16.312 1 82.19 26 LEU B O 1
ATOM 5265 N N . SER B 1 27 ? 7.066 -25.203 -14.773 1 75.25 27 SER B N 1
ATOM 5266 C CA . SER B 1 27 ? 7.137 -24.141 -15.781 1 75.25 27 SER B CA 1
ATOM 5267 C C . SER B 1 27 ? 8.438 -24.219 -16.578 1 75.25 27 SER B C 1
ATOM 5269 O O . SER B 1 27 ? 8.531 -23.688 -17.672 1 75.25 27 SER B O 1
ATOM 5271 N N . ARG B 1 28 ? 9.352 -24.875 -16.078 1 73.5 28 ARG B N 1
ATOM 5272 C CA . ARG B 1 28 ? 10.633 -25 -16.75 1 73.5 28 ARG B CA 1
ATOM 5273 C C . ARG B 1 28 ? 10.562 -26 -17.906 1 73.5 28 ARG B C 1
ATOM 5275 O O . ARG B 1 28 ? 11.391 -25.969 -18.812 1 73.5 28 ARG B O 1
ATOM 5282 N N . TRP B 1 29 ? 9.633 -26.844 -17.719 1 75.44 29 TRP B N 1
ATOM 5283 C CA . TRP B 1 29 ? 9.438 -27.797 -18.797 1 75.44 29 TRP B CA 1
ATOM 5284 C C . TRP B 1 29 ? 8.82 -27.125 -20.016 1 75.44 29 TRP B C 1
ATOM 5286 O O . TRP B 1 29 ? 7.637 -26.766 -20.016 1 75.44 29 TRP B O 1
ATOM 5296 N N . THR B 1 30 ? 9.742 -26.703 -21 1 71.19 30 THR B N 1
ATOM 5297 C CA . THR B 1 30 ? 9.32 -25.875 -22.109 1 71.19 30 THR B CA 1
ATOM 5298 C C . THR B 1 30 ? 9.141 -26.703 -23.375 1 71.19 30 THR B C 1
ATOM 5300 O O . THR B 1 30 ? 8.922 -26.172 -24.469 1 71.19 30 THR B O 1
ATOM 5303 N N . MET B 1 31 ? 9.352 -27.984 -23.359 1 72.31 31 MET B N 1
ATOM 5304 C CA . MET B 1 31 ? 9.156 -28.734 -24.594 1 72.31 31 MET B CA 1
ATOM 5305 C C . MET B 1 31 ? 7.719 -28.609 -25.078 1 72.31 31 MET B C 1
ATOM 5307 O O . MET B 1 31 ? 6.781 -28.906 -24.344 1 72.31 31 MET B O 1
ATOM 5311 N N . PRO B 1 32 ? 7.887 -28.094 -26.422 1 70.44 32 PRO B N 1
ATOM 5312 C CA . PRO B 1 32 ? 6.539 -27.891 -26.969 1 70.44 32 PRO B CA 1
ATOM 5313 C C . PRO B 1 32 ? 5.805 -29.219 -27.219 1 70.44 32 PRO B C 1
ATOM 5315 O O . PRO B 1 32 ? 6.434 -30.219 -27.562 1 70.44 32 PRO B O 1
ATOM 5318 N N . PHE B 1 33 ? 4.727 -29.578 -26.719 1 73.44 33 PHE B N 1
ATOM 5319 C CA . PHE B 1 33 ? 3.766 -30.578 -27.156 1 73.44 33 PHE B CA 1
ATOM 5320 C C . PHE B 1 33 ? 3.902 -31.859 -26.328 1 73.44 33 PHE B C 1
ATOM 5322 O O . PHE B 1 33 ? 3.049 -32.75 -26.406 1 73.44 33 PHE B O 1
ATOM 5329 N N . ILE B 1 34 ? 5.184 -32 -25.656 1 84.12 34 ILE B N 1
ATOM 5330 C CA . ILE B 1 34 ? 5.289 -33.25 -24.906 1 84.12 34 ILE B CA 1
ATOM 5331 C C . ILE B 1 34 ? 5.426 -32.938 -23.422 1 84.12 34 ILE B C 1
ATOM 5333 O O . ILE B 1 34 ? 6.32 -32.188 -23.016 1 84.12 34 ILE B O 1
ATOM 5337 N N . THR B 1 35 ? 4.613 -33.406 -22.719 1 89.12 35 THR B N 1
ATOM 5338 C CA . THR B 1 35 ? 4.641 -33.25 -21.266 1 89.12 35 THR B CA 1
ATOM 5339 C C . THR B 1 35 ? 5.609 -34.25 -20.625 1 89.12 35 THR B C 1
ATOM 5341 O O . THR B 1 35 ? 6.051 -35.188 -21.281 1 89.12 35 THR B O 1
ATOM 5344 N N . ILE B 1 36 ? 6.035 -34.031 -19.531 1 89.94 36 ILE B N 1
ATOM 5345 C CA . ILE B 1 36 ? 6.93 -34.938 -18.812 1 89.94 36 ILE B CA 1
ATOM 5346 C C . ILE B 1 36 ? 6.25 -36.312 -18.641 1 89.94 36 ILE B C 1
ATOM 5348 O O . ILE B 1 36 ? 6.906 -37.344 -18.703 1 89.94 36 ILE B O 1
ATOM 5352 N N . ASN B 1 37 ? 4.949 -36.281 -18.5 1 91 37 ASN B N 1
ATOM 5353 C CA . ASN B 1 37 ? 4.207 -37.531 -18.359 1 91 37 ASN B CA 1
ATOM 5354 C C . ASN B 1 37 ? 4.258 -38.344 -19.641 1 91 37 ASN B C 1
ATOM 5356 O O . ASN B 1 37 ? 4.34 -39.594 -19.594 1 91 37 ASN B O 1
ATOM 5360 N N . ALA B 1 38 ? 4.246 -37.656 -20.719 1 91.88 38 ALA B N 1
ATOM 5361 C CA . ALA B 1 38 ? 4.316 -38.344 -22.016 1 91.88 38 ALA B CA 1
ATOM 5362 C C . ALA B 1 38 ? 5.699 -38.938 -22.234 1 91.88 38 ALA B C 1
ATOM 5364 O O . ALA B 1 38 ? 5.82 -40.062 -22.75 1 91.88 38 ALA B O 1
ATOM 5365 N N . ILE B 1 39 ? 6.695 -38.281 -21.875 1 93.44 39 ILE B N 1
ATOM 5366 C CA . ILE B 1 39 ? 8.055 -38.812 -22.031 1 93.44 39 ILE B CA 1
ATOM 5367 C C . ILE B 1 39 ? 8.266 -40 -21.141 1 93.44 39 ILE B C 1
ATOM 5369 O O . ILE B 1 39 ? 8.859 -41 -21.547 1 93.44 39 ILE B O 1
ATOM 5373 N N . VAL B 1 40 ? 7.801 -39.844 -19.953 1 94 40 VAL B N 1
ATOM 5374 C CA . VAL B 1 40 ? 7.898 -40.969 -19.016 1 94 40 VAL B CA 1
ATOM 5375 C C . VAL B 1 40 ? 7.125 -42.156 -19.547 1 94 40 VAL B C 1
ATOM 5377 O O . VAL B 1 40 ? 7.594 -43.312 -19.469 1 94 40 VAL B O 1
ATOM 5380 N N . SER B 1 41 ? 6.004 -41.875 -20.141 1 94.12 41 SER B N 1
ATOM 5381 C CA . SER B 1 41 ? 5.199 -42.969 -20.703 1 94.12 41 SER B CA 1
ATOM 5382 C C . SER B 1 41 ? 5.891 -43.625 -21.891 1 94.12 41 SER B C 1
ATOM 5384 O O . SER B 1 41 ? 5.828 -44.844 -22.078 1 94.12 41 SER B O 1
ATOM 5386 N N . ILE B 1 42 ? 6.578 -42.906 -22.703 1 94.81 42 ILE B N 1
ATOM 5387 C CA . ILE B 1 42 ? 7.289 -43.438 -23.859 1 94.81 42 ILE B CA 1
ATOM 5388 C C . ILE B 1 42 ? 8.438 -44.312 -23.406 1 94.81 42 ILE B C 1
ATOM 5390 O O . ILE B 1 42 ? 8.562 -45.469 -23.859 1 94.81 42 ILE B O 1
ATOM 5394 N N . LEU B 1 43 ? 9.18 -43.875 -22.516 1 96.38 43 LEU B N 1
ATOM 5395 C CA . LEU B 1 43 ? 10.336 -44.625 -22.031 1 96.38 43 LEU B CA 1
ATOM 5396 C C . LEU B 1 43 ? 9.891 -45.875 -21.297 1 96.38 43 LEU B C 1
ATOM 5398 O O . LEU B 1 43 ? 10.461 -46.938 -21.484 1 96.38 43 LEU B O 1
ATOM 5402 N N . ALA B 1 44 ? 8.906 -45.688 -20.469 1 95.69 44 ALA B N 1
ATOM 5403 C CA . ALA B 1 44 ? 8.359 -46.844 -19.766 1 95.69 44 ALA B CA 1
ATOM 5404 C C . ALA B 1 44 ? 7.746 -47.844 -20.734 1 95.69 44 ALA B C 1
ATOM 5406 O O . ALA B 1 44 ? 7.895 -49.031 -20.562 1 95.69 44 ALA B O 1
ATOM 5407 N N . GLY B 1 45 ? 7.059 -47.281 -21.734 1 94.12 45 GLY B N 1
ATOM 5408 C CA . GLY B 1 45 ? 6.449 -48.156 -22.734 1 94.12 45 GLY B CA 1
ATOM 5409 C C . GLY B 1 45 ? 7.465 -48.938 -23.531 1 94.12 45 GLY B C 1
ATOM 5410 O O . GLY B 1 45 ? 7.258 -50.125 -23.781 1 94.12 45 GLY B O 1
ATOM 5411 N N . VAL B 1 46 ? 8.523 -48.406 -23.875 1 95.44 46 VAL B N 1
ATOM 5412 C CA . VAL B 1 46 ? 9.578 -49.094 -24.625 1 95.44 46 VAL B CA 1
ATOM 5413 C C . VAL B 1 46 ? 10.242 -50.125 -23.734 1 95.44 46 VAL B C 1
ATOM 5415 O O . VAL B 1 46 ? 10.461 -51.281 -24.172 1 95.44 46 VAL B O 1
ATOM 5418 N N . SER B 1 47 ? 10.555 -49.781 -22.562 1 96.56 47 SER B N 1
ATOM 5419 C CA . SER B 1 47 ? 11.164 -50.719 -21.641 1 96.56 47 SER B CA 1
ATOM 5420 C C . SER B 1 47 ? 10.25 -51.906 -21.406 1 96.56 47 SER B C 1
ATOM 5422 O O . SER B 1 47 ? 10.703 -53.062 -21.469 1 96.56 47 SER B O 1
ATOM 5424 N N . LYS B 1 48 ? 9.055 -51.625 -21.172 1 95.25 48 LYS B N 1
ATOM 5425 C CA . LYS B 1 48 ? 8.07 -52.688 -20.906 1 95.25 48 LYS B CA 1
ATOM 5426 C C . LYS B 1 48 ? 7.902 -53.594 -22.125 1 95.25 48 LYS B C 1
ATOM 5428 O O . LYS B 1 48 ? 7.875 -54.812 -21.969 1 95.25 48 LYS B O 1
ATOM 5433 N N . ALA B 1 49 ? 7.723 -53 -23.281 1 93.5 49 ALA B N 1
ATOM 5434 C CA . ALA B 1 49 ? 7.496 -53.781 -24.5 1 93.5 49 ALA B CA 1
ATOM 5435 C C . ALA B 1 49 ? 8.688 -54.688 -24.797 1 93.5 49 ALA B C 1
ATOM 5437 O O . ALA B 1 49 ? 8.508 -55.844 -25.172 1 93.5 49 ALA B O 1
ATOM 5438 N N . CYS B 1 50 ? 9.859 -54.219 -24.641 1 95.69 50 CYS B N 1
ATOM 5439 C CA . CYS B 1 50 ? 11.062 -55 -24.891 1 95.69 50 CYS B CA 1
ATOM 5440 C C . CYS B 1 50 ? 11.227 -56.125 -23.859 1 95.69 50 CYS B C 1
ATOM 5442 O O . CYS B 1 50 ? 11.633 -57.219 -24.188 1 95.69 50 CYS B O 1
ATOM 5444 N N . LEU B 1 51 ? 10.984 -55.781 -22.672 1 95.5 51 LEU B N 1
ATOM 5445 C CA . LEU B 1 51 ? 11.047 -56.812 -21.625 1 95.5 51 LEU B CA 1
ATOM 5446 C C . LEU B 1 51 ? 10.008 -57.906 -21.859 1 95.5 51 LEU B C 1
ATOM 5448 O O . LEU B 1 51 ? 10.305 -59.094 -21.719 1 95.5 51 LEU B O 1
ATOM 5452 N N . ALA B 1 52 ? 8.797 -57.469 -22.172 1 93.69 52 ALA B N 1
ATOM 5453 C CA . ALA B 1 52 ? 7.727 -58.406 -22.438 1 93.69 52 ALA B CA 1
ATOM 5454 C C . ALA B 1 52 ? 8.094 -59.344 -23.594 1 93.69 52 ALA B C 1
ATOM 5456 O O . ALA B 1 52 ? 7.812 -60.531 -23.547 1 93.69 52 ALA B O 1
ATOM 5457 N N . PHE B 1 53 ? 8.633 -58.844 -24.609 1 93 53 PHE B N 1
ATOM 5458 C CA . PHE B 1 53 ? 9.062 -59.656 -25.75 1 93 53 PHE B CA 1
ATOM 5459 C C . PHE B 1 53 ? 10.047 -60.719 -25.312 1 93 53 PHE B C 1
ATOM 5461 O O . PHE B 1 53 ? 9.898 -61.875 -25.688 1 93 53 PHE B O 1
ATOM 5468 N N . SER B 1 54 ? 11.07 -60.312 -24.562 1 94.56 54 SER B N 1
ATOM 5469 C CA . SER B 1 54 ? 12.078 -61.25 -24.078 1 94.56 54 SER B CA 1
ATOM 5470 C C . SER B 1 54 ? 11.453 -62.344 -23.219 1 94.56 54 SER B C 1
ATOM 5472 O O . SER B 1 54 ? 11.781 -63.531 -23.375 1 94.56 54 SER B O 1
ATOM 5474 N N . ILE B 1 55 ? 10.57 -61.969 -22.359 1 94.69 55 ILE B N 1
ATOM 5475 C CA . ILE B 1 55 ? 9.914 -62.938 -21.484 1 94.69 55 ILE B CA 1
ATOM 5476 C C . ILE B 1 55 ? 9.078 -63.906 -22.312 1 94.69 55 ILE B C 1
ATOM 5478 O O . ILE B 1 55 ? 9.117 -65.125 -22.078 1 94.69 55 ILE B O 1
ATOM 5482 N N . ASN B 1 56 ? 8.336 -63.375 -23.281 1 93.25 56 ASN B N 1
ATOM 5483 C CA . ASN B 1 56 ? 7.469 -64.188 -24.109 1 93.25 56 ASN B CA 1
ATOM 5484 C C . ASN B 1 56 ? 8.266 -65.25 -24.891 1 93.25 56 ASN B C 1
ATOM 5486 O O . ASN B 1 56 ? 7.855 -66.375 -24.969 1 93.25 56 ASN B O 1
ATOM 5490 N N . ILE B 1 57 ? 9.367 -64.875 -25.438 1 92.88 57 ILE B N 1
ATOM 5491 C CA . ILE B 1 57 ? 10.211 -65.75 -26.203 1 92.88 57 ILE B CA 1
ATOM 5492 C C . ILE B 1 57 ? 10.773 -66.812 -25.266 1 92.88 57 ILE B C 1
ATOM 5494 O O . ILE B 1 57 ? 10.836 -68 -25.641 1 92.88 57 ILE B O 1
ATOM 5498 N N . CYS B 1 58 ? 11.125 -66.438 -24.109 1 94.31 58 CYS B N 1
ATOM 5499 C CA . CYS B 1 58 ? 11.68 -67.375 -23.141 1 94.31 58 CYS B CA 1
ATOM 5500 C C . CYS B 1 58 ? 10.609 -68.375 -22.656 1 94.31 58 CYS B C 1
ATOM 5502 O O . CYS B 1 58 ? 10.883 -69.562 -22.453 1 94.31 58 CYS B O 1
ATOM 5504 N N . LEU B 1 59 ? 9.391 -67.875 -22.453 1 93.75 59 LEU B N 1
ATOM 5505 C CA . LEU B 1 59 ? 8.305 -68.812 -22.047 1 93.75 59 LEU B CA 1
ATOM 5506 C C . LEU B 1 59 ? 7.984 -69.812 -23.141 1 93.75 59 LEU B C 1
ATOM 5508 O O . LEU B 1 59 ? 7.668 -70.938 -22.844 1 93.75 59 LEU B O 1
ATOM 5512 N N . SER B 1 60 ? 8.039 -69.312 -24.359 1 92.44 60 SER B N 1
ATOM 5513 C CA . SER B 1 60 ? 7.836 -70.188 -25.484 1 92.44 60 SER B CA 1
ATOM 5514 C C . SER B 1 60 ? 8.914 -71.312 -25.516 1 92.44 60 SER B C 1
ATOM 5516 O O . SER B 1 60 ? 8.648 -72.438 -25.875 1 92.44 60 SER B O 1
ATOM 5518 N N . GLN B 1 61 ? 10.117 -71 -25.203 1 92.56 61 GLN B N 1
ATOM 5519 C CA . GLN B 1 61 ? 11.211 -71.938 -25.172 1 92.56 61 GLN B CA 1
ATOM 5520 C C . GLN B 1 61 ? 11.055 -72.938 -24.016 1 92.56 61 GLN B C 1
ATOM 5522 O O . GLN B 1 61 ? 11.461 -74.062 -24.109 1 92.56 61 GLN B O 1
ATOM 5527 N N . MET B 1 62 ? 10.406 -72.5 -22.969 1 91.81 62 MET B N 1
ATOM 5528 C CA . MET B 1 62 ? 10.258 -73.312 -21.766 1 91.81 62 MET B CA 1
ATOM 5529 C C . MET B 1 62 ? 9.344 -74.5 -22.031 1 91.81 62 MET B C 1
ATOM 5531 O O . MET B 1 62 ? 9.438 -75.5 -21.344 1 91.81 62 MET B O 1
ATOM 5535 N N . LYS B 1 63 ? 8.469 -74.312 -23.031 1 89.19 63 LYS B N 1
ATOM 5536 C CA . LYS B 1 63 ? 7.594 -75.5 -23.328 1 89.19 63 LYS B CA 1
ATOM 5537 C C . LYS B 1 63 ? 8.398 -76.688 -23.781 1 89.19 63 LYS B C 1
ATOM 5539 O O . LYS B 1 63 ? 8.008 -77.812 -23.531 1 89.19 63 LYS B O 1
ATOM 5544 N N . TRP B 1 64 ? 9.539 -76.438 -24.453 1 88 64 TRP B N 1
ATOM 5545 C CA . TRP B 1 64 ? 10.414 -77.5 -24.891 1 88 64 TRP B CA 1
ATOM 5546 C C . TRP B 1 64 ? 11.273 -78.062 -23.734 1 88 64 TRP B C 1
ATOM 5548 O O . TRP B 1 64 ? 11.484 -79.25 -23.594 1 88 64 TRP B O 1
ATOM 5558 N N . ASN B 1 65 ? 11.688 -77.125 -22.891 1 88.19 65 ASN B N 1
ATOM 5559 C CA . ASN B 1 65 ? 12.547 -77.5 -21.766 1 88.19 65 ASN B CA 1
ATOM 5560 C C . ASN B 1 65 ? 11.773 -78.25 -20.703 1 88.19 65 ASN B C 1
ATOM 5562 O O . ASN B 1 65 ? 12.352 -79.062 -19.969 1 88.19 65 ASN B O 1
ATOM 5566 N N . TRP B 1 66 ? 10.453 -78.125 -20.609 1 89 66 TRP B N 1
ATOM 5567 C CA . TRP B 1 66 ? 9.555 -78.688 -19.609 1 89 66 TRP B CA 1
ATOM 5568 C C . TRP B 1 66 ? 9.539 -80.188 -19.734 1 89 66 TRP B C 1
ATOM 5570 O O . TRP B 1 66 ? 9.422 -80.875 -18.719 1 89 66 TRP B O 1
ATOM 5580 N N . TYR B 1 67 ? 9.703 -80.75 -20.875 1 85 67 TYR B N 1
ATOM 5581 C CA . TYR B 1 67 ? 9.57 -82.188 -21.094 1 85 67 TYR B CA 1
ATOM 5582 C C . TYR B 1 67 ? 10.938 -82.812 -21.203 1 85 67 TYR B C 1
ATOM 5584 O O . TYR B 1 67 ? 11.039 -84 -21.625 1 85 67 TYR B O 1
ATOM 5592 N N . ASN B 1 68 ? 11.844 -82.125 -20.75 1 79.62 68 ASN B N 1
ATOM 5593 C CA . ASN B 1 68 ? 13.172 -82.688 -20.75 1 79.62 68 ASN B CA 1
ATOM 5594 C C . ASN B 1 68 ? 13.305 -83.75 -19.641 1 79.62 68 ASN B C 1
ATOM 5596 O O . ASN B 1 68 ? 13.328 -83.375 -18.469 1 79.62 68 ASN B O 1
ATOM 5600 N N . GLN B 1 69 ? 13.398 -85.062 -19.953 1 73.19 69 GLN B N 1
ATOM 5601 C CA . GLN B 1 69 ? 13.68 -86.25 -19.125 1 73.19 69 GLN B CA 1
ATOM 5602 C C . GLN B 1 69 ? 12.594 -86.438 -18.078 1 73.19 69 GLN B C 1
ATOM 5604 O O . GLN B 1 69 ? 12.875 -86.875 -16.969 1 73.19 69 GLN B O 1
ATOM 5609 N N . SER B 1 70 ? 11.445 -85.812 -18.234 1 80.69 70 SER B N 1
ATOM 5610 C CA . SER B 1 70 ? 10.336 -86 -17.312 1 80.69 70 SER B CA 1
ATOM 5611 C C . SER B 1 70 ? 9.016 -86.188 -18.062 1 80.69 70 SER B C 1
ATOM 5613 O O . SER B 1 70 ? 8.82 -85.625 -19.141 1 80.69 70 SER B O 1
ATOM 5615 N N . SER B 1 71 ? 8.281 -87.125 -17.562 1 87.5 71 SER B N 1
ATOM 5616 C CA . SER B 1 71 ? 6.957 -87.375 -18.141 1 87.5 71 SER B CA 1
ATOM 5617 C C . SER B 1 71 ? 5.91 -86.5 -17.484 1 87.5 71 SER B C 1
ATOM 5619 O O . SER B 1 71 ? 5.777 -86.438 -16.25 1 87.5 71 SER B O 1
ATOM 5621 N N . GLN B 1 72 ? 5.332 -85.625 -18.266 1 90.69 72 GLN B N 1
ATOM 5622 C CA . GLN B 1 72 ? 4.32 -84.688 -17.766 1 90.69 72 GLN B CA 1
ATOM 5623 C C . GLN B 1 72 ? 3.066 -84.688 -18.625 1 90.69 72 GLN B C 1
ATOM 5625 O O . GLN B 1 72 ? 3.107 -85.188 -19.766 1 90.69 72 GLN B O 1
ATOM 5630 N N . PRO B 1 73 ? 1.979 -84.25 -18.062 1 91.75 73 PRO B N 1
ATOM 5631 C CA . PRO B 1 73 ? 0.753 -84.188 -18.859 1 91.75 73 PRO B CA 1
ATOM 5632 C C . PRO B 1 73 ? 0.876 -83.312 -20.094 1 91.75 73 PRO B C 1
ATOM 5634 O O . PRO B 1 73 ? 1.527 -82.25 -20.047 1 91.75 73 PRO B O 1
ATOM 5637 N N . LEU B 1 74 ? 0.24 -83.625 -21.156 1 91.5 74 LEU B N 1
ATOM 5638 C CA . LEU B 1 74 ? 0.315 -82.938 -22.438 1 91.5 74 LEU B CA 1
ATOM 5639 C C . LEU B 1 74 ? -0.319 -81.562 -22.328 1 91.5 74 LEU B C 1
ATOM 5641 O O . LEU B 1 74 ? 0.009 -80.625 -23.094 1 91.5 74 LEU B O 1
ATOM 5645 N N . VAL B 1 75 ? -1.221 -81.375 -21.344 1 91.62 75 VAL B N 1
ATOM 5646 C CA . VAL B 1 75 ? -1.897 -80.062 -21.141 1 91.62 75 VAL B CA 1
ATOM 5647 C C . VAL B 1 75 ? -0.874 -79 -20.812 1 91.62 75 VAL B C 1
ATOM 5649 O O . VAL B 1 75 ? -1.087 -77.812 -21.094 1 91.62 75 VAL B O 1
ATOM 5652 N N . ASP B 1 76 ? 0.291 -79.438 -20.156 1 92.81 76 ASP B N 1
ATOM 5653 C CA . ASP B 1 76 ? 1.331 -78.438 -19.797 1 92.81 76 ASP B CA 1
ATOM 5654 C C . ASP B 1 76 ? 1.971 -77.875 -21.047 1 92.81 76 ASP B C 1
ATOM 5656 O O . ASP B 1 76 ? 2.408 -76.688 -21.031 1 92.81 76 ASP B O 1
ATOM 5660 N N . PHE B 1 77 ? 1.996 -78.625 -22.125 1 91.88 77 PHE B N 1
ATOM 5661 C CA . PHE B 1 77 ? 2.518 -78.125 -23.375 1 91.88 77 PHE B CA 1
ATOM 5662 C C . PHE B 1 77 ? 1.636 -77 -23.922 1 91.88 77 PHE B C 1
ATOM 5664 O O . PHE B 1 77 ? 2.141 -76 -24.391 1 91.88 77 PHE B O 1
ATOM 5671 N N . ASP B 1 78 ? 0.371 -77.125 -23.781 1 92.38 78 ASP B N 1
ATOM 5672 C CA . ASP B 1 78 ? -0.602 -76.125 -24.219 1 92.38 78 ASP B CA 1
ATOM 5673 C C . ASP B 1 78 ? -0.555 -74.875 -23.312 1 92.38 78 ASP B C 1
ATOM 5675 O O . ASP B 1 78 ? -0.595 -73.75 -23.812 1 92.38 78 ASP B O 1
ATOM 5679 N N . ARG B 1 79 ? -0.451 -75.125 -22.031 1 93.19 79 ARG B N 1
ATOM 5680 C CA . ARG B 1 79 ? -0.433 -74 -21.078 1 93.19 79 ARG B CA 1
ATOM 5681 C C . ARG B 1 79 ? 0.836 -73.188 -21.234 1 93.19 79 ARG B C 1
ATOM 5683 O O . ARG B 1 79 ? 0.791 -71.938 -21.172 1 93.19 79 ARG B O 1
ATOM 5690 N N . LEU B 1 80 ? 1.981 -73.75 -21.406 1 92.88 80 LEU B N 1
ATOM 5691 C CA . LEU B 1 80 ? 3.242 -73.062 -21.578 1 92.88 80 LEU B CA 1
ATOM 5692 C C . LEU B 1 80 ? 3.256 -72.312 -22.906 1 92.88 80 LEU B C 1
ATOM 5694 O O . LEU B 1 80 ? 3.775 -71.188 -22.984 1 92.88 80 LEU B O 1
ATOM 5698 N N . ASP B 1 81 ? 2.652 -72.875 -23.906 1 92.56 81 ASP B N 1
ATOM 5699 C CA . ASP B 1 81 ? 2.553 -72.188 -25.172 1 92.56 81 ASP B CA 1
ATOM 5700 C C . ASP B 1 81 ? 1.641 -70.938 -25.047 1 92.56 81 ASP B C 1
ATOM 5702 O O . ASP B 1 81 ? 1.95 -69.875 -25.594 1 92.56 81 ASP B O 1
ATOM 5706 N N . ALA B 1 82 ? 0.541 -71.062 -24.375 1 91 82 ALA B N 1
ATOM 5707 C CA . ALA B 1 82 ? -0.415 -70 -24.188 1 91 82 ALA B CA 1
ATOM 5708 C C . ALA B 1 82 ? 0.189 -68.875 -23.344 1 91 82 ALA B C 1
ATOM 5710 O O . ALA B 1 82 ? -0.188 -67.688 -23.484 1 91 82 ALA B O 1
ATOM 5711 N N . SER B 1 83 ? 1.081 -69.188 -22.391 1 91.38 83 SER B N 1
ATOM 5712 C CA . SER B 1 83 ? 1.676 -68.188 -21.5 1 91.38 83 SER B CA 1
ATOM 5713 C C . SER B 1 83 ? 2.523 -67.188 -22.266 1 91.38 83 SER B C 1
ATOM 5715 O O . SER B 1 83 ? 2.758 -66.125 -21.797 1 91.38 83 SER B O 1
ATOM 5717 N N . SER B 1 84 ? 2.992 -67.562 -23.453 1 91.81 84 SER B N 1
ATOM 5718 C CA . SER B 1 84 ? 3.787 -66.625 -24.266 1 91.81 84 SER B CA 1
ATOM 5719 C C . SER B 1 84 ? 2.904 -65.625 -24.969 1 91.81 84 SER B C 1
ATOM 5721 O O . SER B 1 84 ? 3.408 -64.688 -25.594 1 91.81 84 SER B O 1
ATOM 5723 N N . ARG B 1 85 ? 1.576 -65.688 -24.844 1 88.75 85 ARG B N 1
ATOM 5724 C CA . ARG B 1 85 ? 0.658 -64.812 -25.562 1 88.75 85 ARG B CA 1
ATOM 5725 C C . ARG B 1 85 ? 0.095 -63.75 -24.641 1 88.75 85 ARG B C 1
ATOM 5727 O O . ARG B 1 85 ? -0.637 -62.844 -25.094 1 88.75 85 ARG B O 1
ATOM 5734 N N . GLY B 1 86 ? 0.435 -63.844 -23.359 1 86.06 86 GLY B N 1
ATOM 5735 C CA . GLY B 1 86 ? -0.034 -62.781 -22.516 1 86.06 86 GLY B CA 1
ATOM 5736 C C . GLY B 1 86 ? -0.329 -63.188 -21.094 1 86.06 86 GLY B C 1
ATOM 5737 O O . GLY B 1 86 ? 0.092 -64.25 -20.656 1 86.06 86 GLY B O 1
ATOM 5738 N N . ALA B 1 87 ? -1.079 -62.281 -20.406 1 88.56 87 ALA B N 1
ATOM 5739 C CA . ALA B 1 87 ? -1.302 -62.469 -18.969 1 88.56 87 ALA B CA 1
ATOM 5740 C C . ALA B 1 87 ? -2.258 -63.625 -18.703 1 88.56 87 ALA B C 1
ATOM 5742 O O . ALA B 1 87 ? -2.088 -64.375 -17.734 1 88.56 87 ALA B O 1
ATOM 5743 N N . TRP B 1 88 ? -3.209 -63.812 -19.531 1 88.12 88 TRP B N 1
ATOM 5744 C CA . TRP B 1 88 ? -4.164 -64.875 -19.328 1 88.12 88 TRP B CA 1
ATOM 5745 C C . TRP B 1 88 ? -3.477 -66.25 -19.438 1 88.12 88 TRP B C 1
ATOM 5747 O O . TRP B 1 88 ? -3.74 -67.125 -18.641 1 88.12 88 TRP B O 1
ATOM 5757 N N . GLY B 1 89 ? -2.641 -66.375 -20.438 1 91 89 GLY B N 1
ATOM 5758 C CA . GLY B 1 89 ? -1.843 -67.625 -20.547 1 91 89 GLY B CA 1
ATOM 5759 C C . GLY B 1 89 ? -0.899 -67.812 -19.375 1 91 89 GLY B C 1
ATOM 5760 O O . GLY B 1 89 ? -0.676 -68.938 -18.938 1 91 89 GLY B O 1
ATOM 5761 N N . GLY B 1 90 ? -0.446 -66.625 -18.859 1 91.62 90 GLY B N 1
ATOM 5762 C CA . GLY B 1 90 ? 0.411 -66.688 -17.688 1 91.62 90 GLY B CA 1
ATOM 5763 C C . GLY B 1 90 ? -0.296 -67.25 -16.469 1 91.62 90 GLY B C 1
ATOM 5764 O O . GLY B 1 90 ? 0.284 -68 -15.695 1 91.62 90 GLY B O 1
ATOM 5765 N N . LEU B 1 91 ? -1.533 -66.938 -16.344 1 91.81 91 LEU B N 1
ATOM 5766 C CA . LEU B 1 91 ? -2.311 -67.438 -15.211 1 91.81 91 LEU B CA 1
ATOM 5767 C C . LEU B 1 91 ? -2.533 -68.938 -15.32 1 91.81 91 LEU B C 1
ATOM 5769 O O . LEU B 1 91 ? -2.535 -69.688 -14.305 1 91.81 91 LEU B O 1
ATOM 5773 N N . ARG B 1 92 ? -2.621 -69.438 -16.531 1 91.44 92 ARG B N 1
ATOM 5774 C CA . ARG B 1 92 ? -2.848 -70.875 -16.75 1 91.44 92 ARG B CA 1
ATOM 5775 C C . ARG B 1 92 ? -1.597 -71.688 -16.422 1 91.44 92 ARG B C 1
ATOM 5777 O O . ARG B 1 92 ? -1.686 -72.75 -15.844 1 91.44 92 ARG B O 1
ATOM 5784 N N . VAL B 1 93 ? -0.539 -71.188 -16.812 1 94.12 93 VAL B N 1
ATOM 5785 C CA . VAL B 1 93 ? 0.713 -71.875 -16.594 1 94.12 93 VAL B CA 1
ATOM 5786 C C . VAL B 1 93 ? 1.028 -71.938 -15.102 1 94.12 93 VAL B C 1
ATOM 5788 O O . VAL B 1 93 ? 1.664 -72.938 -14.641 1 94.12 93 VAL B O 1
ATOM 5791 N N . LEU B 1 94 ? 0.619 -70.938 -14.359 1 93.75 94 LEU B N 1
ATOM 5792 C CA . LEU B 1 94 ? 0.875 -70.938 -12.922 1 93.75 94 LEU B CA 1
ATOM 5793 C C . LEU B 1 94 ? 0.227 -72.125 -12.242 1 93.75 94 LEU B C 1
ATOM 5795 O O . LEU B 1 94 ? 0.75 -72.688 -11.25 1 93.75 94 LEU B O 1
ATOM 5799 N N . LYS B 1 95 ? -0.881 -72.688 -12.773 1 90.5 95 LYS B N 1
ATOM 5800 C CA . LYS B 1 95 ? -1.512 -73.875 -12.234 1 90.5 95 LYS B CA 1
ATOM 5801 C C . LYS B 1 95 ? -0.606 -75.062 -12.398 1 90.5 95 LYS B C 1
ATOM 5803 O O . LYS B 1 95 ? -0.536 -75.938 -11.516 1 90.5 95 LYS B O 1
ATOM 5808 N N . SER B 1 96 ? 0.076 -75.188 -13.562 1 91.31 96 SER B N 1
ATOM 5809 C CA . SER B 1 96 ? 1.017 -76.25 -13.812 1 91.31 96 SER B CA 1
ATOM 5810 C C . SER B 1 96 ? 2.25 -76.125 -12.93 1 91.31 96 SER B C 1
ATOM 5812 O O . SER B 1 96 ? 2.807 -77.125 -12.484 1 91.31 96 SER B O 1
ATOM 5814 N N . CYS B 1 97 ? 2.619 -74.875 -12.625 1 91.88 97 CYS B N 1
ATOM 5815 C CA . CYS B 1 97 ? 3.826 -74.688 -11.844 1 91.88 97 CYS B CA 1
ATOM 5816 C C . CYS B 1 97 ? 3.58 -74.938 -10.367 1 91.88 97 CYS B C 1
ATOM 5818 O O . CYS B 1 97 ? 4.523 -75.188 -9.617 1 91.88 97 CYS B O 1
ATOM 5820 N N . ILE B 1 98 ? 2.344 -74.938 -9.922 1 90.12 98 ILE B N 1
ATOM 5821 C CA . ILE B 1 98 ? 2.016 -75.312 -8.555 1 90.12 98 ILE B CA 1
ATOM 5822 C C . ILE B 1 98 ? 2.256 -76.812 -8.367 1 90.12 98 ILE B C 1
ATOM 5824 O O . ILE B 1 98 ? 2.729 -77.25 -7.316 1 90.12 98 ILE B O 1
ATOM 5828 N N . ARG B 1 99 ? 1.975 -77.562 -9.414 1 88.12 99 ARG B N 1
ATOM 5829 C CA . ARG B 1 99 ? 2.186 -79 -9.375 1 88.12 99 ARG B CA 1
ATOM 5830 C C . ARG B 1 99 ? 3.668 -79.312 -9.484 1 88.12 99 ARG B C 1
ATOM 5832 O O . ARG B 1 99 ? 4.168 -80.188 -8.75 1 88.12 99 ARG B O 1
ATOM 5839 N N . ARG B 1 100 ? 4.328 -78.625 -10.406 1 89.75 100 ARG B N 1
ATOM 5840 C CA . ARG B 1 100 ? 5.762 -78.812 -10.609 1 89.75 100 ARG B CA 1
ATOM 5841 C C . ARG B 1 100 ? 6.496 -77.438 -10.609 1 89.75 100 ARG B C 1
ATOM 5843 O O . ARG B 1 100 ? 6.531 -76.75 -11.625 1 89.75 100 ARG B O 1
ATOM 5850 N N . PRO B 1 101 ? 7.113 -77.188 -9.422 1 86.31 101 PRO B N 1
ATOM 5851 C CA . PRO B 1 101 ? 7.797 -75.938 -9.336 1 86.31 101 PRO B CA 1
ATOM 5852 C C . PRO B 1 101 ? 8.906 -75.75 -10.375 1 86.31 101 PRO B C 1
ATOM 5854 O O . PRO B 1 101 ? 9.711 -76.688 -10.562 1 86.31 101 PRO B O 1
ATOM 5857 N N . ASN B 1 102 ? 8.812 -74.688 -11.18 1 88.5 102 ASN B N 1
ATOM 5858 C CA . ASN B 1 102 ? 9.75 -74.375 -12.25 1 88.5 102 ASN B CA 1
ATOM 5859 C C . ASN B 1 102 ? 9.922 -72.812 -12.422 1 88.5 102 ASN B C 1
ATOM 5861 O O . ASN B 1 102 ? 9.117 -72.062 -11.914 1 88.5 102 ASN B O 1
ATOM 5865 N N . TRP B 1 103 ? 10.945 -72.438 -13.047 1 89.62 103 TRP B N 1
ATOM 5866 C CA . TRP B 1 103 ? 11.266 -71 -13.289 1 89.62 103 TRP B CA 1
ATOM 5867 C C . TRP B 1 103 ? 10.227 -70.375 -14.195 1 89.62 103 TRP B C 1
ATOM 5869 O O . TRP B 1 103 ? 10.117 -69.125 -14.242 1 89.62 103 TRP B O 1
ATOM 5879 N N . ALA B 1 104 ? 9.453 -71.188 -14.867 1 92.06 104 ALA B N 1
ATOM 5880 C CA . ALA B 1 104 ? 8.406 -70.625 -15.734 1 92.06 104 ALA B CA 1
ATOM 5881 C C . ALA B 1 104 ? 7.391 -69.812 -14.93 1 92.06 104 ALA B C 1
ATOM 5883 O O . ALA B 1 104 ? 6.75 -68.938 -15.469 1 92.06 104 ALA B O 1
ATOM 5884 N N . ALA B 1 105 ? 7.32 -70.062 -13.672 1 94.5 105 ALA B N 1
ATOM 5885 C CA . ALA B 1 105 ? 6.422 -69.312 -12.789 1 94.5 105 ALA B CA 1
ATOM 5886 C C . ALA B 1 105 ? 6.867 -67.875 -12.664 1 94.5 105 ALA B C 1
ATOM 5888 O O . ALA B 1 105 ? 6.031 -66.938 -12.609 1 94.5 105 ALA B O 1
ATOM 5889 N N . LEU B 1 106 ? 8.148 -67.688 -12.625 1 95 106 LEU B N 1
ATOM 5890 C CA . LEU B 1 106 ? 8.688 -66.312 -12.531 1 95 106 LEU B CA 1
ATOM 5891 C C . LEU B 1 106 ? 8.367 -65.5 -13.789 1 95 106 LEU B C 1
ATOM 5893 O O . LEU B 1 106 ? 8.016 -64.312 -13.703 1 95 106 LEU B O 1
ATOM 5897 N N . GLY B 1 107 ? 8.539 -66.125 -14.867 1 94.94 107 GLY B N 1
ATOM 5898 C CA . GLY B 1 107 ? 8.195 -65.5 -16.125 1 94.94 107 GLY B CA 1
ATOM 5899 C C . GLY B 1 107 ? 6.715 -65.188 -16.234 1 94.94 107 GLY B C 1
ATOM 5900 O O . GLY B 1 107 ? 6.344 -64.062 -16.703 1 94.94 107 GLY B O 1
ATOM 5901 N N . ALA B 1 108 ? 5.867 -66.062 -15.82 1 95.44 108 ALA B N 1
ATOM 5902 C CA . ALA B 1 108 ? 4.422 -65.875 -15.852 1 95.44 108 ALA B CA 1
ATOM 5903 C C . ALA B 1 108 ? 4.012 -64.75 -14.906 1 95.44 108 ALA B C 1
ATOM 5905 O O . ALA B 1 108 ? 3.205 -63.875 -15.273 1 95.44 108 ALA B O 1
ATOM 5906 N N . LEU B 1 109 ? 4.551 -64.688 -1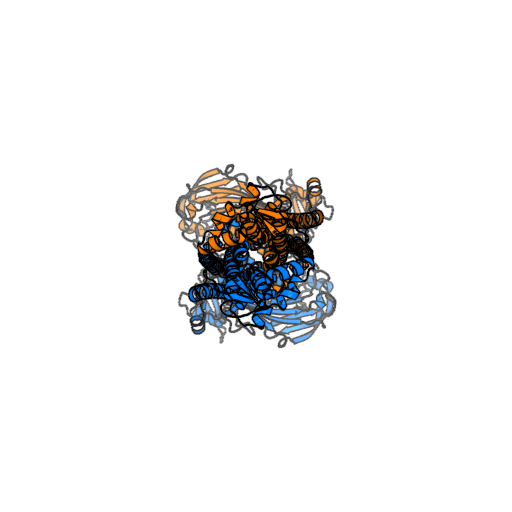3.797 1 95.62 109 LEU B N 1
ATOM 5907 C CA . LEU B 1 109 ? 4.238 -63.625 -12.828 1 95.62 109 LEU B CA 1
ATOM 5908 C C . LEU B 1 109 ? 4.723 -62.25 -13.328 1 95.62 109 LEU B C 1
ATOM 5910 O O . LEU B 1 109 ? 4.035 -61.25 -13.141 1 95.62 109 LEU B O 1
ATOM 5914 N N . ALA B 1 110 ? 5.906 -62.25 -13.898 1 96 110 ALA B N 1
ATOM 5915 C CA . ALA B 1 110 ? 6.434 -61 -14.453 1 96 110 ALA B CA 1
ATOM 5916 C C . ALA B 1 110 ? 5.531 -60.469 -15.562 1 96 110 ALA B C 1
ATOM 5918 O O . ALA B 1 110 ? 5.32 -59.25 -15.68 1 96 110 ALA B O 1
ATOM 5919 N N . THR B 1 111 ? 5.035 -61.375 -16.359 1 94.38 111 THR B N 1
ATOM 5920 C CA . THR B 1 111 ? 4.148 -60.969 -17.453 1 94.38 111 THR B CA 1
ATOM 5921 C C . THR B 1 111 ? 2.854 -60.375 -16.906 1 94.38 111 THR B C 1
ATOM 5923 O O . THR B 1 111 ? 2.375 -59.375 -17.422 1 94.38 111 THR B O 1
ATOM 5926 N N . ILE B 1 112 ? 2.289 -60.906 -15.922 1 94.56 112 ILE B N 1
ATOM 5927 C CA . ILE B 1 112 ? 1.064 -60.406 -15.312 1 94.56 112 ILE B CA 1
ATOM 5928 C C . ILE B 1 112 ? 1.335 -59.062 -14.656 1 94.56 112 ILE B C 1
ATOM 5930 O O . ILE B 1 112 ? 0.553 -58.125 -14.805 1 94.56 112 ILE B O 1
ATOM 5934 N N . ALA B 1 113 ? 2.43 -58.969 -14.023 1 95.44 113 ALA B N 1
ATOM 5935 C CA . ALA B 1 113 ? 2.789 -57.719 -13.312 1 95.44 113 ALA B CA 1
ATOM 5936 C C . ALA B 1 113 ? 3.039 -56.594 -14.289 1 95.44 113 ALA B C 1
ATOM 5938 O O . ALA B 1 113 ? 2.906 -55.406 -13.93 1 95.44 113 ALA B O 1
ATOM 5939 N N . LEU B 1 114 ? 3.422 -56.906 -15.508 1 94.75 114 LEU B N 1
ATOM 5940 C CA . LEU B 1 114 ? 3.693 -55.875 -16.5 1 94.75 114 LEU B CA 1
ATOM 5941 C C . LEU B 1 114 ? 2.432 -55.062 -16.812 1 94.75 114 LEU B C 1
ATOM 5943 O O . LEU B 1 114 ? 2.514 -53.938 -17.312 1 94.75 114 LEU B O 1
ATOM 5947 N N . LEU B 1 115 ? 1.231 -55.562 -16.516 1 92 115 LEU B N 1
ATOM 5948 C CA . LEU B 1 115 ? -0.024 -54.844 -16.734 1 92 115 LEU B CA 1
ATOM 5949 C C . LEU B 1 115 ? -0.109 -53.594 -15.867 1 92 115 LEU B C 1
ATOM 5951 O O . LEU B 1 115 ? -0.739 -52.594 -16.25 1 92 115 LEU B O 1
ATOM 5955 N N . ALA B 1 116 ? 0.547 -53.625 -14.727 1 93.12 116 ALA B N 1
ATOM 5956 C CA . ALA B 1 116 ? 0.488 -52.531 -13.781 1 93.12 116 ALA B CA 1
ATOM 5957 C C . ALA B 1 116 ? 1.734 -51.656 -13.883 1 93.12 116 ALA B C 1
ATOM 5959 O O . ALA B 1 116 ? 1.913 -50.719 -13.094 1 93.12 116 ALA B O 1
ATOM 5960 N N . PHE B 1 117 ? 2.553 -51.906 -14.875 1 94.31 117 PHE B N 1
ATOM 5961 C CA . PHE B 1 117 ? 3.832 -51.219 -15.016 1 94.31 117 PHE B CA 1
ATOM 5962 C C . PHE B 1 117 ? 3.621 -49.75 -15.281 1 94.31 117 PHE B C 1
ATOM 5964 O O . PHE B 1 117 ? 4.219 -48.906 -14.617 1 94.31 117 PHE B O 1
ATOM 5971 N N . GLU B 1 118 ? 2.727 -49.406 -16.125 1 92.62 118 GLU B N 1
ATOM 5972 C CA . GLU B 1 118 ? 2.539 -48.031 -16.562 1 92.62 118 GLU B CA 1
ATOM 5973 C C . GLU B 1 118 ? 1.803 -47.219 -15.5 1 92.62 118 GLU B C 1
ATOM 5975 O O . GLU B 1 118 ? 2.217 -46.094 -15.164 1 92.62 118 GLU B O 1
ATOM 5980 N N . PRO B 1 119 ? 0.724 -47.719 -14.906 1 92.44 119 PRO B N 1
ATOM 5981 C CA . PRO B 1 119 ? 0.066 -46.938 -13.844 1 92.44 119 PRO B CA 1
ATOM 5982 C C . PRO B 1 119 ? 1.007 -46.625 -12.695 1 92.44 119 PRO B C 1
ATOM 5984 O O . PRO B 1 119 ? 0.972 -45.5 -12.172 1 92.44 119 PRO B O 1
ATOM 5987 N N . PHE B 1 120 ? 1.833 -47.5 -12.352 1 94.38 120 PHE B N 1
ATOM 5988 C CA . PHE B 1 120 ? 2.762 -47.25 -11.258 1 94.38 120 PHE B CA 1
ATOM 5989 C C . PHE B 1 120 ? 3.816 -46.219 -11.664 1 94.38 120 PHE B C 1
ATOM 5991 O O . PHE B 1 120 ? 4.258 -45.406 -10.844 1 94.38 120 PHE B O 1
ATOM 5998 N N . THR B 1 121 ? 4.234 -46.281 -12.906 1 94.06 121 THR B N 1
ATOM 5999 C CA . THR B 1 121 ? 5.215 -45.281 -13.367 1 94.06 121 THR B CA 1
ATOM 6000 C C . THR B 1 121 ? 4.613 -43.906 -13.398 1 94.06 121 THR B C 1
ATOM 6002 O O . THR B 1 121 ? 5.297 -42.906 -13.102 1 94.06 121 THR B O 1
ATOM 6005 N N . GLN B 1 122 ? 3.352 -43.812 -13.727 1 92.56 122 GLN B N 1
ATOM 6006 C CA . GLN B 1 122 ? 2.707 -42.5 -13.766 1 92.56 122 GLN B CA 1
ATOM 6007 C C . GLN B 1 122 ? 2.41 -42 -12.359 1 92.56 122 GLN B C 1
ATOM 6009 O O . GLN B 1 122 ? 2.381 -40.781 -12.125 1 92.56 122 GLN B O 1
ATOM 6014 N N . ALA B 1 123 ? 2.207 -42.812 -11.477 1 92.25 123 ALA B N 1
ATOM 6015 C CA . ALA B 1 123 ? 1.941 -42.438 -10.086 1 92.25 123 ALA B CA 1
ATOM 6016 C C . ALA B 1 123 ? 3.186 -41.844 -9.438 1 92.25 123 ALA B C 1
ATOM 6018 O O . ALA B 1 123 ? 3.092 -41.188 -8.398 1 92.25 123 ALA B O 1
ATOM 6019 N N . ILE B 1 124 ? 4.316 -42.031 -10.062 1 94.12 124 ILE B N 1
ATOM 6020 C CA . ILE B 1 124 ? 5.574 -41.5 -9.547 1 94.12 124 ILE B CA 1
ATOM 6021 C C . ILE B 1 124 ? 5.566 -39.969 -9.633 1 94.12 124 ILE B C 1
ATOM 6023 O O . ILE B 1 124 ? 6.117 -39.312 -8.766 1 94.12 124 ILE B O 1
ATOM 6027 N N . LEU B 1 125 ? 4.926 -39.469 -10.617 1 91.19 125 LEU B N 1
ATOM 6028 C CA . LEU B 1 125 ? 4.945 -38.031 -10.875 1 91.19 125 LEU B CA 1
ATOM 6029 C C . LEU B 1 125 ? 3.838 -37.344 -10.094 1 91.19 125 LEU B C 1
ATOM 6031 O O . LEU B 1 125 ? 2.654 -37.594 -10.305 1 91.19 125 LEU B O 1
ATOM 6035 N N . ALA B 1 126 ? 4.219 -36.531 -9.188 1 88.38 126 ALA B N 1
ATOM 6036 C CA . ALA B 1 126 ? 3.283 -35.719 -8.422 1 88.38 126 ALA B CA 1
ATOM 6037 C C . ALA B 1 126 ? 3.656 -34.219 -8.5 1 88.38 126 ALA B C 1
ATOM 6039 O O . ALA B 1 126 ? 4.797 -33.906 -8.828 1 88.38 126 ALA B O 1
ATOM 6040 N N . SER B 1 127 ? 2.627 -33.438 -8.375 1 84.12 127 SER B N 1
ATOM 6041 C CA . SER B 1 127 ? 2.857 -32 -8.352 1 84.12 127 SER B CA 1
ATOM 6042 C C . SER B 1 127 ? 2.607 -31.438 -6.961 1 84.12 127 SER B C 1
ATOM 6044 O O . SER B 1 127 ? 1.692 -31.859 -6.258 1 84.12 127 SER B O 1
ATOM 6046 N N . GLU B 1 128 ? 3.539 -30.641 -6.551 1 83.19 128 GLU B N 1
ATOM 6047 C CA . GLU B 1 128 ? 3.418 -29.969 -5.254 1 83.19 128 GLU B CA 1
ATOM 6048 C C . GLU B 1 128 ? 3.639 -28.469 -5.387 1 83.19 128 GLU B C 1
ATOM 6050 O O . GLU B 1 128 ? 4.504 -28.016 -6.145 1 83.19 128 GLU B O 1
ATOM 6055 N N . ASP B 1 129 ? 2.789 -27.734 -4.668 1 79.75 129 ASP B N 1
ATOM 6056 C CA . ASP B 1 129 ? 2.971 -26.281 -4.641 1 79.75 129 ASP B CA 1
ATOM 6057 C C . ASP B 1 129 ? 3.973 -25.875 -3.564 1 79.75 129 ASP B C 1
ATOM 6059 O O . ASP B 1 129 ? 3.859 -26.297 -2.412 1 79.75 129 ASP B O 1
ATOM 6063 N N . ARG B 1 130 ? 5.02 -25.219 -3.955 1 81.25 130 ARG B N 1
ATOM 6064 C CA . ARG B 1 130 ? 6.031 -24.75 -3.016 1 81.25 130 ARG B CA 1
ATOM 6065 C C . ARG B 1 130 ? 6.426 -23.312 -3.311 1 81.25 130 ARG B C 1
ATOM 6067 O O . ARG B 1 130 ? 6.273 -22.844 -4.438 1 81.25 130 ARG B O 1
ATOM 6074 N N . GLU B 1 131 ? 6.887 -22.703 -2.26 1 81.94 131 GLU B N 1
ATOM 6075 C CA . GLU B 1 131 ? 7.422 -21.359 -2.414 1 81.94 131 GLU B CA 1
ATOM 6076 C C . GLU B 1 131 ? 8.906 -21.391 -2.777 1 81.94 131 GLU B C 1
ATOM 6078 O O . GLU B 1 131 ? 9.703 -22.047 -2.105 1 81.94 131 GLU B O 1
ATOM 6083 N N . LEU B 1 132 ? 9.156 -20.812 -3.844 1 83.06 132 LEU B N 1
ATOM 6084 C CA . LEU B 1 132 ? 10.547 -20.766 -4.289 1 83.06 132 LEU B CA 1
ATOM 6085 C C . LEU B 1 132 ? 11.117 -19.359 -4.164 1 83.06 132 LEU B C 1
ATOM 6087 O O . LEU B 1 132 ? 10.43 -18.391 -4.461 1 83.06 132 LEU B O 1
ATOM 6091 N N . VAL B 1 133 ? 12.367 -19.297 -3.676 1 85.81 133 VAL B N 1
ATOM 6092 C CA . VAL B 1 133 ? 13.055 -18.016 -3.588 1 85.81 133 VAL B CA 1
ATOM 6093 C C . VAL B 1 133 ? 13.453 -17.531 -4.984 1 85.81 133 VAL B C 1
ATOM 6095 O O . VAL B 1 133 ? 14.078 -18.281 -5.742 1 85.81 133 VAL B O 1
ATOM 6098 N N . LEU B 1 134 ? 13.031 -16.406 -5.316 1 84.5 134 LEU B N 1
ATOM 6099 C CA . LEU B 1 134 ? 13.367 -15.852 -6.621 1 84.5 134 LEU B CA 1
ATOM 6100 C C . LEU B 1 134 ? 14.781 -15.273 -6.617 1 84.5 134 LEU B C 1
ATOM 6102 O O . LEU B 1 134 ? 15.156 -14.547 -5.699 1 84.5 134 LEU B O 1
ATOM 6106 N N . LYS B 1 135 ? 15.516 -15.648 -7.609 1 82.56 135 LYS B N 1
ATOM 6107 C CA . LYS B 1 135 ? 16.844 -15.062 -7.797 1 82.56 135 LYS B CA 1
ATOM 6108 C C . LYS B 1 135 ? 16.734 -13.617 -8.266 1 82.56 135 LYS B C 1
ATOM 6110 O O . LYS B 1 135 ? 15.711 -13.211 -8.828 1 82.56 135 LYS B O 1
ATOM 6115 N N . PRO B 1 136 ? 17.734 -12.797 -7.977 1 81.06 136 PRO B N 1
ATOM 6116 C CA . PRO B 1 136 ? 17.719 -11.383 -8.375 1 81.06 136 PRO B CA 1
ATOM 6117 C C . PRO B 1 136 ? 17.359 -11.195 -9.844 1 81.06 136 PRO B C 1
ATOM 6119 O O . PRO B 1 136 ? 16.625 -10.266 -10.195 1 81.06 136 PRO B O 1
ATOM 6122 N N . LYS B 1 137 ? 17.859 -12.102 -10.711 1 82.38 137 LYS B N 1
ATOM 6123 C CA . LYS B 1 137 ? 17.562 -11.984 -12.141 1 82.38 137 LYS B CA 1
ATOM 6124 C C . LYS B 1 137 ? 16.094 -12.242 -12.43 1 82.38 137 LYS B C 1
ATOM 6126 O O . LYS B 1 137 ? 15.492 -11.562 -13.258 1 82.38 137 LYS B O 1
ATOM 6131 N N . GLU B 1 138 ? 15.555 -13.266 -11.688 1 78 138 GLU B N 1
ATOM 6132 C CA . GLU B 1 138 ? 14.141 -13.586 -11.867 1 78 138 GLU B CA 1
ATOM 6133 C C . GLU B 1 138 ? 13.25 -12.445 -11.367 1 78 138 GLU B C 1
ATOM 6135 O O . GLU B 1 138 ? 12.227 -12.141 -11.977 1 78 138 GLU B O 1
ATOM 6140 N N . TYR B 1 139 ? 13.68 -11.906 -10.32 1 82.62 139 TYR B N 1
ATOM 6141 C CA . TYR B 1 139 ? 12.922 -10.781 -9.781 1 82.62 139 TYR B CA 1
ATOM 6142 C C . TYR B 1 139 ? 13 -9.578 -10.703 1 82.62 139 TYR B C 1
ATOM 6144 O O . TYR B 1 139 ? 12.016 -8.852 -10.875 1 82.62 139 TYR B O 1
ATOM 6152 N N . ALA B 1 140 ? 14.156 -9.375 -11.266 1 79.44 140 ALA B N 1
ATOM 6153 C CA . ALA B 1 140 ? 14.328 -8.266 -12.203 1 79.44 140 ALA B CA 1
ATOM 6154 C C . ALA B 1 140 ? 13.438 -8.453 -13.438 1 79.44 140 ALA B C 1
ATOM 6156 O O . ALA B 1 140 ? 12.922 -7.477 -13.984 1 79.44 140 ALA B O 1
ATOM 6157 N N . GLU B 1 141 ? 13.32 -9.688 -13.844 1 77.25 141 GLU B N 1
ATOM 6158 C CA . GLU B 1 141 ? 12.445 -9.977 -14.977 1 77.25 141 GLU B CA 1
ATOM 6159 C C . GLU B 1 141 ? 10.984 -9.68 -14.625 1 77.25 141 GLU B C 1
ATOM 6161 O O . GLU B 1 141 ? 10.234 -9.188 -15.469 1 77.25 141 GLU B O 1
ATOM 6166 N N . LEU B 1 142 ? 10.711 -10.047 -13.484 1 74.75 142 LEU B N 1
ATOM 6167 C CA . LEU B 1 142 ? 9.367 -9.734 -13.016 1 74.75 142 LEU B CA 1
ATOM 6168 C C . LEU B 1 142 ? 9.141 -8.227 -12.977 1 74.75 142 LEU B C 1
ATOM 6170 O O . LEU B 1 142 ? 8.062 -7.746 -13.32 1 74.75 142 LEU B O 1
ATOM 6174 N N . ALA B 1 143 ? 10.102 -7.559 -12.523 1 74.06 143 ALA B N 1
ATOM 6175 C CA . ALA B 1 143 ? 10.031 -6.102 -12.461 1 74.06 143 ALA B CA 1
ATOM 6176 C C . ALA B 1 143 ? 9.859 -5.5 -13.852 1 74.06 143 ALA B C 1
ATOM 6178 O O . ALA B 1 143 ? 9.078 -4.566 -14.047 1 74.06 143 ALA B O 1
ATOM 6179 N N . ARG B 1 144 ? 10.508 -5.969 -14.867 1 73.12 144 ARG B N 1
ATOM 6180 C CA . ARG B 1 144 ? 10.414 -5.5 -16.25 1 73.12 144 ARG B CA 1
ATOM 6181 C C . ARG B 1 144 ? 9.023 -5.734 -16.812 1 73.12 144 ARG B C 1
ATOM 6183 O O . ARG B 1 144 ? 8.477 -4.883 -17.516 1 73.12 144 ARG B O 1
ATOM 6190 N N . LYS B 1 145 ? 8.508 -6.789 -16.391 1 70.38 145 LYS B N 1
ATOM 6191 C CA . LYS B 1 145 ? 7.18 -7.145 -16.859 1 70.38 145 LYS B CA 1
ATOM 6192 C C . LYS B 1 145 ? 6.125 -6.191 -16.312 1 70.38 145 LYS B C 1
ATOM 6194 O O . LYS B 1 145 ? 5.102 -5.945 -16.953 1 70.38 145 LYS B O 1
ATOM 6199 N N . ASN B 1 146 ? 6.426 -5.691 -15.195 1 65.31 146 ASN B N 1
ATOM 6200 C CA . ASN B 1 146 ? 5.473 -4.793 -14.555 1 65.31 146 ASN B CA 1
ATOM 6201 C C . ASN B 1 146 ? 5.875 -3.332 -14.734 1 65.31 146 ASN B C 1
ATOM 6203 O O . ASN B 1 146 ? 5.422 -2.461 -13.992 1 65.31 146 ASN B O 1
ATOM 6207 N N . ASN B 1 147 ? 6.738 -2.971 -15.656 1 62.91 147 ASN B N 1
ATOM 6208 C CA . ASN B 1 147 ? 7.191 -1.636 -16.031 1 62.91 147 ASN B CA 1
ATOM 6209 C C . ASN B 1 147 ? 7.77 -0.878 -14.844 1 62.91 147 ASN B C 1
ATOM 6211 O O . ASN B 1 147 ? 7.504 0.313 -14.672 1 62.91 147 ASN B O 1
ATOM 6215 N N . GLN B 1 148 ? 8.273 -1.567 -13.961 1 62.28 148 GLN B N 1
ATOM 6216 C CA . GLN B 1 148 ? 8.906 -0.907 -12.82 1 62.28 148 GLN B CA 1
ATOM 6217 C C . GLN B 1 148 ? 10.43 -0.918 -12.953 1 62.28 148 GLN B C 1
ATOM 6219 O O . GLN B 1 148 ? 11 -1.869 -13.492 1 62.28 148 GLN B O 1
ATOM 6224 N N . SER B 1 149 ? 11.102 0.274 -13.094 1 59.19 149 SER B N 1
ATOM 6225 C CA . SER B 1 149 ? 12.555 0.376 -13.148 1 59.19 149 SER B CA 1
ATOM 6226 C C . SER B 1 149 ? 13.188 -0.113 -11.844 1 59.19 149 SER B C 1
ATOM 6228 O O . SER B 1 149 ? 14.18 0.451 -11.383 1 59.19 149 SER B O 1
ATOM 6230 N N . ILE B 1 150 ? 12.477 -0.903 -11.07 1 54.44 150 ILE B N 1
ATOM 6231 C CA . ILE B 1 150 ? 12.898 -1.001 -9.68 1 54.44 150 ILE B CA 1
ATOM 6232 C C . ILE B 1 150 ? 14.25 -1.713 -9.594 1 54.44 150 ILE B C 1
ATOM 6234 O O . ILE B 1 150 ? 14.539 -2.605 -10.398 1 54.44 150 ILE B O 1
ATOM 6238 N N . ASP B 1 151 ? 15.055 -1.211 -8.82 1 59.59 151 ASP B N 1
ATOM 6239 C CA . ASP B 1 151 ? 16.203 -1.897 -8.25 1 59.59 151 ASP B CA 1
ATOM 6240 C C . ASP B 1 151 ? 15.891 -3.361 -7.953 1 59.59 151 ASP B C 1
ATOM 6242 O O . ASP B 1 151 ? 14.727 -3.715 -7.734 1 59.59 151 ASP B O 1
ATOM 6246 N N . SER B 1 152 ? 16.812 -4.258 -8.102 1 68.38 152 SER B N 1
ATOM 6247 C CA . SER B 1 152 ? 16.938 -5.711 -8.195 1 68.38 152 SER B CA 1
ATOM 6248 C C . SER B 1 152 ? 16.391 -6.395 -6.941 1 68.38 152 SER B C 1
ATOM 6250 O O . SER B 1 152 ? 16.344 -7.625 -6.871 1 68.38 152 SER B O 1
ATOM 6252 N N . ALA B 1 153 ? 15.938 -5.645 -5.801 1 80.88 153 ALA B N 1
ATOM 6253 C CA . ALA B 1 153 ? 15.531 -6.434 -4.645 1 80.88 153 ALA B CA 1
ATOM 6254 C C . ALA B 1 153 ? 14.336 -5.793 -3.941 1 80.88 153 ALA B C 1
ATOM 6256 O O . ALA B 1 153 ? 14.133 -4.578 -4.027 1 80.88 153 ALA B O 1
ATOM 6257 N N . PRO B 1 154 ? 13.477 -6.66 -3.393 1 88.56 154 PRO B N 1
ATOM 6258 C CA . PRO B 1 154 ? 12.438 -6.09 -2.537 1 88.56 154 PRO B CA 1
ATOM 6259 C C . PRO B 1 154 ? 13 -5.168 -1.46 1 88.56 154 PRO B C 1
ATOM 6261 O O . PRO B 1 154 ? 14.086 -5.418 -0.928 1 88.56 154 PRO B O 1
ATOM 6264 N N . SER B 1 155 ? 12.344 -4.098 -1.251 1 90.38 155 SER B N 1
ATOM 6265 C CA . SER B 1 155 ? 12.844 -3.117 -0.295 1 90.38 155 SER B CA 1
ATOM 6266 C C . SER B 1 155 ? 11.742 -2.641 0.641 1 90.38 155 SER B C 1
ATOM 6268 O O . SER B 1 155 ? 10.562 -2.709 0.299 1 90.38 155 SER B O 1
ATOM 6270 N N . ILE B 1 156 ? 12.109 -2.236 1.862 1 92.25 156 ILE B N 1
ATOM 6271 C CA . ILE B 1 156 ? 11.195 -1.656 2.84 1 92.25 156 ILE B CA 1
ATOM 6272 C C . ILE B 1 156 ? 11.875 -0.494 3.559 1 92.25 156 ILE B C 1
ATOM 6274 O O . ILE B 1 156 ? 13.102 -0.485 3.717 1 92.25 156 ILE B O 1
ATOM 6278 N N . GLY B 1 157 ? 11.125 0.49 3.924 1 92.25 157 GLY B N 1
ATOM 6279 C CA . GLY B 1 157 ? 11.68 1.702 4.508 1 92.25 157 GLY B CA 1
ATOM 6280 C C . GLY B 1 157 ? 12.289 1.479 5.879 1 92.25 157 GLY B C 1
ATOM 6281 O O . GLY B 1 157 ? 11.742 0.734 6.695 1 92.25 157 GLY B O 1
ATOM 6282 N N . ARG B 1 158 ? 13.492 2.094 6.16 1 93.75 158 ARG B N 1
ATOM 6283 C CA . ARG B 1 158 ? 14.164 2.15 7.453 1 93.75 158 ARG B CA 1
ATOM 6284 C C . ARG B 1 158 ? 14.984 3.432 7.59 1 93.75 158 ARG B C 1
ATOM 6286 O O . ARG B 1 158 ? 15.367 4.039 6.586 1 93.75 158 ARG B O 1
ATOM 6293 N N . THR B 1 159 ? 15.203 3.859 8.773 1 94.88 159 THR B N 1
ATOM 6294 C CA . THR B 1 159 ? 16 5.055 9.016 1 94.88 159 THR B CA 1
ATOM 6295 C C . THR B 1 159 ? 17 4.82 10.141 1 94.88 159 THR B C 1
ATOM 6297 O O . THR B 1 159 ? 16.625 4.395 11.234 1 94.88 159 THR B O 1
ATOM 6300 N N . THR B 1 160 ? 18.297 5.062 9.844 1 94.94 160 THR B N 1
ATOM 6301 C CA . THR B 1 160 ? 19.344 4.941 10.852 1 94.94 160 THR B CA 1
ATOM 6302 C C . THR B 1 160 ? 19.75 6.312 11.383 1 94.94 160 THR B C 1
ATOM 6304 O O . THR B 1 160 ? 20.219 6.434 12.516 1 94.94 160 THR B O 1
ATOM 6307 N N . ARG B 1 161 ? 19.641 7.273 10.586 1 94.94 161 ARG B N 1
ATOM 6308 C CA . ARG B 1 161 ? 19.844 8.672 10.961 1 94.94 161 ARG B CA 1
ATOM 6309 C C . ARG B 1 161 ? 18.719 9.555 10.453 1 94.94 161 ARG B C 1
ATOM 6311 O O . ARG B 1 161 ? 18.547 9.711 9.242 1 94.94 161 ARG B O 1
ATOM 6318 N N . LEU B 1 162 ? 17.984 10.039 11.375 1 95.38 162 LEU B N 1
ATOM 6319 C CA . LEU B 1 162 ? 16.844 10.883 11.039 1 95.38 162 LEU B CA 1
ATOM 6320 C C . LEU B 1 162 ? 17.25 12.352 10.969 1 95.38 162 LEU B C 1
ATOM 6322 O O . LEU B 1 162 ? 17.531 12.969 12 1 95.38 162 LEU B O 1
ATOM 6326 N N . ASN B 1 163 ? 17.328 12.875 9.781 1 93.25 163 ASN B N 1
ATOM 6327 C CA . ASN B 1 163 ? 17.734 14.258 9.531 1 93.25 163 ASN B CA 1
ATOM 6328 C C . ASN B 1 163 ? 16.641 15.047 8.82 1 93.25 163 ASN B C 1
ATOM 6330 O O . ASN B 1 163 ? 16.609 15.094 7.59 1 93.25 163 ASN B O 1
ATOM 6334 N N . ALA B 1 164 ? 15.789 15.648 9.625 1 91.44 164 ALA B N 1
ATOM 6335 C CA . ALA B 1 164 ? 14.711 16.469 9.102 1 91.44 164 ALA B CA 1
ATOM 6336 C C . ALA B 1 164 ? 14.82 17.906 9.609 1 91.44 164 ALA B C 1
ATOM 6338 O O . ALA B 1 164 ? 15.406 18.156 10.664 1 91.44 164 ALA B O 1
ATOM 6339 N N . GLY B 1 165 ? 14.258 18.844 8.859 1 87.62 165 GLY B N 1
ATOM 6340 C CA . GLY B 1 165 ? 14.383 20.25 9.203 1 87.62 165 GLY B CA 1
ATOM 6341 C C . GLY B 1 165 ? 15.758 20.812 8.883 1 87.62 165 GLY B C 1
ATOM 6342 O O . GLY B 1 165 ? 16.688 20.062 8.602 1 87.62 165 GLY B O 1
ATOM 6343 N N . SER B 1 166 ? 15.805 22.141 8.797 1 85.06 166 SER B N 1
ATOM 6344 C CA . SER B 1 166 ? 17.078 22.797 8.5 1 85.06 166 SER B CA 1
ATOM 6345 C C . SER B 1 166 ? 17.172 24.156 9.18 1 85.06 166 SER B C 1
ATOM 6347 O O . SER B 1 166 ? 16.141 24.812 9.406 1 85.06 166 SER B O 1
ATOM 6349 N N . TRP B 1 167 ? 18.391 24.469 9.539 1 83.25 167 TRP B N 1
ATOM 6350 C CA . TRP B 1 167 ? 18.641 25.797 10.07 1 83.25 167 TRP B CA 1
ATOM 6351 C C . TRP B 1 167 ? 18.531 26.859 8.969 1 83.25 167 TRP B C 1
ATOM 6353 O O . TRP B 1 167 ? 18.969 26.625 7.844 1 83.25 167 TRP B O 1
ATOM 6363 N N . ILE B 1 168 ? 17.859 27.891 9.289 1 77.81 168 ILE B N 1
ATOM 6364 C CA . ILE B 1 168 ? 17.797 29 8.328 1 77.81 168 ILE B CA 1
ATOM 6365 C C . ILE B 1 168 ? 18.516 30.219 8.891 1 77.81 168 ILE B C 1
ATOM 6367 O O . ILE B 1 168 ? 18.844 30.25 10.078 1 77.81 168 ILE B O 1
ATOM 6371 N N . GLY B 1 169 ? 18.953 31.125 8.039 1 69.81 169 GLY B N 1
ATOM 6372 C CA . GLY B 1 169 ? 19.844 32.25 8.359 1 69.81 169 GLY B CA 1
ATOM 6373 C C . GLY B 1 169 ? 19.312 33.125 9.477 1 69.81 169 GLY B C 1
ATOM 6374 O O . GLY B 1 169 ? 18.156 32.969 9.891 1 69.81 169 GLY B O 1
ATOM 6375 N N . PHE B 1 170 ? 20.172 33.906 10.023 1 64.31 170 PHE B N 1
ATOM 6376 C CA . PHE B 1 170 ? 19.969 34.812 11.156 1 64.31 170 PHE B CA 1
ATOM 6377 C C . PHE B 1 170 ? 19.016 35.938 10.789 1 64.31 170 PHE B C 1
ATOM 6379 O O . PHE B 1 170 ? 19.188 36.625 9.773 1 64.31 170 PHE B O 1
ATOM 6386 N N . ARG B 1 171 ? 17.844 36.031 11.477 1 61.91 171 ARG B N 1
ATOM 6387 C CA . ARG B 1 171 ? 16.844 37.031 11.203 1 61.91 171 ARG B CA 1
ATOM 6388 C C . ARG B 1 171 ? 17.078 38.281 12.031 1 61.91 171 ARG B C 1
ATOM 6390 O O . ARG B 1 171 ? 16.266 39.219 12.008 1 61.91 171 ARG B O 1
ATOM 6397 N N . GLY B 1 172 ? 18.094 38.438 12.695 1 55.31 172 GLY B N 1
ATOM 6398 C CA . GLY B 1 172 ? 18.328 39.625 13.523 1 55.31 172 GLY B CA 1
ATOM 6399 C C . GLY B 1 172 ? 17.844 39.469 14.945 1 55.31 172 GLY B C 1
ATOM 6400 O O . GLY B 1 172 ? 16.859 38.75 15.195 1 55.31 172 GLY B O 1
ATOM 6401 N N . ALA B 1 173 ? 18.719 39.25 15.945 1 56.44 173 ALA B N 1
ATOM 6402 C CA . ALA B 1 173 ? 18.406 39.312 17.375 1 56.44 173 ALA B CA 1
ATOM 6403 C C . ALA B 1 173 ? 18.359 37.938 18 1 56.44 173 ALA B C 1
ATOM 6405 O O . ALA B 1 173 ? 17.672 37.719 18.984 1 56.44 173 ALA B O 1
ATOM 6406 N N . GLU B 1 174 ? 19 37.031 17.25 1 65.06 174 GLU B N 1
ATOM 6407 C CA . GLU B 1 174 ? 18.938 35.688 17.797 1 65.06 174 GLU B CA 1
ATOM 6408 C C . GLU B 1 174 ? 19.844 35.562 19.016 1 65.06 174 GLU B C 1
ATOM 6410 O O . GLU B 1 174 ? 19.578 34.719 19.891 1 65.06 174 GLU B O 1
ATOM 6415 N N . ASN B 1 175 ? 20.797 36.594 19.094 1 71.75 175 ASN B N 1
ATOM 6416 C CA . ASN B 1 175 ? 21.625 36.5 20.281 1 71.75 175 ASN B CA 1
ATOM 6417 C C . ASN B 1 175 ? 20.875 36.906 21.547 1 71.75 175 ASN B C 1
ATOM 6419 O O . ASN B 1 175 ? 20.234 37.969 21.578 1 71.75 175 ASN B O 1
ATOM 6423 N N . GLY B 1 176 ? 20.734 36 22.391 1 80.12 176 GLY B N 1
ATOM 6424 C CA . GLY B 1 176 ? 20.016 36.281 23.625 1 80.12 176 GLY B CA 1
ATOM 6425 C C . GLY B 1 176 ? 20.422 35.375 24.781 1 80.12 176 GLY B C 1
ATOM 6426 O O . GLY B 1 176 ? 21.562 34.938 24.828 1 80.12 176 GLY B O 1
ATOM 6427 N N . VAL B 1 177 ? 19.594 35.531 25.859 1 83.25 177 VAL B N 1
ATOM 6428 C CA . VAL B 1 177 ? 19.859 34.75 27.062 1 83.25 177 VAL B CA 1
ATOM 6429 C C . VAL B 1 177 ? 18.641 33.938 27.438 1 83.25 177 VAL B C 1
ATOM 6431 O O . VAL B 1 177 ? 17.5 34.406 27.328 1 83.25 177 VAL B O 1
ATOM 6434 N N . GLY B 1 178 ? 18.906 32.625 27.609 1 84.38 178 GLY B N 1
ATOM 6435 C CA . GLY B 1 178 ? 17.875 31.797 28.234 1 84.38 178 GLY B CA 1
ATOM 6436 C C . GLY B 1 178 ? 17.859 31.906 29.734 1 84.38 178 GLY B C 1
ATOM 6437 O O . GLY B 1 178 ? 18.922 32 30.375 1 84.38 178 GLY B O 1
ATOM 6438 N N . ARG B 1 179 ? 16.688 31.938 30.359 1 84.56 179 ARG B N 1
ATOM 6439 C CA . ARG B 1 179 ? 16.531 32.094 31.812 1 84.56 179 ARG B CA 1
ATOM 6440 C C . ARG B 1 179 ? 15.75 30.906 32.406 1 84.56 179 ARG B C 1
ATOM 6442 O O . ARG B 1 179 ? 14.797 30.422 31.781 1 84.56 179 ARG B O 1
ATOM 6449 N N . PHE B 1 180 ? 16.203 30.391 33.531 1 83.06 180 PHE B N 1
ATOM 6450 C CA . PHE B 1 180 ? 15.453 29.359 34.25 1 83.06 180 PHE B CA 1
ATOM 6451 C C . PHE B 1 180 ? 15.68 29.484 35.75 1 83.06 180 PHE B C 1
ATOM 6453 O O . PHE B 1 180 ? 16.75 29.891 36.219 1 83.06 180 PHE B O 1
ATOM 6460 N N . PRO B 1 181 ? 14.562 29.203 36.469 1 80 181 PRO B N 1
ATOM 6461 C CA . PRO B 1 181 ? 14.688 29.312 37.906 1 80 181 PRO B CA 1
ATOM 6462 C C . PRO B 1 181 ? 15.438 28.125 38.531 1 80 181 PRO B C 1
ATOM 6464 O O . PRO B 1 181 ? 15.367 27.016 38 1 80 181 PRO B O 1
ATOM 6467 N N . VAL B 1 182 ? 16.375 28.266 39.375 1 67.19 182 VAL B N 1
ATOM 6468 C CA . VAL B 1 182 ? 17.016 27.203 40.156 1 67.19 182 VAL B CA 1
ATOM 6469 C C . VAL B 1 182 ? 16.578 27.281 41.625 1 67.19 182 VAL B C 1
ATOM 6471 O O . VAL B 1 182 ? 16.594 28.344 42.219 1 67.19 182 VAL B O 1
ATOM 6474 N N . ASN B 1 183 ? 15.914 26 42.031 1 61.91 183 ASN B N 1
ATOM 6475 C CA . ASN B 1 183 ? 15.57 25.859 43.438 1 61.91 183 ASN B CA 1
ATOM 6476 C C . ASN B 1 183 ? 16.719 25.25 44.25 1 61.91 183 ASN B C 1
ATOM 6478 O O . ASN B 1 183 ? 17.484 24.438 43.719 1 61.91 183 ASN B O 1
ATOM 6482 N N . PRO B 1 184 ? 17.062 25.516 45.812 1 60.34 184 PRO B N 1
ATOM 6483 C CA . PRO B 1 184 ? 16.281 26.391 46.688 1 60.34 184 PRO B CA 1
ATOM 6484 C C . PRO B 1 184 ? 16.75 27.844 46.656 1 60.34 184 PRO B C 1
ATOM 6486 O O . PRO B 1 184 ? 17.906 28.109 46.375 1 60.34 184 PRO B O 1
ATOM 6489 N N . GLY B 1 185 ? 16.047 28.844 46.531 1 59.12 185 GLY B N 1
ATOM 6490 C CA . GLY B 1 185 ? 16.375 30.266 46.656 1 59.12 185 GLY B CA 1
ATOM 6491 C C . GLY B 1 185 ? 15.734 31.125 45.594 1 59.12 185 GLY B C 1
ATOM 6492 O O . GLY B 1 185 ? 15.766 32.344 45.688 1 59.12 185 GLY B O 1
ATOM 6493 N N . ASN B 1 186 ? 14.984 30.562 44.75 1 64.25 186 ASN B N 1
ATOM 6494 C CA . ASN B 1 186 ? 14.266 31.297 43.719 1 64.25 186 ASN B CA 1
ATOM 6495 C C . ASN B 1 186 ? 15.203 32.188 42.906 1 64.25 186 ASN B C 1
ATOM 6497 O O . ASN B 1 186 ? 14.914 33.344 42.656 1 64.25 186 ASN B O 1
ATOM 6501 N N . THR B 1 187 ? 16.516 31.656 42.75 1 78.56 187 THR B N 1
ATOM 6502 C CA . THR B 1 187 ? 17.438 32.438 41.938 1 78.56 187 THR B CA 1
ATOM 6503 C C . THR B 1 187 ? 17.281 32.125 40.438 1 78.56 187 THR B C 1
ATOM 6505 O O . THR B 1 187 ? 16.891 31.016 40.094 1 78.56 187 THR B O 1
ATOM 6508 N N . THR B 1 188 ? 17.406 33.219 39.625 1 85 188 THR B N 1
ATOM 6509 C CA . THR B 1 188 ? 17.312 33.062 38.188 1 85 188 THR B CA 1
ATOM 6510 C C . THR B 1 188 ? 18.703 32.844 37.562 1 85 188 THR B C 1
ATOM 6512 O O . THR B 1 188 ? 19.625 33.625 37.844 1 85 188 THR B O 1
ATOM 6515 N N . HIS B 1 189 ? 18.875 31.703 36.875 1 87.31 189 HIS B N 1
ATOM 6516 C CA . HIS B 1 189 ? 20.109 31.406 36.125 1 87.31 189 HIS B CA 1
ATOM 6517 C C . HIS B 1 189 ? 19.938 31.703 34.656 1 87.31 189 HIS B C 1
ATOM 6519 O O . HIS B 1 189 ? 18.812 31.797 34.156 1 87.31 189 HIS B O 1
ATOM 6525 N N . TYR B 1 190 ? 21.109 31.984 34.031 1 88.25 190 TYR B N 1
ATOM 6526 C CA . TYR B 1 190 ? 21.094 32.375 32.625 1 88.25 190 TYR B CA 1
ATOM 6527 C C . TYR B 1 190 ? 22.109 31.562 31.844 1 88.25 190 TYR B C 1
ATOM 6529 O O . TYR B 1 190 ? 23.125 31.109 32.375 1 88.25 190 TYR B O 1
ATOM 6537 N N . TYR B 1 191 ? 21.781 31.25 30.609 1 88.62 191 TYR B N 1
ATOM 6538 C CA . TYR B 1 191 ? 22.734 30.719 29.656 1 88.62 191 TYR B CA 1
ATOM 6539 C C . TYR B 1 191 ? 22.672 31.5 28.344 1 88.62 191 TYR B C 1
ATOM 6541 O O . TYR B 1 191 ? 21.656 32.094 28.016 1 88.62 191 TYR B O 1
ATOM 6549 N N . VAL B 1 192 ? 23.766 31.531 27.609 1 87.5 192 VAL B N 1
ATOM 6550 C CA . VAL B 1 192 ? 23.844 32.25 26.344 1 87.5 192 VAL B CA 1
ATOM 6551 C C . VAL B 1 192 ? 23.219 31.438 25.219 1 87.5 192 VAL B C 1
ATOM 6553 O O . VAL B 1 192 ? 23.422 30.219 25.141 1 87.5 192 VAL B O 1
ATOM 6556 N N . SER B 1 193 ? 22.312 32.062 24.484 1 87.25 193 SER B N 1
ATOM 6557 C CA . SER B 1 193 ? 21.656 31.453 23.328 1 87.25 193 SER B CA 1
ATOM 6558 C C . SER B 1 193 ? 21.969 32.219 22.047 1 87.25 193 SER B C 1
ATOM 6560 O O . SER B 1 193 ? 21.906 33.438 22.016 1 87.25 193 SER B O 1
ATOM 6562 N N . PHE B 1 194 ? 22.375 31.438 21.047 1 79.31 194 PHE B N 1
ATOM 6563 C CA . PHE B 1 194 ? 22.656 32.062 19.766 1 79.31 194 PHE B CA 1
ATOM 6564 C C . PHE B 1 194 ? 21.641 31.625 18.719 1 79.31 194 PHE B C 1
ATOM 6566 O O . PHE B 1 194 ? 21.703 32.062 17.562 1 79.31 194 PHE B O 1
ATOM 6573 N N . LEU B 1 195 ? 20.703 30.797 19.125 1 82.69 195 LEU B N 1
ATOM 6574 C CA . LEU B 1 195 ? 19.688 30.25 18.219 1 82.69 195 LEU B CA 1
ATOM 6575 C C . LEU B 1 195 ? 18.297 30.359 18.828 1 82.69 195 LEU B C 1
ATOM 6577 O O . LEU B 1 195 ? 18.141 30.375 20.047 1 82.69 195 LEU B O 1
ATOM 6581 N N . THR B 1 196 ? 17.297 30.531 17.984 1 82.31 196 THR B N 1
ATOM 6582 C CA . THR B 1 196 ? 15.906 30.484 18.406 1 82.31 196 THR B CA 1
ATOM 6583 C C . THR B 1 196 ? 15.102 29.547 17.516 1 82.31 196 THR B C 1
ATOM 6585 O O . THR B 1 196 ? 15.594 29.078 16.5 1 82.31 196 THR B O 1
ATOM 6588 N N . THR B 1 197 ? 13.883 29.297 17.906 1 79.88 197 THR B N 1
ATOM 6589 C CA . THR B 1 197 ? 13 28.406 17.141 1 79.88 197 THR B CA 1
ATOM 6590 C C . THR B 1 197 ? 12.617 29.047 15.812 1 79.88 197 THR B C 1
ATOM 6592 O O . THR B 1 197 ? 12.148 28.344 14.906 1 79.88 197 THR B O 1
ATOM 6595 N N . SER B 1 198 ? 12.812 30.312 15.656 1 75.94 198 SER B N 1
ATOM 6596 C CA . SER B 1 198 ? 12.508 30.984 14.391 1 75.94 198 SER B CA 1
ATOM 6597 C C . SER B 1 198 ? 13.555 30.672 13.328 1 75.94 198 SER B C 1
ATOM 6599 O O . SER B 1 198 ? 13.328 30.891 12.141 1 75.94 198 SER B O 1
ATOM 6601 N N . ASN B 1 199 ? 14.664 30.047 13.789 1 79.25 199 ASN B N 1
ATOM 6602 C CA . ASN B 1 199 ? 15.758 29.734 12.875 1 79.25 199 ASN B CA 1
ATOM 6603 C C . ASN B 1 199 ? 15.609 28.328 12.297 1 79.25 199 ASN B C 1
ATOM 6605 O O . ASN B 1 199 ? 16.562 27.766 11.766 1 79.25 199 ASN B O 1
ATOM 6609 N N . ILE B 1 200 ? 14.398 27.781 12.414 1 82.19 200 ILE B N 1
ATOM 6610 C CA . ILE B 1 200 ? 14.219 26.422 11.914 1 82.19 200 ILE B CA 1
ATOM 6611 C C . ILE B 1 200 ? 13.164 26.406 10.812 1 82.19 200 ILE B C 1
ATOM 6613 O O . ILE B 1 200 ? 12.141 27.094 10.914 1 82.19 200 ILE B O 1
ATOM 6617 N N . GLN B 1 201 ? 13.539 25.797 9.742 1 82.5 201 GLN B N 1
ATOM 6618 C CA . GLN B 1 201 ? 12.555 25.422 8.734 1 82.5 201 GLN B CA 1
ATOM 6619 C C . GLN B 1 201 ? 12.023 24.016 8.977 1 82.5 201 GLN B C 1
ATOM 6621 O O . GLN B 1 201 ? 12.766 23.047 8.844 1 82.5 201 GLN B O 1
ATOM 6626 N N . SER B 1 202 ? 10.758 23.984 9.328 1 85.06 202 SER B N 1
ATOM 6627 C CA . SER B 1 202 ? 10.164 22.703 9.672 1 85.06 202 SER B CA 1
ATOM 6628 C C . SER B 1 202 ? 9.961 21.828 8.438 1 85.06 202 SER B C 1
ATOM 6630 O O . SER B 1 202 ? 9.766 22.344 7.332 1 85.06 202 SER B O 1
ATOM 6632 N N . ASP B 1 203 ? 10.008 20.562 8.688 1 88.88 203 ASP B N 1
ATOM 6633 C CA . ASP B 1 203 ? 9.805 19.578 7.629 1 88.88 203 ASP B CA 1
ATOM 6634 C C . ASP B 1 203 ? 8.32 19.406 7.316 1 88.88 203 ASP B C 1
ATOM 6636 O O . ASP B 1 203 ? 7.516 19.141 8.211 1 88.88 203 ASP B O 1
ATOM 6640 N N . MET B 1 204 ? 7.945 19.484 6.051 1 90.12 204 MET B N 1
ATOM 6641 C CA . MET B 1 204 ? 6.543 19.438 5.648 1 90.12 204 MET B CA 1
ATOM 6642 C C . MET B 1 204 ? 5.977 18.031 5.82 1 90.12 204 MET B C 1
ATOM 6644 O O . MET B 1 204 ? 4.801 17.859 6.156 1 90.12 204 MET B O 1
ATOM 6648 N N . GLY B 1 205 ? 6.824 17.047 5.52 1 90.62 205 GLY B N 1
ATOM 6649 C CA . GLY B 1 205 ? 6.375 15.68 5.715 1 90.62 205 GLY B CA 1
ATOM 6650 C C . GLY B 1 205 ? 6.078 15.352 7.164 1 90.62 205 GLY B C 1
ATOM 6651 O O . GLY B 1 205 ? 5.137 14.617 7.461 1 90.62 205 GLY B O 1
ATOM 6652 N N . LEU B 1 206 ? 6.93 15.898 8.031 1 94.38 206 LEU B N 1
ATOM 6653 C CA . LEU B 1 206 ? 6.715 15.727 9.461 1 94.38 206 LEU B CA 1
ATOM 6654 C C . LEU B 1 206 ? 5.387 16.344 9.891 1 94.38 206 LEU B C 1
ATOM 6656 O O . LEU B 1 206 ? 4.633 15.727 10.648 1 94.38 206 LEU B O 1
ATOM 6660 N N . LYS B 1 207 ? 5.082 17.531 9.438 1 93.19 207 LYS B N 1
ATOM 6661 C CA . LYS B 1 207 ? 3.812 18.188 9.734 1 93.19 207 LYS B CA 1
ATOM 6662 C C . LYS B 1 207 ? 2.631 17.359 9.242 1 93.19 207 LYS B C 1
ATOM 6664 O O . LYS B 1 207 ? 1.647 17.172 9.961 1 93.19 207 LYS B O 1
ATOM 6669 N N . ALA B 1 208 ? 2.779 16.891 8.031 1 93.81 208 ALA B N 1
ATOM 6670 C CA . ALA B 1 208 ? 1.725 16.047 7.457 1 93.81 208 ALA B CA 1
ATOM 6671 C C . ALA B 1 208 ? 1.494 14.805 8.297 1 93.81 208 ALA B C 1
ATOM 6673 O O . ALA B 1 208 ? 0.349 14.422 8.547 1 93.81 208 ALA B O 1
ATOM 6674 N N . ALA B 1 209 ? 2.535 14.172 8.727 1 95.06 209 ALA B N 1
ATOM 6675 C CA . ALA B 1 209 ? 2.434 12.945 9.508 1 95.06 209 ALA B CA 1
ATOM 6676 C C . ALA B 1 209 ? 1.748 13.203 10.852 1 95.06 209 ALA B C 1
ATOM 6678 O O . ALA B 1 209 ? 0.949 12.391 11.312 1 95.06 209 ALA B O 1
ATOM 6679 N N . LEU B 1 210 ? 2.086 14.297 11.445 1 95.56 210 LEU B N 1
ATOM 6680 C CA . LEU B 1 210 ? 1.503 14.648 12.734 1 95.56 210 LEU B CA 1
ATOM 6681 C C . LEU B 1 210 ? -0.002 14.867 12.609 1 95.56 210 LEU B C 1
ATOM 6683 O O . LEU B 1 210 ? -0.779 14.305 13.391 1 95.56 210 LEU B O 1
ATOM 6687 N N . TRP B 1 211 ? -0.423 15.609 11.648 1 94.38 211 TRP B N 1
ATOM 6688 C CA . TRP B 1 211 ? -1.843 15.891 11.461 1 94.38 211 TRP B CA 1
ATOM 6689 C C . TRP B 1 211 ? -2.594 14.633 11.031 1 94.38 211 TRP B C 1
ATOM 6691 O O . TRP B 1 211 ? -3.734 14.414 11.445 1 94.38 211 TRP B O 1
ATOM 6701 N N . SER B 1 212 ? -1.952 13.836 10.227 1 92.75 212 SER B N 1
ATOM 6702 C CA . SER B 1 212 ? -2.568 12.57 9.836 1 92.75 212 SER B CA 1
ATOM 6703 C C . SER B 1 212 ? -2.787 11.656 11.039 1 92.75 212 SER B C 1
ATOM 6705 O O . SER B 1 212 ? -3.82 11 11.141 1 92.75 212 SER B O 1
ATOM 6707 N N . GLY B 1 213 ? -1.861 11.625 11.891 1 95.12 213 GLY B N 1
ATOM 6708 C CA . GLY B 1 213 ? -1.957 10.773 13.062 1 95.12 213 GLY B CA 1
ATOM 6709 C C . GLY B 1 213 ? -3.08 11.172 14.008 1 95.12 213 GLY B C 1
ATOM 6710 O O . GLY B 1 213 ? -3.746 10.305 14.586 1 95.12 213 GLY B O 1
ATOM 6711 N N . PHE B 1 214 ? -3.342 12.43 14.117 1 94.5 214 PHE B N 1
ATOM 6712 C CA . PHE B 1 214 ? -4.344 12.93 15.055 1 94.5 214 PHE B CA 1
ATOM 6713 C C . PHE B 1 214 ? -5.734 12.891 14.422 1 94.5 214 PHE B C 1
ATOM 6715 O O . PHE B 1 214 ? -6.734 13.109 15.109 1 94.5 214 PHE B O 1
ATOM 6722 N N . SER B 1 215 ? -5.797 12.594 13.125 1 91 215 SER B N 1
ATOM 6723 C CA . SER B 1 215 ? -7.094 12.531 12.461 1 91 215 SER B CA 1
ATOM 6724 C C . SER B 1 215 ? -7.922 11.352 12.969 1 91 215 SER B C 1
ATOM 6726 O O . SER B 1 215 ? -7.438 10.219 13.008 1 91 215 SER B O 1
ATOM 6728 N N . PRO B 1 216 ? -9.148 11.664 13.281 1 86.62 216 PRO B N 1
ATOM 6729 C CA . PRO B 1 216 ? -9.992 10.578 13.781 1 86.62 216 PRO B CA 1
ATOM 6730 C C . PRO B 1 216 ? -10.352 9.562 12.695 1 86.62 216 PRO B C 1
ATOM 6732 O O . PRO B 1 216 ? -10.82 8.461 13 1 86.62 216 PRO B O 1
ATOM 6735 N N . LEU B 1 217 ? -10.047 9.867 11.43 1 79.94 217 LEU B N 1
ATOM 6736 C CA . LEU B 1 217 ? -10.43 8.992 10.328 1 79.94 217 LEU B CA 1
ATOM 6737 C C . LEU B 1 217 ? -9.273 8.078 9.93 1 79.94 217 LEU B C 1
ATOM 6739 O O . LEU B 1 217 ? -9.445 7.18 9.102 1 79.94 217 LEU B O 1
ATOM 6743 N N . THR B 1 218 ? -8.141 8.289 10.594 1 82.75 218 THR B N 1
ATOM 6744 C CA . THR B 1 218 ? -6.969 7.484 10.25 1 82.75 218 THR B CA 1
ATOM 6745 C C . THR B 1 218 ? -7.047 6.109 10.906 1 82.75 218 THR B C 1
ATOM 6747 O O . THR B 1 218 ? -7.438 5.992 12.07 1 82.75 218 THR B O 1
ATOM 6750 N N . SER B 1 219 ? -6.75 5.102 10.102 1 80.31 219 SER B N 1
ATOM 6751 C CA . SER B 1 219 ? -6.672 3.742 10.625 1 80.31 219 SER B CA 1
ATOM 6752 C C . SER B 1 219 ? -5.234 3.238 10.648 1 80.31 219 SER B C 1
ATOM 6754 O O . SER B 1 219 ? -4.434 3.596 9.781 1 80.31 219 SER B O 1
ATOM 6756 N N . SER B 1 220 ? -4.957 2.404 11.602 1 81.25 220 SER B N 1
ATOM 6757 C CA . SER B 1 220 ? -3.611 1.862 11.75 1 81.25 220 SER B CA 1
ATOM 6758 C C . SER B 1 220 ? -3.199 1.053 10.523 1 81.25 220 SER B C 1
ATOM 6760 O O . SER B 1 220 ? -2.016 0.988 10.188 1 81.25 220 SER B O 1
ATOM 6762 N N . GLN B 1 221 ? -4.145 0.536 9.82 1 75 221 GLN B N 1
ATOM 6763 C CA . GLN B 1 221 ? -3.867 -0.319 8.664 1 75 221 GLN B CA 1
ATOM 6764 C C . GLN B 1 221 ? -3.24 0.479 7.527 1 75 221 GLN B C 1
ATOM 6766 O O . GLN B 1 221 ? -2.496 -0.072 6.711 1 75 221 GLN B O 1
ATOM 6771 N N . ASN B 1 222 ? -3.457 1.778 7.543 1 75.81 222 ASN B N 1
ATOM 6772 C CA . ASN B 1 222 ? -2.961 2.625 6.461 1 75.81 222 ASN B CA 1
ATOM 6773 C C . ASN B 1 222 ? -1.652 3.311 6.844 1 75.81 222 ASN B C 1
ATOM 6775 O O . ASN B 1 222 ? -1.144 4.145 6.094 1 75.81 222 ASN B O 1
ATOM 6779 N N . LEU B 1 223 ? -1.116 2.939 8.008 1 87.44 223 LEU B N 1
ATOM 6780 C CA . LEU B 1 223 ? 0.078 3.627 8.492 1 87.44 223 LEU B CA 1
ATOM 6781 C C . LEU B 1 223 ? 1.293 2.707 8.438 1 87.44 223 LEU B C 1
ATOM 6783 O O . LEU B 1 223 ? 2.213 2.842 9.25 1 87.44 223 LEU B O 1
ATOM 6787 N N . LYS B 1 224 ? 1.307 1.83 7.441 1 87.38 224 LYS B N 1
ATOM 6788 C CA . LYS B 1 224 ? 2.457 0.958 7.223 1 87.38 224 LYS B CA 1
ATOM 6789 C C . LYS B 1 224 ? 3.498 1.636 6.336 1 87.38 224 LYS B C 1
ATOM 6791 O O . LYS B 1 224 ? 3.158 2.471 5.496 1 87.38 224 LYS B O 1
ATOM 6796 N N . PRO B 1 225 ? 4.754 1.273 6.574 1 90 225 PRO B N 1
ATOM 6797 C CA . PRO B 1 225 ? 5.801 1.88 5.75 1 90 225 PRO B CA 1
ATOM 6798 C C . PRO B 1 225 ? 5.699 1.484 4.281 1 90 225 PRO B C 1
ATOM 6800 O O . PRO B 1 225 ? 5.047 0.491 3.949 1 90 225 PRO B O 1
ATOM 6803 N N . ALA B 1 226 ? 6.34 2.309 3.502 1 84.38 226 ALA B N 1
ATOM 6804 C CA . ALA B 1 226 ? 6.402 2.014 2.074 1 84.38 226 ALA B CA 1
ATOM 6805 C C . ALA B 1 226 ? 7.305 0.813 1.799 1 84.38 226 ALA B C 1
ATOM 6807 O O . ALA B 1 226 ? 8.344 0.65 2.441 1 84.38 226 ALA B O 1
ATOM 6808 N N . TYR B 1 227 ? 6.859 -0.068 0.888 1 86.88 227 TYR B N 1
ATOM 6809 C CA . TYR B 1 227 ? 7.656 -1.22 0.475 1 86.88 227 TYR B CA 1
ATOM 6810 C C . TYR B 1 227 ? 7.469 -1.508 -1.009 1 86.88 227 TYR B C 1
ATOM 6812 O O . TYR B 1 227 ? 6.512 -1.03 -1.625 1 86.88 227 TYR B O 1
ATOM 6820 N N . THR B 1 228 ? 8.516 -2.201 -1.536 1 82.44 228 THR B N 1
ATOM 6821 C CA . THR B 1 228 ? 8.43 -2.701 -2.904 1 82.44 228 THR B CA 1
ATOM 6822 C C . THR B 1 228 ? 8.562 -4.223 -2.932 1 82.44 228 THR B C 1
ATOM 6824 O O . THR B 1 228 ? 9.492 -4.777 -2.344 1 82.44 228 THR B O 1
ATOM 6827 N N . CYS B 1 229 ? 7.559 -4.887 -3.412 1 83.88 229 CYS B N 1
ATOM 6828 C CA . CYS B 1 229 ? 7.547 -6.336 -3.57 1 83.88 229 CYS B CA 1
ATOM 6829 C C . CYS B 1 229 ? 6.668 -6.746 -4.746 1 83.88 229 CYS B C 1
ATOM 6831 O O . CYS B 1 229 ? 5.441 -6.699 -4.656 1 83.88 229 CYS B O 1
ATOM 6833 N N . LEU B 1 230 ? 7.25 -7.254 -5.801 1 78.44 230 LEU B N 1
ATOM 6834 C CA . LEU B 1 230 ? 6.535 -7.5 -7.047 1 78.44 230 LEU B CA 1
ATOM 6835 C C . LEU B 1 230 ? 5.934 -8.898 -7.062 1 78.44 230 LEU B C 1
ATOM 6837 O O . LEU B 1 230 ? 4.984 -9.164 -7.809 1 78.44 230 LEU B O 1
ATOM 6841 N N . SER B 1 231 ? 6.48 -9.836 -6.23 1 77.06 231 SER B N 1
ATOM 6842 C CA . SER B 1 231 ? 5.965 -11.195 -6.219 1 77.06 231 SER B CA 1
ATOM 6843 C C . SER B 1 231 ? 4.762 -11.32 -5.289 1 77.06 231 SER B C 1
ATOM 6845 O O . SER B 1 231 ? 4.012 -12.297 -5.363 1 77.06 231 SER B O 1
ATOM 6847 N N . GLY B 1 232 ? 4.609 -10.328 -4.4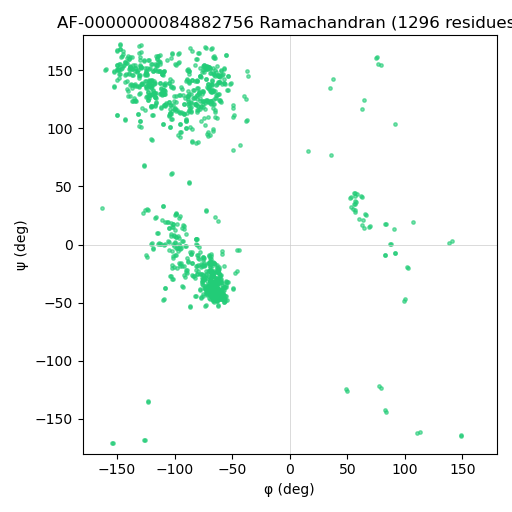38 1 78.94 232 GLY B N 1
ATOM 6848 C CA . GLY B 1 232 ? 3.555 -10.391 -3.438 1 78.94 232 GLY B CA 1
ATOM 6849 C C . GLY B 1 232 ? 3.945 -11.188 -2.209 1 78.94 232 GLY B C 1
ATOM 6850 O O . GLY B 1 232 ? 3.203 -11.227 -1.225 1 78.94 232 GLY B O 1
ATOM 6851 N N . ASN B 1 233 ? 5.023 -11.836 -2.27 1 83.94 233 ASN B N 1
ATOM 6852 C CA . ASN B 1 233 ? 5.574 -12.586 -1.151 1 83.94 233 ASN B CA 1
ATOM 6853 C C . ASN B 1 233 ? 7.043 -12.25 -0.918 1 83.94 233 ASN B C 1
ATOM 6855 O O . ASN B 1 233 ? 7.918 -12.711 -1.654 1 83.94 233 ASN B O 1
ATOM 6859 N N . CYS B 1 234 ? 7.293 -11.508 0.124 1 89.94 234 CYS B N 1
ATOM 6860 C CA . CYS B 1 234 ? 8.648 -11.062 0.43 1 89.94 234 CYS B CA 1
ATOM 6861 C C . CYS B 1 234 ? 8.93 -11.156 1.925 1 89.94 234 CYS B C 1
ATOM 6863 O O . CYS B 1 234 ? 8 -11.195 2.734 1 89.94 234 CYS B O 1
ATOM 6865 N N . SER B 1 235 ? 10.195 -11.328 2.24 1 93.06 235 SER B N 1
ATOM 6866 C CA . SER B 1 235 ? 10.648 -11.32 3.625 1 93.06 235 SER B CA 1
ATOM 6867 C C . SER B 1 235 ? 11.945 -10.523 3.779 1 93.06 235 SER B C 1
ATOM 6869 O O . SER B 1 235 ? 12.695 -10.359 2.816 1 93.06 235 SER B O 1
ATOM 6871 N N . TRP B 1 236 ? 12.125 -9.977 4.914 1 94.62 236 TRP B N 1
ATOM 6872 C CA . TRP B 1 236 ? 13.328 -9.234 5.27 1 94.62 236 TRP B CA 1
ATOM 6873 C C . TRP B 1 236 ? 13.953 -9.789 6.543 1 94.62 236 TRP B C 1
ATOM 6875 O O . TRP B 1 236 ? 13.25 -10.273 7.43 1 94.62 236 TRP B O 1
ATOM 6885 N N . ALA B 1 237 ? 15.352 -9.836 6.516 1 94.25 237 ALA B N 1
ATOM 6886 C CA . ALA B 1 237 ? 16 -10.094 7.797 1 94.25 237 ALA B CA 1
ATOM 6887 C C . ALA B 1 237 ? 15.594 -9.055 8.836 1 94.25 237 ALA B C 1
ATOM 6889 O O . ALA B 1 237 ? 15.25 -7.922 8.492 1 94.25 237 ALA B O 1
ATOM 6890 N N . ASP B 1 238 ? 15.625 -9.477 10.086 1 96.5 238 ASP B N 1
ATOM 6891 C CA . ASP B 1 238 ? 15.305 -8.508 11.125 1 96.5 238 ASP B CA 1
ATOM 6892 C C . ASP B 1 238 ? 16.188 -7.266 11.016 1 96.5 238 ASP B C 1
ATOM 6894 O O . ASP B 1 238 ? 17.375 -7.367 10.727 1 96.5 238 ASP B O 1
ATOM 6898 N N . PHE B 1 239 ? 15.617 -6.18 11.086 1 96.38 239 PHE B N 1
ATOM 6899 C CA . PHE B 1 239 ? 16.344 -4.918 11 1 96.38 239 PHE B CA 1
ATOM 6900 C C . PHE B 1 239 ? 15.789 -3.914 12.008 1 96.38 239 PHE B C 1
ATOM 6902 O O . PHE B 1 239 ? 14.695 -4.102 12.547 1 96.38 239 PHE B O 1
ATOM 6909 N N . ALA B 1 240 ? 16.609 -2.91 12.312 1 97.19 240 ALA B N 1
ATOM 6910 C CA . ALA B 1 240 ? 16.203 -1.886 13.273 1 97.19 240 ALA B CA 1
ATOM 6911 C C . ALA B 1 240 ? 16.047 -0.528 12.594 1 97.19 240 ALA B C 1
ATOM 6913 O O . ALA B 1 240 ? 16.688 -0.264 11.57 1 97.19 240 ALA B O 1
ATOM 6914 N N . SER B 1 241 ? 15.188 0.289 13.055 1 96.81 241 SER B N 1
ATOM 6915 C CA . SER B 1 241 ? 14.938 1.634 12.547 1 96.81 241 SER B CA 1
ATOM 6916 C C . SER B 1 241 ? 14.453 2.562 13.656 1 96.81 241 SER B C 1
ATOM 6918 O O . SER B 1 241 ? 13.852 2.111 14.633 1 96.81 241 SER B O 1
ATOM 6920 N N . VAL B 1 242 ? 14.75 3.848 13.523 1 97.12 242 VAL B N 1
ATOM 6921 C CA . VAL B 1 242 ? 14.195 4.859 14.414 1 97.12 242 VAL B CA 1
ATOM 6922 C C . VAL B 1 242 ? 12.68 4.875 14.297 1 97.12 242 VAL B C 1
ATOM 6924 O O . VAL B 1 242 ? 12.125 4.664 13.211 1 97.12 242 VAL B O 1
ATOM 6927 N N . ALA B 1 243 ? 11.992 5.027 15.414 1 98 243 ALA B N 1
ATOM 6928 C CA . ALA B 1 243 ? 10.539 5.062 15.477 1 98 243 ALA B CA 1
ATOM 6929 C C . ALA B 1 243 ? 10.055 5.98 16.594 1 98 243 ALA B C 1
ATOM 6931 O O . ALA B 1 243 ? 10.867 6.574 17.312 1 98 243 ALA B O 1
ATOM 6932 N N . VAL B 1 244 ? 8.828 6.258 16.578 1 98.44 244 VAL B N 1
ATOM 6933 C CA . VAL B 1 244 ? 8.148 6.859 17.719 1 98.44 244 VAL B CA 1
ATOM 6934 C C . VAL B 1 244 ? 7.289 5.812 18.422 1 98.44 244 VAL B C 1
ATOM 6936 O O . VAL B 1 244 ? 6.48 5.133 17.781 1 98.44 244 VAL B O 1
ATOM 6939 N N . CYS B 1 245 ? 7.566 5.648 19.672 1 98.25 245 CYS B N 1
ATOM 6940 C CA . CYS B 1 245 ? 6.809 4.695 20.469 1 98.25 245 CYS B CA 1
ATOM 6941 C C . CYS B 1 245 ? 5.789 5.414 21.344 1 98.25 245 CYS B C 1
ATOM 6943 O O . CYS B 1 245 ? 5.793 6.645 21.438 1 98.25 245 CYS B O 1
ATOM 6945 N N . HIS B 1 246 ? 4.801 4.633 21.891 1 97.81 246 HIS B N 1
ATOM 6946 C CA . HIS B 1 246 ? 3.729 5.195 22.703 1 97.81 246 HIS B CA 1
ATOM 6947 C C . HIS B 1 246 ? 3.416 4.293 23.891 1 97.81 246 HIS B C 1
ATOM 6949 O O . HIS B 1 246 ? 3.709 3.096 23.875 1 97.81 246 HIS B O 1
ATOM 6955 N N . LYS B 1 247 ? 2.971 4.852 24.938 1 98 247 LYS B N 1
ATOM 6956 C CA . LYS B 1 247 ? 2.484 4.133 26.109 1 98 247 LYS B CA 1
ATOM 6957 C C . LYS B 1 247 ? 1.445 4.953 26.875 1 98 247 LYS B C 1
ATOM 6959 O O . LYS B 1 247 ? 1.56 6.176 26.969 1 98 247 LYS B O 1
ATOM 6964 N N . CYS B 1 248 ? 0.35 4.293 27.281 1 98.12 248 CYS B N 1
ATOM 6965 C CA . CYS B 1 248 ? -0.671 4.949 28.094 1 98.12 248 CYS B CA 1
ATOM 6966 C C . CYS B 1 248 ? -0.857 4.234 29.422 1 98.12 248 CYS B C 1
ATOM 6968 O O . CYS B 1 248 ? -0.786 3.006 29.484 1 98.12 248 CYS B O 1
ATOM 6970 N N . HIS B 1 249 ? -0.979 5.023 30.453 1 98.06 249 HIS B N 1
ATOM 6971 C CA . HIS B 1 249 ? -1.237 4.512 31.797 1 98.06 249 HIS B CA 1
ATOM 6972 C C . HIS B 1 249 ? -2.57 5.023 32.344 1 98.06 249 HIS B C 1
ATOM 6974 O O . HIS B 1 249 ? -2.939 6.176 32.094 1 98.06 249 HIS B O 1
ATOM 6980 N N . ASP B 1 250 ? -3.295 4.18 33 1 97.44 250 ASP B N 1
ATOM 6981 C CA . ASP B 1 250 ? -4.574 4.547 33.594 1 97.44 250 ASP B CA 1
ATOM 6982 C C . ASP B 1 250 ? -4.371 5.484 34.781 1 97.44 250 ASP B C 1
ATOM 6984 O O . ASP B 1 250 ? -3.455 5.289 35.594 1 97.44 250 ASP B O 1
ATOM 6988 N N . LEU B 1 251 ? -5.18 6.57 34.906 1 97.12 251 LEU B N 1
ATOM 6989 C CA . LEU B 1 251 ? -5.098 7.539 36 1 97.12 251 LEU B CA 1
ATOM 6990 C C . LEU B 1 251 ? -6.367 7.512 36.844 1 97.12 251 LEU B C 1
ATOM 6992 O O . LEU B 1 251 ? -6.582 8.398 37.688 1 97.12 251 LEU B O 1
ATOM 6996 N N . SER B 1 252 ? -7.215 6.551 36.625 1 95.31 252 SER B N 1
ATOM 6997 C CA . SER B 1 252 ? -8.523 6.516 37.281 1 95.31 252 SER B CA 1
ATOM 6998 C C . SER B 1 252 ? -8.391 6.59 38.812 1 95.31 252 SER B C 1
ATOM 7000 O O . SER B 1 252 ? -9.242 7.168 39.469 1 95.31 252 SER B O 1
ATOM 7002 N N . GLN B 1 253 ? -7.336 6.078 39.375 1 94.88 253 GLN B N 1
ATOM 7003 C CA . GLN B 1 253 ? -7.16 6.023 40.812 1 94.88 253 GLN B CA 1
ATOM 7004 C C . GLN B 1 253 ? -6.895 7.414 41.406 1 94.88 253 GLN B C 1
ATOM 7006 O O . GLN B 1 253 ? -7.098 7.648 42.594 1 94.88 253 GLN B O 1
ATOM 7011 N N . HIS B 1 254 ? -6.551 8.344 40.594 1 95.62 254 HIS B N 1
ATOM 7012 C CA . HIS B 1 254 ? -6.195 9.688 41.031 1 95.62 254 HIS B CA 1
ATOM 7013 C C . HIS B 1 254 ? -7.371 10.648 40.906 1 95.62 254 HIS B C 1
ATOM 7015 O O . HIS B 1 254 ? -7.281 11.805 41.312 1 95.62 254 HIS B O 1
ATOM 7021 N N . VAL B 1 255 ? -8.492 10.234 40.344 1 96.94 255 VAL B N 1
ATOM 7022 C CA . VAL B 1 255 ? -9.609 11.117 40.031 1 96.94 255 VAL B CA 1
ATOM 7023 C C . VAL B 1 255 ? -10.516 11.258 41.25 1 96.94 255 VAL B C 1
ATOM 7025 O O . VAL B 1 255 ? -10.891 10.25 41.875 1 96.94 255 VAL B O 1
ATOM 7028 N N . VAL B 1 256 ? -10.812 12.484 41.594 1 97.06 256 VAL B N 1
ATOM 7029 C CA . VAL B 1 256 ? -11.727 12.773 42.688 1 97.06 256 VAL B CA 1
ATOM 7030 C C . VAL B 1 256 ? -12.961 13.508 42.156 1 97.06 256 VAL B C 1
ATOM 7032 O O . VAL B 1 256 ? -12.836 14.484 41.438 1 97.06 256 VAL B O 1
ATOM 7035 N N . ARG B 1 257 ? -14.102 13.031 42.531 1 96.94 257 ARG B N 1
ATOM 7036 C CA . ARG B 1 257 ? -15.375 13.625 42.125 1 96.94 257 ARG B CA 1
ATOM 7037 C C . ARG B 1 257 ? -15.906 14.57 43.188 1 96.94 257 ARG B C 1
ATOM 7039 O O . ARG B 1 257 ? -15.938 14.211 44.375 1 96.94 257 ARG B O 1
ATOM 7046 N N . THR B 1 258 ? -16.25 15.766 42.844 1 97.12 258 THR B N 1
ATOM 7047 C CA . THR B 1 258 ? -16.859 16.734 43.75 1 97.12 258 THR B CA 1
ATOM 7048 C C . THR B 1 258 ? -18.125 17.328 43.156 1 97.12 258 THR B C 1
ATOM 7050 O O . THR B 1 258 ? -18.266 17.359 41.906 1 97.12 258 THR B O 1
ATOM 7053 N N . ILE B 1 259 ? -19.016 17.734 44 1 96.94 259 ILE B N 1
ATOM 7054 C CA . ILE B 1 259 ? -20.266 18.359 43.562 1 96.94 259 ILE B CA 1
ATOM 7055 C C . ILE B 1 259 ? -20.375 19.75 44.188 1 96.94 259 ILE B C 1
ATOM 7057 O O . ILE B 1 259 ? -19.984 19.969 45.344 1 96.94 259 ILE B O 1
ATOM 7061 N N . GLY B 1 260 ? -20.844 20.719 43.344 1 96.44 260 GLY B N 1
ATOM 7062 C CA . GLY B 1 260 ? -21.062 22.078 43.812 1 96.44 260 GLY B CA 1
ATOM 7063 C C . GLY B 1 260 ? -22.219 22.766 43.125 1 96.44 260 GLY B C 1
ATOM 7064 O O . GLY B 1 260 ? -22.844 22.203 42.219 1 96.44 260 GLY B O 1
ATOM 7065 N N . THR B 1 261 ? -22.516 23.984 43.688 1 96 261 THR B N 1
ATOM 7066 C CA . THR B 1 261 ? -23.562 24.828 43.094 1 96 261 THR B CA 1
ATOM 7067 C C . THR B 1 261 ? -23 26.156 42.625 1 96 261 THR B C 1
ATOM 7069 O O . THR B 1 261 ? -22.203 26.781 43.312 1 96 261 THR B O 1
ATOM 7072 N N . ASP B 1 262 ? -23.359 26.516 41.375 1 94.81 262 ASP B N 1
ATOM 7073 C CA . ASP B 1 262 ? -22.891 27.766 40.781 1 94.81 262 ASP B CA 1
ATOM 7074 C C . ASP B 1 262 ? -24.047 28.75 40.594 1 94.81 262 ASP B C 1
ATOM 7076 O O . ASP B 1 262 ? -25.125 28.375 40.125 1 94.81 262 ASP B O 1
ATOM 7080 N N . LYS B 1 263 ? -23.859 29.938 41.031 1 94 263 LYS B N 1
ATOM 7081 C CA . LYS B 1 263 ? -24.719 31.031 40.594 1 94 263 LYS B CA 1
ATOM 7082 C C . LYS B 1 263 ? -24.156 31.703 39.344 1 94 263 LYS B C 1
ATOM 7084 O O . LYS B 1 263 ? -23.297 32.594 39.438 1 94 263 LYS B O 1
ATOM 7089 N N . VAL B 1 264 ? -24.656 31.391 38.188 1 95.69 264 VAL B N 1
ATOM 7090 C CA . VAL B 1 264 ? -24.141 31.875 36.938 1 95.69 264 VAL B CA 1
ATOM 7091 C C . VAL B 1 264 ? -24.422 33.375 36.781 1 95.69 264 VAL B C 1
ATOM 7093 O O . VAL B 1 264 ? -25.578 33.781 36.844 1 95.69 264 VAL B O 1
ATOM 7096 N N . PRO B 1 265 ? -23.438 34.094 36.594 1 95.25 265 PRO B N 1
ATOM 7097 C CA . PRO B 1 265 ? -23.641 35.562 36.5 1 95.25 265 PRO B CA 1
ATOM 7098 C C . PRO B 1 265 ? -24.297 35.969 35.188 1 95.25 265 PRO B C 1
ATOM 7100 O O . PRO B 1 265 ? -24.406 35.188 34.25 1 95.25 265 PRO B O 1
ATOM 7103 N N . GLY B 1 266 ? -24.688 37.25 35.219 1 92.06 266 GLY B N 1
ATOM 7104 C CA . GLY B 1 266 ? -25.188 37.844 34 1 92.06 266 GLY B CA 1
ATOM 7105 C C . GLY B 1 266 ? -24.109 38.094 32.969 1 92.06 266 GLY B C 1
ATOM 7106 O O . GLY B 1 266 ? -22.922 38.094 33.281 1 92.06 266 GLY B O 1
ATOM 7107 N N . LEU B 1 267 ? -24.516 38.062 31.672 1 88.38 267 LEU B N 1
ATOM 7108 C CA . LEU B 1 267 ? -23.562 38.312 30.609 1 88.38 267 LEU B CA 1
ATOM 7109 C C . LEU B 1 267 ? -24.141 39.312 29.609 1 88.38 267 LEU B C 1
ATOM 7111 O O . LEU B 1 267 ? -25.359 39.469 29.516 1 88.38 267 LEU B O 1
ATOM 7115 N N . SER B 1 268 ? -23.312 40.125 28.969 1 85.31 268 SER B N 1
ATOM 7116 C CA . SER B 1 268 ? -23.688 41.031 27.906 1 85.31 268 SER B CA 1
ATOM 7117 C C . SER B 1 268 ? -23.125 40.594 26.562 1 85.31 268 SER B C 1
ATOM 7119 O O . SER B 1 268 ? -22.062 39.969 26.5 1 85.31 268 SER B O 1
ATOM 7121 N N . MET B 1 269 ? -23.844 40.844 25.5 1 78.38 269 MET B N 1
ATOM 7122 C CA . MET B 1 269 ? -23.438 40.594 24.125 1 78.38 269 MET B CA 1
ATOM 7123 C C . MET B 1 269 ? -23.922 41.719 23.203 1 78.38 269 MET B C 1
ATOM 7125 O O . MET B 1 269 ? -25.031 42.219 23.359 1 78.38 269 MET B O 1
ATOM 7129 N N . PRO B 1 270 ? -22.828 42.188 22.281 1 74.12 270 PRO B N 1
ATOM 7130 C CA . PRO B 1 270 ? -21.453 41.812 21.953 1 74.12 270 PRO B CA 1
ATOM 7131 C C . PRO B 1 270 ? -20.438 42.812 22.531 1 74.12 270 PRO B C 1
ATOM 7133 O O . PRO B 1 270 ? -20.766 43.969 22.75 1 74.12 270 PRO B O 1
ATOM 7136 N N . PRO B 1 271 ? -19.234 42.438 22.688 1 74.81 271 PRO B N 1
ATOM 7137 C CA . PRO B 1 271 ? -18.75 41.062 22.75 1 74.81 271 PRO B CA 1
ATOM 7138 C C . PRO B 1 271 ? -19.25 40.312 23.984 1 74.81 271 PRO B C 1
ATOM 7140 O O . PRO B 1 271 ? -19.734 40.938 24.938 1 74.81 271 PRO B O 1
ATOM 7143 N N . ALA B 1 272 ? -19.188 39 23.953 1 79.69 272 ALA B N 1
ATOM 7144 C CA . ALA B 1 272 ? -19.625 38.188 25.094 1 79.69 272 ALA B CA 1
ATOM 7145 C C . ALA B 1 272 ? -18.734 38.438 26.312 1 79.69 272 ALA B C 1
ATOM 7147 O O . ALA B 1 272 ? -17.531 38.156 26.281 1 79.69 272 ALA B O 1
ATOM 7148 N N . LYS B 1 273 ? -19.281 38.969 27.344 1 86.44 273 LYS B N 1
ATOM 7149 C CA . LYS B 1 273 ? -18.531 39.281 28.562 1 86.44 273 LYS B CA 1
ATOM 7150 C C . LYS B 1 273 ? -19.375 39.031 29.797 1 86.44 273 LYS B C 1
ATOM 7152 O O . LYS B 1 273 ? -20.578 39.344 29.812 1 86.44 273 LYS B O 1
ATOM 7157 N N . TRP B 1 274 ? -18.703 38.5 30.734 1 90.69 274 TRP B N 1
ATOM 7158 C CA . TRP B 1 274 ? -19.359 38.312 32.031 1 90.69 274 TRP B CA 1
ATOM 7159 C C . TRP B 1 274 ? -19.594 39.656 32.719 1 90.69 274 TRP B C 1
ATOM 7161 O O . TRP B 1 274 ? -18.844 40.594 32.5 1 90.69 274 TRP B O 1
ATOM 7171 N N . GLU B 1 275 ? -20.625 39.688 33.562 1 91.94 275 GLU B N 1
ATOM 7172 C CA . GLU B 1 275 ? -20.797 40.875 34.438 1 91.94 275 GLU B CA 1
ATOM 7173 C C . GLU B 1 275 ? -19.562 41.125 35.281 1 91.94 275 GLU B C 1
ATOM 7175 O O . GLU B 1 275 ? -18.953 40.188 35.781 1 91.94 275 GLU B O 1
ATOM 7180 N N . PRO B 1 276 ? -19.188 42.375 35.406 1 89.81 276 PRO B N 1
ATOM 7181 C CA . PRO B 1 276 ? -17.984 42.688 36.156 1 89.81 276 PRO B CA 1
ATOM 7182 C C . PRO B 1 276 ? -18.031 42.188 37.594 1 89.81 276 PRO B C 1
ATOM 7184 O O . PRO B 1 276 ? -19.094 42.219 38.219 1 89.81 276 PRO B O 1
ATOM 7187 N N . ASN B 1 277 ? -16.953 41.781 38.188 1 88 277 ASN B N 1
ATOM 7188 C CA . ASN B 1 277 ? -16.75 41.344 39.562 1 88 277 ASN B CA 1
ATOM 7189 C C . ASN B 1 277 ? -17.594 40.125 39.938 1 88 277 ASN B C 1
ATOM 7191 O O . ASN B 1 277 ? -17.953 39.938 41.094 1 88 277 ASN B O 1
ATOM 7195 N N . SER B 1 278 ? -17.969 39.438 38.875 1 91.06 278 SER B N 1
ATOM 7196 C CA . SER B 1 278 ? -18.75 38.219 39.125 1 91.06 278 SER B CA 1
ATOM 7197 C C . SER B 1 278 ? -17.844 37.031 39.312 1 91.06 278 SER B C 1
ATOM 7199 O O . SER B 1 278 ? -16.703 37 38.844 1 91.06 278 SER B O 1
ATOM 7201 N N . THR B 1 279 ? -18.281 36.125 40.094 1 92.19 279 THR B N 1
ATOM 7202 C CA . THR B 1 279 ? -17.594 34.844 40.219 1 92.19 279 THR B CA 1
ATOM 7203 C C . THR B 1 279 ? -17.984 33.906 39.094 1 92.19 279 THR B C 1
ATOM 7205 O O . THR B 1 279 ? -19.172 33.625 38.875 1 92.19 279 THR B O 1
ATOM 7208 N N . LEU B 1 280 ? -17.031 33.406 38.438 1 93.62 280 LEU B N 1
ATOM 7209 C CA . LEU B 1 280 ? -17.297 32.562 37.281 1 93.62 280 LEU B CA 1
ATOM 7210 C C . LEU B 1 280 ? -17.75 31.172 37.75 1 93.62 280 LEU B C 1
ATOM 7212 O O . LEU B 1 280 ? -17.344 30.703 38.812 1 93.62 280 LEU B O 1
ATOM 7216 N N . PRO B 1 281 ? -18.594 30.578 36.938 1 94.38 281 PRO B N 1
ATOM 7217 C CA . PRO B 1 281 ? -19 29.203 37.281 1 94.38 281 PRO B CA 1
ATOM 7218 C C . PRO B 1 281 ? -17.844 28.219 37.25 1 94.38 281 PRO B C 1
ATOM 7220 O O . PRO B 1 281 ? -16.906 28.391 36.469 1 94.38 281 PRO B O 1
ATOM 7223 N N . ASP B 1 282 ? -17.891 27.203 38.094 1 94.94 282 ASP B N 1
ATOM 7224 C CA . ASP B 1 282 ? -16.828 26.219 38.219 1 94.94 282 ASP B CA 1
ATOM 7225 C C . ASP B 1 282 ? -17.016 25.078 37.219 1 94.94 282 ASP B C 1
ATOM 7227 O O . ASP B 1 282 ? -17.062 23.906 37.594 1 94.94 282 ASP B O 1
ATOM 7231 N N . ILE B 1 283 ? -17.156 25.375 36 1 94.69 283 ILE B N 1
ATOM 7232 C CA . ILE B 1 283 ? -17.219 24.422 34.906 1 94.69 283 ILE B CA 1
ATOM 7233 C C . ILE B 1 283 ? -16.016 24.609 33.969 1 94.69 283 ILE B C 1
ATOM 7235 O O . ILE B 1 283 ? -15.312 25.609 34.062 1 94.69 283 ILE B O 1
ATOM 7239 N N . SER B 1 284 ? -15.719 23.688 33.25 1 92.88 284 SER B N 1
ATOM 7240 C CA . SER B 1 284 ? -14.516 23.703 32.438 1 92.88 284 SER B CA 1
ATOM 7241 C C . SER B 1 284 ? -14.594 24.781 31.344 1 92.88 284 SER B C 1
ATOM 7243 O O . SER B 1 284 ? -13.609 25.469 31.078 1 92.88 284 SER B O 1
ATOM 7245 N N . ASN B 1 285 ? -15.766 24.891 30.703 1 90.25 285 ASN B N 1
ATOM 7246 C CA . ASN B 1 285 ? -15.938 25.938 29.703 1 90.25 285 ASN B CA 1
ATOM 7247 C C . ASN B 1 285 ? -16.594 27.172 30.297 1 90.25 285 ASN B C 1
ATOM 7249 O O . ASN B 1 285 ? -17.812 27.297 30.328 1 90.25 285 ASN B O 1
ATOM 7253 N N . GLN B 1 286 ? -15.758 28.172 30.516 1 88.75 286 GLN B N 1
ATOM 7254 C CA . GLN B 1 286 ? -16.219 29.375 31.188 1 88.75 286 GLN B CA 1
ATOM 7255 C C . GLN B 1 286 ? -16.438 30.516 30.188 1 88.75 286 GLN B C 1
ATOM 7257 O O . GLN B 1 286 ? -16.625 31.672 30.594 1 88.75 286 GLN B O 1
ATOM 7262 N N . TRP B 1 287 ? -16.328 30.172 28.953 1 85.31 287 TRP B N 1
ATOM 7263 C CA . TRP B 1 287 ? -16.5 31.219 27.953 1 85.31 287 TRP B CA 1
ATOM 7264 C C . TRP B 1 287 ? -17.906 31.812 28.031 1 85.31 287 TRP B C 1
ATOM 7266 O O . TRP B 1 287 ? -18.891 31.078 28.031 1 85.31 287 TRP B O 1
ATOM 7276 N N . PRO B 1 288 ? -17.984 33.125 28.094 1 86.19 288 PRO B N 1
ATOM 7277 C CA . PRO B 1 288 ? -19.281 33.75 28.312 1 86.19 288 PRO B CA 1
ATOM 7278 C C . PRO B 1 288 ? -20.312 33.375 27.25 1 86.19 288 PRO B C 1
ATOM 7280 O O . PRO B 1 288 ? -21.438 33 27.594 1 86.19 288 PRO B O 1
ATOM 7283 N N . ALA B 1 289 ? -19.969 33.344 25.984 1 81.5 289 ALA B N 1
ATOM 7284 C CA . ALA B 1 289 ? -20.922 33.062 24.922 1 81.5 289 ALA B CA 1
ATOM 7285 C C . ALA B 1 289 ? -21.469 31.641 25.016 1 81.5 289 ALA B C 1
ATOM 7287 O O . ALA B 1 289 ? -22.625 31.391 24.688 1 81.5 289 ALA B O 1
ATOM 7288 N N . ALA B 1 290 ? -20.641 30.75 25.453 1 85.62 290 ALA B N 1
ATOM 7289 C CA . ALA B 1 290 ? -21.047 29.359 25.578 1 85.62 290 ALA B CA 1
ATOM 7290 C C . ALA B 1 290 ? -22.062 29.188 26.703 1 85.62 290 ALA B C 1
ATOM 7292 O O . ALA B 1 290 ? -22.828 28.219 26.703 1 85.62 290 ALA B O 1
ATOM 7293 N N . ASN B 1 291 ? -22.141 30.125 27.609 1 89.25 291 ASN B N 1
ATOM 7294 C CA . ASN B 1 291 ? -22.984 30.016 28.797 1 89.25 291 ASN B CA 1
ATOM 7295 C C . ASN B 1 291 ? -24.188 30.953 28.703 1 89.25 291 ASN B C 1
ATOM 7297 O O . ASN B 1 291 ? -24.797 31.281 29.734 1 89.25 291 ASN B O 1
ATOM 7301 N N . TRP B 1 292 ? -24.531 31.391 27.609 1 86.56 292 TRP B N 1
ATOM 7302 C CA . TRP B 1 292 ? -25.594 32.375 27.406 1 86.56 292 TRP B CA 1
ATOM 7303 C C . TRP B 1 292 ? -26.922 31.906 27.969 1 86.56 292 TRP B C 1
ATOM 7305 O O . TRP B 1 292 ? -27.641 32.656 28.625 1 86.56 292 TRP B O 1
ATOM 7315 N N . TRP B 1 293 ? -27.281 30.672 27.75 1 88.44 293 TRP B N 1
ATOM 7316 C CA . TRP B 1 293 ? -28.594 30.141 28.109 1 88.44 293 TRP B CA 1
ATOM 7317 C C . TRP B 1 293 ? -28.656 29.812 29.609 1 88.44 293 TRP B C 1
ATOM 7319 O O . TRP B 1 293 ? -29.734 29.562 30.141 1 88.44 293 TRP B O 1
ATOM 7329 N N . GLN B 1 294 ? -27.5 29.844 30.203 1 92.19 294 GLN B N 1
ATOM 7330 C CA . GLN B 1 294 ? -27.422 29.5 31.625 1 92.19 294 GLN B CA 1
ATOM 7331 C C . GLN B 1 294 ? -27.359 30.75 32.5 1 92.19 294 GLN B C 1
ATOM 7333 O O . GLN B 1 294 ? -27.422 30.656 33.719 1 92.19 294 GLN B O 1
ATOM 7338 N N . THR B 1 295 ? -27.406 31.891 31.953 1 91.69 295 THR B N 1
ATOM 7339 C CA . THR B 1 295 ? -27.172 33.125 32.688 1 91.69 295 THR B CA 1
ATOM 7340 C C . THR B 1 295 ? -28.219 33.344 33.781 1 91.69 295 THR B C 1
ATOM 7342 O O . THR B 1 295 ? -29.391 33.031 33.562 1 91.69 295 THR B O 1
ATOM 7345 N N . ASN B 1 296 ? -27.812 33.781 34.906 1 92.81 296 ASN B N 1
ATOM 7346 C CA . ASN B 1 296 ? -28.641 34.156 36.031 1 92.81 296 ASN B CA 1
ATOM 7347 C C . ASN B 1 296 ? -29.391 32.969 36.625 1 92.81 296 ASN B C 1
ATOM 7349 O O . ASN B 1 296 ? -30.469 33.156 37.219 1 92.81 296 ASN B O 1
ATOM 7353 N N . GLN B 1 297 ? -28.859 31.797 36.469 1 94.94 297 GLN B N 1
ATOM 7354 C CA . GLN B 1 297 ? -29.438 30.594 37.062 1 94.94 297 GLN B CA 1
ATOM 7355 C C . GLN B 1 297 ? -28.5 30 38.094 1 94.94 297 GLN B C 1
ATOM 7357 O O . GLN B 1 297 ? -27.312 30.281 38.094 1 94.94 297 GLN B O 1
ATOM 7362 N N . SER B 1 298 ? -29.172 29.391 39.062 1 95.56 298 SER B N 1
ATOM 7363 C CA . SER B 1 298 ? -28.422 28.562 40 1 95.56 298 SER B CA 1
ATOM 7364 C C . SER B 1 298 ? -28.375 27.109 39.562 1 95.56 298 SER B C 1
ATOM 7366 O O . SER B 1 298 ? -29.422 26.438 39.531 1 95.56 298 SER B O 1
ATOM 7368 N N . LEU B 1 299 ? -27.219 26.641 39.219 1 96.56 299 LEU B N 1
ATOM 7369 C CA . LEU B 1 299 ? -27.078 25.312 38.656 1 96.56 299 LEU B CA 1
ATOM 7370 C C . LEU B 1 299 ? -26.078 24.484 39.469 1 96.56 299 LEU B C 1
ATOM 7372 O O . LEU B 1 299 ? -25.109 25.016 40 1 96.56 299 LEU B O 1
ATOM 7376 N N . THR B 1 300 ? -26.344 23.203 39.5 1 97.38 300 THR B N 1
ATOM 7377 C CA . THR B 1 300 ? -25.406 22.281 40.125 1 97.38 300 THR B CA 1
ATOM 7378 C C . THR B 1 300 ? -24.391 21.781 39.094 1 97.38 300 THR B C 1
ATOM 7380 O O . THR B 1 300 ? -24.734 21.594 37.938 1 97.38 300 THR B O 1
ATOM 7383 N N . HIS B 1 301 ? -23.141 21.672 39.594 1 97.69 301 HIS B N 1
ATOM 7384 C CA . HIS B 1 301 ? -22.109 21.125 38.719 1 97.69 301 HIS B CA 1
ATOM 7385 C C . HIS B 1 301 ? -21.422 19.922 39.375 1 97.69 301 HIS B C 1
ATOM 7387 O O . HIS B 1 301 ? -21.406 19.797 40.594 1 97.69 301 HIS B O 1
ATOM 7393 N N . THR B 1 302 ? -20.969 18.969 38.594 1 98.06 302 THR B N 1
ATOM 7394 C CA . THR B 1 302 ? -20.094 17.875 39 1 98.06 302 THR B CA 1
ATOM 7395 C C . THR B 1 302 ? -18.719 18.031 38.375 1 98.06 302 THR B C 1
ATOM 7397 O O . THR B 1 302 ? -18.594 18.25 37.188 1 98.06 302 THR B O 1
ATOM 7400 N N . LYS B 1 303 ? -17.672 17.922 39.219 1 97.56 303 LYS B N 1
ATOM 7401 C CA . LYS B 1 303 ? -16.297 18.141 38.781 1 97.56 303 LYS B CA 1
ATOM 7402 C C . LYS B 1 303 ? -15.438 16.906 39.062 1 97.56 303 LYS B C 1
ATOM 7404 O O . LYS B 1 303 ? -15.484 16.344 40.156 1 97.56 303 LYS B O 1
ATOM 7409 N N . TYR B 1 304 ? -14.797 16.438 38.125 1 97.56 304 TYR B N 1
ATOM 7410 C CA . TYR B 1 304 ? -13.75 15.438 38.25 1 97.56 304 TYR B CA 1
ATOM 7411 C C . TYR B 1 304 ? -12.367 16.094 38.188 1 97.56 304 TYR B C 1
ATOM 7413 O O . TYR B 1 304 ? -12.078 16.859 37.281 1 97.56 304 TYR B O 1
ATOM 7421 N N . LYS B 1 305 ? -11.531 15.797 39.188 1 96.44 305 LYS B N 1
ATOM 7422 C CA . LYS B 1 305 ? -10.266 16.516 39.281 1 96.44 305 LYS B CA 1
ATOM 7423 C C . LYS B 1 305 ? -9.125 15.578 39.656 1 96.44 305 LYS B C 1
ATOM 7425 O O . LYS B 1 305 ? -9.32 14.617 40.406 1 96.44 305 LYS B O 1
ATOM 7430 N N . ILE B 1 306 ? -8.07 15.734 39.031 1 95 306 ILE B N 1
ATOM 7431 C CA . ILE B 1 306 ? -6.781 15.211 39.469 1 95 306 ILE B CA 1
ATOM 7432 C C . ILE B 1 306 ? -5.934 16.344 40.031 1 95 306 ILE B C 1
ATOM 7434 O O . ILE B 1 306 ? -5.25 17.047 39.281 1 95 306 ILE B O 1
ATOM 7438 N N . ALA B 1 307 ? -5.863 16.453 41.344 1 91.44 307 ALA B N 1
ATOM 7439 C CA . ALA B 1 307 ? -5.293 17.594 42.031 1 91.44 307 ALA B CA 1
ATOM 7440 C C . ALA B 1 307 ? -3.799 17.734 41.75 1 91.44 307 ALA B C 1
ATOM 7442 O O . ALA B 1 307 ? -3.293 18.844 41.562 1 91.44 307 ALA B O 1
ATOM 7443 N N . SER B 1 308 ? -3.08 16.641 41.688 1 87.19 308 SER B N 1
ATOM 7444 C CA . SER B 1 308 ? -1.631 16.641 41.5 1 87.19 308 SER B CA 1
ATOM 7445 C C . SER B 1 308 ? -1.229 17.234 40.156 1 87.19 308 SER B C 1
ATOM 7447 O O . SER B 1 308 ? -0.095 17.688 40 1 87.19 308 SER B O 1
ATOM 7449 N N . MET B 1 309 ? -2.178 17.297 39.281 1 88.75 309 MET B N 1
ATOM 7450 C CA . MET B 1 309 ? -1.86 17.781 37.938 1 88.75 309 MET B CA 1
ATOM 7451 C C . MET B 1 309 ? -2.656 19.031 37.594 1 88.75 309 MET B C 1
ATOM 7453 O O . MET B 1 309 ? -2.574 19.547 36.469 1 88.75 309 MET B O 1
ATOM 7457 N N . ASN B 1 310 ? -3.438 19.5 38.469 1 88.5 310 ASN B N 1
ATOM 7458 C CA . ASN B 1 310 ? -4.324 20.625 38.25 1 88.5 310 ASN B CA 1
ATOM 7459 C C . ASN B 1 310 ? -5.176 20.406 37 1 88.5 310 ASN B C 1
ATOM 7461 O O . ASN B 1 310 ? -5.234 21.281 36.125 1 88.5 310 ASN B O 1
ATOM 7465 N N . LEU B 1 311 ? -5.621 19.234 36.812 1 94.12 311 LEU B N 1
ATOM 7466 C CA . LEU B 1 311 ? -6.48 18.828 35.719 1 94.12 311 LEU B CA 1
ATOM 7467 C C . LEU B 1 311 ? -7.895 18.531 36.188 1 94.12 311 LEU B C 1
ATOM 7469 O O . LEU B 1 311 ? -8.07 17.844 37.219 1 94.12 311 LEU B O 1
ATOM 7473 N N . SER B 1 312 ? -8.859 19.141 35.5 1 95.75 312 SER B N 1
ATOM 7474 C CA . SER B 1 312 ? -10.234 18.891 35.938 1 95.75 312 SER B CA 1
ATOM 7475 C C . SER B 1 312 ? -11.188 18.938 34.719 1 95.75 312 SER B C 1
ATOM 7477 O O . SER B 1 312 ? -10.875 19.531 33.688 1 95.75 312 SER B O 1
ATOM 7479 N N . LEU B 1 313 ? -12.234 18.234 34.812 1 96.88 313 LEU B N 1
ATOM 7480 C CA . LEU B 1 313 ? -13.375 18.25 33.875 1 96.88 313 LEU B CA 1
ATOM 7481 C C . LEU B 1 313 ? -14.68 18.453 34.656 1 96.88 313 LEU B C 1
ATOM 7483 O O . LEU B 1 313 ? -15.023 17.656 35.531 1 96.88 313 LEU B O 1
ATOM 7487 N N . SER B 1 314 ? -15.305 19.562 34.344 1 96.88 314 SER B N 1
ATOM 7488 C CA . SER B 1 314 ? -16.516 19.922 35.062 1 96.88 314 SER B CA 1
ATOM 7489 C C . SER B 1 314 ? -17.594 20.438 34.125 1 96.88 314 SER B C 1
ATOM 7491 O O . SER B 1 314 ? -17.312 21.188 33.188 1 96.88 314 SER B O 1
ATOM 7493 N N . ASN B 1 315 ? -18.828 20 34.344 1 96.88 315 ASN B N 1
ATOM 7494 C CA . ASN B 1 315 ? -20.016 20.438 33.594 1 96.88 315 ASN B CA 1
ATOM 7495 C C . ASN B 1 315 ? -21.203 20.641 34.531 1 96.88 315 ASN B C 1
ATOM 7497 O O . ASN B 1 315 ? -21.203 20.172 35.656 1 96.88 315 ASN B O 1
ATOM 7501 N N . TYR B 1 316 ? -22.188 21.406 34 1 97 316 TYR B N 1
ATOM 7502 C CA . TYR B 1 316 ? -23.453 21.469 34.719 1 97 316 TYR B CA 1
ATOM 7503 C C . TYR B 1 316 ? -24.141 20.109 34.719 1 97 316 TYR B C 1
ATOM 7505 O O . TYR B 1 316 ? -24.094 19.359 33.75 1 97 316 TYR B O 1
ATOM 7513 N N . ASP B 1 317 ? -24.828 19.859 35.844 1 97.12 317 ASP B N 1
ATOM 7514 C CA . ASP B 1 317 ? -25.562 18.594 35.969 1 97.12 317 ASP B CA 1
ATOM 7515 C C . ASP B 1 317 ? -26.75 18.562 35.031 1 97.12 317 ASP B C 1
ATOM 7517 O O . ASP B 1 317 ? -27.266 19.609 34.625 1 97.12 317 ASP B O 1
ATOM 7521 N N . GLY B 1 318 ? -27.109 17.328 34.625 1 95.81 318 GLY B N 1
ATOM 7522 C CA . GLY B 1 318 ? -28.25 17.156 33.75 1 95.81 318 GLY B CA 1
ATOM 7523 C C . GLY B 1 318 ? -27.875 16.719 32.344 1 95.81 318 GLY B C 1
ATOM 7524 O O . GLY B 1 318 ? -26.797 16.141 32.156 1 95.81 318 GLY B O 1
ATOM 7525 N N . LYS B 1 319 ? -28.797 16.891 31.438 1 93.5 319 LYS B N 1
ATOM 7526 C CA . LYS B 1 319 ? -28.562 16.5 30.047 1 93.5 319 LYS B CA 1
ATOM 7527 C C . LYS B 1 319 ? -27.641 17.5 29.344 1 93.5 319 LYS B C 1
ATOM 7529 O O . LYS B 1 319 ? -27.5 18.641 29.781 1 93.5 319 LYS B O 1
ATOM 7534 N N . ALA B 1 320 ? -26.984 16.984 28.375 1 91.88 320 ALA B N 1
ATOM 7535 C CA . ALA B 1 320 ? -26.109 17.844 27.594 1 91.88 320 ALA B CA 1
ATOM 7536 C C . ALA B 1 320 ? -26.875 19.016 26.984 1 91.88 320 ALA B C 1
ATOM 7538 O O . ALA B 1 320 ? -28.031 18.844 26.547 1 91.88 320 ALA B O 1
ATOM 7539 N N . SER B 1 321 ? -26.266 20.125 27.016 1 87.69 321 SER B N 1
ATOM 7540 C CA . SER B 1 321 ? -26.906 21.328 26.484 1 87.69 321 SER B CA 1
ATOM 7541 C C . SER B 1 321 ? -26.75 21.406 24.969 1 87.69 321 SER B C 1
ATOM 7543 O O . SER B 1 321 ? -27.547 22.062 24.281 1 87.69 321 SER B O 1
ATOM 7545 N N . CYS B 1 322 ? -25.625 20.797 24.469 1 84.19 322 CYS B N 1
ATOM 7546 C CA . CYS B 1 322 ? -25.344 20.859 23.047 1 84.19 322 CYS B CA 1
ATOM 7547 C C . CYS B 1 322 ? -26.203 19.859 22.281 1 84.19 322 CYS B C 1
ATOM 7549 O O . CYS B 1 322 ? -26.25 18.688 22.625 1 84.19 322 CYS B O 1
ATOM 7551 N N . THR B 1 323 ? -26.953 20.391 21.234 1 75.94 323 THR B N 1
ATOM 7552 C CA . THR B 1 323 ? -27.766 19.5 20.406 1 75.94 323 THR B CA 1
ATOM 7553 C C . THR B 1 323 ? -27.078 19.234 19.078 1 75.94 323 THR B C 1
ATOM 7555 O O . THR B 1 323 ? -27.422 18.266 18.375 1 75.94 323 THR B O 1
ATOM 7558 N N . SER B 1 324 ? -26.172 20.141 18.766 1 74.56 324 SER B N 1
ATOM 7559 C CA . SER B 1 324 ? -25.422 19.984 17.531 1 74.56 324 SER B CA 1
ATOM 7560 C C . SER B 1 324 ? -23.984 20.469 17.688 1 74.56 324 SER B C 1
ATOM 7562 O O . SER B 1 324 ? -23.688 21.203 18.625 1 74.56 324 SER B O 1
ATOM 7564 N N . LYS B 1 325 ? -23.156 20.172 16.812 1 72.44 325 LYS B N 1
ATOM 7565 C CA . LYS B 1 325 ? -21.75 20.594 16.844 1 72.44 325 LYS B CA 1
ATOM 7566 C C . LYS B 1 325 ? -21.641 22.094 16.625 1 72.44 325 LYS B C 1
ATOM 7568 O O . LYS B 1 325 ? -20.641 22.703 17.016 1 72.44 325 LYS B O 1
ATOM 7573 N N . SER B 1 326 ? -22.734 22.641 16.156 1 72.75 326 SER B N 1
ATOM 7574 C CA . SER B 1 326 ? -22.703 24.062 15.828 1 72.75 326 SER B CA 1
ATOM 7575 C C . SER B 1 326 ? -23.25 24.922 16.969 1 72.75 326 SER B C 1
ATOM 7577 O O . SER B 1 326 ? -23.188 26.141 16.922 1 72.75 326 SER B O 1
ATOM 7579 N N . ASP B 1 327 ? -23.641 24.172 18.062 1 76.25 327 ASP B N 1
ATOM 7580 C CA . ASP B 1 327 ? -24.266 24.906 19.156 1 76.25 327 ASP B CA 1
ATOM 7581 C C . ASP B 1 327 ? -23.219 25.547 20.062 1 76.25 327 ASP B C 1
ATOM 7583 O O . ASP B 1 327 ? -22.141 24.984 20.281 1 76.25 327 ASP B O 1
ATOM 7587 N N . ASN B 1 328 ? -23.578 26.703 20.438 1 77.5 328 ASN B N 1
ATOM 7588 C CA . ASN B 1 328 ? -22.812 27.297 21.516 1 77.5 328 ASN B CA 1
ATOM 7589 C C . ASN B 1 328 ? -23.328 26.844 22.891 1 77.5 328 ASN B C 1
ATOM 7591 O O . ASN B 1 328 ? -24.406 27.266 23.312 1 77.5 328 ASN B O 1
ATOM 7595 N N . CYS B 1 329 ? -22.656 25.922 23.406 1 86.81 329 CYS B N 1
ATOM 7596 C CA . CYS B 1 329 ? -23.031 25.375 24.703 1 86.81 329 CYS B CA 1
ATOM 7597 C C . CYS B 1 329 ? -21.781 25.141 25.562 1 86.81 329 CYS B C 1
ATOM 7599 O O . CYS B 1 329 ? -20.672 25.062 25.047 1 86.81 329 CYS B O 1
ATOM 7601 N N . PRO B 1 330 ? -21.953 25.172 26.828 1 90.38 330 PRO B N 1
ATOM 7602 C CA . PRO B 1 330 ? -20.781 25.094 27.719 1 90.38 330 PRO B CA 1
ATOM 7603 C C . PRO B 1 330 ? -20.297 23.672 27.938 1 90.38 330 PRO B C 1
ATOM 7605 O O . PRO B 1 330 ? -19.359 23.453 28.719 1 90.38 330 PRO B O 1
ATOM 7608 N N . ASP B 1 331 ? -20.875 22.688 27.266 1 93.06 331 ASP B N 1
ATOM 7609 C CA . ASP B 1 331 ? -20.516 21.297 27.484 1 93.06 331 ASP B CA 1
ATOM 7610 C C . ASP B 1 331 ? -19.062 21.031 27.109 1 93.06 331 ASP B C 1
ATOM 7612 O O . ASP B 1 331 ? -18.594 21.438 26.047 1 93.06 331 ASP B O 1
ATOM 7616 N N . THR B 1 332 ? -18.344 20.406 28.062 1 93.56 332 THR B N 1
ATOM 7617 C CA . THR B 1 332 ? -16.969 20 27.812 1 93.56 332 THR B CA 1
ATOM 7618 C C . THR B 1 332 ? -16.844 18.469 27.906 1 93.56 332 THR B C 1
ATOM 7620 O O . THR B 1 332 ? -17.188 17.875 28.938 1 93.56 332 THR B O 1
ATOM 7623 N N . TYR B 1 333 ? -16.312 17.922 26.891 1 93.94 333 TYR B N 1
ATOM 7624 C CA . TYR B 1 333 ? -16.25 16.453 26.828 1 93.94 333 TYR B CA 1
ATOM 7625 C C . TYR B 1 333 ? -14.852 15.953 27.156 1 93.94 333 TYR B C 1
ATOM 7627 O O . TYR B 1 333 ? -14.68 14.797 27.547 1 93.94 333 TYR B O 1
ATOM 7635 N N . LEU B 1 334 ? -13.898 16.766 26.906 1 95 334 LEU B N 1
ATOM 7636 C CA . LEU B 1 334 ? -12.5 16.391 27.078 1 95 334 LEU B CA 1
ATOM 7637 C C . LEU B 1 334 ? -11.695 17.547 27.672 1 95 334 LEU B C 1
ATOM 7639 O O . LEU B 1 334 ? -11.828 18.688 27.219 1 95 334 LEU B O 1
ATOM 7643 N N . SER B 1 335 ? -10.992 17.328 28.688 1 93.94 335 SER B N 1
ATOM 7644 C CA . SER B 1 335 ? -9.992 18.219 29.266 1 93.94 335 SER B CA 1
ATOM 7645 C C . SER B 1 335 ? -8.617 17.562 29.297 1 93.94 335 SER B C 1
ATOM 7647 O O . SER B 1 335 ? -8.484 16.391 29.672 1 93.94 335 SER B O 1
ATOM 7649 N N . SER B 1 336 ? -7.676 18.266 28.781 1 93.06 336 SER B N 1
ATOM 7650 C CA . SER B 1 336 ? -6.359 17.641 28.688 1 93.06 336 SER B CA 1
ATOM 7651 C C . SER B 1 336 ? -5.254 18.641 29 1 93.06 336 SER B C 1
ATOM 7653 O O . SER B 1 336 ? -5.473 19.859 28.938 1 93.06 336 SER B O 1
ATOM 7655 N N . ARG B 1 337 ? -4.156 18.109 29.406 1 91.44 337 ARG B N 1
ATOM 7656 C CA . ARG B 1 337 ? -2.906 18.844 29.594 1 91.44 337 ARG B CA 1
ATOM 7657 C C . ARG B 1 337 ? -1.758 18.156 28.859 1 91.44 337 ARG B C 1
ATOM 7659 O O . ARG B 1 337 ? -1.675 16.922 28.844 1 91.44 337 ARG B O 1
ATOM 7666 N N . PHE B 1 338 ? -0.946 18.984 28.25 1 91.31 338 PHE B N 1
ATOM 7667 C CA . PHE B 1 338 ? 0.198 18.469 27.516 1 91.31 338 PHE B CA 1
ATOM 7668 C C . PHE B 1 338 ? 1.504 18.984 28.094 1 91.31 338 PHE B C 1
ATOM 7670 O O . PHE B 1 338 ? 1.555 20.109 28.609 1 91.31 338 PHE B O 1
ATOM 7677 N N . THR B 1 339 ? 2.582 18.219 28 1 89.88 339 THR B N 1
ATOM 7678 C CA . THR B 1 339 ? 3.902 18.641 28.453 1 89.88 339 THR B CA 1
ATOM 7679 C C . THR B 1 339 ? 5 17.938 27.672 1 89.88 339 THR B C 1
ATOM 7681 O O . THR B 1 339 ? 4.785 16.828 27.156 1 89.88 339 THR B O 1
ATOM 7684 N N . THR B 1 340 ? 6.082 18.594 27.5 1 92.12 340 THR B N 1
ATOM 7685 C CA . THR B 1 340 ? 7.27 17.984 26.906 1 92.12 340 THR B CA 1
ATOM 7686 C C . THR B 1 340 ? 8.328 17.719 27.969 1 92.12 340 THR B C 1
ATOM 7688 O O . THR B 1 340 ? 9.438 17.281 27.656 1 92.12 340 THR B O 1
ATOM 7691 N N . ASN B 1 341 ? 7.98 18.016 29.234 1 90.44 341 ASN B N 1
ATOM 7692 C CA . ASN B 1 341 ? 8.867 17.828 30.375 1 90.44 341 ASN B CA 1
ATOM 7693 C C . ASN B 1 341 ? 8.531 16.547 31.141 1 90.44 341 ASN B C 1
ATOM 7695 O O . ASN B 1 341 ? 7.488 16.469 31.797 1 90.44 341 ASN B O 1
ATOM 7699 N N . PRO B 1 342 ? 9.523 15.602 31.141 1 93.19 342 PRO B N 1
ATOM 7700 C CA . PRO B 1 342 ? 9.242 14.359 31.875 1 93.19 342 PRO B CA 1
ATOM 7701 C C . PRO B 1 342 ? 8.961 14.586 33.344 1 93.19 342 PRO B C 1
ATOM 7703 O O . PRO B 1 342 ? 8.203 13.828 33.969 1 93.19 342 PRO B O 1
ATOM 7706 N N . GLY B 1 343 ? 9.477 15.656 33.938 1 90.38 343 GLY B N 1
ATOM 7707 C CA . GLY B 1 343 ? 9.289 15.953 35.344 1 90.38 343 GLY B CA 1
ATOM 7708 C C . GLY B 1 343 ? 7.863 16.344 35.688 1 90.38 343 GLY B C 1
ATOM 7709 O O . GLY B 1 343 ? 7.477 16.328 36.844 1 90.38 343 GLY B O 1
ATOM 7710 N N . GLN B 1 344 ? 7.047 16.594 34.688 1 89.62 344 GLN B N 1
ATOM 7711 C CA . GLN B 1 344 ? 5.668 17.031 34.906 1 89.62 344 GLN B CA 1
ATOM 7712 C C . GLN B 1 344 ? 4.688 15.898 34.594 1 89.62 344 GLN B C 1
ATOM 7714 O O . GLN B 1 344 ? 3.518 16.156 34.281 1 89.62 344 GLN B O 1
ATOM 7719 N N . THR B 1 345 ? 5.211 14.688 34.594 1 93.12 345 THR B N 1
ATOM 7720 C CA . THR B 1 345 ? 4.387 13.508 34.344 1 93.12 345 THR B CA 1
ATOM 7721 C C . THR B 1 345 ? 4.324 12.625 35.594 1 93.12 345 THR B C 1
ATOM 7723 O O . THR B 1 345 ? 5.082 12.836 36.531 1 93.12 345 THR B O 1
ATOM 7726 N N . LEU B 1 346 ? 3.4 11.766 35.656 1 94.31 346 LEU B N 1
ATOM 7727 C CA . LEU B 1 346 ? 3.271 10.852 36.781 1 94.31 346 LEU B CA 1
ATOM 7728 C C . LEU B 1 346 ? 3.998 9.539 36.5 1 94.31 346 LEU B C 1
ATOM 7730 O O . LEU B 1 346 ? 4.578 8.945 37.406 1 94.31 346 LEU B O 1
ATOM 7734 N N . ASN B 1 347 ? 3.953 9.109 35.25 1 95.69 347 ASN B N 1
ATOM 7735 C CA . ASN B 1 347 ? 4.418 7.754 34.969 1 95.69 347 ASN B CA 1
ATOM 7736 C C . ASN B 1 347 ? 5.605 7.758 34 1 95.69 347 ASN B C 1
ATOM 7738 O O . ASN B 1 347 ? 6.191 6.711 33.719 1 95.69 347 ASN B O 1
ATOM 7742 N N . PHE B 1 348 ? 6.02 8.906 33.5 1 96.06 348 PHE B N 1
ATOM 7743 C CA . PHE B 1 348 ? 7.059 8.953 32.469 1 96.06 348 PHE B CA 1
ATOM 7744 C C . PHE B 1 348 ? 8.227 9.812 32.938 1 96.06 348 PHE B C 1
ATOM 7746 O O . PHE B 1 348 ? 8.914 10.43 32.094 1 96.06 348 PHE B O 1
ATOM 7753 N N . GLN B 1 349 ? 8.531 9.93 34.125 1 94.12 349 GLN B N 1
ATOM 7754 C CA . GLN B 1 349 ? 9.547 10.82 34.688 1 94.12 349 GLN B CA 1
ATOM 7755 C C . GLN B 1 349 ? 10.945 10.383 34.281 1 94.12 349 GLN B C 1
ATOM 7757 O O . GLN B 1 349 ? 11.852 11.211 34.156 1 94.12 349 GLN B O 1
ATOM 7762 N N . ASN B 1 350 ? 11.117 9.125 33.938 1 91.5 350 ASN B N 1
ATOM 7763 C CA . ASN B 1 350 ? 12.445 8.609 33.625 1 91.5 350 ASN B CA 1
ATOM 7764 C C . ASN B 1 350 ? 12.625 8.414 32.125 1 91.5 350 ASN B C 1
ATOM 7766 O O . ASN B 1 350 ? 13.578 7.758 31.688 1 91.5 350 ASN B O 1
ATOM 7770 N N . HIS B 1 351 ? 11.75 8.969 31.359 1 91.62 351 HIS B N 1
ATOM 7771 C CA . HIS B 1 351 ? 11.859 8.859 29.906 1 91.62 351 HIS B CA 1
ATOM 7772 C C . HIS B 1 351 ? 12.68 10.008 29.328 1 91.62 351 HIS B C 1
ATOM 7774 O O . HIS B 1 351 ? 12.188 11.141 29.234 1 91.62 351 HIS B O 1
ATOM 7780 N N . ASP B 1 352 ? 13.875 9.719 28.891 1 90 352 ASP B N 1
ATOM 7781 C CA . ASP B 1 352 ? 14.758 10.789 28.438 1 90 352 ASP B CA 1
ATOM 7782 C C . ASP B 1 352 ? 14.648 11 26.938 1 90 352 ASP B C 1
ATOM 7784 O O . ASP B 1 352 ? 15.422 11.758 26.344 1 90 352 ASP B O 1
ATOM 7788 N N . THR B 1 353 ? 13.773 10.281 26.25 1 97 353 THR B N 1
ATOM 7789 C CA . THR B 1 353 ? 13.523 10.508 24.844 1 97 353 THR B CA 1
ATOM 7790 C C . THR B 1 353 ? 12.078 10.961 24.609 1 97 353 THR B C 1
ATOM 7792 O O . THR B 1 353 ? 11.531 10.766 23.516 1 97 353 THR B O 1
ATOM 7795 N N . LEU B 1 354 ? 11.461 11.531 25.656 1 96.81 354 LEU B N 1
ATOM 7796 C CA . LEU B 1 354 ? 10.062 11.945 25.641 1 96.81 354 LEU B CA 1
ATOM 7797 C C . LEU B 1 354 ? 9.836 13.062 24.625 1 96.81 354 LEU B C 1
ATOM 7799 O O . LEU B 1 354 ? 10.555 14.062 24.641 1 96.81 354 LEU B O 1
ATOM 7803 N N . ILE B 1 355 ? 8.914 12.875 23.734 1 96.56 355 ILE B N 1
ATOM 7804 C CA . ILE B 1 355 ? 8.484 13.906 22.797 1 96.56 355 ILE B CA 1
ATOM 7805 C C . ILE B 1 355 ? 7.395 14.766 23.453 1 96.56 355 ILE B C 1
ATOM 7807 O O . ILE B 1 355 ? 7.5 15.992 23.469 1 96.56 355 ILE B O 1
ATOM 7811 N N . MET B 1 356 ? 6.391 14.086 23.938 1 94.69 356 MET B N 1
ATOM 7812 C CA . MET B 1 356 ? 5.281 14.75 24.609 1 94.69 356 MET B CA 1
ATOM 7813 C C . MET B 1 356 ? 4.508 13.758 25.484 1 94.69 356 MET B C 1
ATOM 7815 O O . MET B 1 356 ? 4.508 12.555 25.203 1 94.69 356 MET B O 1
ATOM 7819 N N . ALA B 1 357 ? 3.959 14.258 26.5 1 95.44 357 ALA B N 1
ATOM 7820 C CA . ALA B 1 357 ? 3.023 13.508 27.344 1 95.44 357 ALA B CA 1
ATOM 7821 C C . ALA B 1 357 ? 1.701 14.258 27.484 1 95.44 357 ALA B C 1
ATOM 7823 O O . ALA B 1 357 ? 1.673 15.484 27.469 1 95.44 357 ALA B O 1
ATOM 7824 N N . MET B 1 358 ? 0.658 13.484 27.562 1 95.12 358 MET B N 1
ATOM 7825 C CA . MET B 1 358 ? -0.683 14.047 27.703 1 95.12 358 MET B CA 1
ATOM 7826 C C . MET B 1 358 ? -1.438 13.391 28.844 1 95.12 358 MET B C 1
ATOM 7828 O O . MET B 1 358 ? -1.425 12.164 28.984 1 95.12 358 MET B O 1
ATOM 7832 N N . GLN B 1 359 ? -2.02 14.164 29.719 1 96.31 359 GLN B N 1
ATOM 7833 C CA . GLN B 1 359 ? -3.01 13.711 30.688 1 96.31 359 GLN B CA 1
ATOM 7834 C C . GLN B 1 359 ? -4.402 14.227 30.328 1 96.31 359 GLN B C 1
ATOM 7836 O O . GLN B 1 359 ? -4.551 15.375 29.906 1 96.31 359 GLN B O 1
ATOM 7841 N N . TYR B 1 360 ? -5.367 13.305 30.5 1 96.75 360 TYR B N 1
ATOM 7842 C CA . TYR B 1 360 ? -6.676 13.797 30.078 1 96.75 360 TYR B CA 1
ATOM 7843 C C . TYR B 1 360 ? -7.781 13.18 30.938 1 96.75 360 TYR B C 1
ATOM 7845 O O . TYR B 1 360 ? -7.574 12.156 31.578 1 96.75 360 TYR B O 1
ATOM 7853 N N . LEU B 1 361 ? -8.93 13.883 31.031 1 97.5 361 LEU B N 1
ATOM 7854 C CA . LEU B 1 361 ? -10.234 13.43 31.484 1 97.5 361 LEU B CA 1
ATOM 7855 C C . LEU B 1 361 ? -11.266 13.516 30.375 1 97.5 361 LEU B C 1
ATOM 7857 O O . LEU B 1 361 ? -11.477 14.578 29.781 1 97.5 361 LEU B O 1
ATOM 7861 N N . LYS B 1 362 ? -11.836 12.43 30 1 97.38 362 LYS B N 1
ATOM 7862 C CA . LYS B 1 362 ? -12.812 12.398 28.922 1 97.38 362 LYS B CA 1
ATOM 7863 C C . LYS B 1 362 ? -14.125 11.781 29.375 1 97.38 362 LYS B C 1
ATOM 7865 O O . LYS B 1 362 ? -14.133 10.773 30.078 1 97.38 362 LYS B O 1
ATOM 7870 N N . SER B 1 363 ? -15.188 12.422 29.016 1 96.44 363 SER B N 1
ATOM 7871 C CA . SER B 1 363 ? -16.516 11.898 29.344 1 96.44 363 SER B CA 1
ATOM 7872 C C . SER B 1 363 ? -16.906 10.773 28.406 1 96.44 363 SER B C 1
ATOM 7874 O O . SER B 1 363 ? -16.547 10.781 27.219 1 96.44 363 SER B O 1
ATOM 7876 N N . ASN B 1 364 ? -17.625 9.805 28.953 1 95.38 364 ASN B N 1
ATOM 7877 C CA . ASN B 1 364 ? -18.203 8.766 28.109 1 95.38 364 ASN B CA 1
ATOM 7878 C C . ASN B 1 364 ? -19.156 9.344 27.078 1 95.38 364 ASN B C 1
ATOM 7880 O O . ASN B 1 364 ? -19.891 10.305 27.359 1 95.38 364 ASN B O 1
ATOM 7884 N N . LYS B 1 365 ? -19.266 8.711 25.938 1 92.62 365 LYS B N 1
ATOM 7885 C CA . LYS B 1 365 ? -20.062 9.211 24.828 1 92.62 365 LYS B CA 1
ATOM 7886 C C . LYS B 1 365 ? -21.562 9.125 25.141 1 92.62 365 LYS B C 1
ATOM 7888 O O . LYS B 1 365 ? -22.375 9.805 24.516 1 92.62 365 LYS B O 1
ATOM 7893 N N . SER B 1 366 ? -21.953 8.383 26.125 1 93.88 366 SER B N 1
ATOM 7894 C CA . SER B 1 366 ? -23.359 8.242 26.484 1 93.88 366 SER B CA 1
ATOM 7895 C C . SER B 1 366 ? -23.969 9.586 26.859 1 93.88 366 SER B C 1
ATOM 7897 O O . SER B 1 366 ? -25.172 9.805 26.656 1 93.88 366 SER B O 1
ATOM 7899 N N . TRP B 1 367 ? -23.219 10.484 27.375 1 94.25 367 TRP B N 1
ATOM 7900 C CA . TRP B 1 367 ? -23.734 11.789 27.75 1 94.25 367 TRP B CA 1
ATOM 7901 C C . TRP B 1 367 ? -24.016 12.641 26.516 1 94.25 367 TRP B C 1
ATOM 7903 O O . TRP B 1 367 ? -25.109 13.195 26.359 1 94.25 367 TRP B O 1
ATOM 7913 N N . SER B 1 368 ? -23 12.766 25.625 1 89.38 368 SER B N 1
ATOM 7914 C CA . SER B 1 368 ? -23.172 13.57 24.422 1 89.38 368 SER B CA 1
ATOM 7915 C C . SER B 1 368 ? -24.281 13 23.531 1 89.38 368 SER B C 1
ATOM 7917 O O . SER B 1 368 ? -24.938 13.734 22.797 1 89.38 368 SER B O 1
ATOM 7919 N N . ASP B 1 369 ? -24.531 11.719 23.719 1 89.75 369 ASP B N 1
ATOM 7920 C CA . ASP B 1 369 ? -25.578 11.062 22.922 1 89.75 369 ASP B CA 1
ATOM 7921 C C . ASP B 1 369 ? -26.938 11.227 23.578 1 89.75 369 ASP B C 1
ATOM 7923 O O . ASP B 1 369 ? -27.953 10.789 23.031 1 89.75 369 ASP B O 1
ATOM 7927 N N . GLY B 1 370 ? -26.969 11.766 24.734 1 91.5 370 GLY B N 1
ATOM 7928 C CA . GLY B 1 370 ? -28.219 12.023 25.438 1 91.5 370 GLY B CA 1
ATOM 7929 C C . GLY B 1 370 ? -28.734 10.812 26.188 1 91.5 370 GLY B C 1
ATOM 7930 O O . GLY B 1 370 ? -29.906 10.781 26.594 1 91.5 370 GLY B O 1
ATOM 7931 N N . LYS B 1 371 ? -27.969 9.82 26.453 1 92.88 371 LYS B N 1
ATOM 7932 C CA . LYS B 1 371 ? -28.391 8.578 27.094 1 92.88 371 LYS B CA 1
ATOM 7933 C C . LYS B 1 371 ? -28.25 8.664 28.609 1 92.88 371 LYS B C 1
ATOM 7935 O O . LYS B 1 371 ? -28.875 7.898 29.344 1 92.88 371 LYS B O 1
ATOM 7940 N N . THR B 1 372 ? -27.297 9.5 29.062 1 96.19 372 THR B N 1
ATOM 7941 C CA . THR B 1 372 ? -27.078 9.68 30.484 1 96.19 372 THR B CA 1
ATOM 7942 C C . THR B 1 372 ? -27.062 11.156 30.859 1 96.19 372 THR B C 1
ATOM 7944 O O . THR B 1 372 ? -27.047 12.023 29.984 1 96.19 372 THR B O 1
ATOM 7947 N N . ILE B 1 373 ? -27.172 11.352 32.125 1 97 373 ILE B N 1
ATOM 7948 C CA . ILE B 1 373 ? -26.969 12.695 32.656 1 97 373 ILE B CA 1
ATOM 7949 C C . ILE B 1 373 ? -25.547 12.844 33.156 1 97 373 ILE B C 1
ATOM 7951 O O . ILE B 1 373 ? -24.891 11.844 33.469 1 97 373 ILE B O 1
ATOM 7955 N N . TRP B 1 374 ? -25.031 14.023 33.25 1 97.12 374 TRP B N 1
ATOM 7956 C CA . TRP B 1 374 ? -23.609 14.281 33.5 1 97.12 374 TRP B CA 1
ATOM 7957 C C . TRP B 1 374 ? -23.172 13.625 34.812 1 97.12 374 TRP B C 1
ATOM 7959 O O . TRP B 1 374 ? -22.156 12.922 34.844 1 97.12 374 TRP B O 1
ATOM 7969 N N . GLU B 1 375 ? -23.922 13.797 35.844 1 96.19 375 GLU B N 1
ATOM 7970 C CA . GLU B 1 375 ? -23.516 13.336 37.188 1 96.19 375 GLU B CA 1
ATOM 7971 C C . GLU B 1 375 ? -23.5 11.805 37.25 1 96.19 375 GLU B C 1
ATOM 7973 O O . GLU B 1 375 ? -22.953 11.227 38.188 1 96.19 375 GLU B O 1
ATOM 7978 N N . GLU B 1 376 ? -24.031 11.156 36.219 1 96.12 376 GLU B N 1
ATOM 7979 C CA . GLU B 1 376 ? -24.047 9.695 36.188 1 96.12 376 GLU B CA 1
ATOM 7980 C C . GLU B 1 376 ? -23.156 9.164 35.062 1 96.12 376 GLU B C 1
ATOM 7982 O O . GLU B 1 376 ? -23.078 7.949 34.875 1 96.12 376 GLU B O 1
ATOM 7987 N N . THR B 1 377 ? -22.547 10.047 34.375 1 96.38 377 THR B N 1
ATOM 7988 C CA . THR B 1 377 ? -21.719 9.664 33.25 1 96.38 377 THR B CA 1
ATOM 7989 C C . THR B 1 377 ? -20.328 9.258 33.719 1 96.38 377 THR B C 1
ATOM 7991 O O . THR B 1 377 ? -19.703 9.953 34.531 1 96.38 377 THR B O 1
ATOM 7994 N N . GLY B 1 378 ? -19.844 8.125 33.219 1 94.56 378 GLY B N 1
ATOM 7995 C CA . GLY B 1 378 ? -18.484 7.691 33.531 1 94.56 378 GLY B CA 1
ATOM 7996 C C . GLY B 1 378 ? -17.422 8.531 32.844 1 94.56 378 GLY B C 1
ATOM 7997 O O . GLY B 1 378 ? -17.656 9.102 31.781 1 94.56 378 GLY B O 1
ATOM 7998 N N . ILE B 1 379 ? -16.203 8.594 33.5 1 95.94 379 ILE B N 1
ATOM 7999 C CA . ILE B 1 379 ? -15.062 9.344 32.969 1 95.94 379 ILE B CA 1
ATOM 8000 C C . ILE B 1 379 ? -13.883 8.414 32.719 1 95.94 379 ILE B C 1
ATOM 8002 O O . ILE B 1 379 ? -13.648 7.492 33.531 1 95.94 379 ILE B O 1
ATOM 8006 N N . THR B 1 380 ? -13.25 8.578 31.625 1 96.5 380 THR B N 1
ATOM 8007 C CA . THR B 1 380 ? -11.977 7.906 31.391 1 96.5 380 THR B CA 1
ATOM 8008 C C . THR B 1 380 ? -10.805 8.859 31.594 1 96.5 380 THR B C 1
ATOM 8010 O O . THR B 1 380 ? -10.883 10.031 31.203 1 96.5 380 THR B O 1
ATOM 8013 N N . SER B 1 381 ? -9.75 8.422 32.281 1 97.25 381 SER B N 1
ATOM 8014 C CA . SER B 1 381 ? -8.57 9.234 32.562 1 97.25 381 SER B CA 1
ATOM 8015 C C . SER B 1 381 ? -7.285 8.43 32.344 1 97.25 381 SER B C 1
ATOM 8017 O O . SER B 1 381 ? -7.113 7.363 32.938 1 97.25 381 SER B O 1
ATOM 8019 N N . GLN B 1 382 ? -6.418 8.938 31.484 1 97.94 382 GLN B N 1
ATOM 8020 C CA . GLN B 1 382 ? -5.141 8.273 31.25 1 97.94 382 GLN B CA 1
ATOM 8021 C C . GLN B 1 382 ? -4.027 9.289 31.016 1 97.94 382 GLN B C 1
ATOM 8023 O O . GLN B 1 382 ? -4.297 10.461 30.766 1 97.94 382 GLN B O 1
ATOM 8028 N N . GLU B 1 383 ? -2.824 8.891 31.297 1 97.94 383 GLU B N 1
ATOM 8029 C CA . GLU B 1 383 ? -1.606 9.586 30.875 1 97.94 383 GLU B CA 1
ATOM 8030 C C . GLU B 1 383 ? -0.925 8.859 29.719 1 97.94 383 GLU B C 1
ATOM 8032 O O . GLU B 1 383 ? -0.542 7.691 29.859 1 97.94 383 GLU B O 1
ATOM 8037 N N . CYS B 1 384 ? -0.911 9.484 28.562 1 98.12 384 CYS B N 1
ATOM 8038 C CA . CYS B 1 384 ? -0.294 8.898 27.375 1 98.12 384 CYS B CA 1
ATOM 8039 C C . CYS B 1 384 ? 0.968 9.656 26.984 1 98.12 384 CYS B C 1
ATOM 8041 O O . CYS B 1 384 ? 1.079 10.859 27.234 1 98.12 384 CYS B O 1
ATOM 8043 N N . ALA B 1 385 ? 1.969 9 26.453 1 98.06 385 ALA B N 1
ATOM 8044 C CA . ALA B 1 385 ? 3.219 9.641 26.047 1 98.06 385 ALA B CA 1
ATOM 8045 C C . ALA B 1 385 ? 3.689 9.133 24.688 1 98.06 385 ALA B C 1
ATOM 8047 O O . ALA B 1 385 ? 3.396 7.992 24.312 1 98.06 385 ALA B O 1
ATOM 8048 N N . LEU B 1 386 ? 4.297 10.023 23.938 1 98.19 386 LEU B N 1
ATOM 8049 C CA . LEU B 1 386 ? 5.07 9.719 22.75 1 98.19 386 LEU B CA 1
ATOM 8050 C C . LEU B 1 386 ? 6.562 9.914 23 1 98.19 386 LEU B C 1
ATOM 8052 O O . LEU B 1 386 ? 6.965 10.898 23.609 1 98.19 386 LEU B O 1
ATOM 8056 N N . PHE B 1 387 ? 7.391 8.992 22.641 1 98.31 387 PHE B N 1
ATOM 8057 C CA . PHE B 1 387 ? 8.828 9.125 22.812 1 98.31 387 PHE B CA 1
ATOM 8058 C C . PHE B 1 387 ? 9.586 8.453 21.672 1 98.31 387 PHE B C 1
ATOM 8060 O O . PHE B 1 387 ? 9.062 7.539 21.031 1 98.31 387 PHE B O 1
ATOM 8067 N N . PHE B 1 388 ? 10.766 8.953 21.375 1 98.5 388 PHE B N 1
ATOM 8068 C CA . PHE B 1 388 ? 11.609 8.328 20.359 1 98.5 388 PHE B CA 1
ATOM 8069 C C . PHE B 1 388 ? 12.094 6.965 20.828 1 98.5 388 PHE B C 1
ATOM 8071 O O . PHE B 1 388 ? 12.398 6.773 22 1 98.5 388 PHE B O 1
ATOM 8078 N N . CYS B 1 389 ? 12.125 6.047 19.906 1 98.38 389 CYS B N 1
ATOM 8079 C CA . CYS B 1 389 ? 12.656 4.715 20.188 1 98.38 389 CYS B CA 1
ATOM 8080 C C . CYS B 1 389 ? 13.266 4.098 18.938 1 98.38 389 CYS B C 1
ATOM 8082 O O . CYS B 1 389 ? 13.234 4.699 17.859 1 98.38 389 CYS B O 1
ATOM 8084 N N . VAL B 1 390 ? 13.984 3.055 19.156 1 98.19 390 VAL B N 1
ATOM 8085 C CA . VAL B 1 390 ? 14.461 2.199 18.078 1 98.19 390 VAL B CA 1
ATOM 8086 C C . VAL B 1 390 ? 13.766 0.842 18.156 1 98.19 390 VAL B C 1
ATOM 8088 O O . VAL B 1 390 ? 13.82 0.161 19.188 1 98.19 390 VAL B O 1
ATOM 8091 N N . ASN B 1 391 ? 13.031 0.558 17.078 1 98.06 391 ASN B N 1
ATOM 8092 C CA . ASN B 1 391 ? 12.336 -0.722 17.016 1 98.06 391 ASN B CA 1
ATOM 8093 C C . ASN B 1 391 ? 13.055 -1.711 16.109 1 98.06 391 ASN B C 1
ATOM 8095 O O . ASN B 1 391 ? 13.578 -1.329 15.055 1 98.06 391 ASN B O 1
ATOM 8099 N N . GLU B 1 392 ? 13.164 -2.936 16.578 1 97.94 392 GLU B N 1
ATOM 8100 C CA . GLU B 1 392 ? 13.547 -4.043 15.711 1 97.94 392 GLU B CA 1
ATOM 8101 C C . GLU B 1 392 ? 12.312 -4.688 15.07 1 97.94 392 GLU B C 1
ATOM 8103 O O . GLU B 1 392 ? 11.375 -5.066 15.773 1 97.94 392 GLU B O 1
ATOM 8108 N N . TYR B 1 393 ? 12.359 -4.801 13.758 1 97.12 393 TYR B N 1
ATOM 8109 C CA . TYR B 1 393 ? 11.172 -5.266 13.047 1 97.12 393 TYR B CA 1
ATOM 8110 C C . TYR B 1 393 ? 11.414 -6.637 12.422 1 97.12 393 TYR B C 1
ATOM 8112 O O . TYR B 1 393 ? 12.508 -6.914 11.93 1 97.12 393 TYR B O 1
ATOM 8120 N N . HIS B 1 394 ? 10.391 -7.473 12.531 1 96.12 394 HIS B N 1
ATOM 8121 C CA . HIS B 1 394 ? 10.25 -8.68 11.727 1 96.12 394 HIS B CA 1
ATOM 8122 C C . HIS B 1 394 ? 9.109 -8.547 10.727 1 96.12 394 HIS B C 1
ATOM 8124 O O . HIS B 1 394 ? 7.938 -8.648 11.102 1 96.12 394 HIS B O 1
ATOM 8130 N N . ASP B 1 395 ? 9.469 -8.32 9.438 1 94.81 395 ASP B N 1
ATOM 8131 C CA . ASP B 1 395 ? 8.469 -8.016 8.414 1 94.81 395 ASP B CA 1
ATOM 8132 C C . ASP B 1 395 ? 8.344 -9.164 7.41 1 94.81 395 ASP B C 1
ATOM 8134 O O . ASP B 1 395 ? 9.359 -9.703 6.957 1 94.81 395 ASP B O 1
ATOM 8138 N N . VAL B 1 396 ? 7.141 -9.594 7.152 1 91.56 396 VAL B N 1
ATOM 8139 C CA . VAL B 1 396 ? 6.844 -10.594 6.133 1 91.56 396 VAL B CA 1
ATOM 8140 C C . VAL B 1 396 ? 5.652 -10.141 5.293 1 91.56 396 VAL B C 1
ATOM 8142 O O . VAL B 1 396 ? 4.641 -9.688 5.828 1 91.56 396 VAL B O 1
ATOM 8145 N N . LEU B 1 397 ? 5.871 -10.078 4.055 1 87.38 397 LEU B N 1
ATOM 8146 C CA . LEU B 1 397 ? 4.777 -9.812 3.125 1 87.38 397 LEU B CA 1
ATOM 8147 C C . LEU B 1 397 ? 4.254 -11.102 2.514 1 87.38 397 LEU B C 1
ATOM 8149 O O . LEU B 1 397 ? 4.996 -11.828 1.845 1 87.38 397 LEU B O 1
ATOM 8153 N N . SER B 1 398 ? 3.02 -11.391 2.832 1 80.75 398 SER B N 1
ATOM 8154 C CA . SER B 1 398 ? 2.379 -12.586 2.301 1 80.75 398 SER B CA 1
ATOM 8155 C C . SER B 1 398 ? 1.137 -12.234 1.489 1 80.75 398 SER B C 1
ATOM 8157 O O . SER B 1 398 ? 0.214 -11.602 2 1 80.75 398 SER B O 1
ATOM 8159 N N . GLN B 1 399 ? 1.153 -12.578 0.234 1 72.94 399 GLN B N 1
ATOM 8160 C CA . GLN B 1 399 ? 0.025 -12.352 -0.664 1 72.94 399 GLN B CA 1
ATOM 8161 C C . GLN B 1 399 ? -0.371 -10.875 -0.692 1 72.94 399 GLN B C 1
ATOM 8163 O O . GLN B 1 399 ? -1.551 -10.547 -0.571 1 72.94 399 GLN B O 1
ATOM 8168 N N . GLY B 1 400 ? 0.634 -10.055 -0.58 1 73.19 400 GLY B N 1
ATOM 8169 C CA . GLY B 1 400 ? 0.404 -8.625 -0.722 1 73.19 400 GLY B CA 1
ATOM 8170 C C . GLY B 1 400 ? 0.102 -7.934 0.595 1 73.19 400 GLY B C 1
ATOM 8171 O O . GLY B 1 400 ? -0.069 -6.715 0.638 1 73.19 400 GLY B O 1
ATOM 8172 N N . SER B 1 401 ? -0.068 -8.641 1.634 1 78.12 401 SER B N 1
ATOM 8173 C CA . SER B 1 401 ? -0.348 -8.055 2.941 1 78.12 401 SER B CA 1
ATOM 8174 C C . SER B 1 401 ? 0.89 -8.07 3.83 1 78.12 401 SER B C 1
ATOM 8176 O O . SER B 1 401 ? 1.438 -9.141 4.121 1 78.12 401 SER B O 1
ATOM 8178 N N . LEU B 1 402 ? 1.282 -6.895 4.219 1 86.44 402 LEU B N 1
ATOM 8179 C CA . LEU B 1 402 ? 2.473 -6.77 5.055 1 86.44 402 LEU B CA 1
ATOM 8180 C C . LEU B 1 402 ? 2.139 -7.035 6.516 1 86.44 402 LEU B C 1
ATOM 8182 O O . LEU B 1 402 ? 1.24 -6.402 7.078 1 86.44 402 LEU B O 1
ATOM 8186 N N . GLN B 1 403 ? 2.736 -7.973 7.098 1 88.56 403 GLN B N 1
ATOM 8187 C CA . GLN B 1 403 ? 2.666 -8.242 8.531 1 88.56 403 GLN B CA 1
ATOM 8188 C C . GLN B 1 403 ? 3.949 -7.812 9.234 1 88.56 403 GLN B C 1
ATOM 8190 O O . GLN B 1 403 ? 5.016 -8.375 8.992 1 88.56 403 GLN B O 1
ATOM 8195 N N . GLU B 1 404 ? 3.795 -6.809 10 1 93.25 404 GLU B N 1
ATOM 8196 C CA . GLU B 1 404 ? 4.941 -6.273 10.734 1 93.25 404 GLU B CA 1
ATOM 8197 C C . GLU B 1 404 ? 4.836 -6.578 12.227 1 93.25 404 GLU B C 1
ATOM 8199 O O . GLU B 1 404 ? 3.789 -6.348 12.836 1 93.25 404 GLU B O 1
ATOM 8204 N N . THR B 1 405 ? 5.91 -7.125 12.773 1 94.5 405 THR B N 1
ATOM 8205 C CA . THR B 1 405 ? 5.996 -7.395 14.203 1 94.5 405 THR B CA 1
ATOM 8206 C C . THR B 1 405 ? 7.211 -6.699 14.82 1 94.5 405 THR B C 1
ATOM 8208 O O . THR B 1 405 ? 8.32 -6.789 14.281 1 94.5 405 THR B O 1
ATOM 8211 N N . VAL B 1 406 ? 6.988 -6.008 15.914 1 96.81 406 VAL B N 1
ATOM 8212 C CA . VAL B 1 406 ? 8.094 -5.414 16.656 1 96.81 406 VAL B CA 1
ATOM 8213 C C . VAL B 1 406 ? 8.672 -6.441 17.625 1 96.81 406 VAL B C 1
ATOM 8215 O O . VAL B 1 406 ? 8.016 -6.828 18.609 1 96.81 406 VAL B O 1
ATOM 8218 N N . VAL B 1 407 ? 9.914 -6.816 17.391 1 96.19 407 VAL B N 1
ATOM 8219 C CA . VAL B 1 407 ? 10.594 -7.855 18.156 1 96.19 407 VAL B CA 1
ATOM 8220 C C . VAL B 1 407 ? 11.141 -7.266 19.453 1 96.19 407 VAL B C 1
ATOM 8222 O O . VAL B 1 407 ? 11.117 -7.926 20.5 1 96.19 407 VAL B O 1
ATOM 8225 N N . ALA B 1 408 ? 11.734 -6.137 19.359 1 97 408 ALA B N 1
ATOM 8226 C CA . ALA B 1 408 ? 12.328 -5.438 20.5 1 97 408 ALA B CA 1
ATOM 8227 C C . ALA B 1 408 ? 12.273 -3.924 20.297 1 97 408 ALA B C 1
ATOM 8229 O O . ALA B 1 408 ? 12.219 -3.439 19.172 1 97 408 ALA B O 1
ATOM 8230 N N . SER B 1 409 ? 12.203 -3.23 21.391 1 97.44 409 SER B N 1
ATOM 8231 C CA . SER B 1 409 ? 12.195 -1.771 21.391 1 97.44 409 SER B CA 1
ATOM 8232 C C . SER B 1 409 ? 13.211 -1.203 22.375 1 97.44 409 SER B C 1
ATOM 8234 O O . SER B 1 409 ? 13.352 -1.715 23.484 1 97.44 409 SER B O 1
ATOM 8236 N N . PHE B 1 410 ? 13.93 -0.238 21.969 1 97.44 410 PHE B N 1
ATOM 8237 C CA . PHE B 1 410 ? 14.938 0.416 22.781 1 97.44 410 PHE B CA 1
ATOM 8238 C C . PHE B 1 410 ? 14.648 1.905 22.922 1 97.44 410 PHE B C 1
ATOM 8240 O O . PHE B 1 410 ? 14.453 2.602 21.922 1 97.44 410 PHE B O 1
ATOM 8247 N N . ILE B 1 411 ? 14.625 2.445 24.125 1 94.81 411 ILE B N 1
ATOM 8248 C CA . ILE B 1 411 ? 14.117 3.799 24.344 1 94.81 411 ILE B CA 1
ATOM 8249 C C . ILE B 1 411 ? 15.188 4.645 25.031 1 94.81 411 ILE B C 1
ATOM 8251 O O . ILE B 1 411 ? 15.078 5.871 25.078 1 94.81 411 ILE B O 1
ATOM 8255 N N . ASP B 1 412 ? 16.281 4.098 25.531 1 91.5 412 ASP B N 1
ATOM 8256 C CA . ASP B 1 412 ? 17.234 4.84 26.344 1 91.5 412 ASP B CA 1
ATOM 8257 C C . ASP B 1 412 ? 18.219 5.613 25.469 1 91.5 412 ASP B C 1
ATOM 8259 O O . ASP B 1 412 ? 18.828 5.047 24.562 1 91.5 412 ASP B O 1
ATOM 8263 N N . ARG B 1 413 ? 18.266 6.859 25.75 1 94.06 413 ARG B N 1
ATOM 8264 C CA . ARG B 1 413 ? 19.234 7.668 25.016 1 94.06 413 ARG B CA 1
ATOM 8265 C C . ARG B 1 413 ? 20.656 7.402 25.5 1 94.06 413 ARG B C 1
ATOM 8267 O O . ARG B 1 413 ? 20.875 7.133 26.688 1 94.06 413 ARG B O 1
ATOM 8274 N N . THR B 1 414 ? 21.609 7.559 24.625 1 94.56 414 THR B N 1
ATOM 8275 C CA . THR B 1 414 ? 23.031 7.492 25 1 94.56 414 THR B CA 1
ATOM 8276 C C . THR B 1 414 ? 23.422 8.688 25.844 1 94.56 414 THR B C 1
ATOM 8278 O O . THR B 1 414 ? 23.062 9.828 25.531 1 94.56 414 THR B O 1
ATOM 8281 N N . THR B 1 415 ? 24.094 8.539 26.938 1 88.25 415 THR B N 1
ATOM 8282 C CA . THR B 1 415 ? 24.406 9.562 27.922 1 88.25 415 THR B CA 1
ATOM 8283 C C . THR B 1 415 ? 25.125 10.742 27.281 1 88.25 415 THR B C 1
ATOM 8285 O O . THR B 1 415 ? 24.891 11.891 27.641 1 88.25 415 THR B O 1
ATOM 8288 N N . GLU B 1 416 ? 25.969 10.594 26.297 1 87.94 416 GLU B N 1
ATOM 8289 C CA . GLU B 1 416 ? 26.766 11.664 25.688 1 87.94 416 GLU B CA 1
ATOM 8290 C C . GLU B 1 416 ? 26.078 12.211 24.438 1 87.94 416 GLU B C 1
ATOM 8292 O O . GLU B 1 416 ? 26.703 12.906 23.641 1 87.94 416 GLU B O 1
ATOM 8297 N N . SER B 1 417 ? 24.766 11.977 24.469 1 94.12 417 SER B N 1
ATOM 8298 C CA . SER B 1 417 ? 24.062 12.469 23.281 1 94.12 417 SER B CA 1
ATOM 8299 C C . SER B 1 417 ? 23.125 13.617 23.625 1 94.12 417 SER B C 1
ATOM 8301 O O . SER B 1 417 ? 22.766 13.789 24.797 1 94.12 417 SER B O 1
ATOM 8303 N N . TYR B 1 418 ? 22.781 14.438 22.672 1 95.25 418 TYR B N 1
ATOM 8304 C CA . TYR B 1 418 ? 21.922 15.617 22.797 1 95.25 418 TYR B CA 1
ATOM 8305 C C . TYR B 1 418 ? 22.469 16.578 23.844 1 95.25 418 TYR B C 1
ATOM 8307 O O . TYR B 1 418 ? 21.75 17 24.75 1 95.25 418 TYR B O 1
ATOM 8315 N N . THR B 1 419 ? 23.734 16.781 23.781 1 92.94 419 THR B N 1
ATOM 8316 C CA . THR B 1 419 ? 24.453 17.656 24.688 1 92.94 419 THR B CA 1
ATOM 8317 C C . THR B 1 419 ? 25.047 18.844 23.938 1 92.94 419 THR B C 1
ATOM 8319 O O . THR B 1 419 ? 25.266 18.781 22.734 1 92.94 419 THR B O 1
ATOM 8322 N N . PRO B 1 420 ? 25.219 19.922 24.672 1 91.81 420 PRO B N 1
ATOM 8323 C CA . PRO B 1 420 ? 25.75 21.125 24.016 1 91.81 420 PRO B CA 1
ATOM 8324 C C . PRO B 1 420 ? 27.141 20.922 23.438 1 91.81 420 PRO B C 1
ATOM 8326 O O . PRO B 1 420 ? 27.969 20.234 24.047 1 91.81 420 PRO B O 1
ATOM 8329 N N . GLU B 1 421 ? 27.344 21.469 22.297 1 86.5 421 GLU B N 1
ATOM 8330 C CA . GLU B 1 421 ? 28.656 21.391 21.656 1 86.5 421 GLU B CA 1
ATOM 8331 C C . GLU B 1 421 ? 29.703 22.172 22.438 1 86.5 421 GLU B C 1
ATOM 8333 O O . GLU B 1 421 ? 30.859 21.75 22.531 1 86.5 421 GLU B O 1
ATOM 8338 N N . GLU B 1 422 ? 29.219 23.312 22.906 1 83.69 422 GLU B N 1
ATOM 8339 C CA . GLU B 1 422 ? 30.109 24.109 23.734 1 83.69 422 GLU B CA 1
ATOM 8340 C C . GLU B 1 422 ? 29.891 23.797 25.219 1 83.69 422 GLU B C 1
ATOM 8342 O O . GLU B 1 422 ? 28.766 23.609 25.656 1 83.69 422 GLU B O 1
ATOM 8347 N N . ASP B 1 423 ? 30.984 23.656 25.859 1 80.44 423 ASP B N 1
ATOM 8348 C CA . ASP B 1 423 ? 30.922 23.328 27.281 1 80.44 423 ASP B CA 1
ATOM 8349 C C . ASP B 1 423 ? 30.422 24.531 28.094 1 80.44 423 ASP B C 1
ATOM 8351 O O . ASP B 1 423 ? 31.172 25.453 28.359 1 80.44 423 ASP B O 1
ATOM 8355 N N . ASP B 1 424 ? 29.188 24.625 28.344 1 84.81 424 ASP B N 1
ATOM 8356 C CA . ASP B 1 424 ? 28.562 25.625 29.203 1 84.81 424 ASP B CA 1
ATOM 8357 C C . ASP B 1 424 ? 27.859 24.953 30.391 1 84.81 424 ASP B C 1
ATOM 8359 O O . ASP B 1 424 ? 26.797 24.328 30.203 1 84.81 424 ASP B O 1
ATOM 8363 N N . PRO B 1 425 ? 28.391 25.156 31.531 1 88.12 425 PRO B N 1
ATOM 8364 C CA . PRO B 1 425 ? 27.812 24.5 32.688 1 88.12 425 PRO B CA 1
ATOM 8365 C C . PRO B 1 425 ? 26.375 24.938 32.969 1 88.12 425 PRO B C 1
ATOM 8367 O O . PRO B 1 425 ? 25.594 24.188 33.562 1 88.12 425 PRO B O 1
ATOM 8370 N N . MET B 1 426 ? 26.031 26.094 32.5 1 89.62 426 MET B N 1
ATOM 8371 C CA . MET B 1 426 ? 24.672 26.594 32.75 1 89.62 426 MET B CA 1
ATOM 8372 C C . MET B 1 426 ? 23.672 25.859 31.875 1 89.62 426 MET B C 1
ATOM 8374 O O . MET B 1 426 ? 22.5 25.688 32.25 1 89.62 426 MET B O 1
ATOM 8378 N N . VAL B 1 427 ? 24.109 25.438 30.734 1 91.12 427 VAL B N 1
ATOM 8379 C CA . VAL B 1 427 ? 23.219 24.672 29.859 1 91.12 427 VAL B CA 1
ATOM 8380 C C . VAL B 1 427 ? 22.938 23.297 30.484 1 91.12 427 VAL B C 1
ATOM 8382 O O . VAL B 1 427 ? 21.812 22.797 30.422 1 91.12 427 VAL B O 1
ATOM 8385 N N . GLU B 1 428 ? 23.891 22.719 31.047 1 89.69 428 GLU B N 1
ATOM 8386 C CA . GLU B 1 428 ? 23.719 21.438 31.734 1 89.69 428 GLU B CA 1
ATOM 8387 C C . GLU B 1 428 ? 22.75 21.578 32.906 1 89.69 428 GLU B C 1
ATOM 8389 O O . GLU B 1 428 ? 21.938 20.688 33.156 1 89.69 428 GLU B O 1
ATOM 8394 N N . GLU B 1 429 ? 22.891 22.688 33.625 1 89.31 429 GLU B N 1
ATOM 8395 C CA . GLU B 1 429 ? 21.984 22.938 34.75 1 89.31 429 GLU B CA 1
ATOM 8396 C C . GLU B 1 429 ? 20.547 23.109 34.25 1 89.31 429 GLU B C 1
ATOM 8398 O O . GLU B 1 429 ? 19.609 22.688 34.938 1 89.31 429 GLU B O 1
ATOM 8403 N N . PHE B 1 430 ? 20.391 23.781 33.219 1 90.44 430 PHE B N 1
ATOM 8404 C CA . PHE B 1 430 ? 19.078 23.922 32.594 1 90.44 430 PHE B CA 1
ATOM 8405 C C . PHE B 1 430 ? 18.453 22.562 32.312 1 90.44 430 PHE B C 1
ATOM 8407 O O . PHE B 1 430 ? 17.281 22.328 32.625 1 90.44 430 PHE B O 1
ATOM 8414 N N . PHE B 1 431 ? 19.25 21.594 31.688 1 90.12 431 PHE B N 1
ATOM 8415 C CA . PHE B 1 431 ? 18.75 20.281 31.328 1 90.12 431 PHE B CA 1
ATOM 8416 C C . PHE B 1 431 ? 18.406 19.484 32.594 1 90.12 431 PHE B C 1
ATOM 8418 O O . PHE B 1 431 ? 17.438 18.719 32.594 1 90.12 431 PHE B O 1
ATOM 8425 N N . ARG B 1 432 ? 19.172 19.594 33.594 1 89.25 432 ARG B N 1
ATOM 8426 C CA . ARG B 1 432 ? 18.859 18.938 34.844 1 89.25 432 ARG B CA 1
ATOM 8427 C C . ARG B 1 432 ? 17.547 19.484 35.438 1 89.25 432 ARG B C 1
ATOM 8429 O O . ARG B 1 432 ? 16.719 18.719 35.938 1 89.25 432 ARG B O 1
ATOM 8436 N N . TYR B 1 433 ? 17.359 20.781 35.281 1 86.88 433 TYR B N 1
ATOM 8437 C CA . TYR B 1 433 ? 16.156 21.453 35.781 1 86.88 433 TYR B CA 1
ATOM 8438 C C . TYR B 1 433 ? 14.906 20.969 35.062 1 86.88 433 TYR B C 1
ATOM 8440 O O . TYR B 1 433 ? 13.844 20.844 35.656 1 86.88 433 TYR B O 1
ATOM 8448 N N . THR B 1 434 ? 15 20.734 33.844 1 88.31 434 THR B N 1
ATOM 8449 C CA . THR B 1 434 ? 13.852 20.312 33.031 1 88.31 434 THR B CA 1
ATOM 8450 C C . THR B 1 434 ? 13.781 18.797 32.938 1 88.31 434 THR B C 1
ATOM 8452 O O . THR B 1 434 ? 13.109 18.25 32.062 1 88.31 434 THR B O 1
ATOM 8455 N N . ASN B 1 435 ? 14.539 18.125 33.812 1 90.38 435 ASN B N 1
ATOM 8456 C CA . ASN B 1 435 ? 14.57 16.672 33.844 1 90.38 435 ASN B CA 1
ATOM 8457 C C . ASN B 1 435 ? 14.977 16.078 32.5 1 90.38 435 ASN B C 1
ATOM 8459 O O . ASN B 1 435 ? 14.359 15.141 32 1 90.38 435 ASN B O 1
ATOM 8463 N N . TYR B 1 436 ? 15.93 16.797 31.844 1 90.94 436 TYR B N 1
ATOM 8464 C CA . TYR B 1 436 ? 16.547 16.375 30.578 1 90.94 436 TYR B CA 1
ATOM 8465 C C . TYR B 1 436 ? 15.5 16.266 29.484 1 90.94 436 TYR B C 1
ATOM 8467 O O . TYR B 1 436 ? 15.492 15.289 28.734 1 90.94 436 TYR B O 1
ATOM 8475 N N . SER B 1 437 ? 14.562 17.266 29.453 1 92.44 437 SER B N 1
ATOM 8476 C CA . SER B 1 437 ? 13.609 17.406 28.344 1 92.44 437 SER B CA 1
ATOM 8477 C C . SER B 1 437 ? 14.336 17.656 27.031 1 92.44 437 SER B C 1
ATOM 8479 O O . SER B 1 437 ? 15.375 18.312 27 1 92.44 437 SER B O 1
ATOM 8481 N N . LEU B 1 438 ? 13.789 17.125 25.938 1 94.25 438 LEU B N 1
ATOM 8482 C CA . LEU B 1 438 ? 14.336 17.422 24.625 1 94.25 438 LEU B CA 1
ATOM 8483 C C . LEU B 1 438 ? 13.961 18.828 24.172 1 94.25 438 LEU B C 1
ATOM 8485 O O . LEU B 1 438 ? 14.539 19.359 23.219 1 94.25 438 LEU B O 1
ATOM 8489 N N . ASP B 1 439 ? 13.055 19.469 24.844 1 91.56 439 ASP B N 1
ATOM 8490 C CA . ASP B 1 439 ? 12.539 20.797 24.516 1 91.56 439 ASP B CA 1
ATOM 8491 C C . ASP B 1 439 ? 13.266 21.891 25.297 1 91.56 439 ASP B C 1
ATOM 8493 O O . ASP B 1 439 ? 13.125 21.969 26.531 1 91.56 439 ASP B O 1
ATOM 8497 N N . MET B 1 440 ? 14.016 22.734 24.609 1 88.19 440 MET B N 1
ATOM 8498 C CA . MET B 1 440 ? 14.734 23.828 25.266 1 88.19 440 MET B CA 1
ATOM 8499 C C . MET B 1 440 ? 13.93 25.109 25.234 1 88.19 440 MET B C 1
ATOM 8501 O O . MET B 1 440 ? 14.375 26.141 25.75 1 88.19 440 MET B O 1
ATOM 8505 N N . GLY B 1 441 ? 12.766 25.016 24.578 1 84.06 441 GLY B N 1
ATOM 8506 C CA . GLY B 1 441 ? 11.977 26.234 24.438 1 84.06 441 GLY B CA 1
ATOM 8507 C C . GLY B 1 441 ? 12.414 27.109 23.281 1 84.06 441 GLY B C 1
ATOM 8508 O O . GLY B 1 441 ? 12.727 26.594 22.203 1 84.06 441 GLY B O 1
ATOM 8509 N N . ASN B 1 442 ? 12.391 28.469 23.453 1 82.19 442 ASN B N 1
ATOM 8510 C CA . ASN B 1 442 ? 12.633 29.375 22.344 1 82.19 442 ASN B CA 1
ATOM 8511 C C . ASN B 1 442 ? 14.094 29.812 22.281 1 82.19 442 ASN B C 1
ATOM 8513 O O . ASN B 1 442 ? 14.531 30.391 21.297 1 82.19 442 ASN B O 1
ATOM 8517 N N . ARG B 1 443 ? 14.859 29.625 23.375 1 86.75 443 ARG B N 1
ATOM 8518 C CA . ARG B 1 443 ? 16.281 29.938 23.422 1 86.75 443 ARG B CA 1
ATOM 8519 C C . ARG B 1 443 ? 17.141 28.688 23.328 1 86.75 443 ARG B C 1
ATOM 8521 O O . ARG B 1 443 ? 17.203 27.891 24.266 1 86.75 443 ARG B O 1
ATOM 8528 N N . LEU B 1 444 ? 17.844 28.594 22.219 1 90 444 LEU B N 1
ATOM 8529 C CA . LEU B 1 444 ? 18.453 27.328 21.875 1 90 444 LEU B CA 1
ATOM 8530 C C . LEU B 1 444 ? 19.984 27.438 21.859 1 90 444 LEU B C 1
ATOM 8532 O O . LEU B 1 444 ? 20.516 28.547 21.766 1 90 444 LEU B O 1
ATOM 8536 N N . VAL B 1 445 ? 20.641 26.375 22.062 1 91.69 445 VAL B N 1
ATOM 8537 C CA . VAL B 1 445 ? 22.062 26.188 21.828 1 91.69 445 VAL B CA 1
ATOM 8538 C C . VAL B 1 445 ? 22.281 25.031 20.844 1 91.69 445 VAL B C 1
ATOM 8540 O O . VAL B 1 445 ? 21.359 24.266 20.562 1 91.69 445 VAL B O 1
ATOM 8543 N N . ASN B 1 446 ? 23.438 25.016 20.219 1 91.75 446 ASN B N 1
ATOM 8544 C CA . ASN B 1 446 ? 23.766 23.891 19.359 1 91.75 446 ASN B CA 1
ATOM 8545 C C . ASN B 1 446 ? 23.969 22.609 20.172 1 91.75 446 ASN B C 1
ATOM 8547 O O . ASN B 1 446 ? 24.766 22.594 21.109 1 91.75 446 ASN B O 1
ATOM 8551 N N . LEU B 1 447 ? 23.203 21.609 19.812 1 95 447 LEU B N 1
ATOM 8552 C CA . LEU B 1 447 ? 23.297 20.312 20.5 1 95 447 LEU B CA 1
ATOM 8553 C C . LEU B 1 447 ? 23.75 19.219 19.531 1 95 447 LEU B C 1
ATOM 8555 O O . LEU B 1 447 ? 23.484 19.312 18.328 1 95 447 LEU B O 1
ATOM 8559 N N . SER B 1 448 ? 24.438 18.219 20.062 1 95 448 SER B N 1
ATOM 8560 C CA . SER B 1 448 ? 24.734 17.031 19.266 1 95 448 SER B CA 1
ATOM 8561 C C . SER B 1 448 ? 23.469 16.234 18.953 1 95 448 SER B C 1
ATOM 8563 O O . SER B 1 448 ? 22.422 16.5 19.547 1 95 448 SER B O 1
ATOM 8565 N N . ASP B 1 449 ? 23.562 15.312 18.094 1 96.69 449 ASP B N 1
ATOM 8566 C CA . ASP B 1 449 ? 22.422 14.461 17.766 1 96.69 449 ASP B CA 1
ATOM 8567 C C . ASP B 1 449 ? 21.969 13.672 18.984 1 96.69 449 ASP B C 1
ATOM 8569 O O . ASP B 1 449 ? 22.766 13.328 19.859 1 96.69 449 ASP B O 1
ATOM 8573 N N . LEU B 1 450 ? 20.609 13.453 19.047 1 97.94 450 LEU B N 1
ATOM 8574 C CA . LEU B 1 450 ? 20.109 12.461 19.984 1 97.94 450 LEU B CA 1
ATOM 8575 C C . LEU B 1 450 ? 20.422 11.047 19.5 1 97.94 450 LEU B C 1
ATOM 8577 O O . LEU B 1 450 ? 20.141 10.695 18.359 1 97.94 450 LEU B O 1
ATOM 8581 N N . GLN B 1 451 ? 21.094 10.281 20.328 1 97.81 451 GLN B N 1
ATOM 8582 C CA . GLN B 1 451 ? 21.484 8.93 19.922 1 97.81 451 GLN B CA 1
ATOM 8583 C C . GLN B 1 451 ? 20.812 7.879 20.797 1 97.81 451 GLN B C 1
ATOM 8585 O O . GLN B 1 451 ? 20.734 8.047 22.016 1 97.81 451 GLN B O 1
ATOM 8590 N N . ILE B 1 452 ? 20.156 6.965 20.25 1 97.81 452 ILE B N 1
ATOM 8591 C CA . ILE B 1 452 ? 19.672 5.766 20.906 1 97.81 452 ILE B CA 1
ATOM 8592 C C . ILE B 1 452 ? 20.469 4.551 20.438 1 97.81 452 ILE B C 1
ATOM 8594 O O . ILE B 1 452 ? 20.516 4.258 19.234 1 97.81 452 ILE B O 1
ATOM 8598 N N . LYS B 1 453 ? 21.094 3.922 21.359 1 96.75 453 LYS B N 1
ATOM 8599 C CA . LYS B 1 453 ? 21.953 2.785 21.047 1 96.75 453 LYS B CA 1
ATOM 8600 C C . LYS B 1 453 ? 21.359 1.483 21.578 1 96.75 453 LYS B C 1
ATOM 8602 O O . LYS B 1 453 ? 20.859 1.434 22.703 1 96.75 453 LYS B O 1
ATOM 8607 N N . ILE B 1 454 ? 21.375 0.494 20.734 1 97.25 454 ILE B N 1
ATOM 8608 C CA . ILE B 1 454 ? 21 -0.847 21.172 1 97.25 454 ILE B CA 1
ATOM 8609 C C . ILE B 1 454 ? 22.047 -1.391 22.141 1 97.25 454 ILE B C 1
ATOM 8611 O O . ILE B 1 454 ? 23.25 -1.331 21.859 1 97.25 454 ILE B O 1
ATOM 8615 N N . PRO B 1 455 ? 21.609 -1.916 23.25 1 96.44 455 PRO B N 1
ATOM 8616 C CA . PRO B 1 455 ? 22.562 -2.422 24.234 1 96.44 455 PRO B CA 1
ATOM 8617 C C . PRO B 1 455 ? 23.547 -3.428 23.641 1 96.44 455 PRO B C 1
ATOM 8619 O O . PRO B 1 455 ? 23.156 -4.254 22.812 1 96.44 455 PRO B O 1
ATOM 8622 N N . ASP B 1 456 ? 24.797 -3.404 24.125 1 95.62 456 ASP B N 1
ATOM 8623 C CA . ASP B 1 456 ? 25.875 -4.211 23.578 1 95.62 456 ASP B CA 1
ATOM 8624 C C . ASP B 1 456 ? 25.547 -5.699 23.641 1 95.62 456 ASP B C 1
ATOM 8626 O O . ASP B 1 456 ? 25.781 -6.438 22.688 1 95.62 456 ASP B O 1
ATOM 8630 N N . GLU B 1 457 ? 25 -6.176 24.656 1 95.75 457 GLU B N 1
ATOM 8631 C CA . GLU B 1 457 ? 24.703 -7.594 24.828 1 95.75 457 GLU B CA 1
ATOM 8632 C C . GLU B 1 457 ? 23.672 -8.078 23.797 1 95.75 457 GLU B C 1
ATOM 8634 O O . GLU B 1 457 ? 23.844 -9.141 23.203 1 95.75 457 GLU B O 1
ATOM 8639 N N . TYR B 1 458 ? 22.672 -7.199 23.641 1 96.56 458 TYR B N 1
ATOM 8640 C CA . TYR B 1 458 ? 21.625 -7.562 22.688 1 96.56 458 TYR B CA 1
ATOM 8641 C C . TYR B 1 458 ? 22.172 -7.527 21.266 1 96.56 458 TYR B C 1
ATOM 8643 O O . TYR B 1 458 ? 21.875 -8.422 20.469 1 96.56 458 TYR B O 1
ATOM 8651 N N . PHE B 1 459 ? 23.016 -6.598 20.969 1 96.19 459 PHE B N 1
ATOM 8652 C CA . PHE B 1 459 ? 23.531 -6.402 19.625 1 96.19 459 PHE B CA 1
ATOM 8653 C C . PHE B 1 459 ? 24.453 -7.547 19.219 1 96.19 459 PHE B C 1
ATOM 8655 O O . PHE B 1 459 ? 24.438 -7.996 18.078 1 96.19 459 PHE B O 1
ATOM 8662 N N . ARG B 1 460 ? 25.234 -8.047 20.172 1 93.31 460 ARG B N 1
ATOM 8663 C CA . ARG B 1 460 ? 26.188 -9.125 19.906 1 93.31 460 ARG B CA 1
ATOM 8664 C C . ARG B 1 460 ? 25.453 -10.414 19.562 1 93.31 460 ARG B C 1
ATOM 8666 O O . ARG B 1 460 ? 25.953 -11.219 18.766 1 93.31 460 ARG B O 1
ATOM 8673 N N . THR B 1 461 ? 24.219 -10.539 20.062 1 93.62 461 THR B N 1
ATOM 8674 C CA . THR B 1 461 ? 23.469 -11.773 19.844 1 93.62 461 THR B CA 1
ATOM 8675 C C . THR B 1 461 ? 22.484 -11.617 18.703 1 93.62 461 THR B C 1
ATOM 8677 O O . THR B 1 461 ? 21.891 -12.602 18.25 1 93.62 461 THR B O 1
ATOM 8680 N N . SER B 1 462 ? 22.344 -10.383 18.25 1 92.75 462 SER B N 1
ATOM 8681 C CA . SER B 1 462 ? 21.391 -10.141 17.156 1 92.75 462 SER B CA 1
ATOM 8682 C C . SER B 1 462 ? 22.094 -10.117 15.805 1 92.75 462 SER B C 1
ATOM 8684 O O . SER B 1 462 ? 23.328 -10.18 15.742 1 92.75 462 SER B O 1
ATOM 8686 N N . ASN B 1 463 ? 21.453 -10.219 14.703 1 91 463 ASN B N 1
ATOM 8687 C CA . ASN B 1 463 ? 22 -10.109 13.359 1 91 463 ASN B CA 1
ATOM 8688 C C . ASN B 1 463 ? 21.781 -8.719 12.766 1 91 463 ASN B C 1
ATOM 8690 O O . ASN B 1 463 ? 21.703 -8.562 11.547 1 91 463 ASN B O 1
ATOM 8694 N N . LEU B 1 464 ? 21.672 -7.727 13.672 1 95.56 464 LEU B N 1
ATOM 8695 C CA . LEU B 1 464 ? 21.406 -6.363 13.219 1 95.56 464 LEU B CA 1
ATOM 8696 C C . LEU B 1 464 ? 22.688 -5.723 12.672 1 95.56 464 LEU B C 1
ATOM 8698 O O . LEU B 1 464 ? 23.781 -5.977 13.18 1 95.56 464 LEU B O 1
ATOM 8702 N N . SER B 1 465 ? 22.578 -4.867 11.617 1 91.94 465 SER B N 1
ATOM 8703 C CA . SER B 1 465 ? 23.734 -4.25 10.953 1 91.94 465 SER B CA 1
ATOM 8704 C C . SER B 1 465 ? 24.094 -2.92 11.602 1 91.94 465 SER B C 1
ATOM 8706 O O . SER B 1 465 ? 25.234 -2.451 11.469 1 91.94 465 SER B O 1
ATOM 8708 N N . THR B 1 466 ? 23.188 -2.275 12.25 1 94.69 466 THR B N 1
ATOM 8709 C CA . THR B 1 466 ? 23.391 -0.958 12.844 1 94.69 466 THR B CA 1
ATOM 8710 C C . THR B 1 466 ? 23.047 -0.975 14.328 1 94.69 466 THR B C 1
ATOM 8712 O O . THR B 1 466 ? 22.062 -1.576 14.742 1 94.69 466 THR B O 1
ATOM 8715 N N . GLN B 1 467 ? 23.906 -0.343 15.117 1 96.31 467 GLN B N 1
ATOM 8716 C CA . GLN B 1 467 ? 23.719 -0.373 16.562 1 96.31 467 GLN B CA 1
ATOM 8717 C C . GLN B 1 467 ? 23.25 0.987 17.094 1 96.31 467 GLN B C 1
ATOM 8719 O O . GLN B 1 467 ? 22.484 1.062 18.047 1 96.31 467 GLN B O 1
ATOM 8724 N N . ALA B 1 468 ? 23.828 2.033 16.453 1 97 468 ALA B N 1
ATOM 8725 C CA . ALA B 1 468 ? 23.547 3.385 16.938 1 97 468 ALA B CA 1
ATOM 8726 C C . ALA B 1 468 ? 22.672 4.152 15.945 1 97 468 ALA B C 1
ATOM 8728 O O . ALA B 1 468 ? 22.891 4.066 14.734 1 97 468 ALA B O 1
ATOM 8729 N N . PHE B 1 469 ? 21.703 4.758 16.453 1 97.31 469 PHE B N 1
ATOM 8730 C CA . PHE B 1 469 ? 20.75 5.52 15.656 1 97.31 469 PHE B CA 1
ATOM 8731 C C . PHE B 1 469 ? 20.719 6.98 16.094 1 97.31 469 PHE B C 1
ATOM 8733 O O . PHE B 1 469 ? 20.703 7.273 17.297 1 97.31 469 PHE B O 1
ATOM 8740 N N . ASN B 1 470 ? 20.734 7.875 15.133 1 97.56 470 ASN B N 1
ATOM 8741 C CA . ASN B 1 470 ? 20.875 9.289 15.453 1 97.56 470 ASN B CA 1
ATOM 8742 C C . ASN B 1 470 ? 19.672 10.094 14.945 1 97.56 470 ASN B C 1
ATOM 8744 O O . ASN B 1 470 ? 19.141 9.812 13.867 1 97.56 470 ASN B O 1
ATOM 8748 N N . ILE B 1 471 ? 19.234 11.047 15.734 1 97.62 471 ILE B N 1
ATOM 8749 C CA . ILE B 1 471 ? 18.203 12.016 15.391 1 97.62 471 ILE B CA 1
ATOM 8750 C C . ILE B 1 471 ? 18.75 13.438 15.547 1 97.62 471 ILE B C 1
ATOM 8752 O O . ILE B 1 471 ? 19.203 13.812 16.625 1 97.62 471 ILE B O 1
ATOM 8756 N N . THR B 1 472 ? 18.688 14.242 14.539 1 96.81 472 THR B N 1
ATOM 8757 C CA . THR B 1 472 ? 19.281 15.57 14.562 1 96.81 472 THR B CA 1
ATOM 8758 C C . THR B 1 472 ? 18.453 16.516 15.414 1 96.81 472 THR B C 1
ATOM 8760 O O . THR B 1 472 ? 17.25 16.328 15.586 1 96.81 472 THR B O 1
ATOM 8763 N N . GLN B 1 473 ? 19.109 17.562 15.961 1 95.44 473 GLN B N 1
ATOM 8764 C CA . GLN B 1 473 ? 18.438 18.594 16.734 1 95.44 473 GLN B CA 1
ATOM 8765 C C . GLN B 1 473 ? 17.344 19.266 15.922 1 95.44 473 GLN B C 1
ATOM 8767 O O . GLN B 1 473 ? 16.266 19.578 16.438 1 95.44 473 GLN B O 1
ATOM 8772 N N . THR B 1 474 ? 17.594 19.531 14.578 1 93.94 474 THR B N 1
ATOM 8773 C CA . THR B 1 474 ? 16.625 20.203 13.711 1 93.94 474 THR B CA 1
ATOM 8774 C C . THR B 1 474 ? 15.352 19.359 13.57 1 93.94 474 THR B C 1
ATOM 8776 O O . THR B 1 474 ? 14.25 19.922 13.477 1 93.94 474 THR B O 1
ATOM 8779 N N . THR B 1 475 ? 15.547 18.031 13.617 1 95.94 475 THR B N 1
ATOM 8780 C CA . THR B 1 475 ? 14.383 17.156 13.555 1 95.94 475 THR B CA 1
ATOM 8781 C C . THR B 1 475 ? 13.508 17.312 14.797 1 95.94 475 THR B C 1
ATOM 8783 O O . THR B 1 475 ? 12.289 17.453 14.688 1 95.94 475 THR B O 1
ATOM 8786 N N . ILE B 1 476 ? 14.117 17.266 15.906 1 96.62 476 ILE B N 1
ATOM 8787 C CA . ILE B 1 476 ? 13.414 17.375 17.188 1 96.62 476 ILE B CA 1
ATOM 8788 C C . ILE B 1 476 ? 12.711 18.734 17.266 1 96.62 476 ILE B C 1
ATOM 8790 O O . ILE B 1 476 ? 11.539 18.812 17.641 1 96.62 476 ILE B O 1
ATOM 8794 N N . LEU B 1 477 ? 13.398 19.781 16.859 1 93.19 477 LEU B N 1
ATOM 8795 C CA . LEU B 1 477 ? 12.82 21.125 16.906 1 93.19 477 LEU B CA 1
ATOM 8796 C C . LEU B 1 477 ? 11.672 21.266 15.922 1 93.19 477 LEU B C 1
ATOM 8798 O O . LEU B 1 477 ? 10.68 21.938 16.203 1 93.19 477 LEU B O 1
ATOM 8802 N N . SER B 1 478 ? 11.812 20.656 14.773 1 92.25 478 SER B N 1
ATOM 8803 C CA . SER B 1 478 ? 10.727 20.656 13.805 1 92.25 478 SER B CA 1
ATOM 8804 C C . SER B 1 478 ? 9.477 20 14.383 1 92.25 478 SER B C 1
ATOM 8806 O O . SER B 1 478 ? 8.367 20.5 14.195 1 92.25 478 SER B O 1
ATOM 8808 N N . LEU B 1 479 ? 9.68 18.875 15.008 1 95.06 479 LEU B N 1
ATOM 8809 C CA . LEU B 1 479 ? 8.562 18.156 15.609 1 95.06 479 LEU B CA 1
ATOM 8810 C C . LEU B 1 479 ? 7.906 19 16.703 1 95.06 479 LEU B C 1
ATOM 8812 O O . LEU B 1 479 ? 6.684 19.141 16.734 1 95.06 479 LEU B O 1
ATOM 8816 N N . LEU B 1 480 ? 8.711 19.578 17.562 1 91.62 480 LEU B N 1
ATOM 8817 C CA . LEU B 1 480 ? 8.203 20.375 18.672 1 91.62 480 LEU B CA 1
ATOM 8818 C C . LEU B 1 480 ? 7.5 21.641 18.172 1 91.62 480 LEU B C 1
ATOM 8820 O O . LEU B 1 480 ? 6.504 22.062 18.75 1 91.62 480 LEU B O 1
ATOM 8824 N N . SER B 1 481 ? 8.016 22.203 17.109 1 87.5 481 SER B N 1
ATOM 8825 C CA . SER B 1 481 ? 7.395 23.375 16.516 1 87.5 481 SER B CA 1
ATOM 8826 C C . SER B 1 481 ? 5.992 23.078 16.016 1 87.5 481 SER B C 1
ATOM 8828 O O . SER B 1 481 ? 5.062 23.859 16.203 1 87.5 481 SER B O 1
ATOM 8830 N N . ASN B 1 482 ? 5.855 21.984 15.422 1 89.19 482 ASN B N 1
ATOM 8831 C CA . ASN B 1 482 ? 4.547 21.594 14.898 1 89.19 482 ASN B CA 1
ATOM 8832 C C . ASN B 1 482 ? 3.584 21.234 16.016 1 89.19 482 ASN B C 1
ATOM 8834 O O . ASN B 1 482 ? 2.385 21.5 15.93 1 89.19 482 ASN B O 1
ATOM 8838 N N . LEU B 1 483 ? 4.09 20.578 17.031 1 90.19 483 LEU B N 1
ATOM 8839 C CA . LEU B 1 483 ? 3.26 20.297 18.203 1 90.19 483 LEU B CA 1
ATOM 8840 C C . LEU B 1 483 ? 2.801 21.594 18.859 1 90.19 483 LEU B C 1
ATOM 8842 O O . LEU B 1 483 ? 1.646 21.703 19.281 1 90.19 483 LEU B O 1
ATOM 8846 N N . ASN B 1 484 ? 3.695 22.531 18.922 1 84.25 484 ASN B N 1
ATOM 8847 C CA . ASN B 1 484 ? 3.355 23.828 19.5 1 84.25 484 ASN B CA 1
ATOM 8848 C C . ASN B 1 484 ? 2.266 24.531 18.688 1 84.25 484 ASN B C 1
ATOM 8850 O O . ASN B 1 484 ? 1.354 25.125 19.266 1 84.25 484 ASN B O 1
ATOM 8854 N N . GLU B 1 485 ? 2.42 24.438 17.453 1 81.06 485 GLU B N 1
ATOM 8855 C CA . GLU B 1 485 ? 1.422 25.047 16.578 1 81.06 485 GLU B CA 1
ATOM 8856 C C . GLU B 1 485 ? 0.057 24.391 16.766 1 81.06 485 GLU B C 1
ATOM 8858 O O . GLU B 1 485 ? -0.969 25.078 16.781 1 81.06 485 GLU B O 1
ATOM 8863 N N . GLY B 1 486 ? 0.022 23.156 16.938 1 84.25 486 GLY B N 1
ATOM 8864 C CA . GLY B 1 486 ? -1.233 22.422 16.984 1 84.25 486 GLY B CA 1
ATOM 8865 C C . GLY B 1 486 ? -1.886 22.438 18.344 1 84.25 486 GLY B C 1
ATOM 8866 O O . GLY B 1 486 ? -3.105 22.297 18.469 1 84.25 486 GLY B O 1
ATOM 8867 N N . LEU B 1 487 ? -1.123 22.578 19.391 1 82.94 487 LEU B N 1
ATOM 8868 C CA . LEU B 1 487 ? -1.675 22.438 20.734 1 82.94 487 LEU B CA 1
ATOM 8869 C C . LEU B 1 487 ? -1.717 23.797 21.453 1 82.94 487 LEU B C 1
ATOM 8871 O O . LEU B 1 487 ? -2.709 24.125 22.094 1 82.94 487 LEU B O 1
ATOM 8875 N N . TRP B 1 488 ? -0.654 24.547 21.422 1 71.38 488 TRP B N 1
ATOM 8876 C CA . TRP B 1 488 ? -0.523 25.75 22.266 1 71.38 488 TRP B CA 1
ATOM 8877 C C . TRP B 1 488 ? -0.637 27.016 21.406 1 71.38 488 TRP B C 1
ATOM 8879 O O . TRP B 1 488 ? -0.911 28.094 21.938 1 71.38 488 TRP B O 1
ATOM 8889 N N . GLY B 1 489 ? -0.827 26.875 20.203 1 61.09 489 GLY B N 1
ATOM 8890 C CA . GLY B 1 489 ? -0.807 28.047 19.344 1 61.09 489 GLY B CA 1
ATOM 8891 C C . GLY B 1 489 ? 0.537 28.75 19.328 1 61.09 489 GLY B C 1
ATOM 8892 O O . GLY B 1 489 ? 1.293 28.672 20.297 1 61.09 489 GLY B O 1
ATOM 8893 N N . TYR B 1 490 ? 1.226 28.844 18.281 1 53.28 490 TYR B N 1
ATOM 8894 C CA . TYR B 1 490 ? 2.568 29.391 18.094 1 53.28 490 TYR B CA 1
ATOM 8895 C C . TYR B 1 490 ? 2.742 30.703 18.859 1 53.28 490 TYR B C 1
ATOM 8897 O O . TYR B 1 490 ? 2.02 31.672 18.609 1 53.28 490 TYR B O 1
ATOM 8905 N N . ASN B 1 491 ? 3.102 30.641 20.156 1 52.22 491 ASN B N 1
ATOM 8906 C CA . ASN B 1 491 ? 3.543 31.875 20.766 1 52.22 491 ASN B CA 1
ATOM 8907 C C . ASN B 1 491 ? 5.066 31.984 20.781 1 52.22 491 ASN B C 1
ATOM 8909 O O . ASN B 1 491 ? 5.734 31.234 21.5 1 52.22 491 ASN B O 1
ATOM 8913 N N . THR B 1 492 ? 5.672 32.656 19.734 1 50.09 492 THR B N 1
ATOM 8914 C CA . THR B 1 492 ? 7.113 32.812 19.609 1 50.09 492 THR B CA 1
ATOM 8915 C C . THR B 1 492 ? 7.711 33.281 20.938 1 50.09 492 THR B C 1
ATOM 8917 O O . THR B 1 492 ? 8.906 33.125 21.188 1 50.09 492 THR B O 1
ATOM 8920 N N . GLY B 1 493 ? 6.941 33.938 21.797 1 47.41 493 GLY B N 1
ATOM 8921 C CA . GLY B 1 493 ? 7.48 34.562 23 1 47.41 493 GLY B CA 1
ATOM 8922 C C . GLY B 1 493 ? 7.402 33.688 24.219 1 47.41 493 GLY B C 1
ATOM 8923 O O . GLY B 1 493 ? 7.98 34 25.266 1 47.41 493 GLY B O 1
ATOM 8924 N N . THR B 1 494 ? 6.496 32.656 24.094 1 48.56 494 THR B N 1
ATOM 8925 C CA . THR B 1 494 ? 6.273 31.953 25.344 1 48.56 494 THR B CA 1
ATOM 8926 C C . THR B 1 494 ? 7.023 30.625 25.344 1 48.56 494 THR B C 1
ATOM 8928 O O . THR B 1 494 ? 6.914 29.844 24.391 1 48.56 494 THR B O 1
ATOM 8931 N N . THR B 1 495 ? 8.133 30.594 26.188 1 49.12 495 THR B N 1
ATOM 8932 C CA . THR B 1 495 ? 8.828 29.328 26.422 1 49.12 495 THR B CA 1
ATOM 8933 C C . THR B 1 495 ? 7.926 28.359 27.188 1 49.12 495 THR B C 1
ATOM 8935 O O . THR B 1 495 ? 7.547 28.625 28.328 1 49.12 495 THR B O 1
ATOM 8938 N N . TYR B 1 496 ? 7.25 27.438 26.531 1 49.81 496 TYR B N 1
ATOM 8939 C CA . TYR B 1 496 ? 6.258 26.516 27.062 1 49.81 496 TYR B CA 1
ATOM 8940 C C . TYR B 1 496 ? 6.848 25.672 28.188 1 49.81 496 TYR B C 1
ATOM 8942 O O . TYR B 1 496 ? 6.113 25.125 29.016 1 49.81 496 TYR B O 1
ATOM 8950 N N . GLN B 1 497 ? 8.203 25.578 28.281 1 52.31 497 GLN B N 1
ATOM 8951 C CA . GLN B 1 497 ? 8.789 24.625 29.219 1 52.31 497 GLN B CA 1
ATOM 8952 C C . GLN B 1 497 ? 8.516 25.031 30.656 1 52.31 497 GLN B C 1
ATOM 8954 O O . GLN B 1 497 ? 8.484 24.188 31.547 1 52.31 497 GLN B O 1
ATOM 8959 N N . PHE B 1 498 ? 8.297 26.422 30.797 1 51.03 498 PHE B N 1
ATOM 8960 C CA . PHE B 1 498 ? 8.234 26.891 32.188 1 51.03 498 PHE B CA 1
ATOM 8961 C C . PHE B 1 498 ? 6.793 27.109 32.625 1 51.03 498 PHE B C 1
ATOM 8963 O O . PHE B 1 498 ? 6.52 27.344 33.781 1 51.03 498 PHE B O 1
ATOM 8970 N N . MET B 1 499 ? 5.859 27.047 31.641 1 51 499 MET B N 1
ATOM 8971 C CA . MET B 1 499 ? 4.48 27.344 32.031 1 51 499 MET B CA 1
ATOM 8972 C C . MET B 1 499 ? 3.746 26.062 32.406 1 51 499 MET B C 1
ATOM 8974 O O . MET B 1 499 ? 4.035 24.984 31.891 1 51 499 MET B O 1
ATOM 8978 N N . ALA B 1 500 ? 3.176 26.234 33.625 1 49.97 500 ALA B N 1
ATOM 8979 C CA . ALA B 1 500 ? 2.236 25.156 33.969 1 49.97 500 ALA B CA 1
ATOM 8980 C C . ALA B 1 500 ? 1.413 24.75 32.75 1 49.97 500 ALA B C 1
ATOM 8982 O O . ALA B 1 500 ? 0.963 25.609 31.984 1 49.97 500 ALA B O 1
ATOM 8983 N N . PRO B 1 501 ? 1.458 23.469 32.531 1 58.53 501 PRO B N 1
ATOM 8984 C CA . PRO B 1 501 ? 0.737 23.016 31.344 1 58.53 501 PRO B CA 1
ATOM 8985 C C . PRO B 1 501 ? -0.684 23.562 31.266 1 58.53 501 PRO B C 1
ATOM 8987 O O . PRO B 1 501 ? -1.422 23.516 32.25 1 58.53 501 PRO B O 1
ATOM 8990 N N . TRP B 1 502 ? -0.917 24.266 30.234 1 73.06 502 TRP B N 1
ATOM 8991 C CA . TRP B 1 502 ? -2.25 24.812 30 1 73.06 502 TRP B CA 1
ATOM 8992 C C . TRP B 1 502 ? -3.254 23.703 29.734 1 73.06 502 TRP B C 1
ATOM 8994 O O . TRP B 1 502 ? -2.932 22.719 29.062 1 73.06 502 TRP B O 1
ATOM 9004 N N . ARG B 1 503 ? -4.371 23.844 30.469 1 85.56 503 ARG B N 1
ATOM 9005 C CA . ARG B 1 503 ? -5.473 22.922 30.25 1 85.56 503 ARG B CA 1
ATOM 9006 C C . ARG B 1 503 ? -6.215 23.25 28.969 1 85.56 503 ARG B C 1
ATOM 9008 O O . ARG B 1 503 ? -6.562 24.406 28.719 1 85.56 503 ARG B O 1
ATOM 9015 N N . LEU B 1 504 ? -6.246 22.328 28.109 1 88.12 504 LEU B N 1
ATOM 9016 C CA . LEU B 1 504 ? -7.012 22.453 26.875 1 88.12 504 LEU B CA 1
ATOM 9017 C C . LEU B 1 504 ? -8.305 21.641 26.953 1 88.12 504 LEU B C 1
ATOM 9019 O O . LEU B 1 504 ? -8.328 20.547 27.516 1 88.12 504 LEU B O 1
ATOM 9023 N N . ILE B 1 505 ? -9.43 22.188 26.375 1 90.19 505 ILE B N 1
ATOM 9024 C CA . ILE B 1 505 ? -10.719 21.5 26.484 1 90.19 505 ILE B CA 1
ATOM 9025 C C . ILE B 1 505 ? -11.312 21.312 25.094 1 90.19 505 ILE B C 1
ATOM 9027 O O . ILE B 1 505 ? -10.914 21.984 24.141 1 90.19 505 ILE B O 1
ATOM 9031 N N . TYR B 1 506 ? -12.18 20.375 25.016 1 88.44 506 TYR B N 1
ATOM 9032 C CA . TYR B 1 506 ? -12.961 20.109 23.812 1 88.44 506 TYR B CA 1
ATOM 9033 C C . TYR B 1 506 ? -14.438 19.906 24.156 1 88.44 506 TYR B C 1
ATOM 9035 O O . TYR B 1 506 ? -14.773 19.109 25.031 1 88.44 506 TYR B O 1
ATOM 9043 N N . PRO B 1 507 ? -15.438 20.5 23.391 1 83.12 507 PRO B N 1
ATOM 9044 C CA . PRO B 1 507 ? -15.188 21.516 22.359 1 83.12 507 PRO B CA 1
ATOM 9045 C C . PRO B 1 507 ? -14.672 22.828 22.953 1 83.12 507 PRO B C 1
ATOM 9047 O O . PRO B 1 507 ? -15.031 23.188 24.078 1 83.12 507 PRO B O 1
ATOM 9050 N N . GLY B 1 508 ? -13.555 23.344 22.266 1 65.62 508 GLY B N 1
ATOM 9051 C CA . GLY B 1 508 ? -12.953 24.578 22.766 1 65.62 508 GLY B CA 1
ATOM 9052 C C . GLY B 1 508 ? -13.805 25.812 22.484 1 65.62 508 GLY B C 1
ATOM 9053 O O . GLY B 1 508 ? -13.328 26.938 22.578 1 65.62 508 GLY B O 1
ATOM 9054 N N . ARG B 1 509 ? -15.289 25.641 22.391 1 56.09 509 ARG B N 1
ATOM 9055 C CA . ARG B 1 509 ? -16.266 26.609 21.906 1 56.09 509 ARG B CA 1
ATOM 9056 C C . ARG B 1 509 ? -16.047 27.984 22.547 1 56.09 509 ARG B C 1
ATOM 9058 O O . ARG B 1 509 ? -16.062 28.109 23.766 1 56.09 509 ARG B O 1
ATOM 9065 N N . GLY B 1 510 ? -15.641 28.922 21.828 1 50.12 510 GLY B N 1
ATOM 9066 C CA . GLY B 1 510 ? -15.57 30.359 22.094 1 50.12 510 GLY B CA 1
ATOM 9067 C C . GLY B 1 510 ? -14.18 30.812 22.516 1 50.12 510 GLY B C 1
ATOM 9068 O O . GLY B 1 510 ? -13.789 31.953 22.25 1 50.12 510 GLY B O 1
ATOM 9069 N N . ALA B 1 511 ? -13.672 29.984 23.516 1 44.12 511 ALA B N 1
ATOM 9070 C CA . ALA B 1 511 ? -12.484 30.5 24.203 1 44.12 511 ALA B CA 1
ATOM 9071 C C . ALA B 1 511 ? -11.242 30.328 23.328 1 44.12 511 ALA B C 1
ATOM 9073 O O . ALA B 1 511 ? -10.875 29.203 22.969 1 44.12 511 ALA B O 1
ATOM 9074 N N . GLY B 1 512 ? -10.789 31.422 22.797 1 46.12 512 GLY B N 1
ATOM 9075 C CA . GLY B 1 512 ? -9.445 31.547 22.25 1 46.12 512 GLY B CA 1
ATOM 9076 C C . GLY B 1 512 ? -8.977 30.297 21.531 1 46.12 512 GLY B C 1
ATOM 9077 O O . GLY B 1 512 ? -9.477 29.203 21.781 1 46.12 512 GLY B O 1
ATOM 9078 N N . GLY B 1 513 ? -8.18 30.391 20.328 1 52.56 513 GLY B N 1
ATOM 9079 C CA . GLY B 1 513 ? -7.363 29.672 19.359 1 52.56 513 GLY B CA 1
ATOM 9080 C C . GLY B 1 513 ? -7.551 28.172 19.422 1 52.56 513 GLY B C 1
ATOM 9081 O O . GLY B 1 513 ? -7.23 27.531 20.438 1 52.56 513 GLY B O 1
ATOM 9082 N N . PHE B 1 514 ? -8.68 27.641 18.766 1 55.78 514 PHE B N 1
ATOM 9083 C CA . PHE B 1 514 ? -8.891 26.203 18.594 1 55.78 514 PHE B CA 1
ATOM 9084 C C . PHE B 1 514 ? -7.562 25.5 18.328 1 55.78 514 PHE B C 1
ATOM 9086 O O . PHE B 1 514 ? -6.816 25.891 17.422 1 55.78 514 PHE B O 1
ATOM 9093 N N . SER B 1 515 ? -7.125 24.75 19.438 1 63.25 515 SER B N 1
ATOM 9094 C CA . SER B 1 515 ? -6.031 23.828 19.141 1 63.25 515 SER B CA 1
ATOM 9095 C C . SER B 1 515 ? -6.465 22.734 18.172 1 63.25 515 SER B C 1
ATOM 9097 O O . SER B 1 515 ? -7.336 21.922 18.484 1 63.25 515 SER B O 1
ATOM 9099 N N . SER B 1 516 ? -6.008 22.75 16.969 1 76.12 516 SER B N 1
ATOM 9100 C CA . SER B 1 516 ? -6.387 21.844 15.883 1 76.12 516 SER B CA 1
ATOM 9101 C C . SER B 1 516 ? -6.227 20.391 16.297 1 76.12 516 SER B C 1
ATOM 9103 O O . SER B 1 516 ? -7.09 19.562 16.016 1 76.12 516 SER B O 1
ATOM 9105 N N . LEU B 1 517 ? -5.266 20.109 17.141 1 88.81 517 LEU B N 1
ATOM 9106 C CA . LEU B 1 517 ? -5.016 18.719 17.484 1 88.81 517 LEU B CA 1
ATOM 9107 C C . LEU B 1 517 ? -5.988 18.25 18.562 1 88.81 517 LEU B C 1
ATOM 9109 O O . LEU B 1 517 ? -6.301 17.047 18.641 1 88.81 517 LEU B O 1
ATOM 9113 N N . MET B 1 518 ? -6.559 19.203 19.312 1 88.38 518 MET B N 1
ATOM 9114 C CA . MET B 1 518 ? -7.535 18.859 20.344 1 88.38 518 MET B CA 1
ATOM 9115 C C . MET B 1 518 ? -8.836 18.359 19.719 1 88.38 518 MET B C 1
ATOM 9117 O O . MET B 1 518 ? -9.531 17.531 20.297 1 88.38 518 MET B O 1
ATOM 9121 N N . VAL B 1 519 ? -9.125 18.859 18.594 1 87.12 519 VAL B N 1
ATOM 9122 C CA . VAL B 1 519 ? -10.328 18.422 17.906 1 87.12 519 VAL B CA 1
ATOM 9123 C C . VAL B 1 519 ? -10.203 16.938 17.531 1 87.12 519 VAL B C 1
ATOM 9125 O O . VAL B 1 519 ? -11.148 16.172 17.672 1 87.12 519 VAL B O 1
ATOM 9128 N N . GLY B 1 520 ? -9.023 16.609 17.047 1 89.75 520 GLY B N 1
ATOM 9129 C CA . GLY B 1 520 ? -8.781 15.219 16.734 1 89.75 520 GLY B CA 1
ATOM 9130 C C . GLY B 1 520 ? -8.93 14.297 17.938 1 89.75 520 GLY B C 1
ATOM 9131 O O . GLY B 1 520 ? -9.508 13.211 17.828 1 89.75 520 GLY B O 1
ATOM 9132 N N . LEU B 1 521 ? -8.492 14.711 19.047 1 93.12 521 LEU B N 1
ATOM 9133 C CA . LEU B 1 521 ? -8.578 13.922 20.266 1 93.12 521 LEU B CA 1
ATOM 9134 C C . LEU B 1 521 ? -10.016 13.891 20.797 1 93.12 521 LEU B C 1
ATOM 9136 O O . LEU B 1 521 ? -10.484 12.852 21.25 1 93.12 521 LEU B O 1
ATOM 9140 N N . GLY B 1 522 ? -10.664 15.008 20.672 1 90.75 522 GLY B N 1
ATOM 9141 C CA . GLY B 1 522 ? -12.039 15.094 21.141 1 90.75 522 GLY B CA 1
ATOM 9142 C C . GLY B 1 522 ? -13 14.227 20.344 1 90.75 522 GLY B C 1
ATOM 9143 O O . GLY B 1 522 ? -13.938 13.648 20.906 1 90.75 522 GLY B O 1
ATOM 9144 N N . GLU B 1 523 ? -12.75 14.125 19.078 1 88.5 523 GLU B N 1
ATOM 9145 C CA . GLU B 1 523 ? -13.633 13.375 18.188 1 88.5 523 GLU B CA 1
ATOM 9146 C C . GLU B 1 523 ? -13.203 11.914 18.094 1 88.5 523 GLU B C 1
ATOM 9148 O O . GLU B 1 523 ? -13.891 11.102 17.469 1 88.5 523 GLU B O 1
ATOM 9153 N N . SER B 1 524 ? -12.172 11.656 18.781 1 90.75 524 SER B N 1
ATOM 9154 C CA . SER B 1 524 ? -11.664 10.289 18.75 1 90.75 524 SER B CA 1
ATOM 9155 C C . SER B 1 524 ? -12.57 9.344 19.531 1 90.75 524 SER B C 1
ATOM 9157 O O . SER B 1 524 ? -13.102 9.719 20.578 1 90.75 524 SER B O 1
ATOM 9159 N N . HIS B 1 525 ? -12.711 8.086 18.969 1 87.5 525 HIS B N 1
ATOM 9160 C CA . HIS B 1 525 ? -13.453 7.074 19.703 1 87.5 525 HIS B CA 1
ATOM 9161 C C . HIS B 1 525 ? -12.633 6.512 20.859 1 87.5 525 HIS B C 1
ATOM 9163 O O . HIS B 1 525 ? -13.188 6.047 21.859 1 87.5 525 HIS B O 1
ATOM 9169 N N . ASP B 1 526 ? -11.383 6.43 20.625 1 93.88 526 ASP B N 1
ATOM 9170 C CA . ASP B 1 526 ? -10.43 5.906 21.594 1 93.88 526 ASP B CA 1
ATOM 9171 C C . ASP B 1 526 ? -9.109 6.676 21.547 1 93.88 526 ASP B C 1
ATOM 9173 O O . ASP B 1 526 ? -8.297 6.465 20.641 1 93.88 526 ASP B O 1
ATOM 9177 N N . ILE B 1 527 ? -8.852 7.5 22.609 1 96 527 ILE B N 1
ATOM 9178 C CA . ILE B 1 527 ? -7.711 8.406 22.594 1 96 527 ILE B CA 1
ATOM 9179 C C . ILE B 1 527 ? -6.41 7.609 22.562 1 96 527 ILE B C 1
ATOM 9181 O O . ILE B 1 527 ? -5.492 7.941 21.812 1 96 527 ILE B O 1
ATOM 9185 N N . PRO B 1 528 ? -6.234 6.5 23.359 1 96.62 528 PRO B N 1
ATOM 9186 C CA . PRO B 1 528 ? -5.008 5.707 23.25 1 96.62 528 PRO B CA 1
ATOM 9187 C C . PRO B 1 528 ? -4.746 5.215 21.828 1 96.62 528 PRO B C 1
ATOM 9189 O O . PRO B 1 528 ? -3.598 5.195 21.375 1 96.62 528 PRO B O 1
ATOM 9192 N N . SER B 1 529 ? -5.793 4.867 21.125 1 95.38 529 SER B N 1
ATOM 9193 C CA . SER B 1 529 ? -5.641 4.438 19.75 1 95.38 529 SER B CA 1
ATOM 9194 C C . SER B 1 529 ? -5.188 5.59 18.859 1 95.38 529 SER B C 1
ATOM 9196 O O . SER B 1 529 ? -4.426 5.387 17.906 1 95.38 529 SER B O 1
ATOM 9198 N N . THR B 1 530 ? -5.711 6.766 19.141 1 95.81 530 THR B N 1
ATOM 9199 C CA . THR B 1 530 ? -5.273 7.938 18.375 1 95.81 530 THR B CA 1
ATOM 9200 C C . THR B 1 530 ? -3.797 8.219 18.625 1 95.81 530 THR B C 1
ATOM 9202 O O . THR B 1 530 ? -3.053 8.539 17.703 1 95.81 530 THR B O 1
ATOM 9205 N N . ILE B 1 531 ? -3.369 8.117 19.859 1 97.19 531 ILE B N 1
ATOM 9206 C CA . ILE B 1 531 ? -1.967 8.336 20.203 1 97.19 531 ILE B CA 1
ATOM 9207 C C . ILE B 1 531 ? -1.099 7.289 19.5 1 97.19 531 ILE B C 1
ATOM 9209 O O . ILE B 1 531 ? -0.003 7.598 19.031 1 97.19 531 ILE B O 1
ATOM 9213 N N . GLU B 1 532 ? -1.585 6.09 19.5 1 96.75 532 GLU B N 1
ATOM 9214 C CA . GLU B 1 532 ? -0.903 5.039 18.75 1 96.75 532 GLU B CA 1
ATOM 9215 C C . GLU B 1 532 ? -0.789 5.402 17.266 1 96.75 532 GLU B C 1
ATOM 9217 O O . GLU B 1 532 ? 0.262 5.203 16.656 1 96.75 532 GLU B O 1
ATOM 9222 N N . ASN B 1 533 ? -1.86 5.93 16.688 1 96.06 533 ASN B N 1
ATOM 9223 C CA . ASN B 1 533 ? -1.854 6.336 15.289 1 96.06 533 ASN B CA 1
ATOM 9224 C C . ASN B 1 533 ? -0.846 7.453 15.039 1 96.06 533 ASN B C 1
ATOM 9226 O O . ASN B 1 533 ? -0.22 7.5 13.977 1 96.06 533 ASN B O 1
ATOM 9230 N N . VAL B 1 534 ? -0.763 8.352 15.984 1 97.38 534 VAL B N 1
ATOM 9231 C CA . VAL B 1 534 ? 0.224 9.414 15.844 1 97.38 534 VAL B CA 1
ATOM 9232 C C . VAL B 1 534 ? 1.628 8.82 15.797 1 97.38 534 VAL B C 1
ATOM 9234 O O . VAL B 1 534 ? 2.439 9.188 14.945 1 97.38 534 VAL B O 1
ATOM 9237 N N . ALA B 1 535 ? 1.879 7.914 16.719 1 98.12 535 ALA B N 1
ATOM 9238 C CA . ALA B 1 535 ? 3.182 7.254 16.75 1 98.12 535 ALA B CA 1
ATOM 9239 C C . ALA B 1 535 ? 3.463 6.523 15.445 1 98.12 535 ALA B C 1
ATOM 9241 O O . ALA B 1 535 ? 4.551 6.645 14.875 1 98.12 535 ALA B O 1
ATOM 9242 N N . LEU B 1 536 ? 2.488 5.797 14.961 1 97 536 LEU B N 1
ATOM 9243 C CA . LEU B 1 536 ? 2.641 5.02 13.742 1 97 536 LEU B CA 1
ATOM 9244 C C . LEU B 1 536 ? 2.809 5.934 12.531 1 97 536 LEU B C 1
ATOM 9246 O O . LEU B 1 536 ? 3.596 5.641 11.633 1 97 536 LEU B O 1
ATOM 9250 N N . SER B 1 537 ? 2.037 6.992 12.477 1 96.25 537 SER B N 1
ATOM 9251 C CA . SER B 1 537 ? 2.123 7.934 11.367 1 96.25 537 SER B CA 1
ATOM 9252 C C . SER B 1 537 ? 3.5 8.586 11.297 1 96.25 537 SER B C 1
ATOM 9254 O O . SER B 1 537 ? 4.082 8.711 10.219 1 96.25 537 SER B O 1
ATOM 9256 N N . LEU B 1 538 ? 4.02 9.016 12.438 1 97.38 538 LEU B N 1
ATOM 9257 C CA . LEU B 1 538 ? 5.355 9.602 12.484 1 97.38 538 LEU B CA 1
ATOM 9258 C C . LEU B 1 538 ? 6.414 8.578 12.109 1 97.38 538 LEU B C 1
ATOM 9260 O O . LEU B 1 538 ? 7.363 8.891 11.383 1 97.38 538 LEU B O 1
ATOM 9264 N N . THR B 1 539 ? 6.25 7.379 12.633 1 97.06 539 THR B N 1
ATOM 9265 C CA . THR B 1 539 ? 7.195 6.312 12.32 1 97.06 539 THR B CA 1
ATOM 9266 C C . THR B 1 539 ? 7.207 6.023 10.82 1 97.06 539 THR B C 1
ATOM 9268 O O . THR B 1 539 ? 8.273 5.836 10.227 1 97.06 539 THR B O 1
ATOM 9271 N N . LYS B 1 540 ? 6.023 5.938 10.211 1 93.44 540 LYS B N 1
ATOM 9272 C CA . LYS B 1 540 ? 5.93 5.734 8.766 1 93.44 540 LYS B CA 1
ATOM 9273 C C . LYS B 1 540 ? 6.684 6.824 8.008 1 93.44 540 LYS B C 1
ATOM 9275 O O . LYS B 1 540 ? 7.422 6.535 7.066 1 93.44 540 LYS B O 1
ATOM 9280 N N . TRP B 1 541 ? 6.516 8.047 8.43 1 93.75 541 TRP B N 1
ATOM 9281 C CA . TRP B 1 541 ? 7.207 9.172 7.801 1 93.75 541 TRP B CA 1
ATOM 9282 C C . TRP B 1 541 ? 8.719 9.023 7.934 1 93.75 541 TRP B C 1
ATOM 9284 O O . TRP B 1 541 ? 9.453 9.242 6.973 1 93.75 541 TRP B O 1
ATOM 9294 N N . MET B 1 542 ? 9.195 8.625 9.086 1 95.31 542 MET B N 1
ATOM 9295 C CA . MET B 1 542 ? 10.625 8.453 9.336 1 95.31 542 MET B CA 1
ATOM 9296 C C . MET B 1 542 ? 11.203 7.379 8.422 1 95.31 542 MET B C 1
ATOM 9298 O O . MET B 1 542 ? 12.273 7.578 7.832 1 95.31 542 MET B O 1
ATOM 9302 N N . ARG B 1 543 ? 10.484 6.324 8.336 1 93.38 543 ARG B N 1
ATOM 9303 C CA . ARG B 1 543 ? 10.992 5.18 7.586 1 93.38 543 ARG B CA 1
ATOM 9304 C C . ARG B 1 543 ? 10.898 5.418 6.082 1 93.38 543 ARG B C 1
ATOM 9306 O O . ARG B 1 543 ? 11.742 4.938 5.32 1 93.38 543 ARG B O 1
ATOM 9313 N N . ASP B 1 544 ? 9.945 6.164 5.637 1 88.62 544 ASP B N 1
ATOM 9314 C CA . ASP B 1 544 ? 9.734 6.422 4.219 1 88.62 544 ASP B CA 1
ATOM 9315 C C . ASP B 1 544 ? 10.68 7.508 3.709 1 88.62 544 ASP B C 1
ATOM 9317 O O . ASP B 1 544 ? 10.828 7.691 2.5 1 88.62 544 ASP B O 1
ATOM 9321 N N . ARG B 1 545 ? 11.25 8.297 4.535 1 83.88 545 ARG B N 1
ATOM 9322 C CA . ARG B 1 545 ? 12.086 9.43 4.164 1 83.88 545 ARG B CA 1
ATOM 9323 C C . ARG B 1 545 ? 13.336 8.969 3.42 1 83.88 545 ARG B C 1
ATOM 9325 O O . ARG B 1 545 ? 13.789 9.633 2.486 1 83.88 545 ARG B O 1
ATOM 9332 N N . ASP B 1 546 ? 13.961 7.875 3.916 1 71.38 546 ASP B N 1
ATOM 9333 C CA . ASP B 1 546 ? 15.227 7.426 3.344 1 71.38 546 ASP B CA 1
ATOM 9334 C C . ASP B 1 546 ? 15.016 6.223 2.43 1 71.38 546 ASP B C 1
ATOM 9336 O O . ASP B 1 546 ? 15.617 5.168 2.633 1 71.38 546 ASP B O 1
ATOM 9340 N N . LEU B 1 547 ? 14.273 6.453 1.449 1 66 547 LEU B N 1
ATOM 9341 C CA . LEU B 1 547 ? 14.031 5.32 0.566 1 66 547 LEU B CA 1
ATOM 9342 C C . LEU B 1 547 ? 15.188 5.125 -0.401 1 66 547 LEU B C 1
ATOM 9344 O O . LEU B 1 547 ? 15.188 4.191 -1.205 1 66 547 LEU B O 1
ATOM 9348 N N . ASP B 1 548 ? 16.172 6.008 -0.097 1 68.5 548 ASP B N 1
ATOM 9349 C CA . ASP B 1 548 ? 17.375 5.816 -0.889 1 68.5 548 ASP B CA 1
ATOM 9350 C C . ASP B 1 548 ? 18.234 4.68 -0.322 1 68.5 548 ASP B C 1
ATOM 9352 O O . ASP B 1 548 ? 19.031 4.082 -1.041 1 68.5 548 ASP B O 1
ATOM 9356 N N . ASP B 1 549 ? 18.047 4.445 1.033 1 81.75 549 ASP B N 1
ATOM 9357 C CA . ASP B 1 549 ? 18.75 3.322 1.647 1 81.75 549 ASP B CA 1
ATOM 9358 C C . ASP B 1 549 ? 17.781 2.408 2.389 1 81.75 549 ASP B C 1
ATOM 9360 O O . ASP B 1 549 ? 17.875 2.242 3.605 1 81.75 549 ASP B O 1
ATOM 9364 N N . PRO B 1 550 ? 16.969 1.772 1.628 1 88.44 550 PRO B N 1
ATOM 9365 C CA . PRO B 1 550 ? 15.984 0.889 2.256 1 88.44 550 PRO B CA 1
ATOM 9366 C C . PRO B 1 550 ? 16.578 -0.451 2.682 1 88.44 550 PRO B C 1
ATOM 9368 O O . PRO B 1 550 ? 17.734 -0.756 2.344 1 88.44 550 PRO B O 1
ATOM 9371 N N . GLU B 1 551 ? 15.883 -1.155 3.498 1 92.44 551 GLU B N 1
ATOM 9372 C CA . GLU B 1 551 ? 16.25 -2.527 3.826 1 92.44 551 GLU B CA 1
ATOM 9373 C C . GLU B 1 551 ? 15.898 -3.482 2.691 1 92.44 551 GLU B C 1
ATOM 9375 O O . GLU B 1 551 ? 14.758 -3.494 2.215 1 92.44 551 GLU B O 1
ATOM 9380 N N . LYS B 1 552 ? 16.922 -4.199 2.223 1 90.94 552 LYS B N 1
ATOM 9381 C CA . LYS B 1 552 ? 16.703 -5.137 1.123 1 90.94 552 LYS B CA 1
ATOM 9382 C C . LYS B 1 552 ? 16.266 -6.504 1.644 1 90.94 552 LYS B C 1
ATOM 9384 O O . LYS B 1 552 ? 16.688 -6.93 2.719 1 90.94 552 LYS B O 1
ATOM 9389 N N . GLY B 1 553 ? 15.266 -7.09 0.88 1 92.62 553 GLY B N 1
ATOM 9390 C CA . GLY B 1 553 ? 14.742 -8.375 1.31 1 92.62 553 GLY B CA 1
ATOM 9391 C C . GLY B 1 553 ? 14.812 -9.438 0.228 1 92.62 553 GLY B C 1
ATOM 9392 O O . GLY B 1 553 ? 15.625 -9.344 -0.69 1 92.62 553 GLY B O 1
ATOM 9393 N N . THR B 1 554 ? 14.125 -10.523 0.497 1 91.62 554 THR B N 1
ATOM 9394 C CA . THR B 1 554 ? 14.062 -11.648 -0.424 1 91.62 554 THR B CA 1
ATOM 9395 C C . THR B 1 554 ? 12.625 -11.883 -0.889 1 91.62 554 THR B C 1
ATOM 9397 O O . THR B 1 554 ? 11.68 -11.734 -0.108 1 91.62 554 THR B O 1
ATOM 9400 N N . SER B 1 555 ? 12.484 -12.164 -2.164 1 89.5 555 SER B N 1
ATOM 9401 C CA . SER B 1 555 ? 11.172 -12.422 -2.75 1 89.5 555 SER B CA 1
ATOM 9402 C C . SER B 1 555 ? 10.961 -13.906 -3.016 1 89.5 555 SER B C 1
ATOM 9404 O O . SER B 1 555 ? 11.898 -14.617 -3.387 1 89.5 555 SER B O 1
ATOM 9406 N N . THR B 1 556 ? 9.75 -14.398 -2.723 1 87.06 556 THR B N 1
ATOM 9407 C CA . THR B 1 556 ? 9.391 -15.789 -2.994 1 87.06 556 THR B CA 1
ATOM 9408 C C . THR B 1 556 ? 8.172 -15.859 -3.912 1 87.06 556 THR B C 1
ATOM 9410 O O . THR B 1 556 ? 7.344 -14.945 -3.926 1 87.06 556 THR B O 1
ATOM 9413 N N . ALA B 1 557 ? 8.211 -16.812 -4.809 1 79.75 557 ALA B N 1
ATOM 9414 C CA . ALA B 1 557 ? 7.074 -17.031 -5.695 1 79.75 557 ALA B CA 1
ATOM 9415 C C . ALA B 1 557 ? 6.52 -18.438 -5.539 1 79.75 557 ALA B C 1
ATOM 9417 O O . ALA B 1 557 ? 7.273 -19.391 -5.297 1 79.75 557 ALA B O 1
ATOM 9418 N N . ASN B 1 558 ? 5.152 -18.516 -5.609 1 74.44 558 ASN B N 1
ATOM 9419 C CA . ASN B 1 558 ? 4.527 -19.828 -5.598 1 74.44 558 ASN B CA 1
ATOM 9420 C C . ASN B 1 558 ? 4.648 -20.531 -6.953 1 74.44 558 ASN B C 1
ATOM 9422 O O . ASN B 1 558 ? 4.375 -19.922 -7.988 1 74.44 558 ASN B O 1
ATOM 9426 N N . ALA B 1 559 ? 5.344 -21.688 -6.891 1 76.56 559 ALA B N 1
ATOM 9427 C CA . ALA B 1 559 ? 5.469 -22.469 -8.117 1 76.56 559 ALA B CA 1
ATOM 9428 C C . ALA B 1 559 ? 5.098 -23.922 -7.891 1 76.56 559 ALA B C 1
ATOM 9430 O O . ALA B 1 559 ? 5.234 -24.438 -6.777 1 76.56 559 ALA B O 1
ATOM 9431 N N . THR B 1 560 ? 4.504 -24.484 -8.938 1 81.12 560 THR B N 1
ATOM 9432 C CA . THR B 1 560 ? 4.23 -25.922 -8.906 1 81.12 560 THR B CA 1
ATOM 9433 C C . THR B 1 560 ? 5.477 -26.719 -9.289 1 81.12 560 THR B C 1
ATOM 9435 O O . THR B 1 560 ? 6 -26.562 -10.398 1 81.12 560 THR B O 1
ATOM 9438 N N . ILE B 1 561 ? 5.914 -27.578 -8.336 1 86.75 561 ILE B N 1
ATOM 9439 C CA . ILE B 1 561 ? 7.121 -28.359 -8.586 1 86.75 561 ILE B CA 1
ATOM 9440 C C . ILE B 1 561 ? 6.746 -29.828 -8.797 1 86.75 561 ILE B C 1
ATOM 9442 O O . ILE B 1 561 ? 5.699 -30.281 -8.328 1 86.75 561 ILE B O 1
ATOM 9446 N N . ILE B 1 562 ? 7.574 -30.422 -9.602 1 89.12 562 ILE B N 1
ATOM 9447 C CA . ILE B 1 562 ? 7.426 -31.859 -9.805 1 89.12 562 ILE B CA 1
ATOM 9448 C C . ILE B 1 562 ? 8.055 -32.594 -8.641 1 89.12 562 ILE B C 1
ATOM 9450 O O . ILE B 1 562 ? 9.242 -32.438 -8.352 1 89.12 562 ILE B O 1
ATOM 9454 N N . HIS B 1 563 ? 7.238 -33.344 -7.945 1 91.31 563 HIS B N 1
ATOM 9455 C CA . HIS B 1 563 ? 7.719 -34.188 -6.84 1 91.31 563 HIS B CA 1
ATOM 9456 C C . HIS B 1 563 ? 7.68 -35.656 -7.195 1 91.31 563 HIS B C 1
ATOM 9458 O O . HIS B 1 563 ? 6.613 -36.188 -7.492 1 91.31 563 HIS B O 1
ATOM 9464 N N . ILE B 1 564 ? 8.867 -36.25 -7.164 1 93.06 564 ILE B N 1
ATOM 9465 C CA . ILE B 1 564 ? 8.961 -37.656 -7.512 1 93.06 564 ILE B CA 1
ATOM 9466 C C . ILE B 1 564 ? 8.742 -38.5 -6.262 1 93.06 564 ILE B C 1
ATOM 9468 O O . ILE B 1 564 ? 9.445 -38.344 -5.262 1 93.06 564 ILE B O 1
ATOM 9472 N N . ARG B 1 565 ? 7.77 -39.406 -6.297 1 90.88 565 ARG B N 1
ATOM 9473 C CA . ARG B 1 565 ? 7.488 -40.375 -5.238 1 90.88 565 ARG B CA 1
ATOM 9474 C C . ARG B 1 565 ? 8.188 -41.719 -5.504 1 90.88 565 ARG B C 1
ATOM 9476 O O . ARG B 1 565 ? 7.598 -42.625 -6.062 1 90.88 565 ARG B O 1
ATOM 9483 N N . TRP B 1 566 ? 9.266 -41.938 -4.957 1 93.94 566 TRP B N 1
ATOM 9484 C CA . TRP B 1 566 ? 10.172 -43.031 -5.262 1 93.94 566 TRP B CA 1
ATOM 9485 C C . TRP B 1 566 ? 9.578 -44.344 -4.805 1 93.94 566 TRP B C 1
ATOM 9487 O O . TRP B 1 566 ? 9.898 -45.406 -5.355 1 93.94 566 TRP B O 1
ATOM 9497 N N . TYR B 1 567 ? 8.648 -44.281 -3.848 1 94.06 567 TYR B N 1
ATOM 9498 C CA . TYR B 1 567 ? 8.07 -45.531 -3.369 1 94.06 567 TYR B CA 1
ATOM 9499 C C . TYR B 1 567 ? 7.254 -46.219 -4.465 1 94.06 567 TYR B C 1
ATOM 9501 O O . TYR B 1 567 ? 7.188 -47.438 -4.527 1 94.06 567 TYR B O 1
ATOM 9509 N N . PHE B 1 568 ? 6.707 -45.5 -5.387 1 94.19 568 PHE B N 1
ATOM 9510 C CA . PHE B 1 568 ? 5.957 -46.094 -6.48 1 94.19 568 PHE B CA 1
ATOM 9511 C C . PHE B 1 568 ? 6.895 -46.688 -7.527 1 94.19 568 PHE B C 1
ATOM 9513 O O . PHE B 1 568 ? 6.48 -47.5 -8.359 1 94.19 568 PHE B O 1
ATOM 9520 N N . PHE B 1 569 ? 8.141 -46.281 -7.465 1 95.19 569 PHE B N 1
ATOM 9521 C CA . PHE B 1 569 ? 9.125 -46.75 -8.43 1 95.19 569 PHE B CA 1
ATOM 9522 C C . PHE B 1 569 ? 9.633 -48.125 -8.055 1 95.19 569 PHE B C 1
ATOM 9524 O O . PHE B 1 569 ? 10.203 -48.844 -8.891 1 95.19 569 PHE B O 1
ATOM 9531 N N . ILE B 1 570 ? 9.336 -48.656 -6.934 1 96.5 570 ILE B N 1
ATOM 9532 C CA . ILE B 1 570 ? 9.797 -49.969 -6.449 1 96.5 570 ILE B CA 1
ATOM 9533 C C . ILE B 1 570 ? 9.172 -51.062 -7.285 1 96.5 570 ILE B C 1
ATOM 9535 O O . ILE B 1 570 ? 9.859 -52 -7.711 1 96.5 570 ILE B O 1
ATOM 9539 N N . PHE B 1 571 ? 7.934 -50.938 -7.547 1 96.25 571 PHE B N 1
ATOM 9540 C CA . PHE B 1 571 ? 7.227 -51.969 -8.289 1 96.25 571 PHE B CA 1
ATOM 9541 C C . PHE B 1 571 ? 7.809 -52.125 -9.688 1 96.25 571 PHE B C 1
ATOM 9543 O O . PHE B 1 571 ? 8.172 -53.25 -10.094 1 96.25 571 PHE B O 1
ATOM 9550 N N . PRO B 1 572 ? 7.938 -51.094 -10.477 1 96.25 572 PRO B N 1
ATOM 9551 C CA . PRO B 1 572 ? 8.555 -51.219 -11.797 1 96.25 572 PRO B CA 1
ATOM 9552 C C . PRO B 1 572 ? 9.977 -51.781 -11.727 1 96.25 572 PRO B C 1
ATOM 9554 O O . PRO B 1 572 ? 10.375 -52.562 -12.586 1 96.25 572 PRO B O 1
ATOM 9557 N N . ILE B 1 573 ? 10.727 -51.438 -10.742 1 96.69 573 ILE B N 1
ATOM 9558 C CA . ILE B 1 573 ? 12.086 -51.938 -10.602 1 96.69 573 ILE B CA 1
ATOM 9559 C C . ILE B 1 573 ? 12.07 -53.438 -10.328 1 96.69 573 ILE B C 1
ATOM 9561 O O . ILE B 1 573 ? 12.781 -54.188 -10.977 1 96.69 573 ILE B O 1
ATOM 9565 N N . VAL B 1 574 ? 11.242 -53.875 -9.422 1 97 574 VAL B N 1
ATOM 9566 C CA . VAL B 1 574 ? 11.148 -55.281 -9.055 1 97 574 VAL B CA 1
ATOM 9567 C C . VAL B 1 574 ? 10.664 -56.094 -10.25 1 97 574 VAL B C 1
ATOM 9569 O O . VAL B 1 574 ? 11.188 -57.188 -10.523 1 97 574 VAL B O 1
ATOM 9572 N N . ASN B 1 575 ? 9.656 -55.594 -10.875 1 96.94 575 ASN B N 1
ATOM 9573 C CA . ASN B 1 575 ? 9.156 -56.281 -12.062 1 96.94 575 ASN B CA 1
ATOM 9574 C C . ASN B 1 575 ? 10.227 -56.375 -13.141 1 96.94 575 ASN B C 1
ATOM 9576 O O . ASN B 1 575 ? 10.375 -57.438 -13.781 1 96.94 575 ASN B O 1
ATOM 9580 N N . PHE B 1 576 ? 10.914 -55.312 -13.352 1 96.75 576 PHE B N 1
ATOM 9581 C CA . PHE B 1 576 ? 11.969 -55.281 -14.352 1 96.75 576 PHE B CA 1
ATOM 9582 C C . PHE B 1 576 ? 13.07 -56.281 -14.016 1 96.75 576 PHE B C 1
ATOM 9584 O O . PHE B 1 576 ? 13.492 -57.062 -14.867 1 96.75 576 PHE B O 1
ATOM 9591 N N . VAL B 1 577 ? 13.508 -56.375 -12.836 1 96.81 577 VAL B N 1
ATOM 9592 C CA . VAL B 1 577 ? 14.578 -57.25 -12.406 1 96.81 577 VAL B CA 1
ATOM 9593 C C . VAL B 1 577 ? 14.102 -58.719 -12.484 1 96.81 577 VAL B C 1
ATOM 9595 O O . VAL B 1 577 ? 14.844 -59.594 -12.93 1 96.81 577 VAL B O 1
ATOM 9598 N N . ALA B 1 578 ? 12.883 -58.906 -12.055 1 96.75 578 ALA B N 1
ATOM 9599 C CA . ALA B 1 578 ? 12.312 -60.25 -12.141 1 96.75 578 ALA B CA 1
ATOM 9600 C C . ALA B 1 578 ? 12.289 -60.75 -13.586 1 96.75 578 ALA B C 1
ATOM 9602 O O . ALA B 1 578 ? 12.602 -61.906 -13.859 1 96.75 578 ALA B O 1
ATOM 9603 N N . GLY B 1 579 ? 11.859 -59.875 -14.484 1 95.81 579 GLY B N 1
ATOM 9604 C CA . GLY B 1 579 ? 11.859 -60.219 -15.891 1 95.81 579 GLY B CA 1
ATOM 9605 C C . GLY B 1 579 ? 13.242 -60.5 -16.438 1 95.81 579 GLY B C 1
ATOM 9606 O O . GLY B 1 579 ? 13.445 -61.469 -17.188 1 95.81 579 GLY B O 1
ATOM 9607 N N . VAL B 1 580 ? 14.219 -59.75 -16.047 1 95.94 580 VAL B N 1
ATOM 9608 C CA . VAL B 1 580 ? 15.594 -59.938 -16.5 1 95.94 580 VAL B CA 1
ATOM 9609 C C . VAL B 1 580 ? 16.156 -61.25 -15.945 1 95.94 580 VAL B C 1
ATOM 9611 O O . VAL B 1 580 ? 16.781 -62.031 -16.688 1 95.94 580 VAL B O 1
ATOM 9614 N N . ILE B 1 581 ? 15.93 -61.531 -14.695 1 96.38 581 ILE B N 1
ATOM 9615 C CA . ILE B 1 581 ? 16.422 -62.75 -14.062 1 96.38 581 ILE B CA 1
ATOM 9616 C C . ILE B 1 581 ? 15.82 -63.969 -14.75 1 96.38 581 ILE B C 1
ATOM 9618 O O . ILE B 1 581 ? 16.531 -64.938 -15.055 1 96.38 581 ILE B O 1
ATOM 9622 N N . PHE B 1 582 ? 14.57 -63.875 -15.016 1 96.06 582 PHE B N 1
ATOM 9623 C CA . PHE B 1 582 ? 13.906 -65 -15.688 1 96.06 582 PHE B CA 1
ATOM 9624 C C . PHE B 1 582 ? 14.531 -65.25 -17.062 1 96.06 582 PHE B C 1
ATOM 9626 O O . PHE B 1 582 ? 14.805 -66.375 -17.422 1 96.06 582 PHE B O 1
ATOM 9633 N N . THR B 1 583 ? 14.711 -64.188 -17.781 1 95.12 583 THR B N 1
ATOM 9634 C CA . THR B 1 583 ? 15.266 -64.312 -19.125 1 95.12 583 THR B CA 1
ATOM 9635 C C . THR B 1 583 ? 16.672 -64.875 -19.078 1 95.12 583 THR B C 1
ATOM 9637 O O . THR B 1 583 ? 17 -65.75 -19.891 1 95.12 583 THR B O 1
ATOM 9640 N N . VAL B 1 584 ? 17.469 -64.562 -18.172 1 94.44 584 VAL B N 1
ATOM 9641 C CA . VAL B 1 584 ? 18.828 -65.062 -18.047 1 94.44 584 VAL B CA 1
ATOM 9642 C C . VAL B 1 584 ? 18.797 -66.5 -17.625 1 94.44 584 VAL B C 1
ATOM 9644 O O . VAL B 1 584 ? 19.562 -67.312 -18.156 1 94.44 584 VAL B O 1
ATOM 9647 N N . LEU B 1 585 ? 17.906 -66.812 -16.719 1 94.62 585 LEU B N 1
ATOM 9648 C CA . LEU B 1 585 ? 17.781 -68.25 -16.266 1 94.62 585 LEU B CA 1
ATOM 9649 C C . LEU B 1 585 ? 17.297 -69.125 -17.406 1 94.62 585 LEU B C 1
ATOM 9651 O O . LEU B 1 585 ? 17.734 -70.25 -17.516 1 94.62 585 LEU B O 1
ATOM 9655 N N . CYS B 1 586 ? 16.359 -68.562 -18.141 1 93.25 586 CYS B N 1
ATOM 9656 C CA . CYS B 1 586 ? 15.852 -69.312 -19.281 1 93.25 586 CYS B CA 1
ATOM 9657 C C . CYS B 1 586 ? 16.969 -69.625 -20.281 1 93.25 586 CYS B C 1
ATOM 9659 O O . CYS B 1 586 ? 17.094 -70.75 -20.781 1 93.25 586 CYS B O 1
ATOM 9661 N N . ILE B 1 587 ? 17.781 -68.625 -20.609 1 91.69 587 ILE B N 1
ATOM 9662 C CA . ILE B 1 587 ? 18.891 -68.75 -21.547 1 91.69 587 ILE B CA 1
ATOM 9663 C C . ILE B 1 587 ? 19.906 -69.75 -20.984 1 91.69 587 ILE B C 1
ATOM 9665 O O . ILE B 1 587 ? 20.375 -70.688 -21.688 1 91.69 587 ILE B O 1
ATOM 9669 N N . TRP B 1 588 ? 20.188 -69.75 -19.719 1 92.88 588 TRP B N 1
ATOM 9670 C CA . TRP B 1 588 ? 21.125 -70.625 -19.062 1 92.88 588 TRP B CA 1
ATOM 9671 C C . TRP B 1 588 ? 20.625 -72.062 -19.062 1 92.88 588 TRP B C 1
ATOM 9673 O O . TRP B 1 588 ? 21.391 -73 -19.391 1 92.88 588 TRP B O 1
ATOM 9683 N N . GLU B 1 589 ? 19.391 -72.312 -18.766 1 91.44 589 GLU B N 1
ATOM 9684 C CA . GLU B 1 589 ? 18.812 -73.625 -18.75 1 91.44 589 GLU B CA 1
ATOM 9685 C C . GLU B 1 589 ? 18.828 -74.25 -20.141 1 91.44 589 GLU B C 1
ATOM 9687 O O . GLU B 1 589 ? 19.078 -75.438 -20.297 1 91.44 589 GLU B O 1
ATOM 9692 N N . THR B 1 590 ? 18.453 -73.438 -21.141 1 91 590 THR B N 1
ATOM 9693 C CA . THR B 1 590 ? 18.438 -73.938 -22.516 1 91 590 THR B CA 1
ATOM 9694 C C . THR B 1 590 ? 19.844 -74.312 -22.969 1 91 590 THR B C 1
ATOM 9696 O O . THR B 1 590 ? 20.031 -75.375 -23.656 1 91 590 THR B O 1
ATOM 9699 N N . GLN B 1 591 ? 20.828 -73.625 -22.578 1 90.62 591 GLN B N 1
ATOM 9700 C CA . GLN B 1 591 ? 22.203 -73.938 -22.922 1 90.62 591 GLN B CA 1
ATOM 9701 C C . GLN B 1 591 ? 22.688 -75.188 -22.203 1 90.62 591 GLN B C 1
ATOM 9703 O O . GLN B 1 591 ? 23.375 -76 -22.781 1 90.62 591 GLN B O 1
ATOM 9708 N N . ARG B 1 592 ? 22.359 -75.438 -21 1 88.75 592 ARG B N 1
ATOM 9709 C CA . ARG B 1 592 ? 22.797 -76.562 -20.203 1 88.75 592 ARG B CA 1
ATOM 9710 C C . ARG B 1 592 ? 22.125 -77.812 -20.641 1 88.75 592 ARG B C 1
ATOM 9712 O O . ARG B 1 592 ? 22.719 -78.875 -20.609 1 88.75 592 ARG B O 1
ATOM 9719 N N . SER B 1 593 ? 20.875 -77.75 -21.016 1 83.56 593 SER B N 1
ATOM 9720 C CA . SER B 1 593 ? 20.125 -78.938 -21.422 1 83.56 593 SER B CA 1
ATOM 9721 C C . SER B 1 593 ? 20.516 -79.438 -22.812 1 83.56 593 SER B C 1
ATOM 9723 O O . SER B 1 593 ? 20.281 -80.562 -23.188 1 83.56 593 SER B O 1
ATOM 9725 N N . GLY B 1 594 ? 21.219 -78.625 -23.656 1 78.94 594 GLY B N 1
ATOM 9726 C CA . GLY B 1 594 ? 21.656 -79 -25 1 78.94 594 GLY B CA 1
ATOM 9727 C C . GLY B 1 594 ? 20.516 -79.125 -25.984 1 78.94 594 GLY B C 1
ATOM 9728 O O . GLY B 1 594 ? 20.656 -79.75 -27.031 1 78.94 594 GLY B O 1
ATOM 9729 N N . ARG B 1 595 ? 19.375 -78.625 -25.688 1 79.75 595 ARG B N 1
ATOM 9730 C CA . ARG B 1 595 ? 18.219 -78.625 -26.562 1 79.75 595 ARG B CA 1
ATOM 9731 C C . ARG B 1 595 ? 18.297 -77.562 -27.641 1 79.75 595 ARG B C 1
ATOM 9733 O O . ARG B 1 595 ? 18.922 -76.5 -27.438 1 79.75 595 ARG B O 1
ATOM 9740 N N . PRO B 1 596 ? 17.641 -77.875 -28.75 1 84.12 596 PRO B N 1
ATOM 9741 C CA . PRO B 1 596 ? 17.641 -76.875 -29.766 1 84.12 596 PRO B CA 1
ATOM 9742 C C . PRO B 1 596 ? 16.797 -75.625 -29.359 1 84.12 596 PRO B C 1
ATOM 9744 O O . PRO B 1 596 ? 15.82 -75.812 -28.609 1 84.12 596 PRO B O 1
ATOM 9747 N N . VAL B 1 597 ? 17.203 -74.5 -29.797 1 87.56 597 VAL B N 1
ATOM 9748 C CA . VAL B 1 597 ? 16.516 -73.25 -29.5 1 87.56 597 VAL B CA 1
ATOM 9749 C C . VAL B 1 597 ? 15.398 -73.062 -30.516 1 87.56 597 VAL B C 1
ATOM 9751 O O . VAL B 1 597 ? 15.586 -72.375 -31.531 1 87.56 597 VAL B O 1
ATOM 9754 N N . TRP B 1 598 ? 14.211 -73.562 -30.25 1 88.62 598 TRP B N 1
ATOM 9755 C CA . TRP B 1 598 ? 13.094 -73.5 -31.172 1 88.62 598 TRP B CA 1
ATOM 9756 C C . TRP B 1 598 ? 12.188 -72.312 -30.844 1 88.62 598 TRP B C 1
ATOM 9758 O O . TRP B 1 598 ? 11.414 -71.875 -31.688 1 88.62 598 TRP B O 1
ATOM 9768 N N . LYS B 1 599 ? 12.312 -71.75 -29.688 1 89.12 599 LYS B N 1
ATOM 9769 C CA . LYS B 1 599 ? 11.57 -70.562 -29.297 1 89.12 599 LYS B CA 1
ATOM 9770 C C . LYS B 1 599 ? 10.086 -70.688 -29.594 1 89.12 599 LYS B C 1
ATOM 9772 O O . LYS B 1 599 ? 9.453 -71.625 -29.125 1 89.12 599 LYS B O 1
ATOM 9777 N N . ASP B 1 600 ? 9.438 -69.812 -30.328 1 88.31 600 ASP B N 1
ATOM 9778 C CA . ASP B 1 600 ? 8 -69.812 -30.562 1 88.31 600 ASP B CA 1
ATOM 9779 C C . ASP B 1 600 ? 7.664 -70.438 -31.922 1 88.31 600 ASP B C 1
ATOM 9781 O O . ASP B 1 600 ? 6.551 -70.25 -32.406 1 88.31 600 ASP B O 1
ATOM 9785 N N . SER B 1 601 ? 8.477 -71.312 -32.469 1 88.88 601 SER B N 1
ATOM 9786 C CA . SER B 1 601 ? 8.266 -71.812 -33.812 1 88.88 601 SER B CA 1
ATOM 9787 C C . SER B 1 601 ? 7.191 -72.938 -33.781 1 88.88 601 SER B C 1
ATOM 9789 O O . SER B 1 601 ? 7.375 -74 -33.188 1 88.88 601 SER B O 1
ATOM 9791 N N . ILE B 1 602 ? 6.066 -72.688 -34.438 1 91.06 602 ILE B N 1
ATOM 9792 C CA . ILE B 1 602 ? 4.988 -73.688 -34.531 1 91.06 602 ILE B CA 1
ATOM 9793 C C . ILE B 1 602 ? 5.375 -74.75 -35.531 1 91.06 602 ILE B C 1
ATOM 9795 O O . ILE B 1 602 ? 4.855 -75.875 -35.469 1 91.06 602 ILE B O 1
ATOM 9799 N N . LEU B 1 603 ? 6.355 -74.5 -36.406 1 89.88 603 LEU B N 1
ATOM 9800 C CA . LEU B 1 603 ? 6.855 -75.5 -37.344 1 89.88 603 LEU B CA 1
ATOM 9801 C C . LEU B 1 603 ? 7.605 -76.625 -36.594 1 89.88 603 LEU B C 1
ATOM 9803 O O . LEU B 1 603 ? 7.504 -77.812 -36.969 1 89.88 603 LEU B O 1
ATOM 9807 N N . ALA B 1 604 ? 8.305 -76.188 -35.656 1 89.38 604 ALA B N 1
ATOM 9808 C CA . ALA B 1 604 ? 8.984 -77.188 -34.812 1 89.38 604 ALA B CA 1
ATOM 9809 C C . ALA B 1 604 ? 7.98 -78.062 -34.094 1 89.38 604 ALA B C 1
ATOM 9811 O O . ALA B 1 604 ? 8.219 -79.312 -33.938 1 89.38 604 ALA B O 1
ATOM 9812 N N . THR B 1 605 ? 6.848 -77.5 -33.719 1 89.19 605 THR B N 1
ATOM 9813 C CA . THR B 1 605 ? 5.797 -78.312 -33.062 1 89.19 605 THR B CA 1
ATOM 9814 C C . THR B 1 605 ? 5.18 -79.312 -34.031 1 89.19 605 THR B C 1
ATOM 9816 O O . THR B 1 605 ? 4.883 -80.438 -33.656 1 89.19 605 THR B O 1
ATOM 9819 N N . LEU B 1 606 ? 5.027 -78.875 -35.219 1 87.69 606 LEU B N 1
ATOM 9820 C CA . LEU B 1 606 ? 4.477 -79.75 -36.25 1 87.69 606 LEU B CA 1
ATOM 9821 C C . LEU B 1 606 ? 5.445 -80.875 -36.562 1 87.69 606 LEU B C 1
ATOM 9823 O O . LEU B 1 606 ? 5.027 -82 -36.812 1 87.69 606 LEU B O 1
ATOM 9827 N N . SER B 1 607 ? 6.699 -80.625 -36.5 1 84.94 607 SER B N 1
ATOM 9828 C CA . SER B 1 607 ? 7.715 -81.625 -36.781 1 84.94 607 SER B CA 1
ATOM 9829 C C . SER B 1 607 ? 7.828 -82.625 -35.656 1 84.94 607 SER B C 1
ATOM 9831 O O . SER B 1 607 ? 8.188 -83.812 -35.906 1 84.94 607 SER B O 1
ATOM 9833 N N . CYS B 1 608 ? 7.512 -82.188 -34.5 1 82.38 608 CYS B N 1
ATOM 9834 C CA . CYS B 1 608 ? 7.656 -83.062 -33.344 1 82.38 608 CYS B CA 1
ATOM 9835 C C . CYS B 1 608 ? 6.316 -83.688 -32.938 1 82.38 608 CYS B C 1
ATOM 9837 O O . CYS B 1 608 ? 6.168 -84.188 -31.844 1 82.38 608 CYS B O 1
ATOM 9839 N N . ALA B 1 609 ? 5.332 -83.562 -33.812 1 83.56 609 ALA B N 1
ATOM 9840 C CA . ALA B 1 609 ? 3.994 -84.125 -33.531 1 83.56 609 ALA B CA 1
ATOM 9841 C C . ALA B 1 609 ? 4.016 -85.625 -33.344 1 83.56 609 ALA B C 1
ATOM 9843 O O . ALA B 1 609 ? 4.84 -86.312 -33.938 1 83.56 609 ALA B O 1
ATOM 9844 N N . PRO B 1 610 ? 3.178 -86.062 -32.438 1 79.81 610 PRO B N 1
ATOM 9845 C CA . PRO B 1 610 ? 3.16 -87.5 -32.188 1 79.81 610 PRO B CA 1
ATOM 9846 C C . PRO B 1 610 ? 2.713 -88.312 -33.406 1 79.81 610 PRO B C 1
ATOM 9848 O O . PRO B 1 610 ? 2.033 -87.812 -34.281 1 79.81 610 PRO B O 1
ATOM 9851 N N . ASP B 1 611 ? 3.24 -89.625 -33.406 1 77.06 611 ASP B N 1
ATOM 9852 C CA . ASP B 1 611 ? 2.877 -90.5 -34.531 1 77.06 611 ASP B CA 1
ATOM 9853 C C . ASP B 1 611 ? 2.053 -91.688 -34 1 77.06 611 ASP B C 1
ATOM 9855 O O . ASP B 1 611 ? 1.916 -91.875 -32.812 1 77.06 611 ASP B O 1
ATOM 9859 N N . GLY B 1 612 ? 1.381 -92.312 -34.906 1 78.5 612 GLY B N 1
ATOM 9860 C CA . GLY B 1 612 ? 0.717 -93.625 -34.625 1 78.5 612 GLY B CA 1
ATOM 9861 C C . GLY B 1 612 ? -0.588 -93.438 -33.875 1 78.5 612 GLY B C 1
ATOM 9862 O O . GLY B 1 612 ? -1.457 -92.688 -34.281 1 78.5 612 GLY B O 1
ATOM 9863 N N . ASP B 1 613 ? -0.607 -94.125 -32.719 1 78.5 613 ASP B N 1
ATOM 9864 C CA . ASP B 1 613 ? -1.845 -94.25 -31.938 1 78.5 613 ASP B CA 1
ATOM 9865 C C . ASP B 1 613 ? -2.168 -93 -31.203 1 78.5 613 ASP B C 1
ATOM 9867 O O . ASP B 1 613 ? -3.336 -92.625 -31.078 1 78.5 613 ASP B O 1
ATOM 9871 N N . LEU B 1 614 ? -1.194 -92.312 -30.828 1 85 614 LEU B N 1
ATOM 9872 C CA . LEU B 1 614 ? -1.41 -91.062 -30.094 1 85 614 LEU B CA 1
ATOM 9873 C C . LEU B 1 614 ? -2.031 -90 -30.984 1 85 614 LEU B C 1
ATOM 9875 O O . LEU B 1 614 ? -2.904 -89.25 -30.547 1 85 614 LEU B O 1
ATOM 9879 N N . ARG B 1 615 ? -1.649 -89.938 -32.125 1 84.38 615 ARG B N 1
ATOM 9880 C CA . ARG B 1 615 ? -2.195 -88.938 -33.094 1 84.38 615 ARG B CA 1
ATOM 9881 C C . ARG B 1 615 ? -3.664 -89.25 -33.375 1 84.38 615 ARG B C 1
ATOM 9883 O O . ARG B 1 615 ? -4.477 -88.312 -33.469 1 84.38 615 ARG B O 1
ATOM 9890 N N . LYS B 1 616 ? -3.947 -90.5 -33.562 1 83.19 616 LYS B N 1
ATOM 9891 C CA . LYS B 1 616 ? -5.332 -90.875 -33.812 1 83.19 616 LYS B CA 1
ATOM 9892 C C . LYS B 1 616 ? -6.227 -90.562 -32.625 1 83.19 616 LYS B C 1
ATOM 9894 O O . LYS B 1 616 ? -7.363 -90.125 -32.812 1 83.19 616 LYS B O 1
ATOM 9899 N N . MET B 1 617 ? -5.668 -90.688 -31.484 1 87.06 617 MET B N 1
ATOM 9900 C CA . MET B 1 617 ? -6.426 -90.312 -30.281 1 87.06 617 MET B CA 1
ATOM 9901 C C . MET B 1 617 ? -6.684 -88.812 -30.203 1 87.06 617 MET B C 1
ATOM 9903 O O . MET B 1 617 ? -7.777 -88.438 -29.844 1 87.06 617 MET B O 1
ATOM 9907 N N . LEU B 1 618 ? -5.707 -88.062 -30.5 1 87.12 618 LEU B N 1
ATOM 9908 C CA . LEU B 1 618 ? -5.828 -86.625 -30.469 1 87.12 618 LEU B CA 1
ATOM 9909 C C . LEU B 1 618 ? -6.797 -86.125 -31.547 1 87.12 618 LEU B C 1
ATOM 9911 O O . LEU B 1 618 ? -7.582 -85.188 -31.297 1 87.12 618 LEU B O 1
ATOM 9915 N N . ARG B 1 619 ? -6.797 -86.688 -32.656 1 85.88 619 ARG B N 1
ATOM 9916 C CA . ARG B 1 619 ? -7.688 -86.312 -33.75 1 85.88 619 ARG B CA 1
ATOM 9917 C C . ARG B 1 619 ? -9.141 -86.625 -33.406 1 85.88 619 ARG B C 1
ATOM 9919 O O . ARG B 1 619 ? -10.031 -85.812 -33.719 1 85.88 619 ARG B O 1
ATOM 9926 N N . GLU B 1 620 ? -9.305 -87.688 -32.844 1 85.56 620 GLU B N 1
ATOM 9927 C CA . GLU B 1 620 ? -10.656 -88.062 -32.406 1 85.56 620 GLU B CA 1
ATOM 9928 C C . GLU B 1 620 ? -11.148 -87.125 -31.312 1 85.56 620 GLU B C 1
ATOM 9930 O O . GLU B 1 620 ? -12.312 -86.688 -31.312 1 85.56 620 GLU B O 1
ATOM 9935 N N . ALA B 1 621 ? -10.289 -86.812 -30.422 1 87.81 621 ALA B N 1
ATOM 9936 C CA . ALA B 1 621 ? -10.641 -85.875 -29.344 1 87.81 621 ALA B CA 1
ATOM 9937 C C . ALA B 1 621 ? -10.93 -84.5 -29.875 1 87.81 621 ALA B C 1
ATOM 9939 O O . ALA B 1 621 ? -11.773 -83.75 -29.344 1 87.81 621 ALA B O 1
ATOM 9940 N N . ALA B 1 622 ? -10.203 -84.062 -30.859 1 84.5 622 ALA B N 1
ATOM 9941 C CA . ALA B 1 622 ? -10.398 -82.75 -31.469 1 84.5 622 ALA B CA 1
ATOM 9942 C C . ALA B 1 622 ? -11.773 -82.625 -32.125 1 84.5 622 ALA B C 1
ATOM 9944 O O . ALA B 1 622 ? -12.414 -81.562 -32.062 1 84.5 622 ALA B O 1
ATOM 9945 N N . GLY B 1 623 ? -12.258 -83.688 -32.781 1 80.44 623 GLY B N 1
ATOM 9946 C CA . GLY B 1 623 ? -13.578 -83.75 -33.375 1 80.44 623 GLY B CA 1
ATOM 9947 C C . GLY B 1 623 ? -14.703 -83.625 -32.375 1 80.44 623 GLY B C 1
ATOM 9948 O O . GLY B 1 623 ? -15.773 -83.125 -32.656 1 80.44 623 GLY B O 1
ATOM 9949 N N . MET B 1 624 ? -14.406 -84.188 -31.172 1 82 624 MET B N 1
ATOM 9950 C CA . MET B 1 624 ? -15.438 -84.25 -30.141 1 82 624 MET B CA 1
ATOM 9951 C C . MET B 1 624 ? -15.297 -83.062 -29.188 1 82 624 MET B C 1
ATOM 9953 O O . MET B 1 624 ? -15.992 -83 -28.172 1 82 624 MET B O 1
ATOM 9957 N N . ASP B 1 625 ? -14.477 -82.188 -29.406 1 81.56 625 ASP B N 1
ATOM 9958 C CA . ASP B 1 625 ? -14.211 -81 -28.594 1 81.56 625 ASP B CA 1
ATOM 9959 C C . ASP B 1 625 ? -13.812 -81.438 -27.172 1 81.56 625 ASP B C 1
ATOM 9961 O O . ASP B 1 625 ? -14.32 -80.875 -26.188 1 81.56 625 ASP B O 1
ATOM 9965 N N . LYS B 1 626 ? -12.977 -82.438 -26.969 1 87.81 626 LYS B N 1
ATOM 9966 C CA . LYS B 1 626 ? -12.516 -82.938 -25.688 1 87.81 626 LYS B CA 1
ATOM 9967 C C . LYS B 1 626 ? -10.992 -83 -25.625 1 87.81 626 LYS B C 1
ATOM 9969 O O . LYS B 1 626 ? -10.422 -83.875 -24.984 1 87.81 626 LYS B O 1
ATOM 9974 N N . LEU B 1 627 ? -10.43 -82.125 -26.406 1 88 627 LEU B N 1
ATOM 9975 C CA . LEU B 1 627 ? -8.977 -82.062 -26.484 1 88 627 LEU B CA 1
ATOM 9976 C C . LEU B 1 627 ? -8.359 -81.75 -25.141 1 88 627 LEU B C 1
ATOM 9978 O O . LEU B 1 627 ? -7.367 -82.375 -24.734 1 88 627 LEU B O 1
ATOM 9982 N N . GLN B 1 628 ? -8.93 -80.875 -24.438 1 87.69 628 GLN B N 1
ATOM 9983 C CA . GLN B 1 628 ? -8.383 -80.375 -23.156 1 87.69 628 GLN B CA 1
ATOM 9984 C C . GLN B 1 628 ? -8.5 -81.5 -22.094 1 87.69 628 GLN B C 1
ATOM 9986 O O . GLN B 1 628 ? -7.559 -81.688 -21.328 1 87.69 628 GLN B O 1
ATOM 9991 N N . ASP B 1 629 ? -9.562 -82.188 -22.047 1 89.12 629 ASP B N 1
ATOM 9992 C CA . ASP B 1 629 ? -9.766 -83.25 -21.062 1 89.12 629 ASP B CA 1
ATOM 9993 C C . ASP B 1 629 ? -8.828 -84.375 -21.328 1 89.12 629 ASP B C 1
ATOM 9995 O O . ASP B 1 629 ? -8.25 -84.938 -20.391 1 89.12 629 ASP B O 1
ATOM 9999 N N . LEU B 1 630 ? -8.727 -84.688 -22.547 1 91 630 LEU B N 1
ATOM 10000 C CA . LEU B 1 630 ? -7.82 -85.75 -22.906 1 91 630 LEU B CA 1
ATOM 10001 C C . LEU B 1 630 ? -6.379 -85.438 -22.562 1 91 630 LEU B C 1
ATOM 10003 O O . LEU B 1 630 ? -5.629 -86.25 -22.062 1 91 630 LEU B O 1
ATOM 10007 N N . SER B 1 631 ? -6.02 -84.25 -22.859 1 90.62 631 SER B N 1
ATOM 10008 C CA . SER B 1 631 ? -4.633 -83.812 -22.672 1 90.62 631 SER B CA 1
ATOM 10009 C C . SER B 1 631 ? -4.273 -83.75 -21.188 1 90.62 631 SER B C 1
ATOM 10011 O O . SER B 1 631 ? -3.096 -83.812 -20.828 1 90.62 631 SER B O 1
ATOM 10013 N N . ARG B 1 632 ? -5.199 -83.625 -20.266 1 91 632 ARG B N 1
ATOM 10014 C CA . ARG B 1 632 ? -4.953 -83.625 -18.828 1 91 632 ARG B CA 1
ATOM 10015 C C . ARG B 1 632 ? -4.605 -85 -18.328 1 91 632 ARG B C 1
ATOM 10017 O O . ARG B 1 632 ? -3.844 -85.188 -17.359 1 91 632 ARG B O 1
ATOM 10024 N N . SER B 1 633 ? -5.086 -85.938 -19.078 1 89.5 633 SER B N 1
ATOM 10025 C CA . SER B 1 633 ? -4.879 -87.312 -18.609 1 89.5 633 SER B CA 1
ATOM 10026 C C . SER B 1 633 ? -3.719 -88 -19.344 1 89.5 633 SER B C 1
ATOM 10028 O O . SER B 1 633 ? -3.131 -88.938 -18.844 1 89.5 633 SER B O 1
ATOM 10030 N N . LEU B 1 634 ? -3.391 -87.5 -20.406 1 90.56 634 LEU B N 1
ATOM 10031 C CA . LEU B 1 634 ? -2.355 -88.125 -21.234 1 90.56 634 LEU B CA 1
ATOM 10032 C C . LEU B 1 634 ? -0.97 -87.625 -20.812 1 90.56 634 LEU B C 1
ATOM 10034 O O . LEU B 1 634 ? -0.67 -86.438 -20.891 1 90.56 634 LEU B O 1
ATOM 10038 N N . VAL B 1 635 ? -0.113 -88.562 -20.375 1 91.75 635 VAL B N 1
ATOM 10039 C CA . VAL B 1 635 ? 1.251 -88.25 -19.969 1 91.75 635 VAL B CA 1
ATOM 10040 C C . VAL B 1 635 ? 2.219 -88.562 -21.109 1 91.75 635 VAL B C 1
ATOM 10042 O O . VAL B 1 635 ? 2.182 -89.688 -21.688 1 91.75 635 VAL B O 1
ATOM 10045 N N . VAL B 1 636 ? 2.93 -87.5 -21.469 1 88.31 636 VAL B N 1
ATOM 10046 C CA . VAL B 1 636 ? 3.834 -87.688 -22.609 1 88.31 636 VAL B CA 1
ATOM 10047 C C . VAL B 1 636 ? 5.266 -87.375 -22.172 1 88.31 636 VAL B C 1
ATOM 10049 O O . VAL B 1 636 ? 5.488 -86.688 -21.172 1 88.31 636 VAL B O 1
ATOM 10052 N N . THR B 1 637 ? 6.176 -88 -22.828 1 86.12 637 THR B N 1
ATOM 10053 C CA . THR B 1 637 ? 7.594 -87.75 -22.594 1 86.12 637 THR B CA 1
ATOM 10054 C C . THR B 1 637 ? 8.312 -87.5 -23.922 1 86.12 637 THR B C 1
ATOM 10056 O O . THR B 1 637 ? 7.824 -87.875 -24.984 1 86.12 637 THR B O 1
ATOM 10059 N N . TRP B 1 638 ? 9.43 -86.75 -23.828 1 83.06 638 TRP B N 1
ATOM 10060 C CA . TRP B 1 638 ? 10.242 -86.438 -25 1 83.06 638 TRP B CA 1
ATOM 10061 C C . TRP B 1 638 ? 11.141 -87.625 -25.328 1 83.06 638 TRP B C 1
ATOM 10063 O O . TRP B 1 638 ? 11.945 -88.062 -24.484 1 83.06 638 TRP B O 1
ATOM 10073 N N . HIS B 1 639 ? 10.891 -88.25 -26.484 1 81.12 639 HIS B N 1
ATOM 10074 C CA . HIS B 1 639 ? 11.703 -89.375 -26.906 1 81.12 639 HIS B CA 1
ATOM 10075 C C . HIS B 1 639 ? 12.758 -89 -27.922 1 81.12 639 HIS B C 1
ATOM 10077 O O . HIS B 1 639 ? 12.422 -88.438 -28.969 1 81.12 639 HIS B O 1
ATOM 10083 N N . LYS B 1 640 ? 14.094 -89.188 -27.547 1 75.75 640 LYS B N 1
ATOM 10084 C CA . LYS B 1 640 ? 15.219 -88.812 -28.391 1 75.75 640 LYS B CA 1
ATOM 10085 C C . LYS B 1 640 ? 15.477 -89.875 -29.484 1 75.75 640 LYS B C 1
ATOM 10087 O O . LYS B 1 640 ? 15.688 -91.062 -29.188 1 75.75 640 LYS B O 1
ATOM 10092 N N . ASP B 1 641 ? 14.812 -89.688 -30.562 1 69.44 641 ASP B N 1
ATOM 10093 C CA . ASP B 1 641 ? 15.188 -90.625 -31.656 1 69.44 641 ASP B CA 1
ATOM 10094 C C . ASP B 1 641 ? 16.359 -90.062 -32.438 1 69.44 641 ASP B C 1
ATOM 10096 O O . ASP B 1 641 ? 16.875 -88.938 -32.125 1 69.44 641 ASP B O 1
ATOM 10100 N N . GLU B 1 642 ? 17.047 -90.875 -33.375 1 60.72 642 GLU B N 1
ATOM 10101 C CA . GLU B 1 642 ? 18.234 -90.5 -34.156 1 60.72 642 GLU B CA 1
ATOM 10102 C C . GLU B 1 642 ? 18.062 -89.125 -34.75 1 60.72 642 GLU B C 1
ATOM 10104 O O . GLU B 1 642 ? 19.047 -88.5 -35.156 1 60.72 642 GLU B O 1
ATOM 10109 N N . GLY B 1 643 ? 16.828 -88.375 -34.625 1 61.25 643 GLY B N 1
ATOM 10110 C CA . GLY B 1 643 ? 16.672 -87.062 -35.188 1 61.25 643 GLY B CA 1
ATOM 10111 C C . GLY B 1 643 ? 16.281 -86.062 -34.125 1 61.25 643 GLY B C 1
ATOM 10112 O O . GLY B 1 643 ? 16.938 -85.875 -33.125 1 61.25 643 GLY B O 1
ATOM 10113 N N . VAL B 1 644 ? 15.258 -85.125 -34.344 1 71.44 644 VAL B N 1
ATOM 10114 C CA . VAL B 1 644 ? 14.883 -84 -33.531 1 71.44 644 VAL B CA 1
ATOM 10115 C C . VAL B 1 644 ? 14 -84.438 -32.375 1 71.44 644 VAL B C 1
ATOM 10117 O O . VAL B 1 644 ? 13.883 -83.75 -31.359 1 71.44 644 VAL B O 1
ATOM 10120 N N . GLY B 1 645 ? 13.695 -85.812 -32.25 1 73.75 645 GLY B N 1
ATOM 10121 C CA . GLY B 1 645 ? 12.867 -86.312 -31.188 1 73.75 645 GLY B CA 1
ATOM 10122 C C . GLY B 1 645 ? 11.391 -86.062 -31.375 1 73.75 645 GLY B C 1
ATOM 10123 O O . GLY B 1 645 ? 11.016 -85.25 -32.188 1 73.75 645 GLY B O 1
ATOM 10124 N N . HIS B 1 646 ? 10.445 -86.812 -30.812 1 80.06 646 HIS B N 1
ATOM 10125 C CA . HIS B 1 646 ? 9 -86.562 -30.875 1 80.06 646 HIS B CA 1
ATOM 10126 C C . HIS B 1 646 ? 8.336 -86.875 -29.547 1 80.06 646 HIS B C 1
ATOM 10128 O O . HIS B 1 646 ? 8.961 -87.5 -28.672 1 80.06 646 HIS B O 1
ATOM 10134 N N . LEU B 1 647 ? 7.148 -86.375 -29.359 1 80.94 647 LEU B N 1
ATOM 10135 C CA . LEU B 1 647 ? 6.375 -86.625 -28.141 1 80.94 647 LEU B CA 1
ATOM 10136 C C . LEU B 1 647 ? 5.75 -88 -28.188 1 80.94 647 LEU B C 1
ATOM 10138 O O . LEU B 1 647 ? 5.16 -88.375 -29.203 1 80.94 647 LEU B O 1
ATOM 10142 N N . LYS B 1 648 ? 6.055 -88.75 -27.203 1 84.88 648 LYS B N 1
ATOM 10143 C CA . LYS B 1 648 ? 5.531 -90.125 -27.125 1 84.88 648 LYS B CA 1
ATOM 10144 C C . LYS B 1 648 ? 4.781 -90.312 -25.812 1 84.88 648 LYS B C 1
ATOM 10146 O O . LYS B 1 648 ? 5.125 -89.75 -24.781 1 84.88 648 LYS B O 1
ATOM 10151 N N . GLU B 1 649 ? 3.697 -91.188 -25.922 1 86.19 649 GLU B N 1
ATOM 10152 C CA . GLU B 1 649 ? 2.918 -91.5 -24.734 1 86.19 649 GLU B CA 1
ATOM 10153 C C . GLU B 1 649 ? 3.672 -92.5 -23.828 1 86.19 649 GLU B C 1
ATOM 10155 O O . GLU B 1 649 ? 4.316 -93.438 -24.328 1 86.19 649 GLU B O 1
ATOM 10160 N N . THR B 1 650 ? 3.701 -92.062 -22.594 1 77.44 650 THR B N 1
ATOM 10161 C CA . THR B 1 650 ? 4.285 -93.062 -21.672 1 77.44 650 THR B CA 1
ATOM 10162 C C . THR B 1 650 ? 3.197 -93.875 -21 1 77.44 650 THR B C 1
ATOM 10164 O O . THR B 1 650 ? 2.133 -93.375 -20.656 1 77.44 650 THR B O 1
#

Sequence (1300 aa):
MSALVLSLLSFGALTCVLIASNGQPLSRWTMPFITINAIVSILAGVSKACLAFSINICLSQMKWNWYNQSSQPLVDFDRLDASSRGAWGGLRVLKSCIRRPNWAALGALATIALLAFEPFTQAILASEDRELVLKPKEYAELARKNNQSIDSAPSIGRTTRLNAGSWIGFRGAENGVGRFPVNPGNTTHYYVSFLTTSNIQSDMGLKAALWSGFSPLTSSQNLKPAYTCLSGNCSWADFASVAVCHKCHDLSQHVVRTIGTDKVPGLSMPPAKWEPNSTLPDISNQWPAANWWQTNQSLTHTKYKIASMNLSLSNYDGKASCTSKSDNCPDTYLSSRFTTNPGQTLNFQNHDTLIMAMQYLKSNKSWSDGKTIWEETGITSQECALFFCVNEYHDVLSQGSLQETVVASFIDRTTESYTPEEDDPMVEEFFRYTNYSLDMGNRLVNLSDLQIKIPDEYFRTSNLSTQAFNITQTTILSLLSNLNEGLWGYNTGTTYQFMAPWRLIYPGRGAGGFSSLMVGLGESHDIPSTIENVALSLTKWMRDRDLDDPEKGTSTANATIIHIRWYFFIFPIVNFVAGVIFTVLCIWETQRSGRPVWKDSILATLSCAPDGDLRKMLREAAGMDKLQDLSRSLVVTWHKDEGVGHLKETMSALVLSLLSFGALTCVLIASNGQPLSRWTMPFITINAIVSILAGVSKACLAFSINICLSQMKWNWYNQSSQPLVDFDRLDASSRGAWGGLRVLKSCIRRPNWAALGALATIALLAFEPFTQAILASEDRELVLKPKEYAELARKNNQSIDSAPSIGRTTRLNAGSWIGFRGAENGVGRFPVNPGNTTHYYVSFLTTSNIQSDMGLKAALWSGFSPLTSSQNLKPAYTCLSGNCSWADFASVAVCHKCHDLSQHVVRTIGTDKVPGLSMPPAKWEPNSTLPDISNQWPAANWWQTNQSLTHTKYKIASMNLSLSNYDGKASCTSKSDNCPDTYLSSRFTTNPGQTLNFQNHDTLIMAMQYLKSNKSWSDGKTIWEETGITSQECALFFCVNEYHDVLSQGSLQETVVASFIDRTTESYTPEEDDPMVEEFFRYTNYSLDMGNRLVNLSDLQIKIPDEYFRTSNLSTQAFNITQTTILSLLSNLNEGLWGYNTGTTYQFMAPWRLIYPGRGAGGFSSLMVGLGESHDIPSTIENVALSLTKWMRDRDLDDPEKGTSTANATIIHIRWYFFIFPIVNFVAGVIFTVLCIWETQRSGRPVWKDSILATLSCAPDGDLRKMLREAAGMDKLQDLSRSLVVTWHKDEGVGHLKET

Solvent-accessible surface area (backbone atoms only — not comparable to full-atom values): 67021 Å² total; per-residue (Å²): 106,70,45,50,51,50,15,51,51,26,48,50,49,42,53,50,51,52,63,68,42,46,71,34,49,55,80,70,65,67,59,81,84,52,40,71,60,16,52,50,34,43,29,50,41,50,17,49,54,24,42,50,50,46,37,24,44,41,36,22,34,39,39,64,59,65,32,60,94,37,74,41,42,46,41,52,47,37,27,26,50,35,29,22,51,38,46,71,22,14,58,51,30,42,61,54,27,72,78,48,83,53,69,65,41,49,40,26,51,31,51,45,53,54,68,52,38,59,25,34,57,39,40,18,59,38,78,40,82,41,77,38,77,51,49,53,68,57,44,36,52,52,30,55,74,67,74,41,90,62,70,59,54,32,30,33,40,28,25,56,63,46,78,38,40,39,62,40,32,79,76,59,69,44,69,45,71,32,76,46,77,44,86,94,76,77,42,76,44,65,34,81,12,69,35,36,63,85,31,50,43,61,39,41,51,58,49,13,19,51,34,36,10,37,22,64,84,58,53,72,82,74,36,60,57,53,69,47,55,71,66,16,24,33,39,40,73,58,40,65,23,53,34,39,40,65,53,74,42,82,39,61,90,58,56,44,79,47,76,51,77,29,64,28,48,49,68,48,82,86,66,57,35,62,46,84,95,54,64,75,49,85,37,61,46,66,32,44,62,20,38,59,92,49,44,69,34,80,44,47,29,38,32,39,30,31,76,95,69,76,42,57,40,18,34,63,52,42,64,60,73,48,88,48,76,43,45,59,30,36,54,51,46,28,24,33,33,52,44,43,39,19,69,80,45,89,87,43,51,84,41,61,34,39,60,35,36,36,39,38,41,31,54,44,64,49,25,78,71,62,75,34,34,47,78,75,46,55,71,49,33,38,40,35,37,37,24,47,26,38,35,28,37,44,44,39,28,55,46,52,44,78,46,77,41,78,75,46,74,44,52,58,55,42,87,90,30,55,37,62,74,63,94,45,73,47,55,55,50,51,32,60,72,40,46,44,32,77,62,70,50,46,46,28,69,67,48,40,44,39,30,41,51,57,55,67,72,59,50,73,76,44,84,56,93,72,55,68,32,38,34,33,53,43,29,55,51,28,52,51,50,49,49,34,45,28,60,70,44,77,48,88,82,59,47,65,78,78,45,76,59,62,76,44,53,19,66,47,63,68,49,71,80,76,31,62,48,46,54,22,51,56,66,32,93,46,54,70,58,36,51,44,30,28,20,37,24,42,21,24,46,48,12,45,69,34,62,87,62,39,46,66,35,46,40,30,39,84,40,51,21,30,41,66,42,64,76,42,47,48,56,50,50,52,45,49,49,45,38,51,52,36,39,52,50,45,54,49,50,44,61,71,70,68,56,81,90,58,40,73,48,53,61,59,48,43,34,25,33,46,65,72,68,60,29,55,52,40,30,53,25,53,64,68,72,39,45,69,63,49,24,62,70,38,36,28,27,63,41,84,46,104,64,72,33,33,47,36,80,107,108,70,43,50,52,51,16,51,52,26,46,50,51,42,52,50,52,53,62,68,42,46,71,33,49,54,80,69,64,68,60,81,85,52,40,72,60,17,52,49,34,43,30,50,41,50,17,49,53,24,43,50,50,47,36,25,43,40,36,23,33,42,38,62,59,65,32,60,92,35,75,41,42,45,40,52,48,38,26,25,50,35,29,20,52,39,44,70,22,13,59,51,30,41,60,52,27,70,77,49,80,52,70,64,42,50,41,24,51,32,51,44,52,53,66,53,37,59,26,34,57,38,39,18,58,37,78,40,81,42,76,39,76,51,48,54,67,56,44,38,51,52,30,55,74,66,74,40,90,62,71,61,52,31,32,34,40,27,24,56,62,48,78,39,39,41,63,40,29,81,72,64,75,44,68,44,71,33,75,46,77,42,87,91,76,78,41,78,45,65,33,80,13,70,35,36,63,85,30,51,43,62,38,42,50,59,48,14,20,51,33,34,10,37,20,64,85,58,54,71,85,76,36,61,57,53,67,48,55,69,65,16,24,34,38,38,72,59,41,65,23,53,33,41,39,65,54,73,42,82,39,60,90,58,56,44,80,47,75,51,77,28,65,29,49,49,66,47,80,74,67,57,34,61,45,82,95,55,63,76,51,84,36,63,46,69,32,41,60,19,39,59,91,48,42,70,34,79,45,46,29,37,32,39,30,30,75,95,69,77,41,57,39,17,33,62,52,42,63,61,75,48,87,48,77,43,45,58,29,36,57,52,46,27,23,32,35,53,44,45,39,19,69,80,46,90,85,44,50,83,42,60,34,38,61,36,36,36,40,39,39,31,54,46,64,49,24,78,69,61,75,33,34,47,81,73,46,58,70,49,34,37,41,36,36,36,24,46,28,36,35,28,37,44,44,37,28,54,44,53,43,74,46,77,42,77,78,47,76,45,52,58,53,42,86,90,32,54,37,61,74,63,94,45,73,48,55,53,50,49,32,60,72,39,44,44,32,77,62,68,50,44,45,29,69,65,48,41,42,39,29,41,51,56,54,67,73,60,49,73,75,44,84,53,91,71,55,68,30,38,34,33,52,43,28,54,49,26,52,51,52,50,50,33,46,27,61,70,45,76,47,87,81,58,47,64,78,78,45,75,59,61,78,44,54,18,65,45,62,70,47,69,82,76,31,63,48,45,53,23,52,56,67,32,94,47,55,71,59,36,51,45,29,28,21,37,24,42,22,24,48,48,13,46,69,34,63,86,62,41,47,67,36,46,39,32,39,84,42,51,21,29,39,66,41,65,77,40,47,48,57,51,50,52,43,50,50,46,38,52,51,34,40,53,52,44,55,50,51,45,62,72,68,68,55,82,89,58,39,72,48,54,61,59,49,43,36,28,33,46,65,71,68,58,28,54,50,41,30,53,24,52,61,66,74,39,47,66,65,50,23,61,70,39,37,29,26,61,40,84,47,105,66,73,31,35,46,37,81,106

Radius of gyration: 49.12 Å; Cα contacts (8 Å, |Δi|>4): 2733; chains: 2; bounding box: 63×152×99 Å

pLDDT: mean 87.88, std 10.43, range [44.06, 98.5]